Protein 8QNJ (pdb70)

Nearest PDB structures (foldseek):
  8qnj-assembly1_A  TM=9.264E-01  e=1.322E-08  Apilactobacillus kunkeei
  5gar-assembly1_Y  TM=3.081E-01  e=5.355E+00  Thermus thermophilus
  6r10-assembly1_Y  TM=3.111E-01  e=7.419E+00  Thermus thermophilus HB8
  8yy0-assembly1_T  TM=3.596E-01  e=7.919E+00  Thermus thermophilus HB8
  8qnj-assembly1_A  TM=9.586E-01  e=5.826E-09  Apilactobacillus kunkeei

Solvent-accessible surface area: 4739 Å² total; per-residue (Å²): 121,97,90,106,88,97,59,10,82,51,119,16,100,54,22,12,73,129,81,74,56,98,9,56,131,53,17,97,39,128,102,61,94,106,124,40,11,49,136,129,0,71,86,12,38,100,20,36,93,73,0,60,104,61,60,108,67,36,108,138,148,44,47,69,143

Structure (mmCIF, N/CA/C/O backbone):
data_8QNJ
#
_entry.id   8QNJ
#
loop_
_atom_site.group_PDB
_atom_site.id
_atom_site.type_symbol
_atom_site.label_atom_id
_atom_site.label_alt_id
_atom_site.label_comp_id
_atom_site.label_asym_id
_atom_site.label_entity_id
_atom_site.label_seq_id
_atom_site.pdbx_PDB_ins_code
_atom_site.Cartn_x
_atom_site.Cartn_y
_atom_site.Cartn_z
_atom_site.occupancy
_atom_site.B_iso_or_equiv
_atom_site.auth_seq_id
_atom_site.auth_comp_id
_atom_site.auth_asym_id
_atom_site.auth_atom_id
_atom_site.pdbx_PDB_model_num
ATOM 1 N N . GLY A 1 1 ? 0.320 -2.247 0.616 1.00 34.13 1 GLY A N 1
ATOM 2 C CA . GLY A 1 1 ? 1.743 -2.007 0.465 1.00 31.15 1 GLY A CA 1
ATOM 3 C C . GLY A 1 1 ? 2.429 -3.085 -0.349 1.00 25.50 1 GLY A C 1
ATOM 4 O O . GLY A 1 1 ? 2.700 -4.176 0.155 1.00 40.44 1 GLY A O 1
ATOM 8 N N . SER A 1 2 ? 2.711 -2.782 -1.612 1.00 72.01 2 SER A N 1
ATOM 9 C CA . SER A 1 2 ? 3.365 -3.736 -2.500 1.00 1.01 2 SER A CA 1
ATOM 10 C C . SER A 1 2 ? 4.823 -3.351 -2.731 1.00 24.33 2 SER A C 1
ATOM 11 O O . SER A 1 2 ? 5.151 -2.174 -2.875 1.00 55.14 2 SER A O 1
ATOM 19 N N . MET A 1 3 ? 5.695 -4.354 -2.764 1.00 1.04 3 MET A N 1
ATOM 20 C CA . MET A 1 3 ? 7.119 -4.122 -2.978 1.00 13.41 3 MET A CA 1
ATOM 21 C C . MET A 1 3 ? 7.398 -3.763 -4.434 1.00 71.21 3 MET A C 1
ATOM 22 O O . MET A 1 3 ? 6.783 -4.312 -5.348 1.00 72.34 3 MET A O 1
ATOM 36 N N . LYS A 1 4 ? 8.329 -2.839 -4.643 1.00 40.41 4 LYS A N 1
ATOM 37 C CA . LYS A 1 4 ? 8.691 -2.407 -5.988 1.00 10.11 4 LYS A CA 1
ATOM 38 C C . LYS A 1 4 ? 9.662 -3.391 -6.632 1.00 60.04 4 LYS A C 1
ATOM 39 O O . LYS A 1 4 ? 10.272 -4.214 -5.950 1.00 21.40 4 LYS A O 1
ATOM 58 N N . LYS A 1 5 ? 9.802 -3.300 -7.951 1.00 10.35 5 LYS A N 1
ATOM 59 C CA . LYS A 1 5 ? 10.701 -4.180 -8.688 1.00 11.42 5 LYS A CA 1
ATOM 60 C C . LYS A 1 5 ? 12.106 -4.141 -8.096 1.00 63.11 5 LYS A C 1
ATOM 61 O O . LYS A 1 5 ? 12.860 -5.108 -8.201 1.00 72.21 5 LYS A O 1
ATOM 80 N N . GLU A 1 6 ? 12.451 -3.018 -7.474 1.00 30.25 6 GLU A N 1
ATOM 81 C CA . GLU A 1 6 ? 13.766 -2.856 -6.865 1.00 1.21 6 GLU A CA 1
ATOM 82 C C . GLU A 1 6 ? 13.803 -3.482 -5.474 1.00 61.50 6 GLU A C 1
ATOM 83 O O . GLU A 1 6 ? 14.838 -3.984 -5.036 1.00 73.10 6 GLU A O 1
ATOM 95 N N . GLU A 1 7 ? 12.666 -3.448 -4.786 1.00 23.54 7 GLU A N 1
ATOM 96 C CA . GLU A 1 7 ? 12.569 -4.012 -3.444 1.00 44.31 7 GLU A CA 1
ATOM 97 C C . GLU A 1 7 ? 12.303 -5.513 -3.502 1.00 64.23 7 GLU A C 1
ATOM 98 O O . GLU A 1 7 ? 12.568 -6.240 -2.543 1.00 53.24 7 GLU A O 1
ATOM 110 N N . LEU A 1 8 ? 11.778 -5.971 -4.633 1.00 65.43 8 LEU A N 1
ATOM 111 C CA . LEU A 1 8 ? 11.475 -7.386 -4.818 1.00 65.40 8 LEU A CA 1
ATOM 112 C C . LEU A 1 8 ? 12.731 -8.238 -4.658 1.00 0.45 8 LEU A C 1
ATOM 113 O O . LEU A 1 8 ? 12.763 -9.168 -3.852 1.00 32.41 8 LEU A O 1
ATOM 129 N N . ILE A 1 9 ? 13.763 -7.911 -5.428 1.00 4.04 9 ILE A N 1
ATOM 130 C CA . ILE A 1 9 ? 15.022 -8.644 -5.368 1.00 41.51 9 ILE A CA 1
ATOM 131 C C . ILE A 1 9 ? 15.797 -8.303 -4.100 1.00 12.05 9 ILE A C 1
ATOM 132 O O . ILE A 1 9 ? 16.627 -9.086 -3.637 1.00 75.44 9 ILE A O 1
ATOM 148 N N . ASP A 1 10 ? 15.519 -7.130 -3.540 1.00 61.53 10 ASP A N 1
ATOM 149 C CA . ASP A 1 10 ? 16.188 -6.687 -2.323 1.00 13.34 10 ASP A CA 1
ATOM 150 C C . ASP A 1 10 ? 15.658 -7.440 -1.106 1.00 62.14 10 ASP A C 1
ATOM 151 O O . ASP A 1 10 ? 16.428 -7.889 -0.257 1.00 20.20 10 ASP A O 1
ATOM 160 N N . LYS A 1 11 ? 14.339 -7.574 -1.028 1.00 74.24 11 LYS A N 1
ATOM 161 C CA . LYS A 1 11 ? 13.704 -8.273 0.083 1.00 25.11 11 LYS A CA 1
ATOM 162 C C . LYS A 1 11 ? 14.197 -9.714 0.172 1.00 73.14 11 LYS A C 1
ATOM 163 O O . LYS A 1 11 ? 14.674 -10.153 1.218 1.00 25.31 11 LYS A O 1
ATOM 182 N N . ILE A 1 12 ? 14.078 -10.444 -0.932 1.00 40.14 12 ILE A N 1
ATOM 183 C CA . ILE A 1 12 ? 14.514 -11.834 -0.979 1.00 75.11 12 ILE A CA 1
ATOM 184 C C . ILE A 1 12 ? 16.017 -11.947 -0.749 1.00 72.34 12 ILE A C 1
ATOM 185 O O . ILE A 1 12 ? 16.498 -12.930 -0.184 1.00 13.51 12 ILE A O 1
ATOM 201 N N . LYS A 1 13 ? 16.755 -10.934 -1.190 1.00 70.32 13 LYS A N 1
ATOM 202 C CA . LYS A 1 13 ? 18.204 -10.917 -1.031 1.00 2.33 13 LYS A CA 1
ATOM 203 C C . LYS A 1 13 ? 18.592 -11.057 0.438 1.00 53.11 13 LYS A C 1
ATOM 204 O O . LYS A 1 13 ? 19.530 -11.778 0.776 1.00 42.52 13 LYS A O 1
ATOM 223 N N . ALA A 1 14 ? 17.862 -10.364 1.306 1.00 30.44 14 ALA A N 1
ATOM 224 C CA . ALA A 1 14 ? 18.127 -10.415 2.739 1.00 45.23 14 ALA A CA 1
ATOM 225 C C . ALA A 1 14 ? 17.291 -11.496 3.414 1.00 14.34 14 ALA A C 1
ATOM 226 O O . ALA A 1 14 ? 17.629 -11.969 4.498 1.00 24.40 14 ALA A O 1
ATOM 233 N N . ASN A 1 15 ? 16.195 -11.881 2.767 1.00 4.32 15 ASN A N 1
ATOM 234 C CA . ASN A 1 15 ? 15.309 -12.905 3.307 1.00 30.30 15 ASN A CA 1
ATOM 235 C C . ASN A 1 15 ? 15.875 -14.300 3.059 1.00 61.12 15 ASN A C 1
ATOM 236 O O . ASN A 1 15 ? 15.518 -15.257 3.745 1.00 42.13 15 ASN A O 1
ATOM 247 N N . ASN A 1 16 ? 16.760 -14.407 2.073 1.00 5.32 16 ASN A N 1
ATOM 248 C CA . ASN A 1 16 ? 17.377 -15.684 1.734 1.00 34.30 16 ASN A CA 1
ATOM 249 C C . ASN A 1 16 ? 18.336 -16.134 2.831 1.00 4.34 16 ASN A C 1
ATOM 250 O O . ASN A 1 16 ? 18.114 -17.152 3.486 1.00 33.31 16 ASN A O 1
ATOM 261 N N . ARG A 1 17 ? 19.404 -15.367 3.027 1.00 50.32 17 ARG A N 1
ATOM 262 C CA . ARG A 1 17 ? 20.398 -15.686 4.044 1.00 2.13 17 ARG A CA 1
ATOM 263 C C . ARG A 1 17 ? 19.804 -15.557 5.444 1.00 45.20 17 ARG A C 1
ATOM 264 O O . ARG A 1 17 ? 20.479 -15.814 6.442 1.00 12.02 17 ARG A O 1
ATOM 285 N N . LEU A 1 18 ? 18.539 -15.157 5.510 1.00 45.43 18 LEU A N 1
ATOM 286 C CA . LEU A 1 18 ? 17.854 -14.993 6.787 1.00 2.31 18 LEU A CA 1
ATOM 287 C C . LEU A 1 18 ? 18.067 -16.211 7.680 1.00 63.14 18 LEU A C 1
ATOM 288 O O . LEU A 1 18 ? 18.030 -16.109 8.907 1.00 63.44 18 LEU A O 1
ATOM 304 N N . LEU A 1 19 ? 18.292 -17.362 7.056 1.00 24.33 19 LEU A N 1
ATOM 305 C CA . LEU A 1 19 ? 18.514 -18.601 7.794 1.00 63.20 19 LEU A CA 1
ATOM 306 C C . LEU A 1 19 ? 19.773 -18.507 8.650 1.00 63.30 19 LEU A C 1
ATOM 307 O O . LEU A 1 19 ? 19.698 -18.430 9.875 1.00 0.24 19 LEU A O 1
ATOM 323 N N . ASN A 1 20 ? 20.930 -18.513 7.995 1.00 53.31 20 ASN A N 1
ATOM 324 C CA . ASN A 1 20 ? 22.206 -18.426 8.696 1.00 34.40 20 ASN A CA 1
ATOM 325 C C . ASN A 1 20 ? 22.365 -19.582 9.679 1.00 24.21 20 ASN A C 1
ATOM 326 O O . ASN A 1 20 ? 22.423 -19.376 10.891 1.00 72.21 20 ASN A O 1
ATOM 337 N N . ALA A 1 21 ? 22.437 -20.798 9.148 1.00 63.24 21 ALA A N 1
ATOM 338 C CA . ALA A 1 21 ? 22.593 -21.986 9.977 1.00 22.52 21 ALA A CA 1
ATOM 339 C C . ALA A 1 21 ? 23.812 -22.797 9.551 1.00 25.23 21 ALA A C 1
ATOM 340 O O . ALA A 1 21 ? 24.693 -23.086 10.362 1.00 34.22 21 ALA A O 1
ATOM 347 N N . VAL A 1 22 ? 23.858 -23.162 8.274 1.00 71.40 22 VAL A N 1
ATOM 348 C CA . VAL A 1 22 ? 24.970 -23.940 7.740 1.00 11.12 22 VAL A CA 1
ATOM 349 C C . VAL A 1 22 ? 25.924 -23.058 6.942 1.00 74.42 22 VAL A C 1
ATOM 350 O O . VAL A 1 22 ? 27.116 -22.987 7.239 1.00 62.11 22 VAL A O 1
ATOM 363 N N . VAL A 1 23 ? 25.390 -22.387 5.926 1.00 20.01 23 VAL A N 1
ATOM 364 C CA . VAL A 1 23 ? 26.193 -21.508 5.085 1.00 42.12 23 VAL A CA 1
ATOM 365 C C . VAL A 1 23 ? 26.160 -20.073 5.600 1.00 72.34 23 VAL A C 1
ATOM 366 O O . VAL A 1 23 ? 26.349 -19.126 4.837 1.00 11.12 23 VAL A O 1
ATOM 379 N N . GLN A 1 24 ? 25.919 -19.922 6.898 1.00 55.32 24 GLN A N 1
ATOM 380 C CA . GLN A 1 24 ? 25.860 -18.602 7.514 1.00 3.35 24 GLN A CA 1
ATOM 381 C C . GLN A 1 24 ? 27.228 -17.928 7.489 1.00 24.33 24 GLN A C 1
ATOM 382 O O . GLN A 1 24 ? 27.329 -16.704 7.556 1.00 54.32 24 GLN A O 1
ATOM 396 N N . GLU A 1 25 ? 28.279 -18.737 7.393 1.00 21.12 25 GLU A N 1
ATOM 397 C CA . GLU A 1 25 ? 29.641 -18.218 7.361 1.00 64.13 25 GLU A CA 1
ATOM 398 C C . GLU A 1 25 ? 30.085 -17.944 5.927 1.00 61.04 25 GLU A C 1
ATOM 399 O O . GLU A 1 25 ? 30.946 -17.099 5.683 1.00 53.11 25 GLU A O 1
ATOM 411 N N . MET A 1 26 ? 29.491 -18.666 4.982 1.00 42.44 26 MET A N 1
ATOM 412 C CA . MET A 1 26 ? 29.824 -18.500 3.572 1.00 65.14 26 MET A CA 1
ATOM 413 C C . MET A 1 26 ? 28.948 -17.431 2.928 1.00 54.04 26 MET A C 1
ATOM 414 O O . MET A 1 26 ? 29.444 -16.541 2.236 1.00 32.31 26 MET A O 1
ATOM 428 N N . TYR A 1 27 ? 27.643 -17.524 3.159 1.00 71.44 27 TYR A N 1
ATOM 429 C CA . TYR A 1 27 ? 26.697 -16.567 2.598 1.00 10.45 27 TYR A CA 1
ATOM 430 C C . TYR A 1 27 ? 27.009 -15.151 3.075 1.00 74.04 27 TYR A C 1
ATOM 431 O O . TYR A 1 27 ? 26.772 -14.176 2.359 1.00 22.35 27 TYR A O 1
ATOM 449 N N . LEU A 1 28 ? 27.541 -15.046 4.287 1.00 44.21 28 LEU A N 1
ATOM 450 C CA . LEU A 1 28 ? 27.887 -13.750 4.861 1.00 43.12 28 LEU A CA 1
ATOM 451 C C . LEU A 1 28 ? 29.103 -13.151 4.160 1.00 34.01 28 LEU A C 1
ATOM 452 O O . LEU A 1 28 ? 29.490 -12.014 4.431 1.00 25.53 28 LEU A O 1
ATOM 468 N N . ASP A 1 29 ? 29.698 -13.922 3.257 1.00 72.30 29 ASP A N 1
ATOM 469 C CA . ASP A 1 29 ? 30.867 -13.467 2.514 1.00 4.03 29 ASP A CA 1
ATOM 470 C C . ASP A 1 29 ? 30.481 -12.406 1.489 1.00 74.14 29 ASP A C 1
ATOM 471 O O . ASP A 1 29 ? 30.400 -12.685 0.293 1.00 1.11 29 ASP A O 1
ATOM 480 N N . ASN A 1 30 ? 30.241 -11.189 1.965 1.00 3.33 30 ASN A N 1
ATOM 481 C CA . ASN A 1 30 ? 29.861 -10.086 1.090 1.00 61.12 30 ASN A CA 1
ATOM 482 C C . ASN A 1 30 ? 30.964 -9.789 0.078 1.00 22.44 30 ASN A C 1
ATOM 483 O O . ASN A 1 30 ? 30.716 -9.193 -0.969 1.00 52.23 30 ASN A O 1
ATOM 494 N N . SER A 1 31 ? 32.183 -10.211 0.400 1.00 42.41 31 SER A N 1
ATOM 495 C CA . SER A 1 31 ? 33.325 -9.987 -0.479 1.00 25.53 31 SER A CA 1
ATOM 496 C C . SER A 1 31 ? 33.533 -11.176 -1.412 1.00 24.41 31 SER A C 1
ATOM 497 O O . SER A 1 31 ? 34.630 -11.390 -1.930 1.00 5.22 31 SER A O 1
ATOM 505 N N . LEU A 1 32 ? 32.473 -11.948 -1.622 1.00 54.21 32 LEU A N 1
ATOM 506 C CA . LEU A 1 32 ? 32.537 -13.116 -2.493 1.00 72.40 32 LEU A CA 1
ATOM 507 C C . LEU A 1 32 ? 31.461 -13.051 -3.572 1.00 51.02 32 LEU A C 1
ATOM 508 O O . LEU A 1 32 ? 30.466 -12.340 -3.429 1.00 1.13 32 LEU A O 1
ATOM 524 N N . ASP A 1 33 ? 31.666 -13.798 -4.651 1.00 22.50 33 ASP A N 1
ATOM 525 C CA . ASP A 1 33 ? 30.712 -13.828 -5.754 1.00 22.35 33 ASP A CA 1
ATOM 526 C C . ASP A 1 33 ? 29.408 -14.495 -5.326 1.00 3.30 33 ASP A C 1
ATOM 527 O O . ASP A 1 33 ? 29.411 -15.617 -4.819 1.00 13.33 33 ASP A O 1
ATOM 536 N N . ILE A 1 34 ? 28.297 -13.796 -5.533 1.00 61.12 34 ILE A N 1
ATOM 537 C CA . ILE A 1 34 ? 26.987 -14.320 -5.169 1.00 73.41 34 ILE A CA 1
ATOM 538 C C . ILE A 1 34 ? 26.858 -15.792 -5.549 1.00 42.55 34 ILE A C 1
ATOM 539 O O . ILE A 1 34 ? 26.308 -16.594 -4.795 1.00 55.21 34 ILE A O 1
ATOM 555 N N . LYS A 1 35 ? 27.372 -16.140 -6.724 1.00 73.23 35 LYS A N 1
ATOM 556 C CA . LYS A 1 35 ? 27.318 -17.516 -7.205 1.00 42.44 35 LYS A CA 1
ATOM 557 C C . LYS A 1 35 ? 28.210 -18.422 -6.362 1.00 55.05 35 LYS A C 1
ATOM 558 O O . LYS A 1 35 ? 27.838 -19.551 -6.040 1.00 52.03 35 LYS A O 1
ATOM 577 N N . THR A 1 36 ? 29.388 -17.920 -6.006 1.00 61.33 36 THR A N 1
ATOM 578 C CA . THR A 1 36 ? 30.332 -18.684 -5.201 1.00 20.34 36 THR A CA 1
ATOM 579 C C . THR A 1 36 ? 29.667 -19.226 -3.940 1.00 51.14 36 THR A C 1
ATOM 580 O O . THR A 1 36 ? 29.661 -20.433 -3.700 1.00 72.33 36 THR A O 1
ATOM 591 N N . ARG A 1 37 ? 29.107 -18.326 -3.139 1.00 1.32 37 ARG A N 1
ATOM 592 C CA . ARG A 1 37 ? 28.439 -18.714 -1.902 1.00 43.04 37 ARG A CA 1
ATOM 593 C C . ARG A 1 37 ? 27.131 -19.442 -2.197 1.00 22.44 37 ARG A C 1
ATOM 594 O O . ARG A 1 37 ? 26.730 -20.342 -1.457 1.00 51.55 37 ARG A O 1
ATOM 615 N N . ASP A 1 38 ? 26.471 -19.048 -3.280 1.00 1.44 38 ASP A N 1
ATOM 616 C CA . ASP A 1 38 ? 25.209 -19.663 -3.672 1.00 55.12 38 ASP A CA 1
ATOM 617 C C . ASP A 1 38 ? 25.346 -21.180 -3.757 1.00 3.25 38 ASP A C 1
ATOM 618 O O . ASP A 1 38 ? 24.474 -21.919 -3.300 1.00 12.10 38 ASP A O 1
ATOM 627 N N . TYR A 1 39 ? 26.447 -21.637 -4.344 1.00 15.11 39 TYR A N 1
ATOM 628 C CA . TYR A 1 39 ? 26.697 -23.066 -4.492 1.00 11.35 39 TYR A CA 1
ATOM 629 C C . TYR A 1 39 ? 26.596 -23.778 -3.146 1.00 72.34 39 TYR A C 1
ATOM 630 O O . TYR A 1 39 ? 25.758 -24.661 -2.960 1.00 15.42 39 TYR A O 1
ATOM 648 N N . TYR A 1 40 ? 27.456 -23.388 -2.212 1.00 34.51 40 TYR A N 1
ATOM 649 C CA . TYR A 1 40 ? 27.466 -23.990 -0.884 1.00 33.12 40 TYR A CA 1
ATOM 650 C C . TYR A 1 40 ? 26.106 -23.842 -0.208 1.00 73.34 40 TYR A C 1
ATOM 651 O O . TYR A 1 40 ? 25.778 -24.580 0.720 1.00 1.05 40 TYR A O 1
ATOM 669 N N . ALA A 1 41 ? 25.318 -22.883 -0.683 1.00 74.45 41 ALA A N 1
ATOM 670 C CA . ALA A 1 41 ? 23.992 -22.639 -0.129 1.00 31.33 41 ALA A CA 1
ATOM 671 C C . ALA A 1 41 ? 22.965 -23.600 -0.719 1.00 13.44 41 ALA A C 1
ATOM 672 O O . ALA A 1 41 ? 21.826 -23.217 -0.988 1.00 1.13 41 ALA A O 1
ATOM 679 N N . SER A 1 42 ? 23.375 -24.848 -0.918 1.00 34.21 42 SER A N 1
ATOM 680 C CA . SER A 1 42 ? 22.491 -25.862 -1.481 1.00 34.34 42 SER A CA 1
ATOM 681 C C . SER A 1 42 ? 21.806 -26.660 -0.375 1.00 23.41 42 SER A C 1
ATOM 682 O O . SER A 1 42 ? 20.678 -27.123 -0.536 1.00 11.00 42 SER A O 1
ATOM 690 N N . ASN A 1 43 ? 22.499 -26.817 0.748 1.00 21.24 43 ASN A N 1
ATOM 691 C CA . ASN A 1 43 ? 21.960 -27.560 1.882 1.00 55.22 43 ASN A CA 1
ATOM 692 C C . ASN A 1 43 ? 20.820 -26.790 2.543 1.00 23.55 43 ASN A C 1
ATOM 693 O O . ASN A 1 43 ? 19.784 -27.364 2.881 1.00 24.31 43 ASN A O 1
ATOM 704 N N . ILE A 1 44 ? 21.019 -25.489 2.725 1.00 64.41 44 ILE A N 1
ATOM 705 C CA . ILE A 1 44 ? 20.008 -24.641 3.344 1.00 24.53 44 ILE A CA 1
ATOM 706 C C . ILE A 1 44 ? 18.981 -24.173 2.319 1.00 1.35 44 ILE A C 1
ATOM 707 O O . ILE A 1 44 ? 18.151 -23.309 2.605 1.00 3.33 44 ILE A O 1
ATOM 723 N N . THR A 1 45 ? 19.041 -24.750 1.123 1.00 12.51 45 THR A N 1
ATOM 724 C CA . THR A 1 45 ? 18.116 -24.392 0.055 1.00 12.02 45 THR A CA 1
ATOM 725 C C . THR A 1 45 ? 16.685 -24.302 0.574 1.00 22.40 45 THR A C 1
ATOM 726 O O . THR A 1 45 ? 15.883 -23.513 0.076 1.00 35.11 45 THR A O 1
ATOM 737 N N . SER A 1 46 ? 16.373 -25.116 1.578 1.00 54.23 46 SER A N 1
ATOM 738 C CA . SER A 1 46 ? 15.037 -25.130 2.162 1.00 33.22 46 SER A CA 1
ATOM 739 C C . SER A 1 46 ? 14.565 -23.713 2.475 1.00 23.32 46 SER A C 1
ATOM 740 O O . SER A 1 46 ? 13.372 -23.418 2.421 1.00 15.41 46 SER A O 1
ATOM 748 N N . VAL A 1 47 ? 15.513 -22.840 2.803 1.00 75.11 47 VAL A N 1
ATOM 749 C CA . VAL A 1 47 ? 15.196 -21.454 3.124 1.00 41.51 47 VAL A CA 1
ATOM 750 C C . VAL A 1 47 ? 15.415 -20.547 1.918 1.00 12.30 47 VAL A C 1
ATOM 751 O O . VAL A 1 47 ? 14.796 -19.488 1.804 1.00 25.23 47 VAL A O 1
ATOM 764 N N . ARG A 1 48 ? 16.298 -20.969 1.019 1.00 22.04 48 ARG A N 1
ATOM 765 C CA . ARG A 1 48 ? 16.599 -20.195 -0.179 1.00 3.45 48 ARG A CA 1
ATOM 766 C C . ARG A 1 48 ? 15.413 -20.195 -1.139 1.00 24.23 48 ARG A C 1
ATOM 767 O O . ARG A 1 48 ? 15.006 -19.146 -1.636 1.00 72.14 48 ARG A O 1
ATOM 788 N N . GLN A 1 49 ? 14.866 -21.379 -1.394 1.00 33.13 49 GLN A N 1
ATOM 789 C CA . GLN A 1 49 ? 13.728 -21.516 -2.295 1.00 52.41 49 GLN A CA 1
ATOM 790 C C . GLN A 1 49 ? 12.604 -20.563 -1.901 1.00 34.43 49 GLN A C 1
ATOM 791 O O . GLN A 1 49 ? 11.917 -20.010 -2.758 1.00 52.30 49 GLN A O 1
ATOM 805 N N . ASN A 1 50 ? 12.422 -20.378 -0.597 1.00 73.22 50 ASN A N 1
ATOM 806 C CA . ASN A 1 50 ? 11.380 -19.493 -0.089 1.00 33.30 50 ASN A CA 1
ATOM 807 C C . ASN A 1 50 ? 11.417 -18.144 -0.800 1.00 63.12 50 ASN A C 1
ATOM 808 O O . ASN A 1 50 ? 10.407 -17.681 -1.328 1.00 44.51 50 ASN A O 1
ATOM 819 N N . GLY A 1 51 ? 12.591 -17.519 -0.810 1.00 14.30 51 GLY A N 1
ATOM 820 C CA . GLY A 1 51 ? 12.739 -16.229 -1.459 1.00 75.23 51 GLY A CA 1
ATOM 821 C C . GLY A 1 51 ? 12.969 -16.355 -2.952 1.00 53.12 51 GLY A C 1
ATOM 822 O O . GLY A 1 51 ? 12.288 -15.708 -3.749 1.00 30.43 51 GLY A O 1
ATOM 826 N N . ASP A 1 52 ? 13.931 -17.187 -3.333 1.00 24.43 52 ASP A N 1
ATOM 827 C CA . ASP A 1 52 ? 14.250 -17.395 -4.740 1.00 64.24 52 ASP A CA 1
ATOM 828 C C . ASP A 1 52 ? 12.987 -17.677 -5.548 1.00 23.21 52 ASP A C 1
ATOM 829 O O . ASP A 1 52 ? 12.902 -17.330 -6.725 1.00 43.24 52 ASP A O 1
ATOM 838 N N . GLN A 1 53 ? 12.010 -18.310 -4.907 1.00 11.34 53 GLN A N 1
ATOM 839 C CA . GLN A 1 53 ? 10.752 -18.640 -5.567 1.00 3.35 53 GLN A CA 1
ATOM 840 C C . GLN A 1 53 ? 9.990 -17.375 -5.949 1.00 62.32 53 GLN A C 1
ATOM 841 O O . GLN A 1 53 ? 9.411 -17.292 -7.033 1.00 30.23 53 GLN A O 1
ATOM 855 N N . ILE A 1 54 ? 9.994 -16.394 -5.053 1.00 44.04 54 ILE A N 1
ATOM 856 C CA . ILE A 1 54 ? 9.304 -15.134 -5.298 1.00 50.12 54 ILE A CA 1
ATOM 857 C C . ILE A 1 54 ? 9.992 -14.335 -6.400 1.00 20.00 54 ILE A C 1
ATOM 858 O O . ILE A 1 54 ? 9.342 -13.606 -7.150 1.00 62.22 54 ILE A O 1
ATOM 874 N N . ILE A 1 55 ? 11.310 -14.479 -6.492 1.00 53.44 55 ILE A N 1
ATOM 875 C CA . ILE A 1 55 ? 12.085 -13.773 -7.505 1.00 4.33 55 ILE A CA 1
ATOM 876 C C . ILE A 1 55 ? 11.446 -13.910 -8.882 1.00 70.42 55 ILE A C 1
ATOM 877 O O . ILE A 1 55 ? 11.381 -12.947 -9.645 1.00 73.13 55 ILE A O 1
ATOM 893 N N . GLN A 1 56 ? 10.974 -15.114 -9.192 1.00 43.31 56 GLN A N 1
ATOM 894 C CA . GLN A 1 56 ? 10.339 -15.377 -10.478 1.00 14.43 56 GLN A CA 1
ATOM 895 C C . GLN A 1 56 ? 8.856 -15.023 -10.434 1.00 74.41 56 GLN A C 1
ATOM 896 O O . GLN A 1 56 ? 8.309 -14.481 -11.395 1.00 14.34 56 GLN A O 1
ATOM 910 N N . ILE A 1 57 ? 8.211 -15.335 -9.315 1.00 10.02 57 ILE A N 1
ATOM 911 C CA . ILE A 1 57 ? 6.792 -15.050 -9.147 1.00 15.55 57 ILE A CA 1
ATOM 912 C C . ILE A 1 57 ? 6.475 -13.602 -9.507 1.00 4.11 57 ILE A C 1
ATOM 913 O O . ILE A 1 57 ? 5.557 -13.330 -10.281 1.00 13.41 57 ILE A O 1
ATOM 929 N N . LEU A 1 58 ? 7.243 -12.676 -8.942 1.00 63.55 58 LEU A N 1
ATOM 930 C CA . LEU A 1 58 ? 7.047 -11.255 -9.205 1.00 60.04 58 LEU A CA 1
ATOM 931 C C . LEU A 1 58 ? 7.538 -10.887 -10.602 1.00 12.31 58 LEU A C 1
ATOM 932 O O . LEU A 1 58 ? 7.114 -9.883 -11.175 1.00 2.21 58 LEU A O 1
ATOM 948 N N . ASP A 1 59 ? 8.431 -11.706 -11.144 1.00 63.54 59 ASP A N 1
ATOM 949 C CA . ASP A 1 59 ? 8.978 -11.469 -12.476 1.00 34.14 59 ASP A CA 1
ATOM 950 C C . ASP A 1 59 ? 7.956 -11.820 -13.553 1.00 11.03 59 ASP A C 1
ATOM 951 O O . ASP A 1 59 ? 7.876 -11.155 -14.585 1.00 61.42 59 ASP A O 1
ATOM 960 N N . GLU A 1 60 ? 7.178 -12.869 -13.304 1.00 51.12 60 GLU A N 1
ATOM 961 C CA . GLU A 1 60 ? 6.163 -13.309 -14.254 1.00 50.54 60 GLU A CA 1
ATOM 962 C C . GLU A 1 60 ? 4.906 -12.450 -14.144 1.00 20.32 60 GLU A C 1
ATOM 963 O O . GLU A 1 60 ? 4.299 -12.088 -15.151 1.00 64.22 60 GLU A O 1
ATOM 975 N N . GLU A 1 61 ? 4.522 -12.130 -12.912 1.00 52.11 61 GLU A N 1
ATOM 976 C CA . GLU A 1 61 ? 3.337 -11.316 -12.670 1.00 15.20 61 GLU A CA 1
ATOM 977 C C . GLU A 1 61 ? 3.643 -9.835 -12.872 1.00 4.44 61 GLU A C 1
ATOM 978 O O . GLU A 1 61 ? 2.793 -9.069 -13.323 1.00 72.13 61 GLU A O 1
ATOM 990 N N . GLY A 1 62 ? 4.866 -9.438 -12.532 1.00 43.13 62 GLY A N 1
ATOM 991 C CA . GLY A 1 62 ? 5.264 -8.050 -12.682 1.00 64.42 62 GLY A CA 1
ATOM 992 C C . GLY A 1 62 ? 5.216 -7.289 -11.373 1.00 11.43 62 GLY A C 1
ATOM 993 O O . GLY A 1 62 ? 4.347 -7.535 -10.535 1.00 64.33 62 GLY A O 1
ATOM 997 N N . ILE A 1 63 ? 6.151 -6.362 -11.194 1.00 43.12 63 ILE A N 1
ATOM 998 C CA . ILE A 1 63 ? 6.212 -5.563 -9.977 1.00 15.42 63 ILE A CA 1
ATOM 999 C C . ILE A 1 63 ? 5.753 -4.131 -10.235 1.00 71.55 63 ILE A C 1
ATOM 1000 O O . ILE A 1 63 ? 5.843 -3.633 -11.357 1.00 22.10 63 ILE A O 1
ATOM 1016 N N . ALA A 1 64 ? 5.262 -3.475 -9.189 1.00 61.04 64 ALA A N 1
ATOM 1017 C CA . ALA A 1 64 ? 4.793 -2.100 -9.302 1.00 51.41 64 ALA A CA 1
ATOM 1018 C C . ALA A 1 64 ? 5.925 -1.111 -9.047 1.00 43.33 64 ALA A C 1
ATOM 1019 O O . ALA A 1 64 ? 6.329 -0.897 -7.905 1.00 14.34 64 ALA A O 1
ATOM 1026 N N . GLU A 1 65 ? 6.434 -0.511 -10.119 1.00 61.44 65 GLU A N 1
ATOM 1027 C CA . GLU A 1 65 ? 7.522 0.454 -10.010 1.00 74.21 65 GLU A CA 1
ATOM 1028 C C . GLU A 1 65 ? 7.235 1.694 -10.851 1.00 53.25 65 GLU A C 1
ATOM 1029 O O . GLU A 1 65 ? 6.427 1.654 -11.779 1.00 65.52 65 GLU A O 1
ATOM 1041 N N . GLY A 1 1 ? 1.330 0.000 0.000 1.00 13.00 1 GLY A N 2
ATOM 1042 C CA . GLY A 1 1 ? 2.071 0.001 -1.247 1.00 45.03 1 GLY A CA 2
ATOM 1043 C C . GLY A 1 1 ? 2.865 -1.274 -1.451 1.00 23.22 1 GLY A C 2
ATOM 1044 O O . GLY A 1 1 ? 3.874 -1.499 -0.783 1.00 5.55 1 GLY A O 2
ATOM 1048 N N . SER A 1 2 ? 2.408 -2.113 -2.375 1.00 42.11 2 SER A N 2
ATOM 1049 C CA . SER A 1 2 ? 3.080 -3.375 -2.661 1.00 33.42 2 SER A CA 2
ATOM 1050 C C . SER A 1 2 ? 4.558 -3.148 -2.962 1.00 21.53 2 SER A C 2
ATOM 1051 O O . SER A 1 2 ? 4.981 -2.026 -3.237 1.00 63.34 2 SER A O 2
ATOM 1059 N N . MET A 1 3 ? 5.338 -4.223 -2.906 1.00 44.12 3 MET A N 2
ATOM 1060 C CA . MET A 1 3 ? 6.770 -4.142 -3.174 1.00 14.02 3 MET A CA 2
ATOM 1061 C C . MET A 1 3 ? 7.035 -3.981 -4.667 1.00 63.52 3 MET A C 2
ATOM 1062 O O . MET A 1 3 ? 6.411 -4.646 -5.494 1.00 60.25 3 MET A O 2
ATOM 1076 N N . LYS A 1 4 ? 7.965 -3.095 -5.006 1.00 41.03 4 LYS A N 2
ATOM 1077 C CA . LYS A 1 4 ? 8.315 -2.847 -6.400 1.00 33.20 4 LYS A CA 2
ATOM 1078 C C . LYS A 1 4 ? 9.210 -3.957 -6.942 1.00 51.10 4 LYS A C 2
ATOM 1079 O O . LYS A 1 4 ? 9.831 -4.696 -6.178 1.00 61.55 4 LYS A O 2
ATOM 1098 N N . LYS A 1 5 ? 9.273 -4.067 -8.265 1.00 33.14 5 LYS A N 2
ATOM 1099 C CA . LYS A 1 5 ? 10.094 -5.085 -8.910 1.00 1.51 5 LYS A CA 2
ATOM 1100 C C . LYS A 1 5 ? 11.543 -4.990 -8.444 1.00 45.53 5 LYS A C 2
ATOM 1101 O O . LYS A 1 5 ? 12.267 -5.984 -8.434 1.00 64.40 5 LYS A O 2
ATOM 1120 N N . GLU A 1 6 ? 11.959 -3.787 -8.059 1.00 11.03 6 GLU A N 2
ATOM 1121 C CA . GLU A 1 6 ? 13.322 -3.564 -7.591 1.00 61.15 6 GLU A CA 2
ATOM 1122 C C . GLU A 1 6 ? 13.485 -4.030 -6.147 1.00 42.53 6 GLU A C 2
ATOM 1123 O O . GLU A 1 6 ? 14.588 -4.359 -5.712 1.00 71.31 6 GLU A O 2
ATOM 1135 N N . GLU A 1 7 ? 12.379 -4.052 -5.411 1.00 31.35 7 GLU A N 2
ATOM 1136 C CA . GLU A 1 7 ? 12.400 -4.476 -4.015 1.00 53.24 7 GLU A CA 2
ATOM 1137 C C . GLU A 1 7 ? 12.267 -5.992 -3.905 1.00 2.01 7 GLU A C 2
ATOM 1138 O O . GLU A 1 7 ? 12.850 -6.614 -3.016 1.00 32.51 7 GLU A O 2
ATOM 1150 N N . LEU A 1 8 ? 11.497 -6.580 -4.813 1.00 73.13 8 LEU A N 2
ATOM 1151 C CA . LEU A 1 8 ? 11.286 -8.024 -4.819 1.00 2.31 8 LEU A CA 2
ATOM 1152 C C . LEU A 1 8 ? 12.615 -8.768 -4.745 1.00 64.15 8 LEU A C 2
ATOM 1153 O O . LEU A 1 8 ? 12.716 -9.816 -4.107 1.00 64.42 8 LEU A O 2
ATOM 1169 N N . ILE A 1 9 ? 13.632 -8.219 -5.401 1.00 3.43 9 ILE A N 2
ATOM 1170 C CA . ILE A 1 9 ? 14.956 -8.829 -5.407 1.00 31.14 9 ILE A CA 2
ATOM 1171 C C . ILE A 1 9 ? 15.743 -8.448 -4.157 1.00 52.44 9 ILE A C 2
ATOM 1172 O O . ILE A 1 9 ? 16.606 -9.198 -3.701 1.00 74.25 9 ILE A O 2
ATOM 1188 N N . ASP A 1 10 ? 15.438 -7.277 -3.608 1.00 22.34 10 ASP A N 2
ATOM 1189 C CA . ASP A 1 10 ? 16.115 -6.797 -2.409 1.00 12.45 10 ASP A CA 2
ATOM 1190 C C . ASP A 1 10 ? 15.624 -7.543 -1.172 1.00 1.33 10 ASP A C 2
ATOM 1191 O O . ASP A 1 10 ? 16.417 -8.107 -0.418 1.00 64.32 10 ASP A O 2
ATOM 1200 N N . LYS A 1 11 ? 14.311 -7.540 -0.968 1.00 22.13 11 LYS A N 2
ATOM 1201 C CA . LYS A 1 11 ? 13.713 -8.216 0.177 1.00 30.23 11 LYS A CA 2
ATOM 1202 C C . LYS A 1 11 ? 14.183 -9.665 0.260 1.00 31.02 11 LYS A C 2
ATOM 1203 O O . LYS A 1 11 ? 14.666 -10.112 1.301 1.00 40.20 11 LYS A O 2
ATOM 1222 N N . ILE A 1 12 ? 14.040 -10.393 -0.842 1.00 55.33 12 ILE A N 2
ATOM 1223 C CA . ILE A 1 12 ? 14.452 -11.790 -0.894 1.00 1.22 12 ILE A CA 2
ATOM 1224 C C . ILE A 1 12 ? 15.954 -11.928 -0.672 1.00 45.14 12 ILE A C 2
ATOM 1225 O O . ILE A 1 12 ? 16.415 -12.872 -0.029 1.00 54.44 12 ILE A O 2
ATOM 1241 N N . LYS A 1 13 ? 16.715 -10.979 -1.208 1.00 25.42 13 LYS A N 2
ATOM 1242 C CA . LYS A 1 13 ? 18.167 -10.992 -1.067 1.00 53.30 13 LYS A CA 2
ATOM 1243 C C . LYS A 1 13 ? 18.570 -11.072 0.402 1.00 61.02 13 LYS A C 2
ATOM 1244 O O . LYS A 1 13 ? 19.534 -11.751 0.754 1.00 2.10 13 LYS A O 2
ATOM 1263 N N . ALA A 1 14 ? 17.825 -10.376 1.254 1.00 3.13 14 ALA A N 2
ATOM 1264 C CA . ALA A 1 14 ? 18.104 -10.372 2.685 1.00 13.30 14 ALA A CA 2
ATOM 1265 C C . ALA A 1 14 ? 17.260 -11.414 3.411 1.00 1.25 14 ALA A C 2
ATOM 1266 O O . ALA A 1 14 ? 17.589 -11.827 4.522 1.00 32.25 14 ALA A O 2
ATOM 1273 N N . ASN A 1 15 ? 16.171 -11.834 2.776 1.00 14.24 15 ASN A N 2
ATOM 1274 C CA . ASN A 1 15 ? 15.279 -12.827 3.364 1.00 72.24 15 ASN A CA 2
ATOM 1275 C C . ASN A 1 15 ? 15.817 -14.238 3.145 1.00 74.04 15 ASN A C 2
ATOM 1276 O O . ASN A 1 15 ? 15.460 -15.168 3.867 1.00 62.03 15 ASN A O 2
ATOM 1287 N N . ASN A 1 16 ? 16.677 -14.388 2.143 1.00 23.50 16 ASN A N 2
ATOM 1288 C CA . ASN A 1 16 ? 17.265 -15.686 1.829 1.00 52.35 16 ASN A CA 2
ATOM 1289 C C . ASN A 1 16 ? 18.308 -16.077 2.870 1.00 25.22 16 ASN A C 2
ATOM 1290 O O . ASN A 1 16 ? 18.163 -17.086 3.561 1.00 50.02 16 ASN A O 2
ATOM 1301 N N . ARG A 1 17 ? 19.360 -15.272 2.978 1.00 42.12 17 ARG A N 2
ATOM 1302 C CA . ARG A 1 17 ? 20.429 -15.534 3.935 1.00 74.14 17 ARG A CA 2
ATOM 1303 C C . ARG A 1 17 ? 19.922 -15.394 5.367 1.00 31.31 17 ARG A C 2
ATOM 1304 O O . ARG A 1 17 ? 20.660 -15.632 6.324 1.00 2.41 17 ARG A O 2
ATOM 1325 N N . LEU A 1 18 ? 18.659 -15.007 5.507 1.00 31.21 18 LEU A N 2
ATOM 1326 C CA . LEU A 1 18 ? 18.053 -14.835 6.823 1.00 52.01 18 LEU A CA 2
ATOM 1327 C C . LEU A 1 18 ? 18.300 -16.058 7.700 1.00 13.04 18 LEU A C 2
ATOM 1328 O O . LEU A 1 18 ? 18.342 -15.957 8.927 1.00 4.33 18 LEU A O 2
ATOM 1344 N N . LEU A 1 19 ? 18.464 -17.213 7.064 1.00 14.43 19 LEU A N 2
ATOM 1345 C CA . LEU A 1 19 ? 18.709 -18.456 7.787 1.00 40.03 19 LEU A CA 2
ATOM 1346 C C . LEU A 1 19 ? 20.015 -18.381 8.571 1.00 61.41 19 LEU A C 2
ATOM 1347 O O . LEU A 1 19 ? 20.011 -18.338 9.800 1.00 34.34 19 LEU A O 2
ATOM 1363 N N . ASN A 1 20 ? 21.132 -18.365 7.850 1.00 11.45 20 ASN A N 2
ATOM 1364 C CA . ASN A 1 20 ? 22.446 -18.293 8.479 1.00 30.40 20 ASN A CA 2
ATOM 1365 C C . ASN A 1 20 ? 22.664 -19.475 9.420 1.00 51.44 20 ASN A C 2
ATOM 1366 O O . ASN A 1 20 ? 22.836 -19.298 10.625 1.00 1.42 20 ASN A O 2
ATOM 1377 N N . ALA A 1 21 ? 22.655 -20.680 8.859 1.00 4.42 21 ALA A N 2
ATOM 1378 C CA . ALA A 1 21 ? 22.855 -21.890 9.647 1.00 54.12 21 ALA A CA 2
ATOM 1379 C C . ALA A 1 21 ? 24.121 -22.622 9.217 1.00 61.43 21 ALA A C 2
ATOM 1380 O O . ALA A 1 21 ? 25.064 -22.764 9.996 1.00 14.30 21 ALA A O 2
ATOM 1387 N N . VAL A 1 22 ? 24.136 -23.088 7.972 1.00 43.54 22 VAL A N 2
ATOM 1388 C CA . VAL A 1 22 ? 25.287 -23.806 7.438 1.00 45.43 22 VAL A CA 2
ATOM 1389 C C . VAL A 1 22 ? 26.185 -22.879 6.626 1.00 4.52 22 VAL A C 2
ATOM 1390 O O . VAL A 1 22 ? 27.406 -22.881 6.787 1.00 11.02 22 VAL A O 2
ATOM 1403 N N . VAL A 1 23 ? 25.573 -22.085 5.753 1.00 32.21 23 VAL A N 2
ATOM 1404 C CA . VAL A 1 23 ? 26.316 -21.151 4.917 1.00 43.34 23 VAL A CA 2
ATOM 1405 C C . VAL A 1 23 ? 26.410 -19.779 5.575 1.00 44.11 23 VAL A C 2
ATOM 1406 O O . VAL A 1 23 ? 26.678 -18.778 4.910 1.00 34.31 23 VAL A O 2
ATOM 1419 N N . GLN A 1 24 ? 26.189 -19.741 6.885 1.00 43.21 24 GLN A N 2
ATOM 1420 C CA . GLN A 1 24 ? 26.249 -18.491 7.633 1.00 1.22 24 GLN A CA 2
ATOM 1421 C C . GLN A 1 24 ? 27.627 -17.849 7.512 1.00 64.12 24 GLN A C 2
ATOM 1422 O O . GLN A 1 24 ? 27.795 -16.662 7.787 1.00 42.53 24 GLN A O 2
ATOM 1436 N N . GLU A 1 25 ? 28.610 -18.643 7.099 1.00 63.30 25 GLU A N 2
ATOM 1437 C CA . GLU A 1 25 ? 29.974 -18.152 6.943 1.00 42.41 25 GLU A CA 2
ATOM 1438 C C . GLU A 1 25 ? 30.251 -17.767 5.492 1.00 2.04 25 GLU A C 2
ATOM 1439 O O . GLU A 1 25 ? 30.966 -16.803 5.221 1.00 52.43 25 GLU A O 2
ATOM 1451 N N . MET A 1 26 ? 29.680 -18.529 4.565 1.00 45.10 26 MET A N 2
ATOM 1452 C CA . MET A 1 26 ? 29.865 -18.268 3.142 1.00 1.22 26 MET A CA 2
ATOM 1453 C C . MET A 1 26 ? 28.806 -17.299 2.625 1.00 21.32 26 MET A C 2
ATOM 1454 O O . MET A 1 26 ? 29.130 -16.253 2.062 1.00 32.13 26 MET A O 2
ATOM 1468 N N . TYR A 1 27 ? 27.541 -17.654 2.819 1.00 30.45 27 TYR A N 2
ATOM 1469 C CA . TYR A 1 27 ? 26.435 -16.818 2.370 1.00 14.32 27 TYR A CA 2
ATOM 1470 C C . TYR A 1 27 ? 26.567 -15.400 2.917 1.00 42.51 27 TYR A C 2
ATOM 1471 O O . TYR A 1 27 ? 26.261 -14.425 2.229 1.00 43.23 27 TYR A O 2
ATOM 1489 N N . LEU A 1 28 ? 27.026 -15.292 4.159 1.00 71.01 28 LEU A N 2
ATOM 1490 C CA . LEU A 1 28 ? 27.201 -13.993 4.800 1.00 32.42 28 LEU A CA 2
ATOM 1491 C C . LEU A 1 28 ? 28.489 -13.324 4.332 1.00 55.44 28 LEU A C 2
ATOM 1492 O O . LEU A 1 28 ? 28.704 -12.135 4.570 1.00 62.21 28 LEU A O 2
ATOM 1508 N N . ASP A 1 29 ? 29.340 -14.093 3.662 1.00 33.24 29 ASP A N 2
ATOM 1509 C CA . ASP A 1 29 ? 30.605 -13.574 3.157 1.00 41.22 29 ASP A CA 2
ATOM 1510 C C . ASP A 1 29 ? 30.371 -12.595 2.010 1.00 5.24 29 ASP A C 2
ATOM 1511 O O . ASP A 1 29 ? 30.447 -12.965 0.840 1.00 71.32 29 ASP A O 2
ATOM 1520 N N . ASN A 1 30 ? 30.086 -11.344 2.356 1.00 4.44 30 ASN A N 2
ATOM 1521 C CA . ASN A 1 30 ? 29.840 -10.311 1.356 1.00 32.31 30 ASN A CA 2
ATOM 1522 C C . ASN A 1 30 ? 31.068 -10.102 0.476 1.00 64.10 30 ASN A C 2
ATOM 1523 O O . ASN A 1 30 ? 30.964 -9.608 -0.647 1.00 34.04 30 ASN A O 2
ATOM 1534 N N . SER A 1 31 ? 32.232 -10.482 0.994 1.00 61.44 31 SER A N 2
ATOM 1535 C CA . SER A 1 31 ? 33.482 -10.334 0.257 1.00 55.24 31 SER A CA 2
ATOM 1536 C C . SER A 1 31 ? 33.819 -11.612 -0.504 1.00 74.54 31 SER A C 2
ATOM 1537 O O . SER A 1 31 ? 34.986 -11.897 -0.778 1.00 35.14 31 SER A O 2
ATOM 1545 N N . LEU A 1 32 ? 32.789 -12.380 -0.844 1.00 30.01 32 LEU A N 2
ATOM 1546 C CA . LEU A 1 32 ? 32.974 -13.630 -1.574 1.00 0.52 32 LEU A CA 2
ATOM 1547 C C . LEU A 1 32 ? 32.129 -13.649 -2.844 1.00 2.53 32 LEU A C 2
ATOM 1548 O O . LEU A 1 32 ? 31.148 -12.914 -2.960 1.00 3.43 32 LEU A O 2
ATOM 1564 N N . ASP A 1 33 ? 32.515 -14.495 -3.792 1.00 42.21 33 ASP A N 2
ATOM 1565 C CA . ASP A 1 33 ? 31.791 -14.612 -5.053 1.00 24.54 33 ASP A CA 2
ATOM 1566 C C . ASP A 1 33 ? 30.422 -15.248 -4.836 1.00 14.15 33 ASP A C 2
ATOM 1567 O O . ASP A 1 33 ? 30.316 -16.345 -4.287 1.00 33.21 33 ASP A O 2
ATOM 1576 N N . ILE A 1 34 ? 29.377 -14.551 -5.268 1.00 55.23 34 ILE A N 2
ATOM 1577 C CA . ILE A 1 34 ? 28.014 -15.047 -5.121 1.00 30.20 34 ILE A CA 2
ATOM 1578 C C . ILE A 1 34 ? 27.929 -16.530 -5.465 1.00 21.53 34 ILE A C 2
ATOM 1579 O O . ILE A 1 34 ? 27.268 -17.303 -4.771 1.00 31.31 34 ILE A O 2
ATOM 1595 N N . LYS A 1 35 ? 28.604 -16.923 -6.540 1.00 4.43 35 LYS A N 2
ATOM 1596 C CA . LYS A 1 35 ? 28.609 -18.314 -6.975 1.00 41.05 35 LYS A CA 2
ATOM 1597 C C . LYS A 1 35 ? 29.362 -19.193 -5.982 1.00 45.30 35 LYS A C 2
ATOM 1598 O O . LYS A 1 35 ? 28.936 -20.306 -5.674 1.00 21.14 35 LYS A O 2
ATOM 1617 N N . THR A 1 36 ? 30.485 -18.685 -5.482 1.00 51.01 36 THR A N 2
ATOM 1618 C CA . THR A 1 36 ? 31.297 -19.423 -4.523 1.00 62.24 36 THR A CA 2
ATOM 1619 C C . THR A 1 36 ? 30.453 -19.920 -3.355 1.00 43.30 36 THR A C 2
ATOM 1620 O O . THR A 1 36 ? 30.408 -21.118 -3.074 1.00 43.45 36 THR A O 2
ATOM 1631 N N . ARG A 1 37 ? 29.785 -18.992 -2.677 1.00 63.02 37 ARG A N 2
ATOM 1632 C CA . ARG A 1 37 ? 28.943 -19.336 -1.538 1.00 71.33 37 ARG A CA 2
ATOM 1633 C C . ARG A 1 37 ? 27.672 -20.045 -1.997 1.00 14.21 37 ARG A C 2
ATOM 1634 O O . ARG A 1 37 ? 27.132 -20.894 -1.287 1.00 52.32 37 ARG A O 2
ATOM 1655 N N . ASP A 1 38 ? 27.199 -19.690 -3.187 1.00 1.35 38 ASP A N 2
ATOM 1656 C CA . ASP A 1 38 ? 25.992 -20.292 -3.740 1.00 52.44 38 ASP A CA 2
ATOM 1657 C C . ASP A 1 38 ? 26.127 -21.809 -3.818 1.00 24.12 38 ASP A C 2
ATOM 1658 O O . ASP A 1 38 ? 25.190 -22.543 -3.503 1.00 24.13 38 ASP A O 2
ATOM 1667 N N . TYR A 1 39 ? 27.299 -22.272 -4.240 1.00 34.32 39 TYR A N 2
ATOM 1668 C CA . TYR A 1 39 ? 27.556 -23.702 -4.362 1.00 72.32 39 TYR A CA 2
ATOM 1669 C C . TYR A 1 39 ? 27.234 -24.427 -3.059 1.00 21.22 39 TYR A C 2
ATOM 1670 O O . TYR A 1 39 ? 26.441 -25.369 -3.038 1.00 51.41 39 TYR A O 2
ATOM 1688 N N . TYR A 1 40 ? 27.855 -23.981 -1.973 1.00 24.01 40 TYR A N 2
ATOM 1689 C CA . TYR A 1 40 ? 27.638 -24.587 -0.665 1.00 31.04 40 TYR A CA 2
ATOM 1690 C C . TYR A 1 40 ? 26.244 -24.261 -0.138 1.00 53.21 40 TYR A C 2
ATOM 1691 O O . TYR A 1 40 ? 25.811 -24.799 0.880 1.00 30.23 40 TYR A O 2
ATOM 1709 N N . ALA A 1 41 ? 25.545 -23.375 -0.841 1.00 62.31 41 ALA A N 2
ATOM 1710 C CA . ALA A 1 41 ? 24.199 -22.978 -0.448 1.00 30.35 41 ALA A CA 2
ATOM 1711 C C . ALA A 1 41 ? 23.158 -23.946 -1.000 1.00 12.20 41 ALA A C 2
ATOM 1712 O O . ALA A 1 41 ? 22.005 -23.573 -1.220 1.00 64.31 41 ALA A O 2
ATOM 1719 N N . SER A 1 42 ? 23.571 -25.189 -1.223 1.00 24.34 42 SER A N 2
ATOM 1720 C CA . SER A 1 42 ? 22.675 -26.209 -1.754 1.00 20.41 42 SER A CA 2
ATOM 1721 C C . SER A 1 42 ? 22.019 -26.998 -0.624 1.00 51.34 42 SER A C 2
ATOM 1722 O O . SER A 1 42 ? 21.051 -27.725 -0.841 1.00 54.35 42 SER A O 2
ATOM 1730 N N . ASN A 1 43 ? 22.555 -26.847 0.583 1.00 74.34 43 ASN A N 2
ATOM 1731 C CA . ASN A 1 43 ? 22.022 -27.545 1.747 1.00 25.14 43 ASN A CA 2
ATOM 1732 C C . ASN A 1 43 ? 20.943 -26.713 2.434 1.00 62.43 43 ASN A C 2
ATOM 1733 O O . ASN A 1 43 ? 19.909 -27.239 2.846 1.00 54.04 43 ASN A O 2
ATOM 1744 N N . ILE A 1 44 ? 21.192 -25.414 2.552 1.00 13.52 44 ILE A N 2
ATOM 1745 C CA . ILE A 1 44 ? 20.241 -24.509 3.187 1.00 72.24 44 ILE A CA 2
ATOM 1746 C C . ILE A 1 44 ? 19.179 -24.044 2.196 1.00 62.24 44 ILE A C 2
ATOM 1747 O O . ILE A 1 44 ? 18.383 -23.153 2.493 1.00 32.34 44 ILE A O 2
ATOM 1763 N N . THR A 1 45 ? 19.172 -24.655 1.015 1.00 51.34 45 THR A N 2
ATOM 1764 C CA . THR A 1 45 ? 18.208 -24.304 -0.021 1.00 20.41 45 THR A CA 2
ATOM 1765 C C . THR A 1 45 ? 16.794 -24.236 0.545 1.00 41.44 45 THR A C 2
ATOM 1766 O O . THR A 1 45 ? 15.943 -23.512 0.027 1.00 31.33 45 THR A O 2
ATOM 1777 N N . SER A 1 46 ? 16.550 -24.992 1.610 1.00 64.21 46 SER A N 2
ATOM 1778 C CA . SER A 1 46 ? 15.238 -25.019 2.244 1.00 34.12 46 SER A CA 2
ATOM 1779 C C . SER A 1 46 ? 14.764 -23.607 2.573 1.00 1.52 46 SER A C 2
ATOM 1780 O O . SER A 1 46 ? 13.564 -23.348 2.669 1.00 43.12 46 SER A O 2
ATOM 1788 N N . VAL A 1 47 ? 15.716 -22.695 2.746 1.00 63.13 47 VAL A N 2
ATOM 1789 C CA . VAL A 1 47 ? 15.398 -21.308 3.063 1.00 65.00 47 VAL A CA 2
ATOM 1790 C C . VAL A 1 47 ? 15.558 -20.414 1.839 1.00 41.33 47 VAL A C 2
ATOM 1791 O O . VAL A 1 47 ? 14.936 -19.356 1.745 1.00 53.32 47 VAL A O 2
ATOM 1804 N N . ARG A 1 48 ? 16.396 -20.846 0.902 1.00 31.20 48 ARG A N 2
ATOM 1805 C CA . ARG A 1 48 ? 16.638 -20.084 -0.317 1.00 62.31 48 ARG A CA 2
ATOM 1806 C C . ARG A 1 48 ? 15.407 -20.096 -1.219 1.00 45.20 48 ARG A C 2
ATOM 1807 O O . ARG A 1 48 ? 14.972 -19.051 -1.703 1.00 34.44 48 ARG A O 2
ATOM 1828 N N . GLN A 1 49 ? 14.854 -21.283 -1.440 1.00 74.55 49 GLN A N 2
ATOM 1829 C CA . GLN A 1 49 ? 13.674 -21.430 -2.285 1.00 62.22 49 GLN A CA 2
ATOM 1830 C C . GLN A 1 49 ? 12.556 -20.500 -1.826 1.00 4.11 49 GLN A C 2
ATOM 1831 O O . GLN A 1 49 ? 11.822 -19.946 -2.643 1.00 35.54 49 GLN A O 2
ATOM 1845 N N . ASN A 1 50 ? 12.434 -20.333 -0.513 1.00 2.10 50 ASN A N 2
ATOM 1846 C CA . ASN A 1 50 ? 11.405 -19.470 0.055 1.00 11.02 50 ASN A CA 2
ATOM 1847 C C . ASN A 1 50 ? 11.374 -18.120 -0.655 1.00 2.24 50 ASN A C 2
ATOM 1848 O O . ASN A 1 50 ? 10.329 -17.681 -1.132 1.00 14.05 50 ASN A O 2
ATOM 1859 N N . GLY A 1 51 ? 12.530 -17.466 -0.721 1.00 10.42 51 GLY A N 2
ATOM 1860 C CA . GLY A 1 51 ? 12.614 -16.173 -1.374 1.00 40.43 51 GLY A CA 2
ATOM 1861 C C . GLY A 1 51 ? 12.832 -16.292 -2.870 1.00 12.34 51 GLY A C 2
ATOM 1862 O O . GLY A 1 51 ? 12.162 -15.623 -3.657 1.00 35.04 51 GLY A O 2
ATOM 1866 N N . ASP A 1 52 ? 13.772 -17.144 -3.263 1.00 1.42 52 ASP A N 2
ATOM 1867 C CA . ASP A 1 52 ? 14.077 -17.348 -4.674 1.00 43.22 52 ASP A CA 2
ATOM 1868 C C . ASP A 1 52 ? 12.806 -17.627 -5.470 1.00 41.21 52 ASP A C 2
ATOM 1869 O O . ASP A 1 52 ? 12.682 -17.215 -6.623 1.00 64.12 52 ASP A O 2
ATOM 1878 N N . GLN A 1 53 ? 11.866 -18.329 -4.846 1.00 73.15 53 GLN A N 2
ATOM 1879 C CA . GLN A 1 53 ? 10.605 -18.664 -5.498 1.00 61.41 53 GLN A CA 2
ATOM 1880 C C . GLN A 1 53 ? 9.791 -17.408 -5.788 1.00 43.44 53 GLN A C 2
ATOM 1881 O O . GLN A 1 53 ? 9.092 -17.329 -6.799 1.00 31.22 53 GLN A O 2
ATOM 1895 N N . ILE A 1 54 ? 9.887 -16.428 -4.896 1.00 41.54 54 ILE A N 2
ATOM 1896 C CA . ILE A 1 54 ? 9.160 -15.174 -5.058 1.00 22.51 54 ILE A CA 2
ATOM 1897 C C . ILE A 1 54 ? 9.830 -14.280 -6.096 1.00 73.51 54 ILE A C 2
ATOM 1898 O O . ILE A 1 54 ? 9.168 -13.487 -6.766 1.00 72.43 54 ILE A O 2
ATOM 1914 N N . ILE A 1 55 ? 11.145 -14.415 -6.225 1.00 23.41 55 ILE A N 2
ATOM 1915 C CA . ILE A 1 55 ? 11.904 -13.622 -7.184 1.00 12.02 55 ILE A CA 2
ATOM 1916 C C . ILE A 1 55 ? 11.211 -13.592 -8.542 1.00 44.22 55 ILE A C 2
ATOM 1917 O O . ILE A 1 55 ? 11.196 -12.564 -9.218 1.00 54.33 55 ILE A O 2
ATOM 1933 N N . GLN A 1 56 ? 10.639 -14.726 -8.934 1.00 11.43 56 GLN A N 2
ATOM 1934 C CA . GLN A 1 56 ? 9.944 -14.828 -10.211 1.00 75.22 56 GLN A CA 2
ATOM 1935 C C . GLN A 1 56 ? 8.491 -14.382 -10.078 1.00 21.42 56 GLN A C 2
ATOM 1936 O O . GLN A 1 56 ? 7.940 -13.753 -10.981 1.00 13.30 56 GLN A O 2
ATOM 1950 N N . ILE A 1 57 ? 7.877 -14.713 -8.947 1.00 24.23 57 ILE A N 2
ATOM 1951 C CA . ILE A 1 57 ? 6.489 -14.346 -8.696 1.00 24.04 57 ILE A CA 2
ATOM 1952 C C . ILE A 1 57 ? 6.295 -12.836 -8.786 1.00 22.21 57 ILE A C 2
ATOM 1953 O O . ILE A 1 57 ? 5.506 -12.348 -9.596 1.00 34.04 57 ILE A O 2
ATOM 1969 N N . LEU A 1 58 ? 7.021 -12.101 -7.951 1.00 64.02 58 LEU A N 2
ATOM 1970 C CA . LEU A 1 58 ? 6.931 -10.645 -7.937 1.00 61.15 58 LEU A CA 2
ATOM 1971 C C . LEU A 1 58 ? 7.443 -10.055 -9.248 1.00 21.33 58 LEU A C 2
ATOM 1972 O O . LEU A 1 58 ? 7.043 -8.961 -9.646 1.00 32.31 58 LEU A O 2
ATOM 1988 N N . ASP A 1 59 ? 8.328 -10.788 -9.914 1.00 63.12 59 ASP A N 2
ATOM 1989 C CA . ASP A 1 59 ? 8.893 -10.339 -11.182 1.00 32.43 59 ASP A CA 2
ATOM 1990 C C . ASP A 1 59 ? 7.877 -10.485 -12.311 1.00 2.03 59 ASP A C 2
ATOM 1991 O O . ASP A 1 59 ? 7.891 -9.718 -13.273 1.00 21.11 59 ASP A O 2
ATOM 2000 N N . GLU A 1 60 ? 6.999 -11.475 -12.186 1.00 15.24 60 GLU A N 2
ATOM 2001 C CA . GLU A 1 60 ? 5.978 -11.721 -13.197 1.00 75.31 60 GLU A CA 2
ATOM 2002 C C . GLU A 1 60 ? 4.832 -10.722 -13.068 1.00 53.34 60 GLU A C 2
ATOM 2003 O O . GLU A 1 60 ? 4.402 -10.126 -14.055 1.00 54.51 60 GLU A O 2
ATOM 2015 N N . GLU A 1 61 ? 4.343 -10.545 -11.845 1.00 34.21 61 GLU A N 2
ATOM 2016 C CA . GLU A 1 61 ? 3.246 -9.619 -11.588 1.00 30.24 61 GLU A CA 2
ATOM 2017 C C . GLU A 1 61 ? 3.321 -9.068 -10.167 1.00 23.14 61 GLU A C 2
ATOM 2018 O O . GLU A 1 61 ? 2.368 -9.176 -9.396 1.00 43.21 61 GLU A O 2
ATOM 2030 N N . GLY A 1 62 ? 4.463 -8.477 -9.827 1.00 20.42 62 GLY A N 2
ATOM 2031 C CA . GLY A 1 62 ? 4.643 -7.919 -8.499 1.00 51.25 62 GLY A CA 2
ATOM 2032 C C . GLY A 1 62 ? 5.293 -6.550 -8.530 1.00 13.32 62 GLY A C 2
ATOM 2033 O O . GLY A 1 62 ? 5.960 -6.151 -7.575 1.00 22.11 62 GLY A O 2
ATOM 2037 N N . ILE A 1 63 ? 5.099 -5.829 -9.629 1.00 40.10 63 ILE A N 2
ATOM 2038 C CA . ILE A 1 63 ? 5.672 -4.497 -9.779 1.00 61.14 63 ILE A CA 2
ATOM 2039 C C . ILE A 1 63 ? 4.655 -3.418 -9.426 1.00 55.30 63 ILE A C 2
ATOM 2040 O O . ILE A 1 63 ? 3.450 -3.609 -9.589 1.00 51.35 63 ILE A O 2
ATOM 2056 N N . ALA A 1 64 ? 5.148 -2.283 -8.942 1.00 41.43 64 ALA A N 2
ATOM 2057 C CA . ALA A 1 64 ? 4.282 -1.171 -8.569 1.00 45.35 64 ALA A CA 2
ATOM 2058 C C . ALA A 1 64 ? 4.153 -0.169 -9.712 1.00 3.44 64 ALA A C 2
ATOM 2059 O O . ALA A 1 64 ? 5.016 0.689 -9.897 1.00 22.21 64 ALA A O 2
ATOM 2066 N N . GLU A 1 65 ? 3.071 -0.284 -10.474 1.00 53.25 65 GLU A N 2
ATOM 2067 C CA . GLU A 1 65 ? 2.831 0.612 -11.600 1.00 11.24 65 GLU A CA 2
ATOM 2068 C C . GLU A 1 65 ? 1.696 1.584 -11.289 1.00 72.42 65 GLU A C 2
ATOM 2069 O O . GLU A 1 65 ? 1.061 2.121 -12.196 1.00 10.52 65 GLU A O 2
ATOM 2081 N N . GLY A 1 1 ? 2.217 0.982 -1.335 1.00 64.32 1 GLY A N 3
ATOM 2082 C CA . GLY A 1 1 ? 1.334 -0.164 -1.450 1.00 11.22 1 GLY A CA 3
ATOM 2083 C C . GLY A 1 1 ? 2.084 -1.480 -1.414 1.00 61.51 1 GLY A C 3
ATOM 2084 O O . GLY A 1 1 ? 1.989 -2.231 -0.443 1.00 12.10 1 GLY A O 3
ATOM 2088 N N . SER A 1 2 ? 2.831 -1.763 -2.476 1.00 64.04 2 SER A N 3
ATOM 2089 C CA . SER A 1 2 ? 3.597 -3.001 -2.565 1.00 73.12 2 SER A CA 3
ATOM 2090 C C . SER A 1 2 ? 5.073 -2.710 -2.818 1.00 71.32 2 SER A C 3
ATOM 2091 O O . SER A 1 2 ? 5.461 -1.564 -3.042 1.00 23.21 2 SER A O 3
ATOM 2099 N N . MET A 1 3 ? 5.891 -3.757 -2.781 1.00 34.32 3 MET A N 3
ATOM 2100 C CA . MET A 1 3 ? 7.324 -3.615 -3.007 1.00 62.31 3 MET A CA 3
ATOM 2101 C C . MET A 1 3 ? 7.621 -3.388 -4.486 1.00 23.40 3 MET A C 3
ATOM 2102 O O . MET A 1 3 ? 6.923 -3.908 -5.357 1.00 1.20 3 MET A O 3
ATOM 2116 N N . LYS A 1 4 ? 8.661 -2.609 -4.763 1.00 63.32 4 LYS A N 3
ATOM 2117 C CA . LYS A 1 4 ? 9.052 -2.314 -6.137 1.00 1.15 4 LYS A CA 3
ATOM 2118 C C . LYS A 1 4 ? 9.870 -3.458 -6.728 1.00 14.04 4 LYS A C 3
ATOM 2119 O O . LYS A 1 4 ? 10.412 -4.289 -5.999 1.00 2.44 4 LYS A O 3
ATOM 2138 N N . LYS A 1 5 ? 9.955 -3.495 -8.053 1.00 42.31 5 LYS A N 3
ATOM 2139 C CA . LYS A 1 5 ? 10.709 -4.535 -8.743 1.00 50.20 5 LYS A CA 3
ATOM 2140 C C . LYS A 1 5 ? 12.148 -4.589 -8.239 1.00 34.51 5 LYS A C 3
ATOM 2141 O O . LYS A 1 5 ? 12.791 -5.637 -8.285 1.00 60.33 5 LYS A O 3
ATOM 2160 N N . GLU A 1 6 ? 12.645 -3.455 -7.757 1.00 15.33 6 GLU A N 3
ATOM 2161 C CA . GLU A 1 6 ? 14.007 -3.375 -7.244 1.00 21.34 6 GLU A CA 3
ATOM 2162 C C . GLU A 1 6 ? 14.053 -3.744 -5.764 1.00 24.34 6 GLU A C 3
ATOM 2163 O O . GLU A 1 6 ? 15.088 -4.172 -5.253 1.00 32.04 6 GLU A O 3
ATOM 2175 N N . GLU A 1 7 ? 12.925 -3.574 -5.082 1.00 31.53 7 GLU A N 3
ATOM 2176 C CA . GLU A 1 7 ? 12.837 -3.888 -3.660 1.00 64.24 7 GLU A CA 3
ATOM 2177 C C . GLU A 1 7 ? 12.568 -5.375 -3.447 1.00 1.00 7 GLU A C 3
ATOM 2178 O O . GLU A 1 7 ? 13.043 -5.971 -2.479 1.00 51.01 7 GLU A O 3
ATOM 2190 N N . LEU A 1 8 ? 11.803 -5.968 -4.357 1.00 20.03 8 LEU A N 3
ATOM 2191 C CA . LEU A 1 8 ? 11.469 -7.385 -4.269 1.00 61.41 8 LEU A CA 3
ATOM 2192 C C . LEU A 1 8 ? 12.674 -8.252 -4.623 1.00 53.51 8 LEU A C 3
ATOM 2193 O O . LEU A 1 8 ? 13.071 -9.125 -3.851 1.00 53.03 8 LEU A O 3
ATOM 2209 N N . ILE A 1 9 ? 13.252 -8.002 -5.793 1.00 52.02 9 ILE A N 3
ATOM 2210 C CA . ILE A 1 9 ? 14.413 -8.757 -6.247 1.00 42.23 9 ILE A CA 3
ATOM 2211 C C . ILE A 1 9 ? 15.550 -8.679 -5.234 1.00 10.01 9 ILE A C 3
ATOM 2212 O O . ILE A 1 9 ? 16.439 -9.530 -5.216 1.00 61.44 9 ILE A O 3
ATOM 2228 N N . ASP A 1 10 ? 15.514 -7.654 -4.390 1.00 54.41 10 ASP A N 3
ATOM 2229 C CA . ASP A 1 10 ? 16.539 -7.466 -3.371 1.00 3.43 10 ASP A CA 3
ATOM 2230 C C . ASP A 1 10 ? 16.094 -8.056 -2.036 1.00 61.25 10 ASP A C 3
ATOM 2231 O O . ASP A 1 10 ? 16.893 -8.648 -1.310 1.00 15.14 10 ASP A O 3
ATOM 2240 N N . LYS A 1 11 ? 14.814 -7.891 -1.720 1.00 4.13 11 LYS A N 3
ATOM 2241 C CA . LYS A 1 11 ? 14.261 -8.407 -0.473 1.00 63.23 11 LYS A CA 3
ATOM 2242 C C . LYS A 1 11 ? 14.628 -9.875 -0.282 1.00 71.54 11 LYS A C 3
ATOM 2243 O O . LYS A 1 11 ? 14.949 -10.305 0.826 1.00 64.41 11 LYS A O 3
ATOM 2262 N N . ILE A 1 12 ? 14.579 -10.639 -1.369 1.00 13.13 12 ILE A N 3
ATOM 2263 C CA . ILE A 1 12 ? 14.908 -12.058 -1.320 1.00 43.11 12 ILE A CA 3
ATOM 2264 C C . ILE A 1 12 ? 16.316 -12.277 -0.777 1.00 44.01 12 ILE A C 3
ATOM 2265 O O . ILE A 1 12 ? 16.576 -13.248 -0.066 1.00 73.10 12 ILE A O 3
ATOM 2281 N N . LYS A 1 13 ? 17.223 -11.367 -1.115 1.00 42.34 13 LYS A N 3
ATOM 2282 C CA . LYS A 1 13 ? 18.605 -11.457 -0.660 1.00 44.11 13 LYS A CA 3
ATOM 2283 C C . LYS A 1 13 ? 18.690 -11.308 0.856 1.00 73.03 13 LYS A C 3
ATOM 2284 O O . LYS A 1 13 ? 19.494 -11.971 1.510 1.00 43.51 13 LYS A O 3
ATOM 2303 N N . ALA A 1 14 ? 17.853 -10.435 1.407 1.00 21.24 14 ALA A N 3
ATOM 2304 C CA . ALA A 1 14 ? 17.831 -10.203 2.846 1.00 1.42 14 ALA A CA 3
ATOM 2305 C C . ALA A 1 14 ? 16.744 -11.033 3.520 1.00 24.41 14 ALA A C 3
ATOM 2306 O O . ALA A 1 14 ? 16.492 -10.890 4.715 1.00 13.54 14 ALA A O 3
ATOM 2313 N N . ASN A 1 15 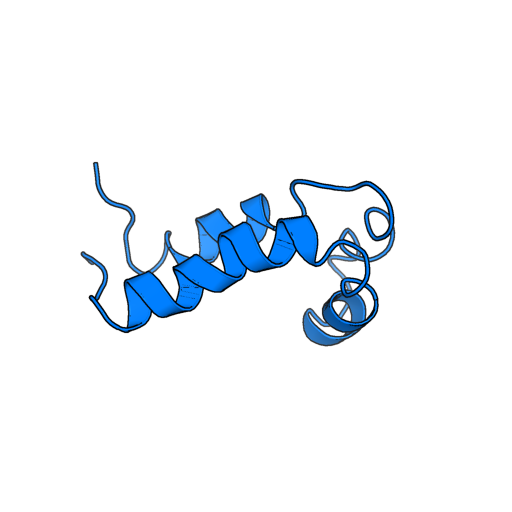? 16.104 -11.902 2.745 1.00 60.43 15 ASN A N 3
ATOM 2314 C CA . ASN A 1 15 ? 15.043 -12.756 3.267 1.00 11.42 15 ASN A CA 3
ATOM 2315 C C . ASN A 1 15 ? 15.443 -14.226 3.196 1.00 33.31 15 ASN A C 3
ATOM 2316 O O . ASN A 1 15 ? 14.990 -15.042 3.998 1.00 61.33 15 ASN A O 3
ATOM 2327 N N . ASN A 1 16 ? 16.295 -14.556 2.231 1.00 74.23 16 ASN A N 3
ATOM 2328 C CA . ASN A 1 16 ? 16.756 -15.929 2.055 1.00 51.54 16 ASN A CA 3
ATOM 2329 C C . ASN A 1 16 ? 17.870 -16.259 3.044 1.00 75.24 16 ASN A C 3
ATOM 2330 O O . ASN A 1 16 ? 17.793 -17.248 3.773 1.00 75.01 16 ASN A O 3
ATOM 2341 N N . ARG A 1 17 ? 18.904 -15.425 3.063 1.00 54.53 17 ARG A N 3
ATOM 2342 C CA . ARG A 1 17 ? 20.033 -15.628 3.961 1.00 23.24 17 ARG A CA 3
ATOM 2343 C C . ARG A 1 17 ? 19.590 -15.546 5.419 1.00 1.12 17 ARG A C 3
ATOM 2344 O O . ARG A 1 17 ? 20.388 -15.752 6.335 1.00 42.24 17 ARG A O 3
ATOM 2365 N N . LEU A 1 18 ? 18.314 -15.243 5.628 1.00 74.03 18 LEU A N 3
ATOM 2366 C CA . LEU A 1 18 ? 17.764 -15.133 6.974 1.00 15.33 18 LEU A CA 3
ATOM 2367 C C . LEU A 1 18 ? 18.104 -16.367 7.804 1.00 15.52 18 LEU A C 3
ATOM 2368 O O . LEU A 1 18 ? 18.186 -16.299 9.031 1.00 22.13 18 LEU A O 3
ATOM 2384 N N . LEU A 1 19 ? 18.302 -17.492 7.127 1.00 32.11 19 LEU A N 3
ATOM 2385 C CA . LEU A 1 19 ? 18.636 -18.742 7.801 1.00 13.15 19 LEU A CA 3
ATOM 2386 C C . LEU A 1 19 ? 19.970 -18.627 8.532 1.00 14.34 19 LEU A C 3
ATOM 2387 O O . LEU A 1 19 ? 20.015 -18.606 9.762 1.00 61.44 19 LEU A O 3
ATOM 2403 N N . ASN A 1 20 ? 21.053 -18.550 7.767 1.00 43.42 20 ASN A N 3
ATOM 2404 C CA . ASN A 1 20 ? 22.389 -18.434 8.342 1.00 74.52 20 ASN A CA 3
ATOM 2405 C C . ASN A 1 20 ? 22.680 -19.603 9.278 1.00 1.15 20 ASN A C 3
ATOM 2406 O O . ASN A 1 20 ? 22.900 -19.413 10.474 1.00 34.14 20 ASN A O 3
ATOM 2417 N N . ALA A 1 21 ? 22.681 -20.811 8.726 1.00 61.45 21 ALA A N 3
ATOM 2418 C CA . ALA A 1 21 ? 22.948 -22.010 9.510 1.00 22.33 21 ALA A CA 3
ATOM 2419 C C . ALA A 1 21 ? 24.247 -22.677 9.069 1.00 34.31 21 ALA A C 3
ATOM 2420 O O . ALA A 1 21 ? 25.199 -22.777 9.842 1.00 3.54 21 ALA A O 3
ATOM 2427 N N . VAL A 1 22 ? 24.278 -23.134 7.821 1.00 34.11 22 VAL A N 3
ATOM 2428 C CA . VAL A 1 22 ? 25.460 -23.792 7.277 1.00 53.41 22 VAL A CA 3
ATOM 2429 C C . VAL A 1 22 ? 26.319 -22.811 6.487 1.00 61.12 22 VAL A C 3
ATOM 2430 O O . VAL A 1 22 ? 27.539 -22.771 6.645 1.00 64.22 22 VAL A O 3
ATOM 2443 N N . VAL A 1 23 ? 25.674 -22.020 5.635 1.00 30.22 23 VAL A N 3
ATOM 2444 C CA . VAL A 1 23 ? 26.379 -21.038 4.821 1.00 53.54 23 VAL A CA 3
ATOM 2445 C C . VAL A 1 23 ? 26.427 -19.681 5.515 1.00 23.21 23 VAL A C 3
ATOM 2446 O O . VAL A 1 23 ? 26.659 -18.655 4.877 1.00 53.21 23 VAL A O 3
ATOM 2459 N N . GLN A 1 24 ? 26.208 -19.686 6.826 1.00 41.30 24 GLN A N 3
ATOM 2460 C CA . GLN A 1 24 ? 26.227 -18.455 7.607 1.00 12.33 24 GLN A CA 3
ATOM 2461 C C . GLN A 1 24 ? 27.582 -17.763 7.502 1.00 62.44 24 GLN A C 3
ATOM 2462 O O . GLN A 1 24 ? 27.715 -16.584 7.828 1.00 74.42 24 GLN A O 3
ATOM 2476 N N . GLU A 1 25 ? 28.586 -18.506 7.044 1.00 14.22 25 GLU A N 3
ATOM 2477 C CA . GLU A 1 25 ? 29.931 -17.963 6.897 1.00 21.32 25 GLU A CA 3
ATOM 2478 C C . GLU A 1 25 ? 30.170 -17.480 5.470 1.00 61.34 25 GLU A C 3
ATOM 2479 O O . GLU A 1 25 ? 30.808 -16.451 5.250 1.00 24.40 25 GLU A O 3
ATOM 2491 N N . MET A 1 26 ? 29.653 -18.232 4.503 1.00 42.43 26 MET A N 3
ATOM 2492 C CA . MET A 1 26 ? 29.810 -17.880 3.096 1.00 34.11 26 MET A CA 3
ATOM 2493 C C . MET A 1 26 ? 28.686 -16.955 2.639 1.00 61.44 26 MET A C 3
ATOM 2494 O O . MET A 1 26 ? 28.937 -15.862 2.131 1.00 10.13 26 MET A O 3
ATOM 2508 N N . TYR A 1 27 ? 27.448 -17.401 2.821 1.00 61.02 27 TYR A N 3
ATOM 2509 C CA . TYR A 1 27 ? 26.286 -16.614 2.424 1.00 24.30 27 TYR A CA 3
ATOM 2510 C C . TYR A 1 27 ? 26.336 -15.220 3.041 1.00 3.10 27 TYR A C 3
ATOM 2511 O O . TYR A 1 27 ? 25.838 -14.254 2.462 1.00 14.44 27 TYR A O 3
ATOM 2529 N N . LEU A 1 28 ? 26.942 -15.123 4.219 1.00 1.03 28 LEU A N 3
ATOM 2530 C CA . LEU A 1 28 ? 27.059 -13.847 4.917 1.00 62.12 28 LEU A CA 3
ATOM 2531 C C . LEU A 1 28 ? 28.351 -13.132 4.532 1.00 75.53 28 LEU A C 3
ATOM 2532 O O . LEU A 1 28 ? 28.509 -11.937 4.782 1.00 73.42 28 LEU A O 3
ATOM 2548 N N . ASP A 1 29 ? 29.270 -13.871 3.920 1.00 33.44 29 ASP A N 3
ATOM 2549 C CA . ASP A 1 29 ? 30.546 -13.308 3.497 1.00 4.23 29 ASP A CA 3
ATOM 2550 C C . ASP A 1 29 ? 30.353 -12.333 2.340 1.00 62.12 29 ASP A C 3
ATOM 2551 O O . ASP A 1 29 ? 30.505 -12.699 1.175 1.00 20.53 29 ASP A O 3
ATOM 2560 N N . ASN A 1 30 ? 30.016 -11.090 2.669 1.00 23.43 30 ASN A N 3
ATOM 2561 C CA . ASN A 1 30 ? 29.801 -10.063 1.657 1.00 75.12 30 ASN A CA 3
ATOM 2562 C C . ASN A 1 30 ? 31.071 -9.821 0.848 1.00 4.32 30 ASN A C 3
ATOM 2563 O O . ASN A 1 30 ? 31.027 -9.244 -0.239 1.00 25.35 30 ASN A O 3
ATOM 2574 N N . SER A 1 31 ? 32.202 -10.265 1.386 1.00 25.44 31 SER A N 3
ATOM 2575 C CA . SER A 1 31 ? 33.487 -10.094 0.717 1.00 74.31 31 SER A CA 3
ATOM 2576 C C . SER A 1 31 ? 33.827 -11.320 -0.126 1.00 4.32 31 SER A C 3
ATOM 2577 O O . SER A 1 31 ? 34.993 -11.568 -0.439 1.00 55.43 31 SER A O 3
ATOM 2585 N N . LEU A 1 32 ? 32.803 -12.083 -0.489 1.00 71.23 32 LEU A N 3
ATOM 2586 C CA . LEU A 1 32 ? 32.992 -13.284 -1.296 1.00 51.21 32 LEU A CA 3
ATOM 2587 C C . LEU A 1 32 ? 32.118 -13.243 -2.546 1.00 20.44 32 LEU A C 3
ATOM 2588 O O . LEU A 1 32 ? 31.122 -12.522 -2.595 1.00 74.12 32 LEU A O 3
ATOM 2604 N N . ASP A 1 33 ? 32.497 -14.024 -3.552 1.00 11.15 33 ASP A N 3
ATOM 2605 C CA . ASP A 1 33 ? 31.746 -14.080 -4.800 1.00 70.24 33 ASP A CA 3
ATOM 2606 C C . ASP A 1 33 ? 30.393 -14.754 -4.591 1.00 64.13 33 ASP A C 3
ATOM 2607 O O . ASP A 1 33 ? 30.320 -15.880 -4.099 1.00 32.24 33 ASP A O 3
ATOM 2616 N N . ILE A 1 34 ? 29.327 -14.057 -4.968 1.00 34.31 34 ILE A N 3
ATOM 2617 C CA . ILE A 1 34 ? 27.977 -14.589 -4.822 1.00 2.35 34 ILE A CA 3
ATOM 2618 C C . ILE A 1 34 ? 27.915 -16.054 -5.238 1.00 23.43 34 ILE A C 3
ATOM 2619 O O . ILE A 1 34 ? 27.251 -16.867 -4.594 1.00 3.13 34 ILE A O 3
ATOM 2635 N N . LYS A 1 35 ? 28.613 -16.387 -6.318 1.00 45.22 35 LYS A N 3
ATOM 2636 C CA . LYS A 1 35 ? 28.642 -17.755 -6.820 1.00 72.43 35 LYS A CA 3
ATOM 2637 C C . LYS A 1 35 ? 29.386 -18.673 -5.856 1.00 64.42 35 LYS A C 3
ATOM 2638 O O . LYS A 1 35 ? 28.961 -19.800 -5.601 1.00 75.51 35 LYS A O 3
ATOM 2657 N N . THR A 1 36 ? 30.501 -18.184 -5.321 1.00 53.22 36 THR A N 3
ATOM 2658 C CA . THR A 1 36 ? 31.304 -18.960 -4.385 1.00 41.31 36 THR A CA 3
ATOM 2659 C C . THR A 1 36 ? 30.447 -19.514 -3.253 1.00 31.01 36 THR A C 3
ATOM 2660 O O . THR A 1 36 ? 30.400 -20.724 -3.033 1.00 32.33 36 THR A O 3
ATOM 2671 N N . ARG A 1 37 ? 29.770 -18.621 -2.538 1.00 72.40 37 ARG A N 3
ATOM 2672 C CA . ARG A 1 37 ? 28.914 -19.022 -1.428 1.00 22.13 37 ARG A CA 3
ATOM 2673 C C . ARG A 1 37 ? 27.657 -19.722 -1.935 1.00 70.24 37 ARG A C 3
ATOM 2674 O O . ARG A 1 37 ? 27.105 -20.594 -1.263 1.00 45.13 37 ARG A O 3
ATOM 2695 N N . ASP A 1 38 ? 27.210 -19.334 -3.124 1.00 75.35 38 ASP A N 3
ATOM 2696 C CA . ASP A 1 38 ? 26.018 -19.925 -3.723 1.00 12.32 38 ASP A CA 3
ATOM 2697 C C . ASP A 1 38 ? 26.175 -21.435 -3.870 1.00 11.01 38 ASP A C 3
ATOM 2698 O O . ASP A 1 38 ? 25.246 -22.195 -3.597 1.00 32.41 38 ASP A O 3
ATOM 2707 N N . TYR A 1 39 ? 27.355 -21.862 -4.304 1.00 24.24 39 TYR A N 3
ATOM 2708 C CA . TYR A 1 39 ? 27.633 -23.281 -4.491 1.00 21.45 39 TYR A CA 3
ATOM 2709 C C . TYR A 1 39 ? 27.317 -24.070 -3.223 1.00 43.22 39 TYR A C 3
ATOM 2710 O O . TYR A 1 39 ? 26.536 -25.021 -3.249 1.00 22.24 39 TYR A O 3
ATOM 2728 N N . TYR A 1 40 ? 27.930 -23.667 -2.116 1.00 11.53 40 TYR A N 3
ATOM 2729 C CA . TYR A 1 40 ? 27.717 -24.335 -0.838 1.00 32.24 40 TYR A CA 3
ATOM 2730 C C . TYR A 1 40 ? 26.322 -24.041 -0.295 1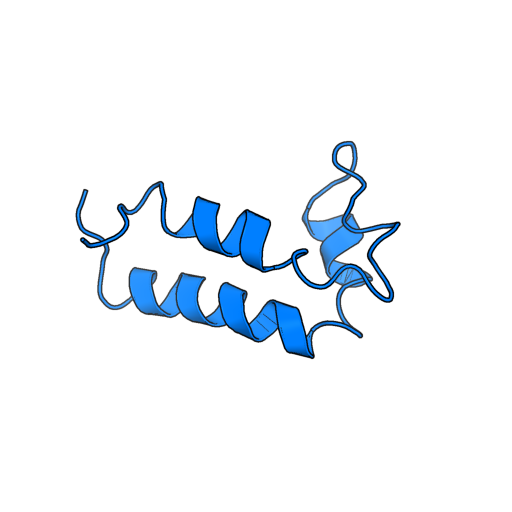.00 13.33 40 TYR A C 3
ATOM 2731 O O . TYR A 1 40 ? 25.899 -24.618 0.706 1.00 14.24 40 TYR A O 3
ATOM 2749 N N . ALA A 1 41 ? 25.612 -23.138 -0.964 1.00 72.41 41 ALA A N 3
ATOM 2750 C CA . ALA A 1 41 ? 24.264 -22.768 -0.552 1.00 34.21 41 ALA A CA 3
ATOM 2751 C C . ALA A 1 41 ? 23.230 -23.733 -1.123 1.00 24.40 41 ALA A C 3
ATOM 2752 O O . ALA A 1 41 ? 22.089 -23.353 -1.384 1.00 21.24 41 ALA A O 3
ATOM 2759 N N . SER A 1 42 ? 23.638 -24.984 -1.316 1.00 4.32 42 SER A N 3
ATOM 2760 C CA . SER A 1 42 ? 22.749 -26.003 -1.861 1.00 12.44 42 SER A CA 3
ATOM 2761 C C . SER A 1 42 ? 22.067 -26.784 -0.741 1.00 42.51 42 SER A C 3
ATOM 2762 O O . SER A 1 42 ? 20.969 -27.310 -0.916 1.00 43.04 42 SER A O 3
ATOM 2770 N N . ASN A 1 43 ? 22.728 -26.853 0.410 1.00 33.51 43 ASN A N 3
ATOM 2771 C CA . ASN A 1 43 ? 22.187 -27.570 1.559 1.00 32.32 43 ASN A CA 3
ATOM 2772 C C . ASN A 1 43 ? 21.090 -26.758 2.240 1.00 11.43 43 ASN A C 3
ATOM 2773 O O . ASN A 1 43 ? 20.043 -27.293 2.607 1.00 63.25 43 ASN A O 3
ATOM 2784 N N . ILE A 1 44 ? 21.337 -25.463 2.406 1.00 40.40 44 ILE A N 3
ATOM 2785 C CA . ILE A 1 44 ? 20.370 -24.576 3.041 1.00 30.01 44 ILE A CA 3
ATOM 2786 C C . ILE A 1 44 ? 19.327 -24.093 2.040 1.00 53.35 44 ILE A C 3
ATOM 2787 O O . ILE A 1 44 ? 18.522 -23.210 2.340 1.00 22.14 44 ILE A O 3
ATOM 2803 N N . THR A 1 45 ? 19.344 -24.678 0.846 1.00 20.30 45 THR A N 3
ATOM 2804 C CA . THR A 1 45 ? 18.400 -24.309 -0.200 1.00 55.55 45 THR A CA 3
ATOM 2805 C C . THR A 1 45 ? 16.979 -24.225 0.345 1.00 33.25 45 THR A C 3
ATOM 2806 O O . THR A 1 45 ? 16.151 -23.470 -0.164 1.00 40.01 45 THR A O 3
ATOM 2817 N N . SER A 1 46 ? 16.703 -25.005 1.386 1.00 73.54 46 SER A N 3
ATOM 2818 C CA . SER A 1 46 ? 15.380 -25.022 1.999 1.00 11.11 46 SER A CA 3
ATOM 2819 C C . SER A 1 46 ? 14.913 -23.606 2.322 1.00 3.31 46 SER A C 3
ATOM 2820 O O . SER A 1 46 ? 13.714 -23.330 2.370 1.00 64.24 46 SER A O 3
ATOM 2828 N N . VAL A 1 47 ? 15.870 -22.710 2.544 1.00 64.21 47 VAL A N 3
ATOM 2829 C CA . VAL A 1 47 ? 15.559 -21.322 2.862 1.00 44.44 47 VAL A CA 3
ATOM 2830 C C . VAL A 1 47 ? 15.766 -20.421 1.649 1.00 5.22 47 VAL A C 3
ATOM 2831 O O . VAL A 1 47 ? 15.239 -19.310 1.591 1.00 10.12 47 VAL A O 3
ATOM 2844 N N . ARG A 1 48 ? 16.537 -20.907 0.682 1.00 25.32 48 ARG A N 3
ATOM 2845 C CA . ARG A 1 48 ? 16.815 -20.146 -0.530 1.00 1.24 48 ARG A CA 3
ATOM 2846 C C . ARG A 1 48 ? 15.585 -20.090 -1.430 1.00 52.14 48 ARG A C 3
ATOM 2847 O O . ARG A 1 48 ? 15.159 -19.014 -1.848 1.00 14.41 48 ARG A O 3
ATOM 2868 N N . GLN A 1 49 ? 15.020 -21.256 -1.726 1.00 23.45 49 GLN A N 3
ATOM 2869 C CA . GLN A 1 49 ? 13.840 -21.340 -2.578 1.00 1.43 49 GLN A CA 3
ATOM 2870 C C . GLN A 1 49 ? 12.732 -20.426 -2.064 1.00 44.42 49 GLN A C 3
ATOM 2871 O O . GLN A 1 49 ? 11.894 -19.957 -2.834 1.00 24.54 49 GLN A O 3
ATOM 2885 N N . ASN A 1 50 ? 12.735 -20.176 -0.759 1.00 23.33 50 ASN A N 3
ATOM 2886 C CA . ASN A 1 50 ? 11.730 -19.319 -0.142 1.00 54.21 50 ASN A CA 3
ATOM 2887 C C . ASN A 1 50 ? 11.617 -17.991 -0.886 1.00 31.34 50 ASN A C 3
ATOM 2888 O O . ASN A 1 50 ? 10.520 -17.546 -1.219 1.00 52.14 50 ASN A O 3
ATOM 2899 N N . GLY A 1 51 ? 12.761 -17.364 -1.142 1.00 52.22 51 GLY A N 3
ATOM 2900 C CA . GLY A 1 51 ? 12.769 -16.094 -1.845 1.00 11.02 51 GLY A CA 3
ATOM 2901 C C . GLY A 1 51 ? 12.548 -16.255 -3.336 1.00 1.12 51 GLY A C 3
ATOM 2902 O O . GLY A 1 51 ? 11.614 -15.682 -3.897 1.00 61.22 51 GLY A O 3
ATOM 2906 N N . ASP A 1 52 ? 13.410 -17.035 -3.979 1.00 2.50 52 ASP A N 3
ATOM 2907 C CA . ASP A 1 52 ? 13.306 -17.269 -5.415 1.00 15.35 52 ASP A CA 3
ATOM 2908 C C . ASP A 1 52 ? 11.879 -17.649 -5.801 1.00 5.14 52 ASP A C 3
ATOM 2909 O O . ASP A 1 52 ? 11.425 -17.349 -6.904 1.00 61.44 52 ASP A O 3
ATOM 2918 N N . GLN A 1 53 ? 11.180 -18.311 -4.884 1.00 42.33 53 GLN A N 3
ATOM 2919 C CA . GLN A 1 53 ? 9.807 -18.733 -5.130 1.00 75.24 53 GLN A CA 3
ATOM 2920 C C . GLN A 1 53 ? 8.901 -17.529 -5.368 1.00 30.21 53 GLN A C 3
ATOM 2921 O O . GLN A 1 53 ? 8.057 -17.543 -6.264 1.00 52.33 53 GLN A O 3
ATOM 2935 N N . ILE A 1 54 ? 9.082 -16.490 -4.559 1.00 60.44 54 ILE A N 3
ATOM 2936 C CA . ILE A 1 54 ? 8.282 -15.279 -4.683 1.00 14.53 54 ILE A CA 3
ATOM 2937 C C . ILE A 1 54 ? 8.659 -14.496 -5.936 1.00 11.43 54 ILE A C 3
ATOM 2938 O O . ILE A 1 54 ? 7.791 -13.993 -6.650 1.00 62.05 54 ILE A O 3
ATOM 2954 N N . ILE A 1 55 ? 9.958 -14.398 -6.197 1.00 0.44 55 ILE A N 3
ATOM 2955 C CA . ILE A 1 55 ? 10.450 -13.679 -7.365 1.00 51.52 55 ILE A CA 3
ATOM 2956 C C . ILE A 1 55 ? 9.745 -14.144 -8.634 1.00 73.44 55 ILE A C 3
ATOM 2957 O O . ILE A 1 55 ? 9.359 -13.332 -9.475 1.00 31.42 55 ILE A O 3
ATOM 2973 N N . GLN A 1 56 ? 9.579 -15.457 -8.765 1.00 14.41 56 GLN A N 3
ATOM 2974 C CA . GLN A 1 56 ? 8.918 -16.030 -9.932 1.00 23.25 56 GLN A CA 3
ATOM 2975 C C . GLN A 1 56 ? 7.461 -15.587 -10.005 1.00 33.54 56 GLN A C 3
ATOM 2976 O O . GLN A 1 56 ? 6.923 -15.367 -11.090 1.00 74.41 56 GLN A O 3
ATOM 2990 N N . ILE A 1 57 ? 6.828 -15.459 -8.843 1.00 75.54 57 ILE A N 3
ATOM 2991 C CA . ILE A 1 57 ? 5.432 -15.042 -8.777 1.00 25.45 57 ILE A CA 3
ATOM 2992 C C . ILE A 1 57 ? 5.276 -13.581 -9.182 1.00 12.33 57 ILE A C 3
ATOM 2993 O O . ILE A 1 57 ? 4.450 -13.246 -10.032 1.00 51.31 57 ILE A O 3
ATOM 3009 N N . LEU A 1 58 ? 6.075 -12.714 -8.569 1.00 54.12 58 LEU A N 3
ATOM 3010 C CA . LEU A 1 58 ? 6.027 -11.287 -8.867 1.00 53.41 58 LEU A CA 3
ATOM 3011 C C . LEU A 1 58 ? 6.546 -11.006 -10.274 1.00 21.25 58 LEU A C 3
ATOM 3012 O O . LEU A 1 58 ? 6.178 -10.009 -10.895 1.00 33.22 58 LEU A O 3
ATOM 3028 N N . ASP A 1 59 ? 7.402 -11.893 -10.770 1.00 53.32 59 ASP A N 3
ATOM 3029 C CA . ASP A 1 59 ? 7.969 -11.743 -12.105 1.00 44.30 59 ASP A CA 3
ATOM 3030 C C . ASP A 1 59 ? 6.917 -12.010 -13.176 1.00 71.04 59 ASP A C 3
ATOM 3031 O O . ASP A 1 59 ? 6.972 -11.445 -14.268 1.00 51.20 59 ASP A O 3
ATOM 3040 N N . GLU A 1 60 ? 5.960 -12.876 -12.856 1.00 44.02 60 GLU A N 3
ATOM 3041 C CA . GLU A 1 60 ? 4.897 -13.219 -13.793 1.00 32.22 60 GLU A CA 3
ATOM 3042 C C . GLU A 1 60 ? 3.838 -12.122 -13.839 1.00 53.53 60 GLU A C 3
ATOM 3043 O O . GLU A 1 60 ? 3.555 -11.563 -14.898 1.00 43.45 60 GLU A O 3
ATOM 3055 N N . GLU A 1 61 ? 3.255 -11.820 -12.683 1.00 4.30 61 GLU A N 3
ATOM 3056 C CA . GLU A 1 61 ? 2.227 -10.790 -12.592 1.00 74.33 61 GLU A CA 3
ATOM 3057 C C . GLU A 1 61 ? 2.823 -9.404 -12.818 1.00 52.21 61 GLU A C 3
ATOM 3058 O O . GLU A 1 61 ? 2.187 -8.532 -13.409 1.00 45.30 61 GLU A O 3
ATOM 3070 N N . GLY A 1 62 ? 4.049 -9.208 -12.342 1.00 31.40 62 GLY A N 3
ATOM 3071 C CA . GLY A 1 62 ? 4.711 -7.927 -12.501 1.00 13.43 62 GLY A CA 3
ATOM 3072 C C . GLY A 1 62 ? 4.764 -7.138 -11.207 1.00 41.35 62 GLY A C 3
ATOM 3073 O O . GLY A 1 62 ? 3.857 -7.228 -10.380 1.00 21.45 62 GLY A O 3
ATOM 3077 N N . ILE A 1 63 ? 5.829 -6.363 -11.032 1.00 64.24 63 ILE A N 3
ATOM 3078 C CA . ILE A 1 63 ? 5.997 -5.556 -9.830 1.00 62.13 63 ILE A CA 3
ATOM 3079 C C . ILE A 1 63 ? 5.656 -4.094 -10.098 1.00 5.02 63 ILE A C 3
ATOM 3080 O O . ILE A 1 63 ? 5.754 -3.621 -11.230 1.00 15.55 63 ILE A O 3
ATOM 3096 N N . ALA A 1 64 ? 5.258 -3.383 -9.048 1.00 25.22 64 ALA A N 3
ATOM 3097 C CA . ALA A 1 64 ? 4.907 -1.974 -9.168 1.00 41.32 64 ALA A CA 3
ATOM 3098 C C . ALA A 1 64 ? 6.131 -1.084 -8.974 1.00 75.41 64 ALA A C 3
ATOM 3099 O O . ALA A 1 64 ? 6.563 -0.846 -7.847 1.00 33.20 64 ALA A O 3
ATOM 3106 N N . GLU A 1 65 ? 6.684 -0.597 -10.080 1.00 60.43 65 GLU A N 3
ATOM 3107 C CA . GLU A 1 65 ? 7.859 0.264 -10.030 1.00 42.51 65 GLU A CA 3
ATOM 3108 C C . GLU A 1 65 ? 7.690 1.469 -10.952 1.00 23.04 65 GLU A C 3
ATOM 3109 O O . GLU A 1 65 ? 6.875 1.448 -11.873 1.00 14.33 65 GLU A O 3
ATOM 3121 N N . GLY A 1 1 ? 4.269 0.920 0.349 1.00 13.04 1 GLY A N 4
ATOM 3122 C CA . GLY A 1 1 ? 3.101 0.066 0.468 1.00 1.32 1 GLY A CA 4
ATOM 3123 C C . GLY A 1 1 ? 3.132 -1.096 -0.504 1.00 74.21 1 GLY A C 4
ATOM 3124 O O . GLY A 1 1 ? 2.733 -2.210 -0.163 1.00 45.01 1 GLY A O 4
ATOM 3128 N N . SER A 1 2 ? 3.604 -0.837 -1.719 1.00 73.13 2 SER A N 4
ATOM 3129 C CA . SER A 1 2 ? 3.679 -1.870 -2.746 1.00 43.32 2 SER A CA 4
ATOM 3130 C C . SER A 1 2 ? 5.127 -2.280 -2.998 1.00 71.23 2 SER A C 4
ATOM 3131 O O . SER A 1 2 ? 6.002 -1.433 -3.177 1.00 35.15 2 SER A O 4
ATOM 3139 N N . MET A 1 3 ? 5.371 -3.587 -3.011 1.00 41.54 3 MET A N 4
ATOM 3140 C CA . MET A 1 3 ? 6.712 -4.111 -3.243 1.00 2.42 3 MET A CA 4
ATOM 3141 C C . MET A 1 3 ? 7.097 -3.988 -4.714 1.00 23.43 3 MET A C 4
ATOM 3142 O O . MET A 1 3 ? 6.507 -4.638 -5.577 1.00 30.21 3 MET A O 4
ATOM 3156 N N . LYS A 1 4 ? 8.091 -3.151 -4.993 1.00 32.40 4 LYS A N 4
ATOM 3157 C CA . LYS A 1 4 ? 8.556 -2.944 -6.359 1.00 60.12 4 LYS A CA 4
ATOM 3158 C C . LYS A 1 4 ? 9.480 -4.076 -6.797 1.00 31.21 4 LYS A C 4
ATOM 3159 O O . LYS A 1 4 ? 10.205 -4.649 -5.984 1.00 22.43 4 LYS A O 4
ATOM 3178 N N . LYS A 1 5 ? 9.450 -4.393 -8.087 1.00 11.10 5 LYS A N 4
ATOM 3179 C CA . LYS A 1 5 ? 10.286 -5.454 -8.634 1.00 63.44 5 LYS A CA 4
ATOM 3180 C C . LYS A 1 5 ? 11.750 -5.239 -8.265 1.00 4.32 5 LYS A C 4
ATOM 3181 O O . LYS A 1 5 ? 12.499 -6.197 -8.075 1.00 40.41 5 LYS A O 4
ATOM 3200 N N . GLU A 1 6 ? 12.151 -3.975 -8.163 1.00 75.01 6 GLU A N 4
ATOM 3201 C CA . GLU A 1 6 ? 13.525 -3.635 -7.815 1.00 63.43 6 GLU A CA 4
ATOM 3202 C C . GLU A 1 6 ? 13.813 -3.960 -6.352 1.00 75.53 6 GLU A C 4
ATOM 3203 O O . GLU A 1 6 ? 14.937 -4.306 -5.992 1.00 44.34 6 GLU A O 4
ATOM 3215 N N . GLU A 1 7 ? 12.787 -3.847 -5.514 1.00 53.44 7 GLU A N 4
ATOM 3216 C CA . GLU A 1 7 ? 12.930 -4.127 -4.091 1.00 14.14 7 GLU A CA 4
ATOM 3217 C C . GLU A 1 7 ? 12.768 -5.618 -3.811 1.00 24.41 7 GLU A C 4
ATOM 3218 O O . GLU A 1 7 ? 13.322 -6.144 -2.844 1.00 41.21 7 GLU A O 4
ATOM 3230 N N . LEU A 1 8 ? 12.006 -6.295 -4.663 1.00 2.11 8 LEU A N 4
ATOM 3231 C CA . LEU A 1 8 ? 11.771 -7.726 -4.508 1.00 73.35 8 LEU A CA 4
ATOM 3232 C C . LEU A 1 8 ? 13.046 -8.520 -4.776 1.00 15.10 8 LEU A C 4
ATOM 3233 O O . LEU A 1 8 ? 13.494 -9.295 -3.931 1.00 63.31 8 LEU A O 4
ATOM 3249 N N . ILE A 1 9 ? 13.625 -8.319 -5.955 1.00 32.32 9 ILE A N 4
ATOM 3250 C CA . ILE A 1 9 ? 14.850 -9.014 -6.332 1.00 12.35 9 ILE A CA 4
ATOM 3251 C C . ILE A 1 9 ? 15.915 -8.876 -5.249 1.00 40.31 9 ILE A C 4
ATOM 3252 O O . ILE A 1 9 ? 16.813 -9.710 -5.138 1.00 24.11 9 ILE A O 4
ATOM 3268 N N . ASP A 1 10 ? 15.807 -7.818 -4.452 1.00 63.24 10 ASP A N 4
ATOM 3269 C CA . ASP A 1 10 ? 16.760 -7.572 -3.376 1.00 13.21 10 ASP A CA 4
ATOM 3270 C C . ASP A 1 10 ? 16.260 -8.164 -2.062 1.00 32.20 10 ASP A C 4
ATOM 3271 O O . ASP A 1 10 ? 17.026 -8.765 -1.308 1.00 75.21 10 ASP A O 4
ATOM 3280 N N . LYS A 1 11 ? 14.970 -7.990 -1.793 1.00 4.21 11 LYS A N 4
ATOM 3281 C CA . LYS A 1 11 ? 14.367 -8.507 -0.570 1.00 53.45 11 LYS A CA 4
ATOM 3282 C C . LYS A 1 11 ? 14.711 -9.979 -0.374 1.00 23.40 11 LYS A C 4
ATOM 3283 O O . LYS A 1 11 ? 15.007 -10.414 0.740 1.00 42.14 11 LYS A O 4
ATOM 3302 N N . ILE A 1 12 ? 14.672 -10.742 -1.462 1.00 2.34 12 ILE A N 4
ATOM 3303 C CA . ILE A 1 12 ? 14.983 -12.165 -1.408 1.00 40.31 12 ILE A CA 4
ATOM 3304 C C . ILE A 1 12 ? 16.384 -12.401 -0.855 1.00 45.14 12 ILE A C 4
ATOM 3305 O O . ILE A 1 12 ? 16.627 -13.375 -0.142 1.00 11.41 12 ILE A O 4
ATOM 3321 N N . LYS A 1 13 ? 17.305 -11.502 -1.188 1.00 71.33 13 LYS A N 4
ATOM 3322 C CA . LYS A 1 13 ? 18.683 -11.609 -0.724 1.00 32.45 13 LYS A CA 4
ATOM 3323 C C . LYS A 1 13 ? 18.765 -11.411 0.787 1.00 54.44 13 LYS A C 4
ATOM 3324 O O . LYS A 1 13 ? 19.605 -12.010 1.456 1.00 4.22 13 LYS A O 4
ATOM 3343 N N . ALA A 1 14 ? 17.885 -10.567 1.316 1.00 1.23 14 ALA A N 4
ATOM 3344 C CA . ALA A 1 14 ? 17.856 -10.292 2.748 1.00 61.45 14 ALA A CA 4
ATOM 3345 C C . ALA A 1 14 ? 16.785 -11.125 3.445 1.00 44.24 14 ALA A C 4
ATOM 3346 O O . ALA A 1 14 ? 16.568 -10.991 4.648 1.00 72.10 14 ALA A O 4
ATOM 3353 N N . ASN A 1 15 ? 16.119 -11.984 2.680 1.00 41.32 15 ASN A N 4
ATOM 3354 C CA . ASN A 1 15 ? 15.069 -12.837 3.225 1.00 64.24 15 ASN A CA 4
ATOM 3355 C C . ASN A 1 15 ? 15.478 -14.306 3.166 1.00 32.04 15 ASN A C 4
ATOM 3356 O O . ASN A 1 15 ? 15.039 -15.115 3.982 1.00 30.42 15 ASN A O 4
ATOM 3367 N N . ASN A 1 16 ? 16.321 -14.642 2.196 1.00 64.02 16 ASN A N 4
ATOM 3368 C CA . ASN A 1 16 ? 16.790 -16.013 2.031 1.00 74.42 16 ASN A CA 4
ATOM 3369 C C . ASN A 1 16 ? 17.923 -16.322 3.004 1.00 31.23 16 ASN A C 4
ATOM 3370 O O . ASN A 1 16 ? 17.875 -17.312 3.735 1.00 12.31 16 ASN A O 4
ATOM 3381 N N . ARG A 1 17 ? 18.941 -15.468 3.009 1.00 62.14 17 ARG A N 4
ATOM 3382 C CA . ARG A 1 17 ? 20.087 -15.650 3.892 1.00 50.34 17 ARG A CA 4
ATOM 3383 C C . ARG A 1 17 ? 19.664 -15.564 5.355 1.00 23.23 17 ARG A C 4
ATOM 3384 O O . ARG A 1 17 ? 20.470 -15.789 6.259 1.00 1.15 17 ARG A O 4
ATOM 3405 N N . LEU A 1 18 ? 18.397 -15.238 5.581 1.00 13.34 18 LEU A N 4
ATOM 3406 C CA . LEU A 1 18 ? 17.866 -15.122 6.935 1.00 3.24 18 LEU A CA 4
ATOM 3407 C C . LEU A 1 18 ? 18.148 -16.386 7.741 1.00 63.12 18 LEU A C 4
ATOM 3408 O O . LEU A 1 18 ? 18.186 -16.356 8.972 1.00 51.34 18 LEU A O 4
ATOM 3424 N N . LEU A 1 19 ? 18.348 -17.496 7.039 1.00 71.12 19 LEU A N 4
ATOM 3425 C CA . LEU A 1 19 ? 18.629 -18.772 7.688 1.00 3.21 19 LEU A CA 4
ATOM 3426 C C . LEU A 1 19 ? 19.920 -18.698 8.497 1.00 1.24 19 LEU A C 4
ATOM 3427 O O . LEU A 1 19 ? 19.894 -18.707 9.727 1.00 4.43 19 LEU A O 4
ATOM 3443 N N . ASN A 1 20 ? 21.048 -18.623 7.798 1.00 53.22 20 ASN A N 4
ATOM 3444 C CA . ASN A 1 20 ? 22.349 -18.545 8.451 1.00 20.45 20 ASN A CA 4
ATOM 3445 C C . ASN A 1 20 ? 22.590 -19.769 9.330 1.00 63.33 20 ASN A C 4
ATOM 3446 O O . ASN A 1 20 ? 22.744 -19.653 10.545 1.00 33.32 20 ASN A O 4
ATOM 3457 N N . ALA A 1 21 ? 22.623 -20.942 8.705 1.00 41.10 21 ALA A N 4
ATOM 3458 C CA . ALA A 1 21 ? 22.848 -22.187 9.429 1.00 44.04 21 ALA A CA 4
ATOM 3459 C C . ALA A 1 21 ? 24.162 -22.837 9.007 1.00 11.02 21 ALA A C 4
ATOM 3460 O O . ALA A 1 21 ? 25.093 -22.951 9.804 1.00 64.31 21 ALA A O 4
ATOM 3467 N N . VAL A 1 22 ? 24.230 -23.262 7.750 1.00 73.34 22 VAL A N 4
ATOM 3468 C CA . VAL A 1 22 ? 25.430 -23.901 7.222 1.00 14.21 22 VAL A CA 4
ATOM 3469 C C . VAL A 1 22 ? 26.298 -22.900 6.468 1.00 62.31 22 VAL A C 4
ATOM 3470 O O . VAL A 1 22 ? 27.514 -22.853 6.654 1.00 62.32 22 VAL A O 4
ATOM 3483 N N . VAL A 1 23 ? 25.666 -22.100 5.615 1.00 34.34 23 VAL A N 4
ATOM 3484 C CA . VAL A 1 23 ? 26.380 -21.098 4.833 1.00 20.43 23 VAL A CA 4
ATOM 3485 C C . VAL A 1 23 ? 26.396 -19.752 5.548 1.00 0.01 23 VAL A C 4
ATOM 3486 O O . VAL A 1 23 ? 26.632 -18.714 4.931 1.00 51.12 23 VAL A O 4
ATOM 3499 N N . GLN A 1 24 ? 26.144 -19.778 6.853 1.00 50.11 24 GLN A N 4
ATOM 3500 C CA . GLN A 1 24 ? 26.129 -18.558 7.652 1.00 63.31 24 GLN A CA 4
ATOM 3501 C C . GLN A 1 24 ? 27.475 -17.844 7.580 1.00 20.20 24 GLN A C 4
ATOM 3502 O O . GLN A 1 24 ? 27.577 -16.660 7.899 1.00 22.31 24 GLN A O 4
ATOM 3516 N N . GLU A 1 25 ? 28.504 -18.573 7.159 1.00 3.32 25 GLU A N 4
ATOM 3517 C CA . GLU A 1 25 ? 29.844 -18.008 7.047 1.00 10.21 25 GLU A CA 4
ATOM 3518 C C . GLU A 1 25 ? 30.122 -17.546 5.619 1.00 11.15 25 GLU A C 4
ATOM 3519 O O . GLU A 1 25 ? 30.768 -16.521 5.402 1.00 22.43 25 GLU A O 4
ATOM 3531 N N . MET A 1 26 ? 29.629 -18.310 4.650 1.00 2.01 26 MET A N 4
ATOM 3532 C CA . MET A 1 26 ? 29.824 -17.979 3.243 1.00 32.12 26 MET A CA 4
ATOM 3533 C C . MET A 1 26 ? 28.724 -17.045 2.747 1.00 22.42 26 MET A C 4
ATOM 3534 O O . MET A 1 26 ? 29.002 -15.958 2.240 1.00 73.52 26 MET A O 4
ATOM 3548 N N . TYR A 1 27 ? 27.477 -17.476 2.897 1.00 74.21 27 TYR A N 4
ATOM 3549 C CA . TYR A 1 27 ? 26.336 -16.680 2.461 1.00 14.44 27 TYR A CA 4
ATOM 3550 C C . TYR A 1 27 ? 26.378 -15.285 3.078 1.00 11.21 27 TYR A C 4
ATOM 3551 O O . TYR A 1 27 ? 25.894 -14.317 2.489 1.00 71.42 27 TYR A O 4
ATOM 3569 N N . LEU A 1 28 ? 26.961 -15.189 4.268 1.00 54.20 28 LEU A N 4
ATOM 3570 C CA . LEU A 1 28 ? 27.068 -13.913 4.966 1.00 1.45 28 LEU A CA 4
ATOM 3571 C C . LEU A 1 28 ? 28.386 -13.220 4.635 1.00 52.42 28 LEU A C 4
ATOM 3572 O O . LEU A 1 28 ? 28.558 -12.031 4.904 1.00 42.43 28 LEU A O 4
ATOM 3588 N N . ASP A 1 29 ? 29.311 -13.970 4.048 1.00 64.03 29 ASP A N 4
ATOM 3589 C CA . ASP A 1 29 ? 30.613 -13.427 3.676 1.00 72.33 29 ASP A CA 4
ATOM 3590 C C . ASP A 1 29 ? 30.478 -12.426 2.533 1.00 74.24 29 ASP A C 4
ATOM 3591 O O . ASP A 1 29 ? 30.661 -12.772 1.367 1.00 62.34 29 ASP A O 4
ATOM 3600 N N . ASN A 1 30 ? 30.154 -11.184 2.876 1.00 1.42 30 ASN A N 4
ATOM 3601 C CA . ASN A 1 30 ? 29.992 -10.132 1.878 1.00 24.34 30 ASN A CA 4
ATOM 3602 C C . ASN A 1 30 ? 31.295 -9.897 1.120 1.00 3.11 30 ASN A C 4
ATOM 3603 O O . ASN A 1 30 ? 31.302 -9.287 0.051 1.00 73.21 30 ASN A O 4
ATOM 3614 N N . SER A 1 31 ? 32.397 -10.385 1.681 1.00 33.34 31 SER A N 4
ATOM 3615 C CA . SER A 1 31 ? 33.706 -10.226 1.060 1.00 4.33 31 SER A CA 4
ATOM 3616 C C . SER A 1 31 ? 34.054 -11.441 0.206 1.00 42.10 31 SER A C 4
ATOM 3617 O O . SER A 1 31 ? 35.225 -11.707 -0.069 1.00 41.52 31 SER A O 4
ATOM 3625 N N . LEU A 1 32 ? 33.029 -12.176 -0.211 1.00 2.11 32 LEU A N 4
ATOM 3626 C CA . LEU A 1 32 ? 33.224 -13.364 -1.035 1.00 5.05 32 LEU A CA 4
ATOM 3627 C C . LEU A 1 32 ? 32.397 -13.282 -2.313 1.00 74.40 32 LEU A C 4
ATOM 3628 O O . LEU A 1 32 ? 31.425 -12.530 -2.388 1.00 43.45 32 LEU A O 4
ATOM 3644 N N . ASP A 1 33 ? 32.786 -14.063 -3.315 1.00 22.13 33 ASP A N 4
ATOM 3645 C CA . ASP A 1 33 ? 32.078 -14.082 -4.589 1.00 42.14 33 ASP A CA 4
ATOM 3646 C C . ASP A 1 33 ? 30.689 -14.693 -4.431 1.00 3.43 33 ASP A C 4
ATOM 3647 O O . ASP A 1 33 ? 30.546 -15.817 -3.949 1.00 65.03 33 ASP A O 4
ATOM 3656 N N . ILE A 1 34 ? 29.670 -13.944 -4.837 1.00 75.22 34 ILE A N 4
ATOM 3657 C CA . ILE A 1 34 ? 28.293 -14.412 -4.740 1.00 34.21 34 ILE A CA 4
ATOM 3658 C C . ILE A 1 34 ? 28.176 -15.870 -5.172 1.00 55.24 34 ILE A C 4
ATOM 3659 O O . ILE A 1 34 ? 27.473 -16.662 -4.543 1.00 44.41 34 ILE A O 4
ATOM 3675 N N . LYS A 1 35 ? 28.870 -16.219 -6.250 1.00 54.13 35 LYS A N 4
ATOM 3676 C CA . LYS A 1 35 ? 28.847 -17.582 -6.767 1.00 23.21 35 LYS A CA 4
ATOM 3677 C C . LYS A 1 35 ? 29.577 -18.533 -5.824 1.00 31.43 35 LYS A C 4
ATOM 3678 O O . LYS A 1 35 ? 29.137 -19.662 -5.600 1.00 12.44 35 LYS A O 4
ATOM 3697 N N . THR A 1 36 ? 30.694 -18.071 -5.272 1.00 4.14 36 THR A N 4
ATOM 3698 C CA . THR A 1 36 ? 31.484 -18.880 -4.352 1.00 65.14 36 THR A CA 4
ATOM 3699 C C . THR A 1 36 ? 30.613 -19.468 -3.249 1.00 13.45 36 THR A C 4
ATOM 3700 O O . THR A 1 36 ? 30.546 -20.685 -3.079 1.00 72.23 36 THR A O 4
ATOM 3711 N N . ARG A 1 37 ? 29.946 -18.595 -2.500 1.00 74.12 37 ARG A N 4
ATOM 3712 C CA . ARG A 1 37 ? 29.078 -19.028 -1.412 1.00 32.43 37 ARG A CA 4
ATOM 3713 C C . ARG A 1 37 ? 27.839 -19.736 -1.953 1.00 13.51 37 ARG A C 4
ATOM 3714 O O . ARG A 1 37 ? 27.302 -20.642 -1.316 1.00 75.25 37 ARG A O 4
ATOM 3735 N N . ASP A 1 38 ? 27.390 -19.314 -3.130 1.00 64.12 38 ASP A N 4
ATOM 3736 C CA . ASP A 1 38 ? 26.215 -19.907 -3.758 1.00 30.04 38 ASP A CA 4
ATOM 3737 C C . ASP A 1 38 ? 26.384 -21.415 -3.912 1.00 31.31 38 ASP A C 4
ATOM 3738 O O . ASP A 1 38 ? 25.459 -22.184 -3.649 1.00 12.15 38 ASP A O 4
ATOM 3747 N N . TYR A 1 39 ? 27.570 -21.832 -4.341 1.00 41.41 39 TYR A N 4
ATOM 3748 C CA . TYR A 1 39 ? 27.859 -23.248 -4.534 1.00 42.40 39 TYR A CA 4
ATOM 3749 C C . TYR A 1 39 ? 27.549 -24.044 -3.270 1.00 61.13 39 TYR A C 4
ATOM 3750 O O . TYR A 1 39 ? 26.792 -25.014 -3.304 1.00 71.34 39 TYR A O 4
ATOM 3768 N N . TYR A 1 40 ? 28.140 -23.626 -2.156 1.00 74.42 40 TYR A N 4
ATOM 3769 C CA . TYR A 1 40 ? 27.929 -24.301 -0.881 1.00 0.54 40 TYR A CA 4
ATOM 3770 C C . TYR A 1 40 ? 26.516 -24.054 -0.361 1.00 2.45 40 TYR A C 4
ATOM 3771 O O . TYR A 1 40 ? 26.093 -24.652 0.628 1.00 61.21 40 TYR A O 4
ATOM 3789 N N . ALA A 1 41 ? 25.791 -23.167 -1.035 1.00 20.30 41 ALA A N 4
ATOM 3790 C CA . ALA A 1 41 ? 24.425 -22.842 -0.644 1.00 50.01 41 ALA A CA 4
ATOM 3791 C C . ALA A 1 41 ? 23.432 -23.831 -1.245 1.00 32.13 41 ALA A C 4
ATOM 3792 O O . ALA A 1 41 ? 22.270 -23.496 -1.474 1.00 34.51 41 ALA A O 4
ATOM 3799 N N . SER A 1 42 ? 23.897 -25.050 -1.498 1.00 24.00 42 SER A N 4
ATOM 3800 C CA . SER A 1 42 ? 23.051 -26.087 -2.077 1.00 14.35 42 SER A CA 4
ATOM 3801 C C . SER A 1 42 ? 22.399 -26.928 -0.984 1.00 34.24 42 SER A C 4
ATOM 3802 O O . SER A 1 42 ? 21.458 -27.678 -1.241 1.00 14.33 42 SER A O 4
ATOM 3810 N N . ASN A 1 43 ? 22.907 -26.798 0.237 1.00 1.34 43 ASN A N 4
ATOM 3811 C CA . ASN A 1 43 ? 22.375 -27.546 1.371 1.00 65.13 43 ASN A CA 4
ATOM 3812 C C . ASN A 1 43 ? 21.253 -26.772 2.055 1.00 74.41 43 ASN A C 4
ATOM 3813 O O . ASN A 1 43 ? 20.224 -27.343 2.418 1.00 73.21 43 ASN A O 4
ATOM 3824 N N . ILE A 1 44 ? 21.458 -25.471 2.227 1.00 53.01 44 ILE A N 4
ATOM 3825 C CA . ILE A 1 44 ? 20.462 -24.619 2.866 1.00 63.14 44 ILE A CA 4
ATOM 3826 C C . ILE A 1 44 ? 19.410 -24.157 1.863 1.00 0.35 44 ILE A C 4
ATOM 3827 O O . ILE A 1 44 ? 18.588 -23.290 2.164 1.00 62.12 44 ILE A O 4
ATOM 3843 N N . THR A 1 45 ? 19.439 -24.742 0.670 1.00 23.22 45 THR A N 4
ATOM 3844 C CA . THR A 1 45 ? 18.488 -24.391 -0.377 1.00 21.52 45 THR A CA 4
ATOM 3845 C C . THR A 1 45 ? 17.070 -24.305 0.175 1.00 32.42 45 THR A C 4
ATOM 3846 O O . THR A 1 45 ? 16.245 -23.540 -0.323 1.00 51.42 45 THR A O 4
ATOM 3857 N N . SER A 1 46 ? 16.793 -25.095 1.208 1.00 73.33 46 SER A N 4
ATOM 3858 C CA . SER A 1 46 ? 15.472 -25.110 1.826 1.00 60.32 46 SER A CA 4
ATOM 3859 C C . SER A 1 46 ? 14.994 -23.692 2.120 1.00 52.31 46 SER A C 4
ATOM 3860 O O . SER A 1 46 ? 13.800 -23.399 2.049 1.00 31.45 46 SER A O 4
ATOM 3868 N N . VAL A 1 47 ? 15.935 -22.813 2.450 1.00 21.13 47 VAL A N 4
ATOM 3869 C CA . VAL A 1 47 ? 15.612 -21.424 2.754 1.00 33.35 47 VAL A CA 4
ATOM 3870 C C . VAL A 1 47 ? 15.826 -20.531 1.538 1.00 73.13 47 VAL A C 4
ATOM 3871 O O . VAL A 1 47 ? 15.292 -19.424 1.466 1.00 2.13 47 VAL A O 4
ATOM 3884 N N . ARG A 1 48 ? 16.609 -21.020 0.582 1.00 3.12 48 ARG A N 4
ATOM 3885 C CA . ARG A 1 48 ? 16.895 -20.265 -0.632 1.00 73.53 48 ARG A CA 4
ATOM 3886 C C . ARG A 1 48 ? 15.679 -20.238 -1.554 1.00 33.23 48 ARG A C 4
ATOM 3887 O O . ARG A 1 48 ? 15.243 -19.173 -1.990 1.00 22.11 48 ARG A O 4
ATOM 3908 N N . GLN A 1 49 ? 15.137 -21.416 -1.845 1.00 70.42 49 GLN A N 4
ATOM 3909 C CA . GLN A 1 49 ? 13.972 -21.527 -2.716 1.00 4.24 49 GLN A CA 4
ATOM 3910 C C . GLN A 1 49 ? 12.841 -20.629 -2.227 1.00 53.32 49 GLN A C 4
ATOM 3911 O O . GLN A 1 49 ? 12.018 -20.166 -3.016 1.00 72.42 49 GLN A O 4
ATOM 3925 N N . ASN A 1 50 ? 12.806 -20.386 -0.921 1.00 32.42 50 ASN A N 4
ATOM 3926 C CA . ASN A 1 50 ? 11.774 -19.544 -0.327 1.00 30.11 50 ASN A CA 4
ATOM 3927 C C . ASN A 1 50 ? 11.671 -18.211 -1.061 1.00 41.31 50 ASN A C 4
ATOM 3928 O O . ASN A 1 50 ? 10.582 -17.778 -1.434 1.00 54.04 50 ASN A O 4
ATOM 3939 N N . GLY A 1 51 ? 12.815 -17.564 -1.265 1.00 53.33 51 GLY A N 4
ATOM 3940 C CA . GLY A 1 51 ? 12.832 -16.287 -1.954 1.00 53.43 51 GLY A CA 4
ATOM 3941 C C . GLY A 1 51 ? 12.619 -16.431 -3.448 1.00 51.12 51 GLY A C 4
ATOM 3942 O O . GLY A 1 51 ? 11.681 -15.861 -4.006 1.00 43.24 51 GLY A O 4
ATOM 3946 N N . ASP A 1 52 ? 13.492 -17.193 -4.097 1.00 74.54 52 ASP A N 4
ATOM 3947 C CA . ASP A 1 52 ? 13.395 -17.410 -5.536 1.00 63.53 52 ASP A CA 4
ATOM 3948 C C . ASP A 1 52 ? 11.974 -17.798 -5.934 1.00 2.34 52 ASP A C 4
ATOM 3949 O O . ASP A 1 52 ? 11.512 -17.462 -7.023 1.00 53.24 52 ASP A O 4
ATOM 3958 N N . GLN A 1 53 ? 11.288 -18.506 -5.043 1.00 25.54 53 GLN A N 4
ATOM 3959 C CA . GLN A 1 53 ? 9.921 -18.941 -5.302 1.00 12.42 53 GLN A CA 4
ATOM 3960 C C . GLN A 1 53 ? 8.989 -17.743 -5.453 1.00 12.12 53 GLN A C 4
ATOM 3961 O O . GLN A 1 53 ? 8.119 -17.727 -6.324 1.00 72.30 53 GLN A O 4
ATOM 3975 N N . ILE A 1 54 ? 9.177 -16.742 -4.599 1.00 74.21 54 ILE A N 4
ATOM 3976 C CA . ILE A 1 54 ? 8.353 -15.540 -4.639 1.00 31.34 54 ILE A CA 4
ATOM 3977 C C . ILE A 1 54 ? 8.793 -14.609 -5.763 1.00 5.44 54 ILE A C 4
ATOM 3978 O O . ILE A 1 54 ? 7.989 -13.850 -6.304 1.00 42.24 54 ILE A O 4
ATOM 3994 N N . ILE A 1 55 ? 10.075 -14.673 -6.109 1.00 34.01 55 ILE A N 4
ATOM 3995 C CA . ILE A 1 55 ? 10.621 -13.837 -7.171 1.00 23.33 55 ILE A CA 4
ATOM 3996 C C . ILE A 1 55 ? 9.840 -14.016 -8.468 1.00 64.12 55 ILE A C 4
ATOM 3997 O O . ILE A 1 55 ? 9.418 -13.041 -9.088 1.00 55.22 55 ILE A O 4
ATOM 4013 N N . GLN A 1 56 ? 9.652 -15.268 -8.871 1.00 71.52 56 GLN A N 4
ATOM 4014 C CA . GLN A 1 56 ? 8.920 -15.575 -10.095 1.00 4.22 56 GLN A CA 4
ATOM 4015 C C . GLN A 1 56 ? 7.508 -15.001 -10.043 1.00 3.21 56 GLN A C 4
ATOM 4016 O O . GLN A 1 56 ? 7.015 -14.450 -11.028 1.00 23.41 56 GLN A O 4
ATOM 4030 N N . ILE A 1 57 ? 6.863 -15.133 -8.889 1.00 21.50 57 ILE A N 4
ATOM 4031 C CA . ILE A 1 57 ? 5.508 -14.627 -8.709 1.00 61.24 57 ILE A CA 4
ATOM 4032 C C . ILE A 1 57 ? 5.471 -13.107 -8.817 1.00 54.44 57 ILE A C 4
ATOM 4033 O O . ILE A 1 57 ? 4.777 -12.551 -9.670 1.00 42.33 57 ILE A O 4
ATOM 4049 N N . LEU A 1 58 ? 6.222 -12.439 -7.949 1.00 12.21 58 LEU A N 4
ATOM 4050 C CA . LEU A 1 58 ? 6.277 -10.981 -7.947 1.00 53.02 58 LEU A CA 4
ATOM 4051 C C . LEU A 1 58 ? 6.824 -10.455 -9.270 1.00 61.12 58 LEU A C 4
ATOM 4052 O O . LEU A 1 58 ? 6.628 -9.290 -9.615 1.00 40.42 58 LEU A O 4
ATOM 4068 N N . ASP A 1 59 ? 7.509 -11.322 -10.008 1.00 32.34 59 ASP A N 4
ATOM 4069 C CA . ASP A 1 59 ? 8.082 -10.947 -11.295 1.00 11.52 59 ASP A CA 4
ATOM 4070 C C . ASP A 1 59 ? 7.002 -10.871 -12.369 1.00 73.34 59 ASP A C 4
ATOM 4071 O O . ASP A 1 59 ? 7.079 -10.051 -13.283 1.00 54.31 59 ASP A O 4
ATOM 4080 N N . GLU A 1 60 ? 5.997 -11.734 -12.253 1.00 11.02 60 GLU A N 4
ATOM 4081 C CA . GLU A 1 60 ? 4.903 -11.766 -13.216 1.00 14.30 60 GLU A CA 4
ATOM 4082 C C . GLU A 1 60 ? 3.889 -10.662 -12.925 1.00 23.44 60 GLU A C 4
ATOM 4083 O O . GLU A 1 60 ? 3.373 -10.023 -13.840 1.00 42.23 60 GLU A O 4
ATOM 4095 N N . GLU A 1 61 ? 3.610 -10.447 -11.643 1.00 10.11 61 GLU A N 4
ATOM 4096 C CA . GLU A 1 61 ? 2.658 -9.422 -11.231 1.00 74.42 61 GLU A CA 4
ATOM 4097 C C . GLU A 1 61 ? 2.950 -8.947 -9.811 1.00 43.41 61 GLU A C 4
ATOM 4098 O O . GLU A 1 61 ? 2.108 -9.057 -8.922 1.00 33.44 61 GLU A O 4
ATOM 4110 N N . GLY A 1 62 ? 4.153 -8.417 -9.607 1.00 15.53 62 GLY A N 4
ATOM 4111 C CA . GLY A 1 62 ? 4.536 -7.932 -8.294 1.00 23.45 62 GLY A CA 4
ATOM 4112 C C . GLY A 1 62 ? 5.379 -6.674 -8.363 1.00 35.12 62 GLY A C 4
ATOM 4113 O O . GLY A 1 62 ? 6.154 -6.387 -7.450 1.00 72.31 62 GLY A O 4
ATOM 4117 N N . ILE A 1 63 ? 5.228 -5.922 -9.448 1.00 61.41 63 ILE A N 4
ATOM 4118 C CA . ILE A 1 63 ? 5.982 -4.689 -9.633 1.00 12.54 63 ILE A CA 4
ATOM 4119 C C . ILE A 1 63 ? 5.148 -3.472 -9.245 1.00 2.10 63 ILE A C 4
ATOM 4120 O O . ILE A 1 63 ? 3.923 -3.485 -9.359 1.00 11.45 63 ILE A O 4
ATOM 4136 N N . ALA A 1 64 ? 5.822 -2.421 -8.788 1.00 73.14 64 ALA A N 4
ATOM 4137 C CA . ALA A 1 64 ? 5.144 -1.195 -8.388 1.00 13.53 64 ALA A CA 4
ATOM 4138 C C . ALA A 1 64 ? 5.060 -0.209 -9.549 1.00 31.25 64 ALA A C 4
ATOM 4139 O O . ALA A 1 64 ? 6.010 0.523 -9.822 1.00 64.34 64 ALA A O 4
ATOM 4146 N N . GLU A 1 65 ? 3.917 -0.197 -10.227 1.00 60.24 65 GLU A N 4
ATOM 4147 C CA . GLU A 1 65 ? 3.711 0.698 -11.360 1.00 24.11 65 GLU A CA 4
ATOM 4148 C C . GLU A 1 65 ? 2.336 1.355 -11.291 1.00 40.50 65 GLU A C 4
ATOM 4149 O O . GLU A 1 65 ? 1.845 1.894 -12.282 1.00 75.23 65 GLU A O 4
ATOM 4161 N N . GLY A 1 1 ? 6.336 -0.732 2.713 1.00 61.40 1 GLY A N 5
ATOM 4162 C CA . GLY A 1 1 ? 5.523 -0.419 1.552 1.00 23.22 1 GLY A CA 5
ATOM 4163 C C . GLY A 1 1 ? 5.522 -1.536 0.527 1.00 12.11 1 GLY A C 5
ATOM 4164 O O . GLY A 1 1 ? 6.114 -2.592 0.749 1.00 40.02 1 GLY A O 5
ATOM 4168 N N . SER A 1 2 ? 4.853 -1.303 -0.598 1.00 21.52 2 SER A N 5
ATOM 4169 C CA . SER A 1 2 ? 4.772 -2.301 -1.659 1.00 1.42 2 SER A CA 5
ATOM 4170 C C . SER A 1 2 ? 6.165 -2.708 -2.129 1.00 22.23 2 SER A C 5
ATOM 4171 O O . SER A 1 2 ? 7.083 -1.889 -2.168 1.00 71.34 2 SER A O 5
ATOM 4179 N N . MET A 1 3 ? 6.314 -3.980 -2.484 1.00 23.23 3 MET A N 5
ATOM 4180 C CA . MET A 1 3 ? 7.595 -4.497 -2.952 1.00 72.42 3 MET A CA 5
ATOM 4181 C C . MET A 1 3 ? 7.884 -4.026 -4.374 1.00 4.24 3 MET A C 5
ATOM 4182 O O . MET A 1 3 ? 7.141 -4.335 -5.305 1.00 70.01 3 MET A O 5
ATOM 4196 N N . LYS A 1 4 ? 8.969 -3.275 -4.534 1.00 20.22 4 LYS A N 5
ATOM 4197 C CA . LYS A 1 4 ? 9.358 -2.761 -5.842 1.00 21.14 4 LYS A CA 5
ATOM 4198 C C . LYS A 1 4 ? 10.107 -3.821 -6.642 1.00 64.50 4 LYS A C 5
ATOM 4199 O O . LYS A 1 4 ? 10.629 -4.785 -6.080 1.00 73.24 4 LYS A O 5
ATOM 4218 N N . LYS A 1 5 ? 10.159 -3.637 -7.957 1.00 1.01 5 LYS A N 5
ATOM 4219 C CA . LYS A 1 5 ? 10.847 -4.576 -8.835 1.00 41.32 5 LYS A CA 5
ATOM 4220 C C . LYS A 1 5 ? 12.291 -4.782 -8.388 1.00 14.25 5 LYS A C 5
ATOM 4221 O O . LYS A 1 5 ? 12.849 -5.867 -8.546 1.00 4.45 5 LYS A O 5
ATOM 4240 N N . GLU A 1 6 ? 12.887 -3.734 -7.827 1.00 61.14 6 GLU A N 5
ATOM 4241 C CA . GLU A 1 6 ? 14.266 -3.802 -7.357 1.00 35.25 6 GLU A CA 5
ATOM 4242 C C . GLU A 1 6 ? 14.333 -4.406 -5.956 1.00 50.55 6 GLU A C 5
ATOM 4243 O O . GLU A 1 6 ? 15.370 -4.922 -5.542 1.00 1.32 6 GLU A O 5
ATOM 4255 N N . GLU A 1 7 ? 13.219 -4.335 -5.234 1.00 24.22 7 GLU A N 5
ATOM 4256 C CA . GLU A 1 7 ? 13.153 -4.873 -3.880 1.00 72.01 7 GLU A CA 5
ATOM 4257 C C . GLU A 1 7 ? 12.835 -6.365 -3.903 1.00 20.44 7 GLU A C 5
ATOM 4258 O O . GLU A 1 7 ? 13.085 -7.080 -2.931 1.00 2.22 7 GLU A O 5
ATOM 4270 N N . LEU A 1 8 ? 12.282 -6.830 -5.018 1.00 12.54 8 LEU A N 5
ATOM 4271 C CA . LEU A 1 8 ? 11.929 -8.237 -5.168 1.00 14.00 8 LEU A CA 5
ATOM 4272 C C . LEU A 1 8 ? 13.168 -9.122 -5.080 1.00 11.22 8 LEU A C 5
ATOM 4273 O O . LEU A 1 8 ? 13.118 -10.223 -4.531 1.00 4.01 8 LEU A O 5
ATOM 4289 N N . ILE A 1 9 ? 14.278 -8.632 -5.622 1.00 31.23 9 ILE A N 5
ATOM 4290 C CA . ILE A 1 9 ? 15.530 -9.377 -5.601 1.00 25.31 9 ILE A CA 5
ATOM 4291 C C . ILE A 1 9 ? 16.314 -9.099 -4.323 1.00 23.53 9 ILE A C 5
ATOM 4292 O O . ILE A 1 9 ? 17.181 -9.882 -3.931 1.00 53.43 9 ILE A O 5
ATOM 4308 N N . ASP A 1 10 ? 16.003 -7.982 -3.676 1.00 12.14 10 ASP A N 5
ATOM 4309 C CA . ASP A 1 10 ? 16.676 -7.602 -2.439 1.00 12.40 10 ASP A CA 5
ATOM 4310 C C . ASP A 1 10 ? 16.062 -8.322 -1.242 1.00 53.45 10 ASP A C 5
ATOM 4311 O O . ASP A 1 10 ? 16.771 -8.912 -0.428 1.00 5.01 10 ASP A O 5
ATOM 4320 N N . LYS A 1 11 ? 14.738 -8.268 -1.142 1.00 11.12 11 LYS A N 5
ATOM 4321 C CA . LYS A 1 11 ? 14.027 -8.914 -0.046 1.00 34.55 11 LYS A CA 5
ATOM 4322 C C . LYS A 1 11 ? 14.437 -10.378 0.081 1.00 72.20 11 LYS A C 5
ATOM 4323 O O . LYS A 1 11 ? 14.725 -10.859 1.177 1.00 4.23 11 LYS A O 5
ATOM 4342 N N . ILE A 1 12 ? 14.462 -11.080 -1.047 1.00 34.53 12 ILE A N 5
ATOM 4343 C CA . ILE A 1 12 ? 14.839 -12.488 -1.061 1.00 63.21 12 ILE A CA 5
ATOM 4344 C C . ILE A 1 12 ? 16.244 -12.686 -0.501 1.00 34.52 12 ILE A C 5
ATOM 4345 O O . ILE A 1 12 ? 16.516 -13.669 0.190 1.00 51.23 12 ILE A O 5
ATOM 4361 N N . LYS A 1 13 ? 17.133 -11.746 -0.801 1.00 54.12 13 LYS A N 5
ATOM 4362 C CA . LYS A 1 13 ? 18.509 -11.814 -0.326 1.00 3.23 13 LYS A CA 5
ATOM 4363 C C . LYS A 1 13 ? 18.556 -11.887 1.197 1.00 0.41 13 LYS A C 5
ATOM 4364 O O . LYS A 1 13 ? 19.148 -12.803 1.766 1.00 21.11 13 LYS A O 5
ATOM 4383 N N . ALA A 1 14 ? 17.927 -10.916 1.851 1.00 12.40 14 ALA A N 5
ATOM 4384 C CA . ALA A 1 14 ? 17.894 -10.872 3.308 1.00 71.24 14 ALA A CA 5
ATOM 4385 C C . ALA A 1 14 ? 16.981 -11.957 3.869 1.00 61.33 14 ALA A C 5
ATOM 4386 O O . ALA A 1 14 ? 17.189 -12.442 4.980 1.00 74.51 14 ALA A O 5
ATOM 4393 N N . ASN A 1 15 ? 15.970 -12.333 3.093 1.00 54.34 15 ASN A N 5
ATOM 4394 C CA . ASN A 1 15 ? 15.024 -13.360 3.513 1.00 32.14 15 ASN A CA 5
ATOM 4395 C C . ASN A 1 15 ? 15.620 -14.753 3.338 1.00 62.33 15 ASN A C 5
ATOM 4396 O O . ASN A 1 15 ? 15.201 -15.706 3.993 1.00 33.11 15 ASN A O 5
ATOM 4407 N N . ASN A 1 16 ? 16.602 -14.863 2.448 1.00 11.04 16 ASN A N 5
ATOM 4408 C CA . ASN A 1 16 ? 17.257 -16.140 2.186 1.00 15.52 16 ASN A CA 5
ATOM 4409 C C . ASN A 1 16 ? 18.257 -16.475 3.289 1.00 54.44 16 ASN A C 5
ATOM 4410 O O . ASN A 1 16 ? 18.151 -17.513 3.942 1.00 43.23 16 ASN A O 5
ATOM 4421 N N . ARG A 1 17 ? 19.226 -15.588 3.490 1.00 11.01 17 ARG A N 5
ATOM 4422 C CA . ARG A 1 17 ? 20.245 -15.790 4.513 1.00 43.43 17 ARG A CA 5
ATOM 4423 C C . ARG A 1 17 ? 19.629 -15.756 5.908 1.00 23.53 17 ARG A C 5
ATOM 4424 O O . ARG A 1 17 ? 20.320 -15.958 6.908 1.00 34.33 17 ARG A O 5
ATOM 4445 N N . LEU A 1 18 ? 18.327 -15.500 5.969 1.00 62.34 18 LEU A N 5
ATOM 4446 C CA . LEU A 1 18 ? 17.617 -15.440 7.242 1.00 64.14 18 LEU A CA 5
ATOM 4447 C C . LEU A 1 18 ? 17.908 -16.676 8.086 1.00 24.43 18 LEU A C 5
ATOM 4448 O O . LEU A 1 18 ? 17.864 -16.626 9.316 1.00 3.33 18 LEU A O 5
ATOM 4464 N N . LEU A 1 19 ? 18.208 -17.785 7.419 1.00 72.30 19 LEU A N 5
ATOM 4465 C CA . LEU A 1 19 ? 18.509 -19.035 8.108 1.00 31.31 19 LEU A CA 5
ATOM 4466 C C . LEU A 1 19 ? 19.745 -18.887 8.990 1.00 71.14 19 LEU A C 5
ATOM 4467 O O . LEU A 1 19 ? 19.651 -18.914 10.216 1.00 44.40 19 LEU A O 5
ATOM 4483 N N . ASN A 1 20 ? 20.902 -18.729 8.355 1.00 2.15 20 ASN A N 5
ATOM 4484 C CA . ASN A 1 20 ? 22.157 -18.574 9.082 1.00 21.43 20 ASN A CA 5
ATOM 4485 C C . ASN A 1 20 ? 22.433 -19.794 9.956 1.00 24.20 20 ASN A C 5
ATOM 4486 O O . ASN A 1 20 ? 22.480 -19.695 11.182 1.00 42.53 20 ASN A O 5
ATOM 4497 N N . ALA A 1 21 ? 22.616 -20.944 9.316 1.00 22.51 21 ALA A N 5
ATOM 4498 C CA . ALA A 1 21 ? 22.891 -22.183 10.034 1.00 15.11 21 ALA A CA 5
ATOM 4499 C C . ALA A 1 21 ? 24.181 -22.829 9.542 1.00 41.34 21 ALA A C 5
ATOM 4500 O O . ALA A 1 21 ? 25.143 -22.973 10.297 1.00 53.33 21 ALA A O 5
ATOM 4507 N N . VAL A 1 22 ? 24.196 -23.217 8.270 1.00 35.14 22 VAL A N 5
ATOM 4508 C CA . VAL A 1 22 ? 25.369 -23.848 7.677 1.00 54.42 22 VAL A CA 5
ATOM 4509 C C . VAL A 1 22 ? 26.135 -22.865 6.799 1.00 62.24 22 VAL A C 5
ATOM 4510 O O . VAL A 1 22 ? 27.355 -22.739 6.908 1.00 11.22 22 VAL A O 5
ATOM 4523 N N . VAL A 1 23 ? 25.412 -22.170 5.927 1.00 73.25 23 VAL A N 5
ATOM 4524 C CA . VAL A 1 23 ? 26.023 -21.197 5.030 1.00 42.15 23 VAL A CA 5
ATOM 4525 C C . VAL A 1 23 ? 26.031 -19.805 5.652 1.00 74.14 23 VAL A C 5
ATOM 4526 O O . VAL A 1 23 ? 26.213 -18.806 4.957 1.00 52.30 23 VAL A O 5
ATOM 4539 N N . GLN A 1 24 ? 25.832 -19.749 6.965 1.00 52.45 24 GLN A N 5
ATOM 4540 C CA . GLN A 1 24 ? 25.815 -18.478 7.680 1.00 25.42 24 GLN A CA 5
ATOM 4541 C C . GLN A 1 24 ? 27.167 -17.779 7.579 1.00 50.02 24 GLN A C 5
ATOM 4542 O O . GLN A 1 24 ? 27.262 -16.565 7.756 1.00 64.13 24 GLN A O 5
ATOM 4556 N N . GLU A 1 25 ? 28.209 -18.554 7.293 1.00 11.23 25 GLU A N 5
ATOM 4557 C CA . GLU A 1 25 ? 29.555 -18.007 7.170 1.00 62.42 25 GLU A CA 5
ATOM 4558 C C . GLU A 1 25 ? 29.872 -17.666 5.717 1.00 44.51 25 GLU A C 5
ATOM 4559 O O . GLU A 1 25 ? 30.646 -16.750 5.439 1.00 52.35 25 GLU A O 5
ATOM 4571 N N . MET A 1 26 ? 29.270 -18.409 4.795 1.00 74.10 26 MET A N 5
ATOM 4572 C CA . MET A 1 26 ? 29.487 -18.185 3.371 1.00 41.45 26 MET A CA 5
ATOM 4573 C C . MET A 1 26 ? 28.560 -17.094 2.844 1.00 11.33 26 MET A C 5
ATOM 4574 O O . MET A 1 26 ? 29.016 -16.087 2.302 1.00 53.32 26 MET A O 5
ATOM 4588 N N . TYR A 1 27 ? 27.258 -17.301 3.008 1.00 40.44 27 TYR A N 5
ATOM 4589 C CA . TYR A 1 27 ? 26.267 -16.336 2.546 1.00 10.33 27 TYR A CA 5
ATOM 4590 C C . TYR A 1 27 ? 26.507 -14.966 3.174 1.00 32.00 27 TYR A C 5
ATOM 4591 O O . TYR A 1 27 ? 26.097 -13.940 2.630 1.00 41.23 27 TYR A O 5
ATOM 4609 N N . LEU A 1 28 ? 27.174 -14.958 4.323 1.00 41.23 28 LEU A N 5
ATOM 4610 C CA . LEU A 1 28 ? 27.471 -13.715 5.026 1.00 13.24 28 LEU A CA 5
ATOM 4611 C C . LEU A 1 28 ? 28.514 -12.897 4.272 1.00 61.44 28 LEU A C 5
ATOM 4612 O O . LEU A 1 28 ? 28.667 -11.699 4.507 1.00 40.33 28 LEU A O 5
ATOM 4628 N N . ASP A 1 29 ? 29.228 -13.553 3.363 1.00 32.22 29 ASP A N 5
ATOM 4629 C CA . ASP A 1 29 ? 30.255 -12.887 2.571 1.00 51.21 29 ASP A CA 5
ATOM 4630 C C . ASP A 1 29 ? 29.629 -11.906 1.584 1.00 71.42 29 ASP A C 5
ATOM 4631 O O . ASP A 1 29 ? 29.483 -12.210 0.401 1.00 74.23 29 ASP A O 5
ATOM 4640 N N . ASN A 1 30 ? 29.260 -10.730 2.080 1.00 42.34 30 ASN A N 5
ATOM 4641 C CA . ASN A 1 30 ? 28.648 -9.705 1.241 1.00 21.15 30 ASN A CA 5
ATOM 4642 C C . ASN A 1 30 ? 29.621 -9.228 0.168 1.00 42.32 30 ASN A C 5
ATOM 4643 O O . ASN A 1 30 ? 29.211 -8.707 -0.869 1.00 72.14 30 ASN A O 5
ATOM 4654 N N . SER A 1 31 ? 30.913 -9.410 0.424 1.00 13.43 31 SER A N 5
ATOM 4655 C CA . SER A 1 31 ? 31.945 -8.995 -0.518 1.00 41.14 31 SER A CA 5
ATOM 4656 C C . SER A 1 31 ? 32.332 -10.146 -1.442 1.00 33.21 31 SER A C 5
ATOM 4657 O O . SER A 1 31 ? 33.446 -10.191 -1.965 1.00 21.04 31 SER A O 5
ATOM 4665 N N . LEU A 1 32 ? 31.403 -11.076 -1.638 1.00 44.11 32 LEU A N 5
ATOM 4666 C CA . LEU A 1 32 ? 31.645 -12.229 -2.499 1.00 1.14 32 LEU A CA 5
ATOM 4667 C C . LEU A 1 32 ? 30.563 -12.348 -3.567 1.00 14.24 32 LEU A C 5
ATOM 4668 O O . LEU A 1 32 ? 29.477 -11.783 -3.430 1.00 21.20 32 LEU A O 5
ATOM 4684 N N . ASP A 1 33 ? 30.865 -13.087 -4.628 1.00 31.20 33 ASP A N 5
ATOM 4685 C CA . ASP A 1 33 ? 29.917 -13.283 -5.718 1.00 75.43 33 ASP A CA 5
ATOM 4686 C C . ASP A 1 33 ? 28.723 -14.114 -5.257 1.00 52.13 33 ASP A C 5
ATOM 4687 O O . ASP A 1 33 ? 28.887 -15.214 -4.728 1.00 52.24 33 ASP A O 5
ATOM 4696 N N . ILE A 1 34 ? 27.523 -13.580 -5.460 1.00 43.15 34 ILE A N 5
ATOM 4697 C CA . ILE A 1 34 ? 26.303 -14.272 -5.066 1.00 13.14 34 ILE A CA 5
ATOM 4698 C C . ILE A 1 34 ? 26.370 -15.753 -5.423 1.00 4.14 34 ILE A C 5
ATOM 4699 O O . ILE A 1 34 ? 25.940 -16.610 -4.650 1.00 53.34 34 ILE A O 5
ATOM 4715 N N . LYS A 1 35 ? 26.916 -16.048 -6.598 1.00 32.23 35 LYS A N 5
ATOM 4716 C CA . LYS A 1 35 ? 27.044 -17.426 -7.058 1.00 10.13 35 LYS A CA 5
ATOM 4717 C C . LYS A 1 35 ? 28.028 -18.201 -6.187 1.00 42.33 35 LYS A C 5
ATOM 4718 O O . LYS A 1 35 ? 27.800 -19.365 -5.858 1.00 75.35 35 LYS A O 5
ATOM 4737 N N . THR A 1 36 ? 29.124 -17.547 -5.815 1.00 44.14 36 THR A N 5
ATOM 4738 C CA . THR A 1 36 ? 30.143 -18.174 -4.983 1.00 21.11 36 THR A CA 5
ATOM 4739 C C . THR A 1 36 ? 29.529 -18.782 -3.727 1.00 60.53 36 THR A C 5
ATOM 4740 O O . THR A 1 36 ? 29.681 -19.976 -3.466 1.00 41.12 36 THR A O 5
ATOM 4751 N N . ARG A 1 37 ? 28.834 -17.955 -2.953 1.00 64.03 37 ARG A N 5
ATOM 4752 C CA . ARG A 1 37 ? 28.198 -18.412 -1.724 1.00 75.32 37 ARG A CA 5
ATOM 4753 C C . ARG A 1 37 ? 26.963 -19.254 -2.032 1.00 72.33 37 ARG A C 5
ATOM 4754 O O . ARG A 1 37 ? 26.603 -20.150 -1.268 1.00 1.43 37 ARG A O 5
ATOM 4775 N N . ASP A 1 38 ? 26.318 -18.960 -3.156 1.00 62.30 38 ASP A N 5
ATOM 4776 C CA . ASP A 1 38 ? 25.124 -19.690 -3.566 1.00 21.21 38 ASP A CA 5
ATOM 4777 C C . ASP A 1 38 ? 25.421 -21.179 -3.713 1.00 62.22 38 ASP A C 5
ATOM 4778 O O . ASP A 1 38 ? 24.598 -22.025 -3.362 1.00 54.43 38 ASP A O 5
ATOM 4787 N N . TYR A 1 39 ? 26.602 -21.493 -4.235 1.00 12.30 39 TYR A N 5
ATOM 4788 C CA . TYR A 1 39 ? 27.006 -22.880 -4.432 1.00 42.42 39 TYR A CA 5
ATOM 4789 C C . TYR A 1 39 ? 26.817 -23.689 -3.153 1.00 64.41 39 TYR A C 5
ATOM 4790 O O . TYR A 1 39 ? 26.079 -24.674 -3.132 1.00 21.54 39 TYR A O 5
ATOM 4808 N N . TYR A 1 40 ? 27.490 -23.266 -2.088 1.00 73.15 40 TYR A N 5
ATOM 4809 C CA . TYR A 1 40 ? 27.399 -23.952 -0.805 1.00 14.32 40 TYR A CA 5
ATOM 4810 C C . TYR A 1 40 ? 26.026 -23.744 -0.173 1.00 33.14 40 TYR A C 5
ATOM 4811 O O . TYR A 1 40 ? 25.695 -24.364 0.837 1.00 31.44 40 TYR A O 5
ATOM 4829 N N . ALA A 1 41 ? 25.230 -22.867 -0.776 1.00 2.00 41 ALA A N 5
ATOM 4830 C CA . ALA A 1 41 ? 23.892 -22.578 -0.275 1.00 61.51 41 ALA A CA 5
ATOM 4831 C C . ALA A 1 41 ? 22.881 -23.597 -0.791 1.00 24.33 41 ALA A C 5
ATOM 4832 O O . ALA A 1 41 ? 21.720 -23.267 -1.031 1.00 21.14 41 ALA A O 5
ATOM 4839 N N . SER A 1 42 ? 23.331 -24.837 -0.960 1.00 1.42 42 SER A N 5
ATOM 4840 C CA . SER A 1 42 ? 22.467 -25.903 -1.452 1.00 14.03 42 SER A CA 5
ATOM 4841 C C . SER A 1 42 ? 21.841 -26.673 -0.293 1.00 32.12 42 SER A C 5
ATOM 4842 O O . SER A 1 42 ? 20.716 -27.160 -0.393 1.00 35.02 42 SER A O 5
ATOM 4850 N N . ASN A 1 43 ? 22.580 -26.779 0.807 1.00 52.32 43 ASN A N 5
ATOM 4851 C CA . ASN A 1 43 ? 22.099 -27.490 1.986 1.00 53.14 43 ASN A CA 5
ATOM 4852 C C . ASN A 1 43 ? 20.956 -26.729 2.651 1.00 21.13 43 ASN A C 5
ATOM 4853 O O . ASN A 1 43 ? 19.940 -27.317 3.024 1.00 1.52 43 ASN A O 5
ATOM 4864 N N . ILE A 1 44 ? 21.130 -25.420 2.796 1.00 12.24 44 ILE A N 5
ATOM 4865 C CA . ILE A 1 44 ? 20.113 -24.579 3.415 1.00 11.33 44 ILE A CA 5
ATOM 4866 C C . ILE A 1 44 ? 19.051 -24.165 2.402 1.00 34.13 44 ILE A C 5
ATOM 4867 O O . ILE A 1 44 ? 18.201 -23.320 2.686 1.00 33.33 44 ILE A O 5
ATOM 4883 N N . THR A 1 45 ? 19.103 -24.768 1.218 1.00 3.53 45 THR A N 5
ATOM 4884 C CA . THR A 1 45 ? 18.146 -24.463 0.163 1.00 52.04 45 THR A CA 5
ATOM 4885 C C . THR A 1 45 ? 16.720 -24.442 0.703 1.00 44.45 45 THR A C 5
ATOM 4886 O O . THR A 1 45 ? 15.860 -23.731 0.183 1.00 3.41 45 THR A O 5
ATOM 4897 N N . SER A 1 46 ? 16.477 -25.225 1.749 1.00 51.25 46 SER A N 5
ATOM 4898 C CA . SER A 1 46 ? 15.154 -25.298 2.357 1.00 12.12 46 SER A CA 5
ATOM 4899 C C . SER A 1 46 ? 14.551 -23.905 2.515 1.00 73.43 46 SER A C 5
ATOM 4900 O O . SER A 1 46 ? 13.342 -23.720 2.375 1.00 35.45 46 SER A O 5
ATOM 4908 N N . VAL A 1 47 ? 15.403 -22.928 2.806 1.00 11.34 47 VAL A N 5
ATOM 4909 C CA . VAL A 1 47 ? 14.956 -21.551 2.982 1.00 31.12 47 VAL A CA 5
ATOM 4910 C C . VAL A 1 47 ? 15.182 -20.734 1.715 1.00 10.13 47 VAL A C 5
ATOM 4911 O O . VAL A 1 47 ? 14.429 -19.805 1.421 1.00 62.32 47 VAL A O 5
ATOM 4924 N N . ARG A 1 48 ? 16.223 -21.086 0.969 1.00 44.04 48 ARG A N 5
ATOM 4925 C CA . ARG A 1 48 ? 16.549 -20.385 -0.267 1.00 44.43 48 ARG A CA 5
ATOM 4926 C C . ARG A 1 48 ? 15.372 -20.415 -1.237 1.00 34.51 48 ARG A C 5
ATOM 4927 O O . ARG A 1 48 ? 15.057 -19.413 -1.878 1.00 2.04 48 ARG A O 5
ATOM 4948 N N . GLN A 1 49 ? 14.726 -21.573 -1.339 1.00 13.45 49 GLN A N 5
ATOM 4949 C CA . GLN A 1 49 ? 13.584 -21.734 -2.231 1.00 12.31 49 GLN A CA 5
ATOM 4950 C C . GLN A 1 49 ? 12.482 -20.735 -1.891 1.00 22.21 49 GLN A C 5
ATOM 4951 O O . GLN A 1 49 ? 11.893 -20.120 -2.779 1.00 22.23 49 GLN A O 5
ATOM 4965 N N . ASN A 1 50 ? 12.209 -20.580 -0.599 1.00 42.25 50 ASN A N 5
ATOM 4966 C CA . ASN A 1 50 ? 11.177 -19.656 -0.142 1.00 61.32 50 ASN A CA 5
ATOM 4967 C C . ASN A 1 50 ? 11.329 -18.295 -0.814 1.00 73.13 50 ASN A C 5
ATOM 4968 O O . ASN A 1 50 ? 10.399 -17.797 -1.448 1.00 63.12 50 ASN A O 5
ATOM 4979 N N . GLY A 1 51 ? 12.508 -17.698 -0.671 1.00 63.32 51 GLY A N 5
ATOM 4980 C CA . GLY A 1 51 ? 12.761 -16.401 -1.270 1.00 53.30 51 GLY A CA 5
ATOM 4981 C C . GLY A 1 51 ? 12.917 -16.478 -2.776 1.00 3.33 51 GLY A C 5
ATOM 4982 O O . GLY A 1 51 ? 12.183 -15.825 -3.517 1.00 52.32 51 GLY A O 5
ATOM 4986 N N . ASP A 1 52 ? 13.878 -17.276 -3.229 1.00 14.11 52 ASP A N 5
ATOM 4987 C CA . ASP A 1 52 ? 14.129 -17.435 -4.657 1.00 20.45 52 ASP A CA 5
ATOM 4988 C C . ASP A 1 52 ? 12.826 -17.670 -5.415 1.00 23.42 52 ASP A C 5
ATOM 4989 O O . ASP A 1 52 ? 12.706 -17.311 -6.586 1.00 31.14 52 ASP A O 5
ATOM 4998 N N . GLN A 1 53 ? 11.855 -18.276 -4.739 1.00 64.42 53 GLN A N 5
ATOM 4999 C CA . GLN A 1 53 ? 10.563 -18.561 -5.351 1.00 15.25 53 GLN A CA 5
ATOM 5000 C C . GLN A 1 53 ? 9.855 -17.271 -5.753 1.00 1.01 53 GLN A C 5
ATOM 5001 O O . GLN A 1 53 ? 9.322 -17.163 -6.858 1.00 10.03 53 GLN A O 5
ATOM 5015 N N . ILE A 1 54 ? 9.854 -16.296 -4.850 1.00 61.21 54 ILE A N 5
ATOM 5016 C CA . ILE A 1 54 ? 9.213 -15.014 -5.112 1.00 13.30 54 ILE A CA 5
ATOM 5017 C C . ILE A 1 54 ? 9.856 -14.310 -6.302 1.00 24.01 54 ILE A C 5
ATOM 5018 O O . ILE A 1 54 ? 9.177 -13.645 -7.084 1.00 72.25 54 ILE A O 5
ATOM 5034 N N . ILE A 1 55 ? 11.170 -14.462 -6.433 1.00 32.44 55 ILE A N 5
ATOM 5035 C CA . ILE A 1 55 ? 11.905 -13.844 -7.529 1.00 13.10 55 ILE A CA 5
ATOM 5036 C C . ILE A 1 55 ? 11.227 -14.116 -8.868 1.00 13.44 55 ILE A C 5
ATOM 5037 O O . ILE A 1 55 ? 11.238 -13.271 -9.762 1.00 50.32 55 ILE A O 5
ATOM 5053 N N . GLN A 1 56 ? 10.636 -15.299 -8.996 1.00 33.10 56 GLN A N 5
ATOM 5054 C CA . GLN A 1 56 ? 9.951 -15.681 -10.225 1.00 63.34 56 GLN A CA 5
ATOM 5055 C C . GLN A 1 56 ? 8.509 -15.184 -10.223 1.00 25.11 56 GLN A C 5
ATOM 5056 O O . GLN A 1 56 ? 7.986 -14.764 -11.255 1.00 40.22 56 GLN A O 5
ATOM 5070 N N . ILE A 1 57 ? 7.873 -15.235 -9.058 1.00 22.55 57 ILE A N 5
ATOM 5071 C CA . ILE A 1 57 ? 6.492 -14.790 -8.921 1.00 42.44 57 ILE A CA 5
ATOM 5072 C C . ILE A 1 57 ? 6.335 -13.341 -9.373 1.00 21.53 57 ILE A C 5
ATOM 5073 O O . ILE A 1 57 ? 5.564 -13.044 -10.286 1.00 33.32 57 ILE A O 5
ATOM 5089 N N . LEU A 1 58 ? 7.072 -12.444 -8.728 1.00 44.34 58 LEU A N 5
ATOM 5090 C CA . LEU A 1 58 ? 7.017 -11.025 -9.064 1.00 61.13 58 LEU A CA 5
ATOM 5091 C C . LEU A 1 58 ? 7.506 -10.783 -10.489 1.00 22.43 58 LEU A C 5
ATOM 5092 O O . LEU A 1 58 ? 7.171 -9.773 -11.108 1.00 22.33 58 LEU A O 5
ATOM 5108 N N . ASP A 1 59 ? 8.298 -11.718 -11.003 1.00 43.52 59 ASP A N 5
ATOM 5109 C CA . ASP A 1 59 ? 8.831 -11.608 -12.356 1.00 40.02 59 ASP A CA 5
ATOM 5110 C C . ASP A 1 59 ? 7.745 -11.883 -13.392 1.00 22.43 59 ASP A C 5
ATOM 5111 O O . ASP A 1 59 ? 7.622 -11.163 -14.382 1.00 23.31 59 ASP A O 5
ATOM 5120 N N . GLU A 1 60 ? 6.961 -12.931 -13.156 1.00 2.34 60 GLU A N 5
ATOM 5121 C CA . GLU A 1 60 ? 5.887 -13.302 -14.070 1.00 2.45 60 GLU A CA 5
ATOM 5122 C C . GLU A 1 60 ? 4.655 -12.430 -13.844 1.00 3.23 60 GLU A C 5
ATOM 5123 O O . GLU A 1 60 ? 4.036 -11.955 -14.795 1.00 61.01 60 GLU A O 5
ATOM 5135 N N . GLU A 1 61 ? 4.306 -12.225 -12.577 1.00 65.03 61 GLU A N 5
ATOM 5136 C CA . GLU A 1 61 ? 3.148 -11.412 -12.227 1.00 10.13 61 GLU A CA 5
ATOM 5137 C C . GLU A 1 61 ? 3.445 -9.928 -12.423 1.00 24.03 61 GLU A C 5
ATOM 5138 O O . GLU A 1 61 ? 2.569 -9.153 -12.802 1.00 14.22 61 GLU A O 5
ATOM 5150 N N . GLY A 1 62 ? 4.690 -9.540 -12.161 1.00 31.15 62 GLY A N 5
ATOM 5151 C CA . GLY A 1 62 ? 5.082 -8.151 -12.313 1.00 35.03 62 GLY A CA 5
ATOM 5152 C C . GLY A 1 62 ? 5.239 -7.444 -10.981 1.00 43.13 62 GLY A C 5
ATOM 5153 O O . GLY A 1 62 ? 4.621 -7.830 -9.989 1.00 20.21 62 GLY A O 5
ATOM 5157 N N . ILE A 1 63 ? 6.070 -6.407 -10.959 1.00 12.03 63 ILE A N 5
ATOM 5158 C CA . ILE A 1 63 ? 6.307 -5.645 -9.739 1.00 30.32 63 ILE A CA 5
ATOM 5159 C C . ILE A 1 63 ? 6.007 -4.165 -9.948 1.00 1.11 63 ILE A C 5
ATOM 5160 O O . ILE A 1 63 ? 6.100 -3.654 -11.064 1.00 12.04 63 ILE A O 5
ATOM 5176 N N . ALA A 1 64 ? 5.649 -3.481 -8.866 1.00 51.23 64 ALA A N 5
ATOM 5177 C CA . ALA A 1 64 ? 5.339 -2.058 -8.930 1.00 43.11 64 ALA A CA 5
ATOM 5178 C C . ALA A 1 64 ? 6.591 -1.214 -8.716 1.00 50.44 64 ALA A C 5
ATOM 5179 O O . ALA A 1 64 ? 7.076 -1.081 -7.593 1.00 63.05 64 ALA A O 5
ATOM 5186 N N . GLU A 1 65 ? 7.109 -0.646 -9.801 1.00 55.42 65 GLU A N 5
ATOM 5187 C CA . GLU A 1 65 ? 8.305 0.185 -9.731 1.00 22.32 65 GLU A CA 5
ATOM 5188 C C . GLU A 1 65 ? 8.112 1.484 -10.507 1.00 1.42 65 GLU A C 5
ATOM 5189 O O . GLU A 1 65 ? 7.103 1.668 -11.187 1.00 45.22 65 GLU A O 5
ATOM 5201 N N . GLY A 1 1 ? 5.059 1.024 1.634 1.00 11.13 1 GLY A N 6
ATOM 5202 C CA . GLY A 1 1 ? 3.883 0.876 0.797 1.00 41.24 1 GLY A CA 6
ATOM 5203 C C . GLY A 1 1 ? 3.727 -0.533 0.260 1.00 42.22 1 GLY A C 6
ATOM 5204 O O . GLY A 1 1 ? 3.220 -1.416 0.952 1.00 44.50 1 GLY A O 6
ATOM 5208 N N . SER A 1 2 ? 4.162 -0.744 -0.978 1.00 65.32 2 SER A N 6
ATOM 5209 C CA . SER A 1 2 ? 4.064 -2.055 -1.610 1.00 13.13 2 SER A CA 6
ATOM 5210 C C . SER A 1 2 ? 5.436 -2.545 -2.062 1.00 51.22 2 SER A C 6
ATOM 5211 O O . SER A 1 2 ? 6.424 -1.815 -1.986 1.00 54.32 2 SER A O 6
ATOM 5219 N N . MET A 1 3 ? 5.488 -3.787 -2.533 1.00 42.50 3 MET A N 6
ATOM 5220 C CA . MET A 1 3 ? 6.739 -4.375 -2.999 1.00 53.41 3 MET A CA 6
ATOM 5221 C C . MET A 1 3 ? 7.132 -3.808 -4.360 1.00 31.13 3 MET A C 6
ATOM 5222 O O . MET A 1 3 ? 6.443 -4.025 -5.357 1.00 12.12 3 MET A O 6
ATOM 5236 N N . LYS A 1 4 ? 8.243 -3.081 -4.394 1.00 65.11 4 LYS A N 6
ATOM 5237 C CA . LYS A 1 4 ? 8.730 -2.484 -5.632 1.00 53.22 4 LYS A CA 6
ATOM 5238 C C . LYS A 1 4 ? 9.513 -3.501 -6.456 1.00 1.21 4 LYS A C 6
ATOM 5239 O O . LYS A 1 4 ? 10.025 -4.485 -5.922 1.00 64.25 4 LYS A O 6
ATOM 5258 N N . LYS A 1 5 ? 9.604 -3.256 -7.759 1.00 31.22 5 LYS A N 6
ATOM 5259 C CA . LYS A 1 5 ? 10.327 -4.149 -8.657 1.00 3.53 5 LYS A CA 6
ATOM 5260 C C . LYS A 1 5 ? 11.804 -4.218 -8.282 1.00 2.33 5 LYS A C 6
ATOM 5261 O O . LYS A 1 5 ? 12.465 -5.230 -8.511 1.00 33.21 5 LYS A O 6
ATOM 5280 N N . GLU A 1 6 ? 12.315 -3.135 -7.703 1.00 34.10 6 GLU A N 6
ATOM 5281 C CA . GLU A 1 6 ? 13.714 -3.075 -7.296 1.00 35.00 6 GLU A CA 6
ATOM 5282 C C . GLU A 1 6 ? 13.893 -3.622 -5.883 1.00 21.41 6 GLU A C 6
ATOM 5283 O O . GLU A 1 6 ? 14.966 -4.109 -5.527 1.00 11.52 6 GLU A O 6
ATOM 5295 N N . GLU A 1 7 ? 12.834 -3.538 -5.083 1.00 65.51 7 GLU A N 6
ATOM 5296 C CA . GLU A 1 7 ? 12.876 -4.024 -3.709 1.00 11.03 7 GLU A CA 6
ATOM 5297 C C . GLU A 1 7 ? 12.562 -5.516 -3.649 1.00 73.12 7 GLU A C 6
ATOM 5298 O O . GLU A 1 7 ? 12.902 -6.196 -2.680 1.00 10.32 7 GLU A O 6
ATOM 5310 N N . LEU A 1 8 ? 11.910 -6.019 -4.692 1.00 31.35 8 LEU A N 6
ATOM 5311 C CA . LEU A 1 8 ? 11.548 -7.431 -4.759 1.00 63.00 8 LEU A CA 6
ATOM 5312 C C . LEU A 1 8 ? 12.794 -8.309 -4.828 1.00 35.34 8 LEU A C 6
ATOM 5313 O O . LEU A 1 8 ? 13.015 -9.158 -3.963 1.00 10.41 8 LEU A O 6
ATOM 5329 N N . ILE A 1 9 ? 13.604 -8.099 -5.859 1.00 53.44 9 ILE A N 6
ATOM 5330 C CA . ILE A 1 9 ? 14.828 -8.869 -6.038 1.00 42.13 9 ILE A CA 6
ATOM 5331 C C . ILE A 1 9 ? 15.765 -8.697 -4.847 1.00 52.24 9 ILE A C 6
ATOM 5332 O O . ILE A 1 9 ? 16.637 -9.531 -4.605 1.00 31.32 9 ILE A O 6
ATOM 5348 N N . ASP A 1 10 ? 15.577 -7.610 -4.107 1.00 23.24 10 ASP A N 6
ATOM 5349 C CA . ASP A 1 10 ? 16.404 -7.329 -2.938 1.00 75.42 10 ASP A CA 6
ATOM 5350 C C . ASP A 1 10 ? 15.855 -8.036 -1.702 1.00 64.34 10 ASP A C 6
ATOM 5351 O O . ASP A 1 10 ? 16.608 -8.619 -0.922 1.00 4.34 10 ASP A O 6
ATOM 5360 N N . LYS A 1 11 ? 14.539 -7.980 -1.530 1.00 61.43 11 LYS A N 6
ATOM 5361 C CA . LYS A 1 11 ? 13.888 -8.615 -0.390 1.00 44.21 11 LYS A CA 6
ATOM 5362 C C . LYS A 1 11 ? 14.284 -10.084 -0.287 1.00 35.44 11 LYS A C 6
ATOM 5363 O O . LYS A 1 11 ? 14.619 -10.572 0.793 1.00 3.33 11 LYS A O 6
ATOM 5382 N N . ILE A 1 12 ? 14.242 -10.784 -1.415 1.00 64.32 12 ILE A N 6
ATOM 5383 C CA . ILE A 1 12 ? 14.599 -12.197 -1.451 1.00 32.22 12 ILE A CA 6
ATOM 5384 C C . ILE A 1 12 ? 16.036 -12.414 -0.989 1.00 12.55 12 ILE A C 6
ATOM 5385 O O . ILE A 1 12 ? 16.342 -13.399 -0.317 1.00 43.10 12 ILE A O 6
ATOM 5401 N N . LYS A 1 13 ? 16.914 -11.485 -1.351 1.00 2.20 13 LYS A N 6
ATOM 5402 C CA . LYS A 1 13 ? 18.319 -11.570 -0.972 1.00 24.54 13 LYS A CA 6
ATOM 5403 C C . LYS A 1 13 ? 18.472 -11.615 0.545 1.00 34.45 13 LYS A C 6
ATOM 5404 O O . LYS A 1 13 ? 19.150 -12.489 1.085 1.00 45.41 13 LYS A O 6
ATOM 5423 N N . ALA A 1 14 ? 17.834 -10.670 1.228 1.00 44.42 14 ALA A N 6
ATOM 5424 C CA . ALA A 1 14 ? 17.896 -10.604 2.683 1.00 44.04 14 ALA A CA 6
ATOM 5425 C C . ALA A 1 14 ? 17.017 -11.675 3.319 1.00 62.45 14 ALA A C 6
ATOM 5426 O O . ALA A 1 14 ? 17.305 -12.159 4.412 1.00 10.15 14 ALA A O 6
ATOM 5433 N N . ASN A 1 15 ? 15.944 -12.041 2.626 1.00 74.34 15 ASN A N 6
ATOM 5434 C CA . ASN A 1 15 ? 15.021 -13.055 3.124 1.00 63.20 15 ASN A CA 6
ATOM 5435 C C . ASN A 1 15 ? 15.612 -14.453 2.965 1.00 54.03 15 ASN A C 6
ATOM 5436 O O . ASN A 1 15 ? 15.273 -15.369 3.713 1.00 64.35 15 ASN A O 6
ATOM 5447 N N . ASN A 1 16 ? 16.496 -14.608 1.985 1.00 4.40 16 ASN A N 6
ATOM 5448 C CA . ASN A 1 16 ? 17.134 -15.894 1.727 1.00 3.53 16 ASN A CA 6
ATOM 5449 C C . ASN A 1 16 ? 18.180 -16.205 2.793 1.00 23.23 16 ASN A C 6
ATOM 5450 O O . ASN A 1 16 ? 18.081 -17.208 3.501 1.00 53.22 16 ASN A O 6
ATOM 5461 N N . ARG A 1 17 ? 19.182 -15.339 2.902 1.00 24.04 17 ARG A N 6
ATOM 5462 C CA . ARG A 1 17 ? 20.247 -15.522 3.881 1.00 1.24 17 ARG A CA 6
ATOM 5463 C C . ARG A 1 17 ? 19.708 -15.385 5.302 1.00 24.35 17 ARG A C 6
ATOM 5464 O O . ARG A 1 17 ? 20.440 -15.573 6.276 1.00 54.22 17 ARG A O 6
ATOM 5485 N N . LEU A 1 18 ? 18.426 -15.057 5.414 1.00 30.43 18 LEU A N 6
ATOM 5486 C CA . LEU A 1 18 ? 17.789 -14.895 6.716 1.00 34.05 18 LEU A CA 6
ATOM 5487 C C . LEU A 1 18 ? 18.055 -16.104 7.608 1.00 50.13 18 LEU A C 6
ATOM 5488 O O . LEU A 1 18 ? 18.078 -15.992 8.834 1.00 10.41 18 LEU A O 6
ATOM 5504 N N . LEU A 1 19 ? 18.258 -17.259 6.984 1.00 51.03 19 LEU A N 6
ATOM 5505 C CA . LEU A 1 19 ? 18.526 -18.490 7.720 1.00 54.40 19 LEU A CA 6
ATOM 5506 C C . LEU A 1 19 ? 19.819 -18.375 8.520 1.00 65.34 19 LEU A C 6
ATOM 5507 O O . LEU A 1 19 ? 19.798 -18.316 9.748 1.00 1.21 19 LEU A O 6
ATOM 5523 N N . ASN A 1 20 ? 20.945 -18.343 7.813 1.00 12.11 20 ASN A N 6
ATOM 5524 C CA . ASN A 1 20 ? 22.249 -18.234 8.457 1.00 13.21 20 ASN A CA 6
ATOM 5525 C C . ASN A 1 20 ? 22.486 -19.404 9.407 1.00 12.33 20 ASN A C 6
ATOM 5526 O O . ASN A 1 20 ? 22.646 -19.215 10.613 1.00 55.12 20 ASN A O 6
ATOM 5537 N N . ALA A 1 21 ? 22.508 -20.612 8.855 1.00 31.30 21 ALA A N 6
ATOM 5538 C CA . ALA A 1 21 ? 22.728 -21.813 9.652 1.00 0.52 21 ALA A CA 6
ATOM 5539 C C . ALA A 1 21 ? 24.019 -22.514 9.243 1.00 11.14 21 ALA A C 6
ATOM 5540 O O . ALA A 1 21 ? 24.951 -22.633 10.038 1.00 3.14 21 ALA A O 6
ATOM 5547 N N . VAL A 1 22 ? 24.066 -22.978 7.999 1.00 43.24 22 VAL A N 6
ATOM 5548 C CA . VAL A 1 22 ? 25.243 -23.667 7.484 1.00 24.50 22 VAL A CA 6
ATOM 5549 C C . VAL A 1 22 ? 26.151 -22.710 6.720 1.00 71.23 22 VAL A C 6
ATOM 5550 O O . VAL A 1 22 ? 27.364 -22.687 6.929 1.00 72.01 22 VAL A O 6
ATOM 5563 N N . VAL A 1 23 ? 25.555 -21.920 5.832 1.00 11.13 23 VAL A N 6
ATOM 5564 C CA . VAL A 1 23 ? 26.309 -20.958 5.037 1.00 70.40 23 VAL A CA 6
ATOM 5565 C C . VAL A 1 23 ? 26.338 -19.591 5.710 1.00 11.13 23 VAL A C 6
ATOM 5566 O O . VAL A 1 23 ? 26.586 -18.575 5.062 1.00 51.31 23 VAL A O 6
ATOM 5579 N N . GLN A 1 24 ? 26.083 -19.574 7.015 1.00 61.14 24 GLN A N 6
ATOM 5580 C CA . GLN A 1 24 ? 26.080 -18.330 7.776 1.00 71.51 24 GLN A CA 6
ATOM 5581 C C . GLN A 1 24 ? 27.438 -17.640 7.697 1.00 74.40 24 GLN A C 6
ATOM 5582 O O . GLN A 1 24 ? 27.557 -16.451 7.987 1.00 52.51 24 GLN A O 6
ATOM 5596 N N . GLU A 1 25 ? 28.458 -18.396 7.303 1.00 21.03 25 GLU A N 6
ATOM 5597 C CA . GLU A 1 25 ? 29.808 -17.856 7.188 1.00 73.01 25 GLU A CA 6
ATOM 5598 C C . GLU A 1 25 ? 30.110 -17.450 5.748 1.00 11.24 25 GLU A C 6
ATOM 5599 O O . GLU A 1 25 ? 30.803 -16.463 5.504 1.00 51.35 25 GLU A O 6
ATOM 5611 N N . MET A 1 26 ? 29.585 -18.219 4.800 1.00 2.01 26 MET A N 6
ATOM 5612 C CA . MET A 1 26 ? 29.798 -17.939 3.385 1.00 61.22 26 MET A CA 6
ATOM 5613 C C . MET A 1 26 ? 28.719 -17.004 2.847 1.00 23.32 26 MET A C 6
ATOM 5614 O O . MET A 1 26 ? 29.020 -15.942 2.302 1.00 3.04 26 MET A O 6
ATOM 5628 N N . TYR A 1 27 ? 27.463 -17.406 3.003 1.00 20.35 27 TYR A N 6
ATOM 5629 C CA . TYR A 1 27 ? 26.340 -16.605 2.531 1.00 31.51 27 TYR A CA 6
ATOM 5630 C C . TYR A 1 27 ? 26.404 -15.190 3.097 1.00 33.22 27 TYR A C 6
ATOM 5631 O O . TYR A 1 27 ? 26.047 -14.222 2.424 1.00 63.55 27 TYR A O 6
ATOM 5649 N N . LEU A 1 28 ? 26.861 -15.077 4.339 1.00 31.23 28 LEU A N 6
ATOM 5650 C CA . LEU A 1 28 ? 26.973 -13.780 4.998 1.00 22.52 28 LEU A CA 6
ATOM 5651 C C . LEU A 1 28 ? 28.253 -13.065 4.578 1.00 62.21 28 LEU A C 6
ATOM 5652 O O . LEU A 1 28 ? 28.426 -11.875 4.842 1.00 25.20 28 LEU A O 6
ATOM 5668 N N . ASP A 1 29 ? 29.146 -13.798 3.921 1.00 55.31 29 ASP A N 6
ATOM 5669 C CA . ASP A 1 29 ? 30.409 -13.233 3.461 1.00 53.34 29 ASP A CA 6
ATOM 5670 C C . ASP A 1 29 ? 30.179 -12.242 2.324 1.00 54.12 29 ASP A C 6
ATOM 5671 O O . ASP A 1 29 ? 30.306 -12.588 1.150 1.00 21.23 29 ASP A O 6
ATOM 5680 N N . ASN A 1 30 ? 29.838 -11.008 2.681 1.00 13.11 30 ASN A N 6
ATOM 5681 C CA . ASN A 1 30 ? 29.588 -9.967 1.691 1.00 51.14 30 ASN A CA 6
ATOM 5682 C C . ASN A 1 30 ? 30.842 -9.685 0.869 1.00 24.42 30 ASN A C 6
ATOM 5683 O O . ASN A 1 30 ? 30.764 -9.166 -0.244 1.00 62.33 30 ASN A O 6
ATOM 5694 N N . SER A 1 31 ? 31.998 -10.032 1.426 1.00 22.14 31 SER A N 6
ATOM 5695 C CA . SER A 1 31 ? 33.270 -9.814 0.747 1.00 21.13 31 SER A CA 6
ATOM 5696 C C . SER A 1 31 ? 33.684 -11.052 -0.042 1.00 32.50 31 SER A C 6
ATOM 5697 O O . SER A 1 31 ? 34.867 -11.268 -0.306 1.00 25.21 31 SER A O 6
ATOM 5705 N N . LEU A 1 32 ? 32.700 -11.863 -0.416 1.00 64.50 32 LEU A N 6
ATOM 5706 C CA . LEU A 1 32 ? 32.960 -13.081 -1.176 1.00 24.54 32 LEU A CA 6
ATOM 5707 C C . LEU A 1 32 ? 32.130 -13.113 -2.455 1.00 22.01 32 LEU A C 6
ATOM 5708 O O . LEU A 1 32 ? 31.114 -12.426 -2.564 1.00 62.55 32 LEU A O 6
ATOM 5724 N N . ASP A 1 33 ? 32.568 -13.915 -3.419 1.00 24.54 33 ASP A N 6
ATOM 5725 C CA . ASP A 1 33 ? 31.864 -14.040 -4.689 1.00 41.45 33 ASP A CA 6
ATOM 5726 C C . ASP A 1 33 ? 30.528 -14.752 -4.503 1.00 40.21 33 ASP A C 6
ATOM 5727 O O . ASP A 1 33 ? 30.476 -15.868 -3.986 1.00 14.03 33 ASP A O 6
ATOM 5736 N N . ILE A 1 34 ? 29.451 -14.099 -4.927 1.00 2.12 34 ILE A N 6
ATOM 5737 C CA . ILE A 1 34 ? 28.116 -14.670 -4.806 1.00 54.03 34 ILE A CA 6
ATOM 5738 C C . ILE A 1 34 ? 28.110 -16.143 -5.199 1.00 62.43 34 ILE A C 6
ATOM 5739 O O . ILE A 1 34 ? 27.393 -16.952 -4.610 1.00 71.21 34 ILE A O 6
ATOM 5755 N N . LYS A 1 35 ? 28.917 -16.487 -6.198 1.00 54.50 35 LYS A N 6
ATOM 5756 C CA . LYS A 1 35 ? 29.009 -17.863 -6.669 1.00 74.33 35 LYS A CA 6
ATOM 5757 C C . LYS A 1 35 ? 29.731 -18.740 -5.651 1.00 50.31 35 LYS A C 6
ATOM 5758 O O . LYS A 1 35 ? 29.306 -19.860 -5.368 1.00 30.40 35 LYS A O 6
ATOM 5777 N N . THR A 1 36 ? 30.825 -18.222 -5.102 1.00 3.13 36 THR A N 6
ATOM 5778 C CA . THR A 1 36 ? 31.606 -18.957 -4.115 1.00 2.11 36 THR A CA 6
ATOM 5779 C C . THR A 1 36 ? 30.716 -19.499 -3.002 1.00 42.31 36 THR A C 6
ATOM 5780 O O . THR A 1 36 ? 30.684 -20.703 -2.751 1.00 63.50 36 THR A O 6
ATOM 5791 N N . ARG A 1 37 ? 29.994 -18.602 -2.339 1.00 2.44 37 ARG A N 6
ATOM 5792 C CA . ARG A 1 37 ? 29.104 -18.990 -1.252 1.00 34.52 37 ARG A CA 6
ATOM 5793 C C . ARG A 1 37 ? 27.899 -19.761 -1.785 1.00 43.10 37 ARG A C 6
ATOM 5794 O O . ARG A 1 37 ? 27.375 -20.653 -1.118 1.00 3.14 37 ARG A O 6
ATOM 5815 N N . ASP A 1 38 ? 27.466 -19.410 -2.991 1.00 12.13 38 ASP A N 6
ATOM 5816 C CA . ASP A 1 38 ? 26.324 -20.068 -3.614 1.00 74.41 38 ASP A CA 6
ATOM 5817 C C . ASP A 1 38 ? 26.536 -21.577 -3.681 1.00 65.44 38 ASP A C 6
ATOM 5818 O O . ASP A 1 38 ? 25.618 -22.356 -3.425 1.00 30.23 38 ASP A O 6
ATOM 5827 N N . TYR A 1 39 ? 27.753 -21.983 -4.029 1.00 74.10 39 TYR A N 6
ATOM 5828 C CA . TYR A 1 39 ? 28.085 -23.399 -4.134 1.00 2.13 39 TYR A CA 6
ATOM 5829 C C . TYR A 1 39 ? 27.707 -24.143 -2.857 1.00 30.22 39 TYR A C 6
ATOM 5830 O O . TYR A 1 39 ? 26.920 -25.090 -2.886 1.00 41.33 39 TYR A O 6
ATOM 5848 N N . TYR A 1 40 ? 28.273 -23.708 -1.737 1.00 12.13 40 TYR A N 6
ATOM 5849 C CA . TYR A 1 40 ? 27.998 -24.333 -0.448 1.00 55.24 40 TYR A CA 6
ATOM 5850 C C . TYR A 1 40 ? 26.569 -24.045 0.003 1.00 51.43 40 TYR A C 6
ATOM 5851 O O . TYR A 1 40 ? 26.091 -24.609 0.986 1.00 31.02 40 TYR A O 6
ATOM 5869 N N . ALA A 1 41 ? 25.892 -23.162 -0.725 1.00 4.22 41 ALA A N 6
ATOM 5870 C CA . ALA A 1 41 ? 24.518 -22.800 -0.403 1.00 12.55 41 ALA A CA 6
ATOM 5871 C C . ALA A 1 41 ? 23.531 -23.774 -1.035 1.00 75.50 41 ALA A C 6
ATOM 5872 O O . ALA A 1 41 ? 22.384 -23.420 -1.311 1.00 65.34 41 ALA A O 6
ATOM 5879 N N . SER A 1 42 ? 23.983 -25.004 -1.262 1.00 52.52 42 SER A N 6
ATOM 5880 C CA . SER A 1 42 ? 23.140 -26.029 -1.867 1.00 1.43 42 SER A CA 6
ATOM 5881 C C . SER A 1 42 ? 22.423 -26.844 -0.795 1.00 14.52 42 SER A C 6
ATOM 5882 O O . SER A 1 42 ? 21.486 -27.586 -1.087 1.00 65.23 42 SER A O 6
ATOM 5890 N N . ASN A 1 43 ? 22.870 -26.698 0.448 1.00 33.13 43 ASN A N 6
ATOM 5891 C CA . ASN A 1 43 ? 22.272 -27.421 1.565 1.00 14.31 43 ASN A CA 6
ATOM 5892 C C . ASN A 1 43 ? 21.133 -26.617 2.185 1.00 33.14 43 ASN A C 6
ATOM 5893 O O . ASN A 1 43 ? 20.074 -27.162 2.499 1.00 71.24 43 ASN A O 6
ATOM 5904 N N . ILE A 1 44 ? 21.358 -25.319 2.359 1.00 31.21 44 ILE A N 6
ATOM 5905 C CA . ILE A 1 44 ? 20.350 -24.441 2.940 1.00 4.51 44 ILE A CA 6
ATOM 5906 C C . ILE A 1 44 ? 19.359 -23.966 1.883 1.00 44.13 44 ILE A C 6
ATOM 5907 O O . ILE A 1 44 ? 18.522 -23.102 2.144 1.00 54.24 44 ILE A O 6
ATOM 5923 N N . THR A 1 45 ? 19.459 -24.538 0.687 1.00 70.02 45 THR A N 6
ATOM 5924 C CA . THR A 1 45 ? 18.571 -24.175 -0.411 1.00 5.44 45 THR A CA 6
ATOM 5925 C C . THR A 1 45 ? 17.114 -24.176 0.037 1.00 23.31 45 THR A C 6
ATOM 5926 O O . THR A 1 45 ? 16.279 -23.473 -0.532 1.00 64.31 45 THR A O 6
ATOM 5937 N N . SER A 1 46 ? 16.815 -24.970 1.061 1.00 44.05 46 SER A N 6
ATOM 5938 C CA . SER A 1 46 ? 15.457 -25.065 1.583 1.00 63.12 46 SER A CA 6
ATOM 5939 C C . SER A 1 46 ? 14.934 -23.691 1.989 1.00 53.24 46 SER A C 6
ATOM 5940 O O . SER A 1 46 ? 13.739 -23.412 1.882 1.00 64.15 46 SER A O 6
ATOM 5948 N N . VAL A 1 47 ? 15.837 -22.835 2.455 1.00 0.54 47 VAL A N 6
ATOM 5949 C CA . VAL A 1 47 ? 15.468 -21.488 2.877 1.00 63.32 47 VAL A CA 6
ATOM 5950 C C . VAL A 1 47 ? 15.657 -20.487 1.743 1.00 12.41 47 VAL A C 6
ATOM 5951 O O . VAL A 1 47 ? 14.997 -19.448 1.703 1.00 60.02 47 VAL A O 6
ATOM 5964 N N . ARG A 1 48 ? 16.561 -20.806 0.823 1.00 3.22 48 ARG A N 6
ATOM 5965 C CA . ARG A 1 48 ? 16.837 -19.933 -0.312 1.00 24.33 48 ARG A CA 6
ATOM 5966 C C . ARG A 1 48 ? 15.679 -19.950 -1.305 1.00 10.23 48 ARG A C 6
ATOM 5967 O O . ARG A 1 48 ? 15.206 -18.899 -1.738 1.00 65.43 48 ARG A O 6
ATOM 5988 N N . GLN A 1 49 ? 15.228 -21.148 -1.660 1.00 32.41 49 GLN A N 6
ATOM 5989 C CA . GLN A 1 49 ? 14.126 -21.301 -2.603 1.00 12.25 49 GLN A CA 6
ATOM 5990 C C . GLN A 1 49 ? 12.906 -20.508 -2.146 1.00 55.02 49 GLN A C 6
ATOM 5991 O O . GLN A 1 49 ? 12.161 -19.971 -2.965 1.00 13.02 49 GLN A O 6
ATOM 6005 N N . ASN A 1 50 ? 12.707 -20.440 -0.834 1.00 4.53 50 ASN A N 6
ATOM 6006 C CA . ASN A 1 50 ? 11.576 -19.713 -0.268 1.00 43.24 50 ASN A CA 6
ATOM 6007 C C . ASN A 1 50 ? 11.445 -18.332 -0.904 1.00 13.15 50 ASN A C 6
ATOM 6008 O O . ASN A 1 50 ? 10.375 -17.956 -1.380 1.00 13.51 50 ASN A O 6
ATOM 6019 N N . GLY A 1 51 ? 12.542 -17.581 -0.907 1.00 0.21 51 GLY A N 6
ATOM 6020 C CA . GLY A 1 51 ? 12.528 -16.250 -1.486 1.00 65.33 51 GLY A CA 6
ATOM 6021 C C . GLY A 1 51 ? 12.541 -16.278 -3.002 1.00 4.32 51 GLY A C 6
ATOM 6022 O O . GLY A 1 51 ? 11.682 -15.678 -3.648 1.00 0.44 51 GLY A O 6
ATOM 6026 N N . ASP A 1 52 ? 13.519 -16.974 -3.571 1.00 20.22 52 ASP A N 6
ATOM 6027 C CA . ASP A 1 52 ? 13.641 -17.077 -5.020 1.00 50.14 52 ASP A CA 6
ATOM 6028 C C . ASP A 1 52 ? 12.312 -17.484 -5.650 1.00 65.10 52 ASP A C 6
ATOM 6029 O O . ASP A 1 52 ? 12.017 -17.119 -6.788 1.00 31.25 52 ASP A O 6
ATOM 6038 N N . GLN A 1 53 ? 11.517 -18.243 -4.903 1.00 1.44 53 GLN A N 6
ATOM 6039 C CA . GLN A 1 53 ? 10.221 -18.701 -5.389 1.00 41.41 53 GLN A CA 6
ATOM 6040 C C . GLN A 1 53 ? 9.296 -17.520 -5.666 1.00 73.54 53 GLN A C 6
ATOM 6041 O O . GLN A 1 53 ? 8.524 -17.537 -6.626 1.00 2.40 53 GLN 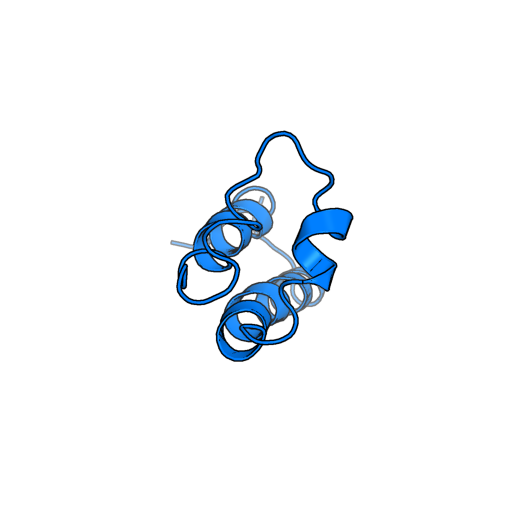A O 6
ATOM 6055 N N . ILE A 1 54 ? 9.378 -16.499 -4.821 1.00 30.14 54 ILE A N 6
ATOM 6056 C CA . ILE A 1 54 ? 8.548 -15.311 -4.976 1.00 2.23 54 ILE A CA 6
ATOM 6057 C C . ILE A 1 54 ? 8.992 -14.484 -6.178 1.00 13.44 54 ILE A C 6
ATOM 6058 O O . ILE A 1 54 ? 8.175 -13.839 -6.836 1.00 15.15 54 ILE A O 6
ATOM 6074 N N . ILE A 1 55 ? 10.290 -14.508 -6.459 1.00 70.21 55 ILE A N 6
ATOM 6075 C CA . ILE A 1 55 ? 10.842 -13.763 -7.584 1.00 15.02 55 ILE A CA 6
ATOM 6076 C C . ILE A 1 55 ? 10.062 -14.043 -8.864 1.00 61.32 55 ILE A C 6
ATOM 6077 O O . ILE A 1 55 ? 9.893 -13.161 -9.705 1.00 3.42 55 ILE A O 6
ATOM 6093 N N . GLN A 1 56 ? 9.588 -15.277 -9.004 1.00 23.22 56 GLN A N 6
ATOM 6094 C CA . GLN A 1 56 ? 8.825 -15.673 -10.182 1.00 24.24 56 GLN A CA 6
ATOM 6095 C C . GLN A 1 56 ? 7.374 -15.219 -10.068 1.00 32.42 56 GLN A C 6
ATOM 6096 O O . GLN A 1 56 ? 6.758 -14.822 -11.058 1.00 4.24 56 GLN A O 6
ATOM 6110 N N . ILE A 1 57 ? 6.833 -15.282 -8.856 1.00 11.12 57 ILE A N 6
ATOM 6111 C CA . ILE A 1 57 ? 5.454 -14.877 -8.613 1.00 51.55 57 ILE A CA 6
ATOM 6112 C C . ILE A 1 57 ? 5.224 -13.429 -9.034 1.00 43.05 57 ILE A C 6
ATOM 6113 O O . ILE A 1 57 ? 4.374 -13.144 -9.879 1.00 0.22 57 ILE A O 6
ATOM 6129 N N . LEU A 1 58 ? 5.989 -12.518 -8.442 1.00 72.22 58 LEU A N 6
ATOM 6130 C CA . LEU A 1 58 ? 5.871 -11.099 -8.757 1.00 13.41 58 LEU A CA 6
ATOM 6131 C C . LEU A 1 58 ? 6.340 -10.816 -10.180 1.00 42.53 58 LEU A C 6
ATOM 6132 O O . LEU A 1 58 ? 5.963 -9.809 -10.780 1.00 40.23 58 LEU A O 6
ATOM 6148 N N . ASP A 1 59 ? 7.163 -11.711 -10.715 1.00 40.33 59 ASP A N 6
ATOM 6149 C CA . ASP A 1 59 ? 7.682 -11.559 -12.070 1.00 35.22 59 ASP A CA 6
ATOM 6150 C C . ASP A 1 59 ? 6.584 -11.799 -13.102 1.00 30.12 59 ASP A C 6
ATOM 6151 O O . ASP A 1 59 ? 6.590 -11.202 -14.178 1.00 11.14 59 ASP A O 6
ATOM 6160 N N . GLU A 1 60 ? 5.645 -12.678 -12.766 1.00 14.21 60 GLU A N 6
ATOM 6161 C CA . GLU A 1 60 ? 4.542 -12.998 -13.665 1.00 41.51 60 GLU A CA 6
ATOM 6162 C C . GLU A 1 60 ? 3.497 -11.885 -13.662 1.00 65.11 60 GLU A C 6
ATOM 6163 O O . GLU A 1 60 ? 3.279 -11.222 -14.676 1.00 24.44 60 GLU A O 6
ATOM 6175 N N . GLU A 1 61 ? 2.855 -11.688 -12.515 1.00 51.21 61 GLU A N 6
ATOM 6176 C CA . GLU A 1 61 ? 1.832 -10.657 -12.381 1.00 23.03 61 GLU A CA 6
ATOM 6177 C C . GLU A 1 61 ? 2.439 -9.265 -12.534 1.00 62.33 61 GLU A C 6
ATOM 6178 O O . GLU A 1 61 ? 1.804 -8.354 -13.063 1.00 31.10 61 GLU A O 6
ATOM 6190 N N . GLY A 1 62 ? 3.674 -9.110 -12.067 1.00 3.41 62 GLY A N 6
ATOM 6191 C CA . GLY A 1 62 ? 4.347 -7.827 -12.161 1.00 33.03 62 GLY A CA 6
ATOM 6192 C C . GLY A 1 62 ? 4.568 -7.188 -10.804 1.00 63.11 62 GLY A C 6
ATOM 6193 O O . GLY A 1 62 ? 4.149 -7.729 -9.780 1.00 52.53 62 GLY A O 6
ATOM 6197 N N . ILE A 1 63 ? 5.230 -6.036 -10.796 1.00 23.15 63 ILE A N 6
ATOM 6198 C CA . ILE A 1 63 ? 5.507 -5.324 -9.554 1.00 42.02 63 ILE A CA 6
ATOM 6199 C C . ILE A 1 63 ? 4.896 -3.927 -9.574 1.00 4.10 63 ILE A C 6
ATOM 6200 O O . ILE A 1 63 ? 4.651 -3.361 -10.639 1.00 13.24 63 ILE A O 6
ATOM 6216 N N . ALA A 1 64 ? 4.655 -3.376 -8.389 1.00 1.21 64 ALA A N 6
ATOM 6217 C CA . ALA A 1 64 ? 4.077 -2.043 -8.270 1.00 33.13 64 ALA A CA 6
ATOM 6218 C C . ALA A 1 64 ? 5.163 -0.972 -8.258 1.00 35.50 64 ALA A C 6
ATOM 6219 O O . ALA A 1 64 ? 5.773 -0.707 -7.223 1.00 51.32 64 ALA A O 6
ATOM 6226 N N . GLU A 1 65 ? 5.398 -0.362 -9.415 1.00 60.23 65 GLU A N 6
ATOM 6227 C CA . GLU A 1 65 ? 6.412 0.679 -9.537 1.00 21.42 65 GLU A CA 6
ATOM 6228 C C . GLU A 1 65 ? 5.888 1.856 -10.354 1.00 1.00 65 GLU A C 6
ATOM 6229 O O . GLU A 1 65 ? 5.633 2.933 -9.816 1.00 32.32 65 GLU A O 6
ATOM 6241 N N . GLY A 1 1 ? 3.909 -1.382 1.540 1.00 1.00 1 GLY A N 7
ATOM 6242 C CA . GLY A 1 1 ? 2.808 -1.280 0.600 1.00 1.12 1 GLY A CA 7
ATOM 6243 C C . GLY A 1 1 ? 3.023 -2.126 -0.639 1.00 20.42 1 GLY A C 7
ATOM 6244 O O . GLY A 1 1 ? 2.522 -3.247 -0.728 1.00 22.34 1 GLY A O 7
ATOM 6248 N N . SER A 1 2 ? 3.769 -1.589 -1.599 1.00 13.31 2 SER A N 7
ATOM 6249 C CA . SER A 1 2 ? 4.044 -2.300 -2.842 1.00 22.24 2 SER A CA 7
ATOM 6250 C C . SER A 1 2 ? 5.537 -2.578 -2.989 1.00 41.21 2 SER A C 7
ATOM 6251 O O . SER A 1 2 ? 6.352 -1.656 -3.006 1.00 1.10 2 SER A O 7
ATOM 6259 N N . MET A 1 3 ? 5.887 -3.855 -3.096 1.00 22.44 3 MET A N 7
ATOM 6260 C CA . MET A 1 3 ? 7.282 -4.255 -3.243 1.00 32.51 3 MET A CA 7
ATOM 6261 C C . MET A 1 3 ? 7.786 -3.960 -4.652 1.00 2.12 3 MET A C 7
ATOM 6262 O O . MET A 1 3 ? 7.225 -4.440 -5.637 1.00 13.31 3 MET A O 7
ATOM 6276 N N . LYS A 1 4 ? 8.849 -3.167 -4.741 1.00 33.02 4 LYS A N 7
ATOM 6277 C CA . LYS A 1 4 ? 9.430 -2.808 -6.029 1.00 1.32 4 LYS A CA 7
ATOM 6278 C C . LYS A 1 4 ? 10.330 -3.923 -6.550 1.00 24.44 4 LYS A C 7
ATOM 6279 O O . LYS A 1 4 ? 10.718 -4.823 -5.803 1.00 13.50 4 LYS A O 7
ATOM 6298 N N . LYS A 1 5 ? 10.662 -3.859 -7.835 1.00 15.12 5 LYS A N 7
ATOM 6299 C CA . LYS A 1 5 ? 11.519 -4.862 -8.456 1.00 12.33 5 LYS A CA 7
ATOM 6300 C C . LYS A 1 5 ? 12.906 -4.859 -7.822 1.00 22.31 5 LYS A C 7
ATOM 6301 O O . LYS A 1 5 ? 13.548 -5.903 -7.710 1.00 5.21 5 LYS A O 7
ATOM 6320 N N . GLU A 1 6 ? 13.361 -3.681 -7.408 1.00 12.41 6 GLU A N 7
ATOM 6321 C CA . GLU A 1 6 ? 14.672 -3.544 -6.785 1.00 20.54 6 GLU A CA 7
ATOM 6322 C C . GLU A 1 6 ? 14.618 -3.941 -5.312 1.00 64.52 6 GLU A C 7
ATOM 6323 O O . GLU A 1 6 ? 15.626 -4.340 -4.730 1.00 4.45 6 GLU A O 7
ATOM 6335 N N . GLU A 1 7 ? 13.435 -3.829 -4.718 1.00 14.13 7 GLU A N 7
ATOM 6336 C CA . GLU A 1 7 ? 13.250 -4.175 -3.313 1.00 40.41 7 GLU A CA 7
ATOM 6337 C C . GLU A 1 7 ? 12.996 -5.671 -3.150 1.00 2.51 7 GLU A C 7
ATOM 6338 O O . GLU A 1 7 ? 13.409 -6.278 -2.161 1.00 1.42 7 GLU A O 7
ATOM 6350 N N . LEU A 1 8 ? 12.314 -6.259 -4.126 1.00 51.42 8 LEU A N 7
ATOM 6351 C CA . LEU A 1 8 ? 12.004 -7.684 -4.092 1.00 13.30 8 LEU A CA 7
ATOM 6352 C C . LEU A 1 8 ? 13.269 -8.520 -4.252 1.00 31.52 8 LEU A C 7
ATOM 6353 O O . LEU A 1 8 ? 13.585 -9.354 -3.402 1.00 73.34 8 LEU A O 7
ATOM 6369 N N . ILE A 1 9 ? 13.990 -8.291 -5.344 1.00 10.41 9 ILE A N 7
ATOM 6370 C CA . ILE A 1 9 ? 15.222 -9.021 -5.613 1.00 4.03 9 ILE A CA 7
ATOM 6371 C C . ILE A 1 9 ? 16.198 -8.900 -4.447 1.00 63.22 9 ILE A C 7
ATOM 6372 O O . ILE A 1 9 ? 17.059 -9.759 -4.253 1.00 51.12 9 ILE A O 7
ATOM 6388 N N . ASP A 1 10 ? 16.057 -7.830 -3.673 1.00 42.33 10 ASP A N 7
ATOM 6389 C CA . ASP A 1 10 ? 16.924 -7.597 -2.524 1.00 64.41 10 ASP A CA 7
ATOM 6390 C C . ASP A 1 10 ? 16.363 -8.270 -1.275 1.00 43.11 10 ASP A C 7
ATOM 6391 O O . ASP A 1 10 ? 17.096 -8.904 -0.516 1.00 21.31 10 ASP A O 7
ATOM 6400 N N . LYS A 1 11 ? 15.059 -8.126 -1.067 1.00 51.02 11 LYS A N 7
ATOM 6401 C CA . LYS A 1 11 ? 14.398 -8.719 0.089 1.00 11.02 11 LYS A CA 7
ATOM 6402 C C . LYS A 1 11 ? 14.786 -10.186 0.245 1.00 3.21 11 LYS A C 7
ATOM 6403 O O . LYS A 1 11 ? 15.060 -10.651 1.352 1.00 14.30 11 LYS A O 7
ATOM 6422 N N . ILE A 1 12 ? 14.810 -10.908 -0.870 1.00 31.53 12 ILE A N 7
ATOM 6423 C CA . ILE A 1 12 ? 15.168 -12.321 -0.856 1.00 34.40 12 ILE A CA 7
ATOM 6424 C C . ILE A 1 12 ? 16.605 -12.520 -0.386 1.00 34.20 12 ILE A C 7
ATOM 6425 O O . ILE A 1 12 ? 16.887 -13.398 0.430 1.00 2.31 12 ILE A O 7
ATOM 6441 N N . LYS A 1 13 ? 17.510 -11.698 -0.905 1.00 61.02 13 LYS A N 7
ATOM 6442 C CA . LYS A 1 13 ? 18.919 -11.780 -0.537 1.00 53.24 13 LYS A CA 7
ATOM 6443 C C . LYS A 1 13 ? 19.088 -11.749 0.978 1.00 30.12 13 LYS A C 7
ATOM 6444 O O . LYS A 1 13 ? 20.008 -12.359 1.522 1.00 71.42 13 LYS A O 7
ATOM 6463 N N . ALA A 1 14 ? 18.194 -11.036 1.655 1.00 54.24 14 ALA A N 7
ATOM 6464 C CA . ALA A 1 14 ? 18.242 -10.929 3.107 1.00 5.04 14 ALA A CA 7
ATOM 6465 C C . ALA A 1 14 ? 17.309 -11.941 3.764 1.00 43.40 14 ALA A C 7
ATOM 6466 O O . ALA A 1 14 ? 17.582 -12.432 4.858 1.00 1.55 14 ALA A O 7
ATOM 6473 N N . ASN A 1 15 ? 16.207 -12.247 3.088 1.00 33.21 15 ASN A N 7
ATOM 6474 C CA . ASN A 1 15 ? 15.232 -13.200 3.607 1.00 1.01 15 ASN A CA 7
ATOM 6475 C C . ASN A 1 15 ? 15.734 -14.632 3.449 1.00 72.13 15 ASN A C 7
ATOM 6476 O O . ASN A 1 15 ? 15.254 -15.546 4.118 1.00 1.02 15 ASN A O 7
ATOM 6487 N N . ASN A 1 16 ? 16.703 -14.819 2.558 1.00 13.24 16 ASN A N 7
ATOM 6488 C CA . ASN A 1 16 ? 17.270 -16.140 2.312 1.00 50.42 16 ASN A CA 7
ATOM 6489 C C . ASN A 1 16 ? 18.290 -16.503 3.387 1.00 41.25 16 ASN A C 7
ATOM 6490 O O . ASN A 1 16 ? 18.188 -17.551 4.025 1.00 50.51 16 ASN A O 7
ATOM 6501 N N . ARG A 1 17 ? 19.273 -15.630 3.581 1.00 12.51 17 ARG A N 7
ATOM 6502 C CA . ARG A 1 17 ? 20.312 -15.858 4.578 1.00 71.21 17 ARG A CA 7
ATOM 6503 C C . ARG A 1 17 ? 19.724 -15.858 5.986 1.00 71.50 17 ARG A C 7
ATOM 6504 O O . ARG A 1 17 ? 20.427 -16.117 6.964 1.00 51.41 17 ARG A O 7
ATOM 6525 N N . LEU A 1 18 ? 18.431 -15.567 6.082 1.00 64.14 18 LEU A N 7
ATOM 6526 C CA . LEU A 1 18 ? 17.748 -15.533 7.370 1.00 21.11 18 LEU A CA 7
ATOM 6527 C C . LEU A 1 18 ? 18.014 -16.810 8.161 1.00 1.34 18 LEU A C 7
ATOM 6528 O O . LEU A 1 18 ? 17.968 -16.811 9.392 1.00 0.13 18 LEU A O 7
ATOM 6544 N N . LEU A 1 19 ? 18.294 -17.894 7.448 1.00 65.35 19 LEU A N 7
ATOM 6545 C CA . LEU A 1 19 ? 18.571 -19.178 8.083 1.00 72.11 19 LEU A CA 7
ATOM 6546 C C . LEU A 1 19 ? 19.820 -19.097 8.955 1.00 54.42 19 LEU A C 7
ATOM 6547 O O . LEU A 1 19 ? 19.736 -19.142 10.181 1.00 2.13 19 LEU A O 7
ATOM 6563 N N . ASN A 1 20 ? 20.977 -18.974 8.312 1.00 33.04 20 ASN A N 7
ATOM 6564 C CA . ASN A 1 20 ? 22.243 -18.884 9.030 1.00 64.34 20 ASN A CA 7
ATOM 6565 C C . ASN A 1 20 ? 22.471 -20.124 9.889 1.00 13.14 20 ASN A C 7
ATOM 6566 O O . ASN A 1 20 ? 22.520 -20.040 11.116 1.00 30.41 20 ASN A O 7
ATOM 6577 N N . ALA A 1 21 ? 22.609 -21.273 9.236 1.00 22.02 21 ALA A N 7
ATOM 6578 C CA . ALA A 1 21 ? 22.834 -22.529 9.940 1.00 20.50 21 ALA A CA 7
ATOM 6579 C C . ALA A 1 21 ? 24.083 -23.234 9.421 1.00 52.24 21 ALA A C 7
ATOM 6580 O O . ALA A 1 21 ? 24.988 -23.560 10.188 1.00 23.21 21 ALA A O 7
ATOM 6587 N N . VAL A 1 22 ? 24.125 -23.466 8.112 1.00 33.24 22 VAL A N 7
ATOM 6588 C CA . VAL A 1 22 ? 25.263 -24.132 7.490 1.00 10.23 22 VAL A CA 7
ATOM 6589 C C . VAL A 1 22 ? 26.137 -23.136 6.736 1.00 72.12 22 VAL A C 7
ATOM 6590 O O . VAL A 1 22 ? 27.343 -23.053 6.966 1.00 23.31 22 VAL A O 7
ATOM 6603 N N . VAL A 1 23 ? 25.519 -22.381 5.833 1.00 4.41 23 VAL A N 7
ATOM 6604 C CA . VAL A 1 23 ? 26.240 -21.388 5.045 1.00 63.21 23 VAL A CA 7
ATOM 6605 C C . VAL A 1 23 ? 26.211 -20.022 5.721 1.00 34.11 23 VAL A C 7
ATOM 6606 O O . VAL A 1 23 ? 26.449 -18.998 5.082 1.00 14.31 23 VAL A O 7
ATOM 6619 N N . GLN A 1 24 ? 25.917 -20.016 7.017 1.00 1.14 24 GLN A N 7
ATOM 6620 C CA . GLN A 1 24 ? 25.856 -18.775 7.780 1.00 2.23 24 GLN A CA 7
ATOM 6621 C C . GLN A 1 24 ? 27.200 -18.054 7.755 1.00 20.04 24 GLN A C 7
ATOM 6622 O O . GLN A 1 24 ? 27.276 -16.854 8.019 1.00 71.51 24 GLN A O 7
ATOM 6636 N N . GLU A 1 25 ? 28.257 -18.794 7.437 1.00 24.34 25 GLU A N 7
ATOM 6637 C CA . GLU A 1 25 ? 29.598 -18.225 7.380 1.00 45.44 25 GLU A CA 7
ATOM 6638 C C . GLU A 1 25 ? 29.947 -17.795 5.957 1.00 35.42 25 GLU A C 7
ATOM 6639 O O . GLU A 1 25 ? 30.703 -16.847 5.752 1.00 53.44 25 GLU A O 7
ATOM 6651 N N . MET A 1 26 ? 29.389 -18.502 4.979 1.00 23.02 26 MET A N 7
ATOM 6652 C CA . MET A 1 26 ? 29.640 -18.194 3.576 1.00 60.10 26 MET A CA 7
ATOM 6653 C C . MET A 1 26 ? 28.683 -17.117 3.076 1.00 11.44 26 MET A C 7
ATOM 6654 O O . MET A 1 26 ? 29.110 -16.092 2.544 1.00 0.21 26 MET A O 7
ATOM 6668 N N . TYR A 1 27 ? 27.388 -17.355 3.251 1.00 51.00 27 TYR A N 7
ATOM 6669 C CA . TYR A 1 27 ? 26.370 -16.406 2.815 1.00 5.22 27 TYR A CA 7
ATOM 6670 C C . TYR A 1 27 ? 26.614 -15.028 3.425 1.00 74.53 27 TYR A C 7
ATOM 6671 O O . TYR A 1 27 ? 26.228 -14.007 2.854 1.00 2.03 27 TYR A O 7
ATOM 6689 N N . LEU A 1 28 ? 27.256 -15.008 4.587 1.00 22.51 28 LEU A N 7
ATOM 6690 C CA . LEU A 1 28 ? 27.553 -13.757 5.276 1.00 71.21 28 LEU A CA 7
ATOM 6691 C C . LEU A 1 28 ? 28.559 -12.926 4.486 1.00 24.45 28 LEU A C 7
ATOM 6692 O O . LEU A 1 28 ? 28.742 -11.738 4.752 1.00 65.23 28 LEU A O 7
ATOM 6708 N N . ASP A 1 29 ? 29.208 -13.559 3.515 1.00 53.24 29 ASP A N 7
ATOM 6709 C CA . ASP A 1 29 ? 30.194 -12.877 2.684 1.00 75.43 29 ASP A CA 7
ATOM 6710 C C . ASP A 1 29 ? 29.521 -11.865 1.762 1.00 13.00 29 ASP A C 7
ATOM 6711 O O . ASP A 1 29 ? 29.317 -12.129 0.578 1.00 52.41 29 ASP A O 7
ATOM 6720 N N . ASN A 1 30 ? 29.177 -10.706 2.315 1.00 63.02 30 ASN A N 7
ATOM 6721 C CA . ASN A 1 30 ? 28.526 -9.654 1.543 1.00 73.34 30 ASN A CA 7
ATOM 6722 C C . ASN A 1 30 ? 29.460 -9.113 0.465 1.00 54.15 30 ASN A C 7
ATOM 6723 O O . ASN A 1 30 ? 29.011 -8.563 -0.541 1.00 53.20 30 ASN A O 7
ATOM 6734 N N . SER A 1 31 ? 30.761 -9.273 0.682 1.00 61.34 31 SER A N 7
ATOM 6735 C CA . SER A 1 31 ? 31.759 -8.798 -0.270 1.00 20.05 31 SER A CA 7
ATOM 6736 C C . SER A 1 31 ? 32.141 -9.900 -1.253 1.00 33.43 31 SER A C 7
ATOM 6737 O O . SER A 1 31 ? 33.242 -9.903 -1.804 1.00 3.11 31 SER A O 7
ATOM 6745 N N . LEU A 1 32 ? 31.223 -10.836 -1.468 1.00 32.11 32 LEU A N 7
ATOM 6746 C CA . LEU A 1 32 ? 31.461 -11.945 -2.385 1.00 24.52 32 LEU A CA 7
ATOM 6747 C C . LEU A 1 32 ? 30.363 -12.025 -3.441 1.00 4.13 32 LEU A C 7
ATOM 6748 O O . LEU A 1 32 ? 29.275 -11.480 -3.261 1.00 15.54 32 LEU A O 7
ATOM 6764 N N . ASP A 1 33 ? 30.657 -12.709 -4.541 1.00 34.21 33 ASP A N 7
ATOM 6765 C CA . ASP A 1 33 ? 29.693 -12.863 -5.625 1.00 22.31 33 ASP A CA 7
ATOM 6766 C C . ASP A 1 33 ? 28.514 -13.725 -5.185 1.00 71.42 33 ASP A C 7
ATOM 6767 O O . ASP A 1 33 ? 28.695 -14.849 -4.715 1.00 62.14 33 ASP A O 7
ATOM 6776 N N . ILE A 1 34 ? 27.307 -13.191 -5.340 1.00 61.41 34 ILE A N 7
ATOM 6777 C CA . ILE A 1 34 ? 26.099 -13.912 -4.959 1.00 72.11 34 ILE A CA 7
ATOM 6778 C C . ILE A 1 34 ? 26.173 -15.374 -5.386 1.00 22.22 34 ILE A C 7
ATOM 6779 O O . ILE A 1 34 ? 25.770 -16.271 -4.644 1.00 51.52 34 ILE A O 7
ATOM 6795 N N . LYS A 1 35 ? 26.693 -15.609 -6.586 1.00 3.23 35 LYS A N 7
ATOM 6796 C CA . LYS A 1 35 ? 26.825 -16.962 -7.112 1.00 34.30 35 LYS A CA 7
ATOM 6797 C C . LYS A 1 35 ? 27.840 -17.764 -6.304 1.00 43.12 35 LYS A C 7
ATOM 6798 O O . LYS A 1 35 ? 27.631 -18.944 -6.019 1.00 43.25 35 LYS A O 7
ATOM 6817 N N . THR A 1 36 ? 28.941 -17.116 -5.936 1.00 1.23 36 THR A N 7
ATOM 6818 C CA . THR A 1 36 ? 29.989 -17.768 -5.160 1.00 73.05 36 THR A CA 7
ATOM 6819 C C . THR A 1 36 ? 29.415 -18.443 -3.920 1.00 22.02 36 THR A C 7
ATOM 6820 O O . THR A 1 36 ? 29.584 -19.646 -3.723 1.00 33.55 36 THR A O 7
ATOM 6831 N N . ARG A 1 37 ? 28.737 -17.661 -3.087 1.00 12.14 37 ARG A N 7
ATOM 6832 C CA . ARG A 1 37 ? 28.139 -18.184 -1.864 1.00 54.12 37 ARG A CA 7
ATOM 6833 C C . ARG A 1 37 ? 26.898 -19.015 -2.178 1.00 62.24 37 ARG A C 7
ATOM 6834 O O . ARG A 1 37 ? 26.565 -19.950 -1.450 1.00 74.34 37 ARG A O 7
ATOM 6855 N N . ASP A 1 38 ? 26.219 -18.667 -3.266 1.00 23.31 38 ASP A N 7
ATOM 6856 C CA . ASP A 1 38 ? 25.016 -19.381 -3.677 1.00 60.21 38 ASP A CA 7
ATOM 6857 C C . ASP A 1 38 ? 25.297 -20.872 -3.839 1.00 42.22 38 ASP A C 7
ATOM 6858 O O . ASP A 1 38 ? 24.483 -21.713 -3.457 1.00 52.45 38 ASP A O 7
ATOM 6867 N N . TYR A 1 39 ? 26.454 -21.192 -4.408 1.00 50.34 39 TYR A N 7
ATOM 6868 C CA . TYR A 1 39 ? 26.841 -22.581 -4.624 1.00 41.25 39 TYR A CA 7
ATOM 6869 C C . TYR A 1 39 ? 26.727 -23.385 -3.333 1.00 74.44 39 TYR A C 7
ATOM 6870 O O . TYR A 1 39 ? 25.958 -24.344 -3.252 1.00 12.43 39 TYR A O 7
ATOM 6888 N N . TYR A 1 40 ? 27.497 -22.988 -2.326 1.00 74.25 40 TYR A N 7
ATOM 6889 C CA . TYR A 1 40 ? 27.484 -23.672 -1.039 1.00 22.21 40 TYR A CA 7
ATOM 6890 C C . TYR A 1 40 ? 26.121 -23.543 -0.367 1.00 34.53 40 TYR A C 7
ATOM 6891 O O . TYR A 1 40 ? 25.807 -24.275 0.572 1.00 63.01 40 TYR A O 7
ATOM 6909 N N . ALA A 1 41 ? 25.313 -22.608 -0.856 1.00 3.35 41 ALA A N 7
ATOM 6910 C CA . ALA A 1 41 ? 23.982 -22.384 -0.305 1.00 43.33 41 ALA A CA 7
ATOM 6911 C C . ALA A 1 41 ? 22.968 -23.346 -0.914 1.00 14.23 41 ALA A C 7
ATOM 6912 O O . ALA A 1 41 ? 21.804 -22.994 -1.110 1.00 4.04 41 ALA A O 7
ATOM 6919 N N . SER A 1 42 ? 23.416 -24.561 -1.211 1.00 60.22 42 SER A N 7
ATOM 6920 C CA . SER A 1 42 ? 22.548 -25.573 -1.802 1.00 13.11 42 SER A CA 7
ATOM 6921 C C . SER A 1 42 ? 21.935 -26.460 -0.723 1.00 32.14 42 SER A C 7
ATOM 6922 O O . SER A 1 42 ? 20.819 -26.956 -0.871 1.00 51.23 42 SER A O 7
ATOM 6930 N N . ASN A 1 43 ? 22.674 -26.655 0.364 1.00 23.24 43 ASN A N 7
ATOM 6931 C CA . ASN A 1 43 ? 22.205 -27.483 1.470 1.00 70.04 43 ASN A CA 7
ATOM 6932 C C . ASN A 1 43 ? 21.072 -26.793 2.223 1.00 10.01 43 ASN A C 7
ATOM 6933 O O . ASN A 1 43 ? 20.070 -27.420 2.569 1.00 64.54 43 ASN A O 7
ATOM 6944 N N . ILE A 1 44 ? 21.238 -25.499 2.474 1.00 53.33 44 ILE A N 7
ATOM 6945 C CA . ILE A 1 44 ? 20.228 -24.723 3.184 1.00 25.44 44 ILE A CA 7
ATOM 6946 C C . ILE A 1 44 ? 19.159 -24.206 2.229 1.00 51.05 44 ILE A C 7
ATOM 6947 O O . ILE A 1 44 ? 18.336 -23.367 2.595 1.00 14.41 44 ILE A O 7
ATOM 6963 N N . THR A 1 45 ? 19.175 -24.714 1.000 1.00 41.31 45 THR A N 7
ATOM 6964 C CA . THR A 1 45 ? 18.207 -24.304 -0.009 1.00 73.12 45 THR A CA 7
ATOM 6965 C C . THR A 1 45 ? 16.791 -24.298 0.557 1.00 25.03 45 THR A C 7
ATOM 6966 O O . THR A 1 45 ? 15.935 -23.539 0.105 1.00 52.40 45 THR A O 7
ATOM 6977 N N . SER A 1 46 ? 16.553 -25.149 1.550 1.00 12.12 46 SER A N 7
ATOM 6978 C CA . SER A 1 46 ? 15.239 -25.243 2.177 1.00 65.42 46 SER A CA 7
ATOM 6979 C C . SER A 1 46 ? 14.739 -23.866 2.599 1.00 13.43 46 SER A C 7
ATOM 6980 O O . SER A 1 46 ? 13.534 -23.639 2.716 1.00 23.05 46 SER A O 7
ATOM 6988 N N . VAL A 1 47 ? 15.673 -22.948 2.827 1.00 53.41 47 VAL A N 7
ATOM 6989 C CA . VAL A 1 47 ? 15.328 -21.591 3.235 1.00 31.15 47 VAL A CA 7
ATOM 6990 C C . VAL A 1 47 ? 15.455 -20.617 2.070 1.00 42.03 47 VAL A C 7
ATOM 6991 O O . VAL A 1 47 ? 14.815 -19.566 2.053 1.00 14.22 47 VAL A O 7
ATOM 7004 N N . ARG A 1 48 ? 16.286 -20.974 1.096 1.00 52.24 48 ARG A N 7
ATOM 7005 C CA . ARG A 1 48 ? 16.498 -20.131 -0.075 1.00 11.32 48 ARG A CA 7
ATOM 7006 C C . ARG A 1 48 ? 15.255 -20.105 -0.959 1.00 74.30 48 ARG A C 7
ATOM 7007 O O . ARG A 1 48 ? 14.817 -19.043 -1.400 1.00 2.11 48 ARG A O 7
ATOM 7028 N N . GLN A 1 49 ? 14.692 -21.282 -1.214 1.00 33.13 49 GLN A N 7
ATOM 7029 C CA . GLN A 1 49 ? 13.500 -21.394 -2.046 1.00 71.12 49 GLN A CA 7
ATOM 7030 C C . GLN A 1 49 ? 12.392 -20.479 -1.536 1.00 53.44 49 GLN A C 7
ATOM 7031 O O . GLN A 1 49 ? 11.634 -19.909 -2.321 1.00 3.03 49 GLN A O 7
ATOM 7045 N N . ASN A 1 50 ? 12.303 -20.343 -0.217 1.00 43.42 50 ASN A N 7
ATOM 7046 C CA . ASN A 1 50 ? 11.287 -19.497 0.397 1.00 14.34 50 ASN A CA 7
ATOM 7047 C C . ASN A 1 50 ? 11.262 -18.117 -0.253 1.00 15.34 50 ASN A C 7
ATOM 7048 O O . ASN A 1 50 ? 10.209 -17.632 -0.665 1.00 74.30 50 ASN A O 7
ATOM 7059 N N . GLY A 1 51 ? 12.430 -17.489 -0.341 1.00 2.52 51 GLY A N 7
ATOM 7060 C CA . GLY A 1 51 ? 12.521 -16.171 -0.942 1.00 15.21 51 GLY A CA 7
ATOM 7061 C C . GLY A 1 51 ? 12.607 -16.228 -2.454 1.00 72.02 51 GLY A C 7
ATOM 7062 O O . GLY A 1 51 ? 11.829 -15.577 -3.152 1.00 72.42 51 GLY A O 7
ATOM 7066 N N . ASP A 1 52 ? 13.556 -17.007 -2.962 1.00 13.22 52 ASP A N 7
ATOM 7067 C CA . ASP A 1 52 ? 13.742 -17.146 -4.402 1.00 34.15 52 ASP A CA 7
ATOM 7068 C C . ASP A 1 52 ? 12.413 -17.431 -5.096 1.00 4.12 52 ASP A C 7
ATOM 7069 O O . ASP A 1 52 ? 12.212 -17.052 -6.249 1.00 41.12 52 ASP A O 7
ATOM 7078 N N . GLN A 1 53 ? 11.512 -18.101 -4.386 1.00 20.44 53 GLN A N 7
ATOM 7079 C CA . GLN A 1 53 ? 10.204 -18.438 -4.935 1.00 21.30 53 GLN A CA 7
ATOM 7080 C C . GLN A 1 53 ? 9.423 -17.178 -5.294 1.00 24.22 53 GLN A C 7
ATOM 7081 O O . GLN A 1 53 ? 8.912 -17.049 -6.406 1.00 72.34 53 GLN A O 7
ATOM 7095 N N . ILE A 1 54 ? 9.336 -16.252 -4.345 1.00 33.31 54 ILE A N 7
ATOM 7096 C CA . ILE A 1 54 ? 8.618 -15.002 -4.562 1.00 32.40 54 ILE A CA 7
ATOM 7097 C C . ILE A 1 54 ? 9.134 -14.280 -5.802 1.00 73.41 54 ILE A C 7
ATOM 7098 O O . ILE A 1 54 ? 8.355 -13.731 -6.582 1.00 13.14 54 ILE A O 7
ATOM 7114 N N . ILE A 1 55 ? 10.450 -14.287 -5.979 1.00 65.31 55 ILE A N 7
ATOM 7115 C CA . ILE A 1 55 ? 11.070 -13.636 -7.126 1.00 50.44 55 ILE A CA 7
ATOM 7116 C C . ILE A 1 55 ? 10.490 -14.160 -8.436 1.00 24.13 55 ILE A C 7
ATOM 7117 O O . ILE A 1 55 ? 10.149 -13.385 -9.329 1.00 25.12 55 ILE A O 7
ATOM 7133 N N . GLN A 1 56 ? 10.381 -15.480 -8.541 1.00 34.50 56 GLN A N 7
ATOM 7134 C CA . GLN A 1 56 ? 9.841 -16.108 -9.741 1.00 72.32 56 GLN A CA 7
ATOM 7135 C C . GLN A 1 56 ? 8.384 -15.712 -9.955 1.00 13.24 56 GLN A C 7
ATOM 7136 O O . GLN A 1 56 ? 7.942 -15.522 -11.088 1.00 51.32 56 GLN A O 7
ATOM 7150 N N . ILE A 1 57 ? 7.642 -15.589 -8.859 1.00 25.43 57 ILE A N 7
ATOM 7151 C CA . ILE A 1 57 ? 6.235 -15.215 -8.927 1.00 4.14 57 ILE A CA 7
ATOM 7152 C C . ILE A 1 57 ? 6.070 -13.790 -9.444 1.00 62.13 57 ILE A C 7
ATOM 7153 O O . ILE A 1 57 ? 5.411 -13.559 -10.459 1.00 13.13 57 ILE A O 7
ATOM 7169 N N . LEU A 1 58 ? 6.674 -12.838 -8.742 1.00 44.24 58 LEU A N 7
ATOM 7170 C CA . LEU A 1 58 ? 6.596 -11.434 -9.132 1.00 24.12 58 LEU A CA 7
ATOM 7171 C C . LEU A 1 58 ? 7.265 -11.206 -10.484 1.00 3.15 58 LEU A C 7
ATOM 7172 O O . LEU A 1 58 ? 6.999 -10.212 -11.159 1.00 43.40 58 LEU A O 7
ATOM 7188 N N . ASP A 1 59 ? 8.133 -12.134 -10.873 1.00 14.14 59 ASP A N 7
ATOM 7189 C CA . ASP A 1 59 ? 8.837 -12.036 -12.146 1.00 23.15 59 ASP A CA 7
ATOM 7190 C C . ASP A 1 59 ? 7.889 -12.290 -13.313 1.00 14.01 59 ASP A C 7
ATOM 7191 O O . ASP A 1 59 ? 8.076 -11.754 -14.404 1.00 51.14 59 ASP A O 7
ATOM 7200 N N . GLU A 1 60 ? 6.871 -13.112 -13.074 1.00 42.31 60 GLU A N 7
ATOM 7201 C CA . GLU A 1 60 ? 5.895 -13.438 -14.107 1.00 11.30 60 GLU A CA 7
ATOM 7202 C C . GLU A 1 60 ? 4.887 -12.305 -14.280 1.00 31.13 60 GLU A C 7
ATOM 7203 O O . GLU A 1 60 ? 4.758 -11.736 -15.363 1.00 75.21 60 GLU A O 7
ATOM 7215 N N . GLU A 1 61 ? 4.175 -11.985 -13.203 1.00 43.35 61 GLU A N 7
ATOM 7216 C CA . GLU A 1 61 ? 3.178 -10.921 -13.237 1.00 30.53 61 GLU A CA 7
ATOM 7217 C C . GLU A 1 61 ? 3.843 -9.557 -13.393 1.00 13.35 61 GLU A C 7
ATOM 7218 O O . GLU A 1 61 ? 3.309 -8.666 -14.052 1.00 40.21 61 GLU A O 7
ATOM 7230 N N . GLY A 1 62 ? 5.012 -9.401 -12.779 1.00 41.11 62 GLY A N 7
ATOM 7231 C CA . GLY A 1 62 ? 5.731 -8.143 -12.861 1.00 13.33 62 GLY A CA 7
ATOM 7232 C C . GLY A 1 62 ? 5.736 -7.392 -11.544 1.00 43.30 62 GLY A C 7
ATOM 7233 O O . GLY A 1 62 ? 4.824 -7.545 -10.731 1.00 4.21 62 GLY A O 7
ATOM 7237 N N . ILE A 1 63 ? 6.766 -6.580 -11.332 1.00 44.43 63 ILE A N 7
ATOM 7238 C CA . ILE A 1 63 ? 6.887 -5.803 -10.105 1.00 35.03 63 ILE A CA 7
ATOM 7239 C C . ILE A 1 63 ? 6.563 -4.333 -10.350 1.00 75.30 63 ILE A C 7
ATOM 7240 O O . ILE A 1 63 ? 6.702 -3.834 -11.466 1.00 75.53 63 ILE A O 7
ATOM 7256 N N . ALA A 1 64 ? 6.131 -3.645 -9.298 1.00 43.43 64 ALA A N 7
ATOM 7257 C CA . ALA A 1 64 ? 5.791 -2.231 -9.398 1.00 43.33 64 ALA A CA 7
ATOM 7258 C C . ALA A 1 64 ? 7.010 -1.353 -9.133 1.00 52.13 64 ALA A C 7
ATOM 7259 O O . ALA A 1 64 ? 7.412 -1.165 -7.986 1.00 2.02 64 ALA A O 7
ATOM 7266 N N . GLU A 1 65 ? 7.593 -0.819 -10.202 1.00 74.02 65 GLU A N 7
ATOM 7267 C CA . GLU A 1 65 ? 8.767 0.038 -10.083 1.00 74.33 65 GLU A CA 7
ATOM 7268 C C . GLU A 1 65 ? 8.626 1.278 -10.961 1.00 61.12 65 GLU A C 7
ATOM 7269 O O . GLU A 1 65 ? 8.873 2.398 -10.515 1.00 22.55 65 GLU A O 7
ATOM 7281 N N . GLY A 1 1 ? 0.548 -1.289 -0.147 1.00 21.13 1 GLY A N 8
ATOM 7282 C CA . GLY A 1 1 ? 1.764 -1.028 -0.894 1.00 63.43 1 GLY A CA 8
ATOM 7283 C C . GLY A 1 1 ? 2.394 -2.296 -1.437 1.00 4.14 1 GLY A C 8
ATOM 7284 O O . GLY A 1 1 ? 2.057 -3.398 -1.006 1.00 20.53 1 GLY A O 8
ATOM 7288 N N . SER A 1 2 ? 3.311 -2.140 -2.386 1.00 44.31 2 SER A N 8
ATOM 7289 C CA . SER A 1 2 ? 3.986 -3.281 -2.992 1.00 63.42 2 SER A CA 8
ATOM 7290 C C . SER A 1 2 ? 5.481 -3.013 -3.141 1.00 11.04 2 SER A C 8
ATOM 7291 O O . SER A 1 2 ? 5.906 -1.867 -3.281 1.00 14.54 2 SER A O 8
ATOM 7299 N N . MET A 1 3 ? 6.273 -4.079 -3.109 1.00 22.54 3 MET A N 8
ATOM 7300 C CA . MET A 1 3 ? 7.721 -3.960 -3.241 1.00 14.04 3 MET A CA 8
ATOM 7301 C C . MET A 1 3 ? 8.113 -3.678 -4.687 1.00 61.35 3 MET A C 8
ATOM 7302 O O . MET A 1 3 ? 7.458 -4.142 -5.621 1.00 13.20 3 MET A O 8
ATOM 7316 N N . LYS A 1 4 ? 9.186 -2.916 -4.867 1.00 2.41 4 LYS A N 8
ATOM 7317 C CA . LYS A 1 4 ? 9.667 -2.572 -6.200 1.00 23.42 4 LYS A CA 8
ATOM 7318 C C . LYS A 1 4 ? 10.476 -3.719 -6.798 1.00 52.04 4 LYS A C 8
ATOM 7319 O O . LYS A 1 4 ? 10.976 -4.582 -6.077 1.00 64.33 4 LYS A O 8
ATOM 7338 N N . LYS A 1 5 ? 10.601 -3.721 -8.121 1.00 71.22 5 LYS A N 8
ATOM 7339 C CA . LYS A 1 5 ? 11.351 -4.760 -8.818 1.00 11.35 5 LYS A CA 8
ATOM 7340 C C . LYS A 1 5 ? 12.789 -4.823 -8.313 1.00 42.14 5 LYS A C 8
ATOM 7341 O O . LYS A 1 5 ? 13.440 -5.864 -8.397 1.00 12.05 5 LYS A O 8
ATOM 7360 N N . GLU A 1 6 ? 13.278 -3.703 -7.790 1.00 13.13 6 GLU A N 8
ATOM 7361 C CA . GLU A 1 6 ? 14.639 -3.633 -7.272 1.00 20.13 6 GLU A CA 8
ATOM 7362 C C . GLU A 1 6 ? 14.680 -4.018 -5.796 1.00 11.14 6 GLU A C 8
ATOM 7363 O O . GLU A 1 6 ? 15.710 -4.461 -5.288 1.00 14.42 6 GLU A O 8
ATOM 7375 N N . GLU A 1 7 ? 13.552 -3.845 -5.113 1.00 41.24 7 GLU A N 8
ATOM 7376 C CA . GLU A 1 7 ? 13.460 -4.173 -3.696 1.00 13.44 7 GLU A CA 8
ATOM 7377 C C . GLU A 1 7 ? 13.156 -5.655 -3.499 1.00 13.05 7 GLU A C 8
ATOM 7378 O O . GLU A 1 7 ? 13.589 -6.265 -2.520 1.00 1.31 7 GLU A O 8
ATOM 7390 N N . LEU A 1 8 ? 12.408 -6.229 -4.434 1.00 55.33 8 LEU A N 8
ATOM 7391 C CA . LEU A 1 8 ? 12.044 -7.640 -4.365 1.00 1.23 8 LEU A CA 8
ATOM 7392 C C . LEU A 1 8 ? 13.261 -8.528 -4.600 1.00 65.05 8 LEU A C 8
ATOM 7393 O O . LEU A 1 8 ? 13.590 -9.380 -3.774 1.00 51.20 8 LEU A O 8
ATOM 7409 N N . ILE A 1 9 ? 13.928 -8.322 -5.731 1.00 53.24 9 ILE A N 8
ATOM 7410 C CA . ILE A 1 9 ? 15.111 -9.102 -6.074 1.00 14.53 9 ILE A CA 8
ATOM 7411 C C . ILE A 1 9 ? 16.173 -8.996 -4.984 1.00 75.34 9 ILE A C 8
ATOM 7412 O O . ILE A 1 9 ? 17.055 -9.849 -4.879 1.00 15.35 9 ILE A O 8
ATOM 7428 N N . ASP A 1 10 ? 16.080 -7.946 -4.176 1.00 24.43 10 ASP A N 8
ATOM 7429 C CA . ASP A 1 10 ? 17.032 -7.731 -3.092 1.00 15.45 10 ASP A CA 8
ATOM 7430 C C . ASP A 1 10 ? 16.519 -8.339 -1.790 1.00 12.42 10 ASP A C 8
ATOM 7431 O O . ASP A 1 10 ? 17.273 -8.966 -1.045 1.00 53.42 10 ASP A O 8
ATOM 7440 N N . LYS A 1 11 ? 15.232 -8.148 -1.521 1.00 34.15 11 LYS A N 8
ATOM 7441 C CA . LYS A 1 11 ? 14.616 -8.677 -0.309 1.00 65.21 11 LYS A CA 8
ATOM 7442 C C . LYS A 1 11 ? 14.923 -10.163 -0.147 1.00 42.41 11 LYS A C 8
ATOM 7443 O O . LYS A 1 11 ? 15.205 -10.631 0.956 1.00 11.24 11 LYS A O 8
ATOM 7462 N N . ILE A 1 12 ? 14.868 -10.897 -1.253 1.00 21.42 12 ILE A N 8
ATOM 7463 C CA . ILE A 1 12 ? 15.143 -12.329 -1.233 1.00 12.34 12 ILE A CA 8
ATOM 7464 C C . ILE A 1 12 ? 16.544 -12.612 -0.703 1.00 65.11 12 ILE A C 8
ATOM 7465 O O . ILE A 1 12 ? 16.765 -13.593 0.008 1.00 44.31 12 ILE A O 8
ATOM 7481 N N . LYS A 1 13 ? 17.489 -11.746 -1.053 1.00 4.11 13 LYS A N 8
ATOM 7482 C CA . LYS A 1 13 ? 18.870 -11.900 -0.611 1.00 44.42 13 LYS A CA 8
ATOM 7483 C C . LYS A 1 13 ? 18.955 -11.920 0.912 1.00 64.23 13 LYS A C 8
ATOM 7484 O O . LYS A 1 13 ? 19.494 -12.857 1.500 1.00 65.12 13 LYS A O 8
ATOM 7503 N N . ALA A 1 14 ? 18.419 -10.882 1.544 1.00 55.21 14 ALA A N 8
ATOM 7504 C CA . ALA A 1 14 ? 18.431 -10.783 2.998 1.00 31.21 14 ALA A CA 8
ATOM 7505 C C . ALA A 1 14 ? 17.462 -11.780 3.624 1.00 21.53 14 ALA A C 8
ATOM 7506 O O . ALA A 1 14 ? 17.684 -12.262 4.734 1.00 21.41 14 ALA A O 8
ATOM 7513 N N . ASN A 1 15 ? 16.387 -12.085 2.905 1.00 14.12 15 ASN A N 8
ATOM 7514 C CA . ASN A 1 15 ? 15.383 -13.024 3.392 1.00 73.43 15 ASN A CA 8
ATOM 7515 C C . ASN A 1 15 ? 15.883 -14.461 3.279 1.00 31.44 15 ASN A C 8
ATOM 7516 O O . ASN A 1 15 ? 15.439 -15.343 4.014 1.00 3.31 15 ASN A O 8
ATOM 7527 N N . ASN A 1 16 ? 16.810 -14.689 2.355 1.00 51.04 16 ASN A N 8
ATOM 7528 C CA . ASN A 1 16 ? 17.371 -16.019 2.146 1.00 51.12 16 ASN A CA 8
ATOM 7529 C C . ASN A 1 16 ? 18.383 -16.360 3.235 1.00 10.54 16 ASN A C 8
ATOM 7530 O O . ASN A 1 16 ? 18.239 -17.358 3.940 1.00 33.44 16 ASN A O 8
ATOM 7541 N N . ARG A 1 17 ? 19.406 -15.522 3.367 1.00 25.14 17 ARG A N 8
ATOM 7542 C CA . ARG A 1 17 ? 20.443 -15.735 4.370 1.00 10.54 17 ARG A CA 8
ATOM 7543 C C . ARG A 1 17 ? 19.871 -15.603 5.779 1.00 24.11 17 ARG A C 8
ATOM 7544 O O . ARG A 1 17 ? 20.570 -15.829 6.768 1.00 44.40 17 ARG A O 8
ATOM 7565 N N . LEU A 1 18 ? 18.597 -15.237 5.863 1.00 3.41 18 LEU A N 8
ATOM 7566 C CA . LEU A 1 18 ? 17.931 -15.074 7.151 1.00 61.53 18 LEU A CA 8
ATOM 7567 C C . LEU A 1 18 ? 18.111 -16.317 8.017 1.00 11.12 18 LEU A C 8
ATOM 7568 O O . LEU A 1 18 ? 18.051 -16.244 9.245 1.00 21.44 18 LEU A O 8
ATOM 7584 N N . LEU A 1 19 ? 18.333 -17.456 7.370 1.00 4.43 19 LEU A N 8
ATOM 7585 C CA . LEU A 1 19 ? 18.525 -18.715 8.082 1.00 52.24 19 LEU A CA 8
ATOM 7586 C C . LEU A 1 19 ? 19.753 -18.650 8.983 1.00 3.54 19 LEU A C 8
ATOM 7587 O O . LEU A 1 19 ? 19.636 -18.639 10.208 1.00 45.50 19 LEU A O 8
ATOM 7603 N N . ASN A 1 20 ? 20.931 -18.604 8.368 1.00 33.34 20 ASN A N 8
ATOM 7604 C CA . ASN A 1 20 ? 22.181 -18.538 9.116 1.00 63.22 20 ASN A CA 8
ATOM 7605 C C . ASN A 1 20 ? 22.372 -19.788 9.969 1.00 33.43 20 ASN A C 8
ATOM 7606 O O . ASN A 1 20 ? 22.418 -19.713 11.197 1.00 75.33 20 ASN A O 8
ATOM 7617 N N . ALA A 1 21 ? 22.483 -20.937 9.310 1.00 33.00 21 ALA A N 8
ATOM 7618 C CA . ALA A 1 21 ? 22.671 -22.203 10.007 1.00 31.05 21 ALA A CA 8
ATOM 7619 C C . ALA A 1 21 ? 23.952 -22.895 9.554 1.00 51.43 21 ALA A C 8
ATOM 7620 O O . ALA A 1 21 ? 24.891 -23.057 10.333 1.00 62.03 21 ALA A O 8
ATOM 7627 N N . VAL A 1 22 ? 23.983 -23.301 8.288 1.00 22.25 22 VAL A N 8
ATOM 7628 C CA . VAL A 1 22 ? 25.150 -23.975 7.731 1.00 75.42 22 VAL A CA 8
ATOM 7629 C C . VAL A 1 22 ? 26.003 -23.012 6.914 1.00 51.21 22 VAL A C 8
ATOM 7630 O O . VAL A 1 22 ? 27.218 -22.934 7.096 1.00 11.12 22 VAL A O 8
ATOM 7643 N N . VAL A 1 23 ? 25.359 -22.278 6.012 1.00 15.11 23 VAL A N 8
ATOM 7644 C CA . VAL A 1 23 ? 26.058 -21.317 5.167 1.00 31.14 23 VAL A CA 8
ATOM 7645 C C . VAL A 1 23 ? 26.057 -19.929 5.797 1.00 1.23 23 VAL A C 8
ATOM 7646 O O . VAL A 1 23 ? 26.253 -18.926 5.111 1.00 15.24 23 VAL A O 8
ATOM 7659 N N . GLN A 1 24 ? 25.836 -19.879 7.107 1.00 64.30 24 GLN A N 8
ATOM 7660 C CA . GLN A 1 24 ? 25.810 -18.613 7.829 1.00 21.15 24 GLN A CA 8
ATOM 7661 C C . GLN A 1 24 ? 27.166 -17.918 7.758 1.00 14.44 24 GLN A C 8
ATOM 7662 O O . GLN A 1 24 ? 27.257 -16.700 7.913 1.00 63.32 24 GLN A O 8
ATOM 7676 N N . GLU A 1 25 ? 28.215 -18.699 7.524 1.00 31.53 25 GLU A N 8
ATOM 7677 C CA . GLU A 1 25 ? 29.566 -18.157 7.434 1.00 34.43 25 GLU A CA 8
ATOM 7678 C C . GLU A 1 25 ? 29.943 -17.875 5.983 1.00 51.01 25 GLU A C 8
ATOM 7679 O O . GLU A 1 25 ? 30.748 -16.988 5.701 1.00 11.34 25 GLU A O 8
ATOM 7691 N N . MET A 1 26 ? 29.356 -18.637 5.066 1.00 15.10 26 MET A N 8
ATOM 7692 C CA . MET A 1 26 ? 29.629 -18.468 3.644 1.00 63.54 26 MET A CA 8
ATOM 7693 C C . MET A 1 26 ? 28.770 -17.355 3.053 1.00 45.13 26 MET A C 8
ATOM 7694 O O . MET A 1 26 ? 29.289 -16.382 2.505 1.00 45.01 26 MET A O 8
ATOM 7708 N N . TYR A 1 27 ? 27.456 -17.504 3.167 1.00 34.12 27 TYR A N 8
ATOM 7709 C CA . TYR A 1 27 ? 26.525 -16.512 2.642 1.00 61.12 27 TYR A CA 8
ATOM 7710 C C . TYR A 1 27 ? 26.785 -15.141 3.258 1.00 44.10 27 TYR A C 8
ATOM 7711 O O . TYR A 1 27 ? 26.465 -14.110 2.665 1.00 5.41 27 TYR A O 8
ATOM 7729 N N . LEU A 1 28 ? 27.369 -15.137 4.451 1.00 34.25 28 LEU A N 8
ATOM 7730 C CA . LEU A 1 28 ? 27.674 -13.893 5.150 1.00 32.40 28 LEU A CA 8
ATOM 7731 C C . LEU A 1 28 ? 28.779 -13.124 4.434 1.00 54.53 28 LEU A C 8
ATOM 7732 O O . LEU A 1 28 ? 28.974 -11.932 4.673 1.00 1.20 28 LEU A O 8
ATOM 7748 N N . ASP A 1 29 ? 29.497 -13.812 3.553 1.00 14.30 29 ASP A N 8
ATOM 7749 C CA . ASP A 1 29 ? 30.580 -13.192 2.799 1.00 70.03 29 ASP A CA 8
ATOM 7750 C C . ASP A 1 29 ? 30.033 -12.191 1.786 1.00 44.22 29 ASP A C 8
ATOM 7751 O O . ASP A 1 29 ? 29.938 -12.487 0.596 1.00 53.34 29 ASP A O 8
ATOM 7760 N N . ASN A 1 30 ? 29.675 -11.005 2.268 1.00 44.15 30 ASN A N 8
ATOM 7761 C CA . ASN A 1 30 ? 29.137 -9.960 1.404 1.00 34.23 30 ASN A CA 8
ATOM 7762 C C . ASN A 1 30 ? 30.175 -9.510 0.381 1.00 24.35 30 ASN A C 8
ATOM 7763 O O . ASN A 1 30 ? 29.832 -8.975 -0.672 1.00 44.25 30 ASN A O 8
ATOM 7774 N N . SER A 1 31 ? 31.447 -9.732 0.700 1.00 35.23 31 SER A N 8
ATOM 7775 C CA . SER A 1 31 ? 32.536 -9.347 -0.189 1.00 1.00 31 SER A CA 8
ATOM 7776 C C . SER A 1 31 ? 32.926 -10.504 -1.104 1.00 31.25 31 SER A C 8
ATOM 7777 O O . SER A 1 31 ? 34.059 -10.579 -1.582 1.00 13.14 31 SER A O 8
ATOM 7785 N N . LEU A 1 32 ? 31.980 -11.405 -1.343 1.00 34.32 32 LEU A N 8
ATOM 7786 C CA . LEU A 1 32 ? 32.222 -12.560 -2.200 1.00 62.42 32 LEU A CA 8
ATOM 7787 C C . LEU A 1 32 ? 31.188 -12.635 -3.319 1.00 41.30 32 LEU A C 8
ATOM 7788 O O . LEU A 1 32 ? 30.116 -12.037 -3.227 1.00 75.32 32 LEU A O 8
ATOM 7804 N N . ASP A 1 33 ? 31.517 -13.373 -4.373 1.00 71.12 33 ASP A N 8
ATOM 7805 C CA . ASP A 1 33 ? 30.615 -13.529 -5.509 1.00 4.21 33 ASP A CA 8
ATOM 7806 C C . ASP A 1 33 ? 29.377 -14.327 -5.114 1.00 71.11 33 ASP A C 8
ATOM 7807 O O . ASP A 1 33 ? 29.483 -15.440 -4.598 1.00 75.32 33 ASP A O 8
ATOM 7816 N N . ILE A 1 34 ? 28.205 -13.751 -5.359 1.00 10.22 34 ILE A N 8
ATOM 7817 C CA . ILE A 1 34 ? 26.947 -14.409 -5.029 1.00 11.22 34 ILE A CA 8
ATOM 7818 C C . ILE A 1 34 ? 26.983 -15.886 -5.406 1.00 45.23 34 ILE A C 8
ATOM 7819 O O . ILE A 1 34 ? 26.499 -16.740 -4.664 1.00 72.20 34 ILE A O 8
ATOM 7835 N N . LYS A 1 35 ? 27.563 -16.180 -6.565 1.00 22.40 35 LYS A N 8
ATOM 7836 C CA . LYS A 1 35 ? 27.667 -17.555 -7.042 1.00 2.55 35 LYS A CA 8
ATOM 7837 C C . LYS A 1 35 ? 28.595 -18.371 -6.148 1.00 63.43 35 LYS A C 8
ATOM 7838 O O . LYS A 1 35 ? 28.313 -19.528 -5.834 1.00 61.45 35 LYS A O 8
ATOM 7857 N N . THR A 1 36 ? 29.704 -17.762 -5.740 1.00 21.01 36 THR A N 8
ATOM 7858 C CA . THR A 1 36 ? 30.673 -18.433 -4.883 1.00 3.54 36 THR A CA 8
ATOM 7859 C C . THR A 1 36 ? 29.999 -19.030 -3.653 1.00 20.10 36 THR A C 8
ATOM 7860 O O . THR A 1 36 ? 30.102 -20.230 -3.399 1.00 30.24 36 THR A O 8
ATOM 7871 N N . ARG A 1 37 ? 29.309 -18.186 -2.894 1.00 14.25 37 ARG A N 8
ATOM 7872 C CA . ARG A 1 37 ? 28.617 -18.631 -1.690 1.00 25.44 37 ARG A CA 8
ATOM 7873 C C . ARG A 1 37 ? 27.365 -19.427 -2.045 1.00 14.32 37 ARG A C 8
ATOM 7874 O O . ARG A 1 37 ? 26.956 -20.323 -1.306 1.00 13.41 37 ARG A O 8
ATOM 7895 N N . ASP A 1 38 ? 26.760 -19.093 -3.179 1.00 41.45 38 ASP A N 8
ATOM 7896 C CA . ASP A 1 38 ? 25.554 -19.776 -3.633 1.00 42.42 38 ASP A CA 8
ATOM 7897 C C . ASP A 1 38 ? 25.780 -21.282 -3.713 1.00 22.22 38 ASP A C 8
ATOM 7898 O O . ASP A 1 38 ? 24.911 -22.071 -3.342 1.00 74.12 38 ASP A O 8
ATOM 7907 N N . TYR A 1 39 ? 26.952 -21.674 -4.199 1.00 65.32 39 TYR A N 8
ATOM 7908 C CA . TYR A 1 39 ? 27.292 -23.086 -4.331 1.00 34.21 39 TYR A CA 8
ATOM 7909 C C . TYR A 1 39 ? 27.071 -23.825 -3.014 1.00 51.42 39 TYR A C 8
ATOM 7910 O O . TYR A 1 39 ? 26.269 -24.755 -2.938 1.00 74.51 39 TYR A O 8
ATOM 7928 N N . TYR A 1 40 ? 27.788 -23.402 -1.979 1.00 43.03 40 TYR A N 8
ATOM 7929 C CA . TYR A 1 40 ? 27.674 -24.023 -0.665 1.00 54.01 40 TYR A CA 8
ATOM 7930 C C . TYR A 1 40 ? 26.281 -23.807 -0.080 1.00 42.21 40 TYR A C 8
ATOM 7931 O O . TYR A 1 40 ? 25.896 -24.457 0.891 1.00 1.12 40 TYR A O 8
ATOM 7949 N N . ALA A 1 41 ? 25.531 -22.888 -0.680 1.00 33.42 41 ALA A N 8
ATOM 7950 C CA . ALA A 1 41 ? 24.180 -22.587 -0.221 1.00 63.24 41 ALA A CA 8
ATOM 7951 C C . ALA A 1 41 ? 23.166 -23.549 -0.832 1.00 1.35 41 ALA A C 8
ATOM 7952 O O . ALA A 1 41 ? 22.020 -23.178 -1.085 1.00 71.41 41 ALA A O 8
ATOM 7959 N N . SER A 1 42 ? 23.596 -24.785 -1.066 1.00 12.45 42 SER A N 8
ATOM 7960 C CA . SER A 1 42 ? 22.726 -25.798 -1.651 1.00 30.35 42 SER A CA 8
ATOM 7961 C C . SER A 1 42 ? 22.037 -26.616 -0.563 1.00 33.24 42 SER A C 8
ATOM 7962 O O . SER A 1 42 ? 20.914 -27.086 -0.742 1.00 22.52 42 SER A O 8
ATOM 7970 N N . ASN A 1 43 ? 22.718 -26.781 0.566 1.00 25.14 43 ASN A N 8
ATOM 7971 C CA . ASN A 1 43 ? 22.173 -27.543 1.684 1.00 1.53 43 ASN A CA 8
ATOM 7972 C C . ASN A 1 43 ? 21.031 -26.784 2.353 1.00 11.04 43 ASN A C 8
ATOM 7973 O O . ASN A 1 43 ? 19.987 -27.360 2.662 1.00 2.33 43 ASN A O 8
ATOM 7984 N N . ILE A 1 44 ? 21.236 -25.490 2.573 1.00 3.24 44 ILE A N 8
ATOM 7985 C CA . ILE A 1 44 ? 20.223 -24.652 3.204 1.00 65.42 44 ILE A CA 8
ATOM 7986 C C . ILE A 1 44 ? 19.218 -24.139 2.178 1.00 23.24 44 ILE A C 8
ATOM 7987 O O . ILE A 1 44 ? 18.375 -23.296 2.486 1.00 31.33 44 ILE A O 8
ATOM 8003 N N . THR A 1 45 ? 19.312 -24.655 0.956 1.00 1.44 45 THR A N 8
ATOM 8004 C CA . THR A 1 45 ? 18.411 -24.250 -0.115 1.00 41.41 45 THR A CA 8
ATOM 8005 C C . THR A 1 45 ? 16.963 -24.238 0.360 1.00 54.54 45 THR A C 8
ATOM 8006 O O . THR A 1 45 ? 16.140 -23.475 -0.147 1.00 12.43 45 THR A O 8
ATOM 8017 N N . SER A 1 46 ? 16.657 -25.087 1.335 1.00 23.11 46 SER A N 8
ATOM 8018 C CA . SER A 1 46 ? 15.306 -25.176 1.876 1.00 22.13 46 SER A CA 8
ATOM 8019 C C . SER A 1 46 ? 14.792 -23.798 2.282 1.00 32.34 46 SER A C 8
ATOM 8020 O O . SER A 1 46 ? 13.602 -23.507 2.164 1.00 75.44 46 SER A O 8
ATOM 8028 N N . VAL A 1 47 ? 15.698 -22.953 2.763 1.00 64.13 47 VAL A N 8
ATOM 8029 C CA . VAL A 1 47 ? 15.338 -21.605 3.186 1.00 63.11 47 VAL A CA 8
ATOM 8030 C C . VAL A 1 47 ? 15.502 -20.608 2.044 1.00 72.51 47 VAL A C 8
ATOM 8031 O O . VAL A 1 47 ? 14.819 -19.585 1.997 1.00 2.03 47 VAL A O 8
ATOM 8044 N N . ARG A 1 48 ? 16.411 -20.915 1.124 1.00 13.11 48 ARG A N 8
ATOM 8045 C CA . ARG A 1 48 ? 16.665 -20.046 -0.018 1.00 53.54 48 ARG A CA 8
ATOM 8046 C C . ARG A 1 48 ? 15.481 -20.053 -0.981 1.00 52.01 48 ARG A C 8
ATOM 8047 O O . ARG A 1 48 ? 15.043 -19.002 -1.449 1.00 22.31 48 ARG A O 8
ATOM 8068 N N . GLN A 1 49 ? 14.969 -21.245 -1.272 1.00 12.51 49 GLN A N 8
ATOM 8069 C CA . GLN A 1 49 ? 13.837 -21.388 -2.180 1.00 32.03 49 GLN A CA 8
ATOM 8070 C C . GLN A 1 49 ? 12.673 -20.504 -1.743 1.00 21.44 49 GLN A C 8
ATOM 8071 O O . GLN A 1 49 ? 11.950 -19.957 -2.574 1.00 65.12 49 GLN A O 8
ATOM 8085 N N . ASN A 1 50 ? 12.498 -20.370 -0.432 1.00 20.40 50 ASN A N 8
ATOM 8086 C CA . ASN A 1 50 ? 11.421 -19.554 0.116 1.00 50.33 50 ASN A CA 8
ATOM 8087 C C . ASN A 1 50 ? 11.423 -18.162 -0.509 1.00 14.45 50 ASN A C 8
ATOM 8088 O O . ASN A 1 50 ? 10.392 -17.677 -0.974 1.00 32.15 50 ASN A O 8
ATOM 8099 N N . GLY A 1 51 ? 12.589 -17.523 -0.515 1.00 60.24 51 GLY A N 8
ATOM 8100 C CA . GLY A 1 51 ? 12.704 -16.193 -1.085 1.00 75.42 51 GLY A CA 8
ATOM 8101 C C . GLY A 1 51 ? 12.749 -16.214 -2.600 1.00 51.32 51 GLY A C 8
ATOM 8102 O O . GLY A 1 51 ? 11.931 -15.573 -3.261 1.00 45.21 51 GLY A O 8
ATOM 8106 N N . ASP A 1 52 ? 13.707 -16.950 -3.152 1.00 2.12 52 ASP A N 8
ATOM 8107 C CA . ASP A 1 52 ? 13.857 -17.051 -4.599 1.00 14.40 52 ASP A CA 8
ATOM 8108 C C . ASP A 1 52 ? 12.520 -17.368 -5.263 1.00 1.25 52 ASP A C 8
ATOM 8109 O O . ASP A 1 52 ? 12.272 -16.970 -6.400 1.00 42.13 52 ASP A O 8
ATOM 8118 N N . GLN A 1 53 ? 11.664 -18.087 -4.544 1.00 23.13 53 GLN A N 8
ATOM 8119 C CA . GLN A 1 53 ? 10.354 -18.459 -5.064 1.00 40.13 53 GLN A CA 8
ATOM 8120 C C . GLN A 1 53 ? 9.512 -17.221 -5.354 1.00 11.32 53 GLN A C 8
ATOM 8121 O O . GLN A 1 53 ? 8.996 -17.054 -6.460 1.00 5.34 53 GLN A O 8
ATOM 8135 N N . ILE A 1 54 ? 9.376 -16.356 -4.354 1.00 24.41 54 ILE A N 8
ATOM 8136 C CA . ILE A 1 54 ? 8.597 -15.133 -4.502 1.00 64.42 54 ILE A CA 8
ATOM 8137 C C . ILE A 1 54 ? 8.993 -14.380 -5.767 1.00 51.34 54 ILE A C 8
ATOM 8138 O O . ILE A 1 54 ? 8.136 -13.887 -6.502 1.00 1.22 54 ILE A O 8
ATOM 8154 N N . ILE A 1 55 ? 10.295 -14.296 -6.017 1.00 3.34 55 ILE A N 8
ATOM 8155 C CA . ILE A 1 55 ? 10.804 -13.605 -7.195 1.00 2.21 55 ILE A CA 8
ATOM 8156 C C . ILE A 1 55 ? 10.119 -14.103 -8.463 1.00 13.42 55 ILE A C 8
ATOM 8157 O O . ILE A 1 55 ? 9.717 -13.310 -9.314 1.00 74.00 55 ILE A O 8
ATOM 8173 N N . GLN A 1 56 ? 9.988 -15.420 -8.580 1.00 60.00 56 GLN A N 8
ATOM 8174 C CA . GLN A 1 56 ? 9.350 -16.023 -9.744 1.00 33.31 56 GLN A CA 8
ATOM 8175 C C . GLN A 1 56 ? 7.912 -15.536 -9.890 1.00 41.43 56 GLN A C 8
ATOM 8176 O O . GLN A 1 56 ? 7.406 -15.392 -11.004 1.00 12.45 56 GLN A O 8
ATOM 8190 N N . ILE A 1 57 ? 7.260 -15.284 -8.760 1.00 42.43 57 ILE A N 8
ATOM 8191 C CA . ILE A 1 57 ? 5.881 -14.811 -8.764 1.00 22.54 57 ILE A CA 8
ATOM 8192 C C . ILE A 1 57 ? 5.800 -13.354 -9.205 1.00 61.24 57 ILE A C 8
ATOM 8193 O O . ILE A 1 57 ? 5.126 -13.027 -10.183 1.00 41.11 57 ILE A O 8
ATOM 8209 N N . LEU A 1 58 ? 6.492 -12.483 -8.480 1.00 44.33 58 LEU A N 8
ATOM 8210 C CA . LEU A 1 58 ? 6.501 -11.059 -8.798 1.00 51.12 58 LEU A CA 8
ATOM 8211 C C . LEU A 1 58 ? 7.060 -10.816 -10.196 1.00 65.43 58 LEU A C 8
ATOM 8212 O O . LEU A 1 58 ? 6.726 -9.826 -10.847 1.00 34.24 58 LEU A O 8
ATOM 8228 N N . ASP A 1 59 ? 7.912 -11.728 -10.653 1.00 43.31 59 ASP A N 8
ATOM 8229 C CA . ASP A 1 59 ? 8.516 -11.615 -11.976 1.00 10.02 59 ASP A CA 8
ATOM 8230 C C . ASP A 1 59 ? 7.516 -11.995 -13.064 1.00 23.34 59 ASP A C 8
ATOM 8231 O O . ASP A 1 59 ? 7.509 -11.408 -14.145 1.00 62.41 59 ASP A O 8
ATOM 8240 N N . GLU A 1 60 ? 6.675 -12.981 -12.769 1.00 21.53 60 GLU A N 8
ATOM 8241 C CA . GLU A 1 60 ? 5.673 -13.441 -13.723 1.00 52.31 60 GLU A CA 8
ATOM 8242 C C . GLU A 1 60 ? 4.498 -12.470 -13.787 1.00 55.44 60 GLU A C 8
ATOM 8243 O O . GLU A 1 60 ? 4.001 -12.151 -14.867 1.00 62.34 60 GLU A O 8
ATOM 8255 N N . GLU A 1 61 ? 4.058 -12.004 -12.622 1.00 40.45 61 GLU A N 8
ATOM 8256 C CA . GLU A 1 61 ? 2.940 -11.070 -12.547 1.00 23.14 61 GLU A CA 8
ATOM 8257 C C . GLU A 1 61 ? 3.401 -9.645 -12.836 1.00 43.44 61 GLU A C 8
ATOM 8258 O O . GLU A 1 61 ? 2.655 -8.840 -13.392 1.00 14.25 61 GLU A O 8
ATOM 8270 N N . GLY A 1 62 ? 4.638 -9.340 -12.455 1.00 42.32 62 GLY A N 8
ATOM 8271 C CA . GLY A 1 62 ? 5.178 -8.012 -12.681 1.00 50.33 62 GLY A CA 8
ATOM 8272 C C . GLY A 1 62 ? 5.284 -7.204 -11.403 1.00 51.53 62 GLY A C 8
ATOM 8273 O O . GLY A 1 62 ? 4.423 -7.298 -10.528 1.00 72.32 62 GLY A O 8
ATOM 8277 N N . ILE A 1 63 ? 6.343 -6.408 -11.294 1.00 75.12 63 ILE A N 8
ATOM 8278 C CA . ILE A 1 63 ? 6.558 -5.581 -10.113 1.00 74.04 63 ILE A CA 8
ATOM 8279 C C . ILE A 1 63 ? 6.222 -4.121 -10.396 1.00 54.24 63 ILE A C 8
ATOM 8280 O O . ILE A 1 63 ? 6.263 -3.675 -11.543 1.00 12.35 63 ILE A O 8
ATOM 8296 N N . ALA A 1 64 ? 5.891 -3.381 -9.343 1.00 52.43 64 ALA A N 8
ATOM 8297 C CA . ALA A 1 64 ? 5.552 -1.969 -9.478 1.00 34.43 64 ALA A CA 8
ATOM 8298 C C . ALA A 1 64 ? 6.787 -1.090 -9.319 1.00 23.25 64 ALA A C 8
ATOM 8299 O O . ALA A 1 64 ? 7.260 -0.865 -8.205 1.00 63.31 64 ALA A O 8
ATOM 8306 N N . GLU A 1 65 ? 7.305 -0.597 -10.439 1.00 42.31 65 GLU A N 8
ATOM 8307 C CA . GLU A 1 65 ? 8.487 0.257 -10.422 1.00 64.33 65 GLU A CA 8
ATOM 8308 C C . GLU A 1 65 ? 9.698 -0.502 -9.886 1.00 43.32 65 GLU A C 8
ATOM 8309 O O . GLU A 1 65 ? 10.721 0.097 -9.554 1.00 54.32 65 GLU A O 8
ATOM 8321 N N . GLY A 1 1 ? 3.397 2.076 -1.874 1.00 32.22 1 GLY A N 9
ATOM 8322 C CA . GLY A 1 1 ? 2.231 1.212 -1.880 1.00 72.23 1 GLY A CA 9
ATOM 8323 C C . GLY A 1 1 ? 2.598 -0.258 -1.827 1.00 51.11 1 GLY A C 9
ATOM 8324 O O . GLY A 1 1 ? 3.196 -0.720 -0.856 1.00 23.42 1 GLY A O 9
ATOM 8328 N N . SER A 1 2 ? 2.237 -0.995 -2.873 1.00 44.41 2 SER A N 9
ATOM 8329 C CA . SER A 1 2 ? 2.528 -2.422 -2.939 1.00 72.01 2 SER A CA 9
ATOM 8330 C C . SER A 1 2 ? 4.028 -2.666 -3.066 1.00 45.13 2 SER A C 9
ATOM 8331 O O . SER A 1 2 ? 4.817 -1.724 -3.143 1.00 71.11 2 SER A O 9
ATOM 8339 N N . MET A 1 3 ? 4.415 -3.937 -3.088 1.00 23.14 3 MET A N 9
ATOM 8340 C CA . MET A 1 3 ? 5.821 -4.306 -3.207 1.00 2.15 3 MET A CA 9
ATOM 8341 C C . MET A 1 3 ? 6.320 -4.093 -4.632 1.00 63.01 3 MET A C 9
ATOM 8342 O O . MET A 1 3 ? 5.842 -4.731 -5.570 1.00 52.23 3 MET A O 9
ATOM 8356 N N . LYS A 1 4 ? 7.285 -3.192 -4.788 1.00 74.43 4 LYS A N 9
ATOM 8357 C CA . LYS A 1 4 ? 7.850 -2.895 -6.099 1.00 71.52 4 LYS A CA 9
ATOM 8358 C C . LYS A 1 4 ? 8.833 -3.980 -6.526 1.00 25.40 4 LYS A C 9
ATOM 8359 O O . LYS A 1 4 ? 9.567 -4.527 -5.702 1.00 30.20 4 LYS A O 9
ATOM 8378 N N . LYS A 1 5 ? 8.845 -4.287 -7.819 1.00 11.22 5 LYS A N 9
ATOM 8379 C CA . LYS A 1 5 ? 9.740 -5.304 -8.357 1.00 22.35 5 LYS A CA 9
ATOM 8380 C C . LYS A 1 5 ? 11.186 -5.020 -7.963 1.00 42.53 5 LYS A C 9
ATOM 8381 O O . LYS A 1 5 ? 12.004 -5.934 -7.866 1.00 75.20 5 LYS A O 9
ATOM 8400 N N . GLU A 1 6 ? 11.494 -3.746 -7.737 1.00 74.02 6 GLU A N 9
ATOM 8401 C CA . GLU A 1 6 ? 12.841 -3.343 -7.354 1.00 3.42 6 GLU A CA 9
ATOM 8402 C C . GLU A 1 6 ? 13.082 -3.591 -5.867 1.00 75.24 6 GLU A C 9
ATOM 8403 O O . GLU A 1 6 ? 14.212 -3.829 -5.443 1.00 34.03 6 GLU A O 9
ATOM 8415 N N . GLU A 1 7 ? 12.010 -3.534 -5.083 1.00 12.50 7 GLU A N 9
ATOM 8416 C CA . GLU A 1 7 ? 12.104 -3.751 -3.644 1.00 45.02 7 GLU A CA 9
ATOM 8417 C C . GLU A 1 7 ? 12.065 -5.241 -3.315 1.00 52.53 7 GLU A C 9
ATOM 8418 O O . GLU A 1 7 ? 12.730 -5.701 -2.386 1.00 41.15 7 GLU A O 9
ATOM 8430 N N . LEU A 1 8 ? 11.280 -5.989 -4.083 1.00 1.14 8 LEU A N 9
ATOM 8431 C CA . LEU A 1 8 ? 11.152 -7.427 -3.874 1.00 21.03 8 LEU A CA 9
ATOM 8432 C C . LEU A 1 8 ? 12.466 -8.140 -4.175 1.00 63.20 8 LEU A C 9
ATOM 8433 O O . LEU A 1 8 ? 13.006 -8.852 -3.328 1.00 31.25 8 LEU A O 9
ATOM 8449 N N . ILE A 1 9 ? 12.977 -7.942 -5.386 1.00 34.52 9 ILE A N 9
ATOM 8450 C CA . ILE A 1 9 ? 14.229 -8.564 -5.797 1.00 62.02 9 ILE A CA 9
ATOM 8451 C C . ILE A 1 9 ? 15.331 -8.309 -4.775 1.00 4.33 9 ILE A C 9
ATOM 8452 O O . ILE A 1 9 ? 16.259 -9.106 -4.635 1.00 1.14 9 ILE A O 9
ATOM 8468 N N . ASP A 1 10 ? 15.222 -7.193 -4.061 1.00 61.44 10 ASP A N 9
ATOM 8469 C CA . ASP A 1 10 ? 16.208 -6.834 -3.049 1.00 11.32 10 ASP A CA 9
ATOM 8470 C C . ASP A 1 10 ? 15.856 -7.458 -1.702 1.00 62.21 10 ASP A C 9
ATOM 8471 O O . ASP A 1 10 ? 16.733 -7.924 -0.973 1.00 55.24 10 ASP A O 9
ATOM 8480 N N . LYS A 1 11 ? 14.568 -7.464 -1.377 1.00 11.33 11 LYS A N 9
ATOM 8481 C CA . LYS A 1 11 ? 14.099 -8.031 -0.118 1.00 14.40 11 LYS A CA 9
ATOM 8482 C C . LYS A 1 11 ? 14.474 -9.505 -0.012 1.00 21.21 11 LYS A C 9
ATOM 8483 O O . LYS A 1 11 ? 14.927 -9.966 1.036 1.00 2.13 11 LYS A O 9
ATOM 8502 N N . ILE A 1 12 ? 14.284 -10.239 -1.103 1.00 20.41 12 ILE A N 9
ATOM 8503 C CA . ILE A 1 12 ? 14.605 -11.661 -1.132 1.00 45.21 12 ILE A CA 9
ATOM 8504 C C . ILE A 1 12 ? 16.097 -11.892 -0.915 1.00 1.31 12 ILE A C 9
ATOM 8505 O O . ILE A 1 12 ? 16.502 -12.885 -0.311 1.00 34.25 12 ILE A O 9
ATOM 8521 N N . LYS A 1 13 ? 16.912 -10.966 -1.410 1.00 74.34 13 LYS A N 9
ATOM 8522 C CA . LYS A 1 13 ? 18.359 -11.066 -1.269 1.00 4.43 13 LYS A CA 9
ATOM 8523 C C . LYS A 1 13 ? 18.759 -11.131 0.202 1.00 50.30 13 LYS A C 9
ATOM 8524 O O . LYS A 1 13 ? 19.645 -11.896 0.581 1.00 73.42 13 LYS A O 9
ATOM 8543 N N . ALA A 1 14 ? 18.099 -10.324 1.026 1.00 10.41 14 ALA A N 9
ATOM 8544 C CA . ALA A 1 14 ? 18.383 -10.293 2.455 1.00 3.44 14 ALA A CA 9
ATOM 8545 C C . ALA A 1 14 ? 17.514 -11.293 3.210 1.00 52.32 14 ALA A C 9
ATOM 8546 O O . ALA A 1 14 ? 17.810 -11.652 4.348 1.00 2.15 14 ALA A O 9
ATOM 8553 N N . ASN A 1 15 ? 16.439 -11.738 2.567 1.00 30.24 15 ASN A N 9
ATOM 8554 C CA . ASN A 1 15 ? 15.525 -1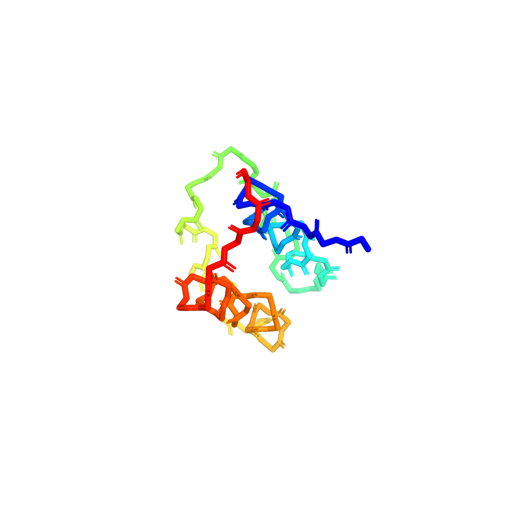2.696 3.179 1.00 24.41 15 ASN A CA 9
ATOM 8555 C C . ASN A 1 15 ? 16.028 -14.124 2.990 1.00 24.35 15 ASN A C 9
ATOM 8556 O O . ASN A 1 15 ? 15.668 -15.025 3.747 1.00 61.01 15 ASN A O 9
ATOM 8567 N N . ASN A 1 16 ? 16.864 -14.322 1.976 1.00 71.40 16 ASN A N 9
ATOM 8568 C CA . ASN A 1 16 ? 17.417 -15.641 1.688 1.00 40.34 16 ASN A CA 9
ATOM 8569 C C . ASN A 1 16 ? 18.428 -16.052 2.754 1.00 50.32 16 ASN A C 9
ATOM 8570 O O . ASN A 1 16 ? 18.243 -17.052 3.447 1.00 75.23 16 ASN A O 9
ATOM 8581 N N . ARG A 1 17 ? 19.497 -15.272 2.879 1.00 30.15 17 ARG A N 9
ATOM 8582 C CA . ARG A 1 17 ? 20.538 -15.555 3.861 1.00 53.05 17 ARG A CA 9
ATOM 8583 C C . ARG A 1 17 ? 20.006 -15.386 5.281 1.00 62.31 17 ARG A C 9
ATOM 8584 O O . ARG A 1 17 ? 20.721 -15.625 6.255 1.00 2.42 17 ARG A O 9
ATOM 8605 N N . LEU A 1 18 ? 18.748 -14.974 5.391 1.00 4.51 18 LEU A N 9
ATOM 8606 C CA . LEU A 1 18 ? 18.120 -14.772 6.692 1.00 25.13 18 LEU A CA 9
ATOM 8607 C C . LEU A 1 18 ? 18.343 -15.980 7.597 1.00 53.01 18 LEU A C 9
ATOM 8608 O O . LEU A 1 18 ? 18.377 -15.854 8.822 1.00 43.12 18 LEU A O 9
ATOM 8624 N N . LEU A 1 19 ? 18.495 -17.150 6.986 1.00 12.22 19 LEU A N 9
ATOM 8625 C CA . LEU A 1 19 ? 18.716 -18.381 7.736 1.00 24.32 19 LEU A CA 9
ATOM 8626 C C . LEU A 1 19 ? 20.019 -18.310 8.527 1.00 34.23 19 LEU A C 9
ATOM 8627 O O . LEU A 1 19 ? 20.007 -18.232 9.755 1.00 70.41 19 LEU A O 9
ATOM 8643 N N . ASN A 1 20 ? 21.140 -18.336 7.815 1.00 42.55 20 ASN A N 9
ATOM 8644 C CA . ASN A 1 20 ? 22.451 -18.272 8.450 1.00 23.21 20 ASN A CA 9
ATOM 8645 C C . ASN A 1 20 ? 22.637 -19.427 9.430 1.00 0.31 20 ASN A C 9
ATOM 8646 O O . ASN A 1 20 ? 22.814 -19.214 10.629 1.00 2.11 20 ASN A O 9
ATOM 8657 N N . ALA A 1 21 ? 22.596 -20.649 8.911 1.00 73.25 21 ALA A N 9
ATOM 8658 C CA . ALA A 1 21 ? 22.762 -21.837 9.739 1.00 60.25 21 ALA A CA 9
ATOM 8659 C C . ALA A 1 21 ? 24.018 -22.608 9.347 1.00 71.15 21 ALA A C 9
ATOM 8660 O O . ALA A 1 21 ? 24.944 -22.752 10.144 1.00 25.12 21 ALA A O 9
ATOM 8667 N N . VAL A 1 22 ? 24.042 -23.103 8.113 1.00 2.00 22 VAL A N 9
ATOM 8668 C CA . VAL A 1 22 ? 25.185 -23.859 7.615 1.00 31.30 22 VAL A CA 9
ATOM 8669 C C . VAL A 1 22 ? 26.139 -22.963 6.834 1.00 2.32 22 VAL A C 9
ATOM 8670 O O . VAL A 1 22 ? 27.352 -22.998 7.043 1.00 50.04 22 VAL A O 9
ATOM 8683 N N . VAL A 1 23 ? 25.583 -22.158 5.934 1.00 63.34 23 VAL A N 9
ATOM 8684 C CA . VAL A 1 23 ? 26.384 -21.250 5.122 1.00 65.23 23 VAL A CA 9
ATOM 8685 C C . VAL A 1 23 ? 26.483 -19.874 5.771 1.00 22.41 23 VAL A C 9
ATOM 8686 O O . VAL A 1 23 ? 26.781 -18.883 5.105 1.00 70.51 23 VAL A O 9
ATOM 8699 N N . GLN A 1 24 ? 26.232 -19.822 7.075 1.00 32.31 24 GLN A N 9
ATOM 8700 C CA . GLN A 1 24 ? 26.292 -18.567 7.815 1.00 64.04 24 GLN A CA 9
ATOM 8701 C C . GLN A 1 24 ? 27.681 -17.944 7.717 1.00 22.32 24 GLN A C 9
ATOM 8702 O O . GLN A 1 24 ? 27.859 -16.757 7.987 1.00 50.02 24 GLN A O 9
ATOM 8716 N N . GLU A 1 25 ? 28.662 -18.754 7.331 1.00 71.34 25 GLU A N 9
ATOM 8717 C CA . GLU A 1 25 ? 30.035 -18.282 7.199 1.00 1.32 25 GLU A CA 9
ATOM 8718 C C . GLU A 1 25 ? 30.347 -17.910 5.752 1.00 35.23 25 GLU A C 9
ATOM 8719 O O . GLU A 1 25 ? 31.081 -16.959 5.489 1.00 4.12 25 GLU A O 9
ATOM 8731 N N . MET A 1 26 ? 29.782 -18.669 4.818 1.00 2.23 26 MET A N 9
ATOM 8732 C CA . MET A 1 26 ? 29.999 -18.419 3.398 1.00 71.31 26 MET A CA 9
ATOM 8733 C C . MET A 1 26 ? 28.964 -17.440 2.854 1.00 53.12 26 MET A C 9
ATOM 8734 O O . MET A 1 26 ? 29.313 -16.402 2.291 1.00 72.24 26 MET A O 9
ATOM 8748 N N . TYR A 1 27 ? 27.690 -17.776 3.025 1.00 23.44 27 TYR A N 9
ATOM 8749 C CA . TYR A 1 27 ? 26.605 -16.928 2.549 1.00 54.30 27 TYR A CA 9
ATOM 8750 C C . TYR A 1 27 ? 26.744 -15.509 3.091 1.00 3.43 27 TYR A C 9
ATOM 8751 O O . TYR A 1 27 ? 26.435 -14.535 2.403 1.00 2.23 27 TYR A O 9
ATOM 8769 N N . LEU A 1 28 ? 27.213 -15.399 4.330 1.00 73.24 28 LEU A N 9
ATOM 8770 C CA . LEU A 1 28 ? 27.395 -14.100 4.967 1.00 42.54 28 LEU A CA 9
ATOM 8771 C C . LEU A 1 28 ? 28.712 -13.462 4.535 1.00 53.40 28 LEU A C 9
ATOM 8772 O O . LEU A 1 28 ? 28.954 -12.282 4.790 1.00 42.34 28 LEU A O 9
ATOM 8788 N N . ASP A 1 29 ? 29.557 -14.249 3.879 1.00 3.40 29 ASP A N 9
ATOM 8789 C CA . ASP A 1 29 ? 30.848 -13.760 3.409 1.00 63.04 29 ASP A CA 9
ATOM 8790 C C . ASP A 1 29 ? 30.669 -12.758 2.273 1.00 51.33 29 ASP A C 9
ATOM 8791 O O . ASP A 1 29 ? 30.743 -13.116 1.098 1.00 31.22 29 ASP A O 9
ATOM 8800 N N . ASN A 1 30 ? 30.431 -11.500 2.632 1.00 65.32 30 ASN A N 9
ATOM 8801 C CA . ASN A 1 30 ? 30.240 -10.446 1.642 1.00 34.14 30 ASN A CA 9
ATOM 8802 C C . ASN A 1 30 ? 31.487 -10.274 0.781 1.00 24.45 30 ASN A C 9
ATOM 8803 O O . ASN A 1 30 ? 31.418 -9.759 -0.334 1.00 62.23 30 ASN A O 9
ATOM 8814 N N . SER A 1 31 ? 32.627 -10.710 1.308 1.00 65.31 31 SER A N 9
ATOM 8815 C CA . SER A 1 31 ? 33.892 -10.602 0.589 1.00 32.23 31 SER A CA 9
ATOM 8816 C C . SER A 1 31 ? 34.182 -11.879 -0.194 1.00 5.14 31 SER A C 9
ATOM 8817 O O . SER A 1 31 ? 35.338 -12.201 -0.473 1.00 3.53 31 SER A O 9
ATOM 8825 N N . LEU A 1 32 ? 33.126 -12.603 -0.545 1.00 72.12 32 LEU A N 9
ATOM 8826 C CA . LEU A 1 32 ? 33.266 -13.846 -1.297 1.00 14.25 32 LEU A CA 9
ATOM 8827 C C . LEU A 1 32 ? 32.415 -13.816 -2.562 1.00 40.53 32 LEU A C 9
ATOM 8828 O O . LEU A 1 32 ? 31.455 -13.051 -2.659 1.00 34.34 32 LEU A O 9
ATOM 8844 N N . ASP A 1 33 ? 32.773 -14.653 -3.529 1.00 41.35 33 ASP A N 9
ATOM 8845 C CA . ASP A 1 33 ? 32.041 -14.725 -4.789 1.00 12.45 33 ASP A CA 9
ATOM 8846 C C . ASP A 1 33 ? 30.661 -15.341 -4.580 1.00 52.52 33 ASP A C 9
ATOM 8847 O O . ASP A 1 33 ? 30.538 -16.454 -4.068 1.00 3.41 33 ASP A O 9
ATOM 8856 N N . ILE A 1 34 ? 29.626 -14.609 -4.979 1.00 72.34 34 ILE A N 9
ATOM 8857 C CA . ILE A 1 34 ? 28.255 -15.084 -4.836 1.00 61.13 34 ILE A CA 9
ATOM 8858 C C . ILE A 1 34 ? 28.140 -16.555 -5.223 1.00 14.32 34 ILE A C 9
ATOM 8859 O O . ILE A 1 34 ? 27.454 -17.331 -4.557 1.00 64.41 34 ILE A O 9
ATOM 8875 N N . LYS A 1 35 ? 28.816 -16.932 -6.303 1.00 11.25 35 LYS A N 9
ATOM 8876 C CA . LYS A 1 35 ? 28.793 -18.310 -6.778 1.00 31.13 35 LYS A CA 9
ATOM 8877 C C . LYS A 1 35 ? 29.530 -19.231 -5.811 1.00 23.20 35 LYS A C 9
ATOM 8878 O O . LYS A 1 35 ? 29.064 -20.329 -5.504 1.00 53.12 35 LYS A O 9
ATOM 8897 N N . THR A 1 36 ? 30.685 -18.777 -5.332 1.00 75.40 36 THR A N 9
ATOM 8898 C CA . THR A 1 36 ? 31.486 -19.560 -4.400 1.00 30.31 36 THR A CA 9
ATOM 8899 C C . THR A 1 36 ? 30.645 -20.045 -3.225 1.00 20.53 36 THR A C 9
ATOM 8900 O O . THR A 1 36 ? 30.555 -21.246 -2.968 1.00 35.11 36 THR A O 9
ATOM 8911 N N . ARG A 1 37 ? 30.031 -19.105 -2.514 1.00 72.04 37 ARG A N 9
ATOM 8912 C CA . ARG A 1 37 ? 29.197 -19.438 -1.366 1.00 2.45 37 ARG A CA 9
ATOM 8913 C C . ARG A 1 37 ? 27.912 -20.131 -1.809 1.00 2.03 37 ARG A C 9
ATOM 8914 O O . ARG A 1 37 ? 27.394 -21.004 -1.112 1.00 64.44 37 ARG A O 9
ATOM 8935 N N . ASP A 1 38 ? 27.403 -19.735 -2.970 1.00 61.42 38 ASP A N 9
ATOM 8936 C CA . ASP A 1 38 ? 26.179 -20.319 -3.507 1.00 1.12 38 ASP A CA 9
ATOM 8937 C C . ASP A 1 38 ? 26.294 -21.837 -3.595 1.00 30.55 38 ASP A C 9
ATOM 8938 O O . ASP A 1 38 ? 25.359 -22.562 -3.253 1.00 54.31 38 ASP A O 9
ATOM 8947 N N . TYR A 1 39 ? 27.446 -22.313 -4.055 1.00 13.30 39 TYR A N 9
ATOM 8948 C CA . TYR A 1 39 ? 27.682 -23.745 -4.191 1.00 73.11 39 TYR A CA 9
ATOM 8949 C C . TYR A 1 39 ? 27.393 -24.472 -2.881 1.00 4.31 39 TYR A C 9
ATOM 8950 O O . TYR A 1 39 ? 26.550 -25.367 -2.827 1.00 24.40 39 TYR A O 9
ATOM 8968 N N . TYR A 1 40 ? 28.099 -24.079 -1.827 1.00 2.54 40 TYR A N 9
ATOM 8969 C CA . TYR A 1 40 ? 27.922 -24.692 -0.516 1.00 33.31 40 TYR A CA 9
ATOM 8970 C C . TYR A 1 40 ? 26.528 -24.406 0.035 1.00 22.53 40 TYR A C 9
ATOM 8971 O O . TYR A 1 40 ? 26.094 -25.025 1.006 1.00 33.13 40 TYR A O 9
ATOM 8989 N N . ALA A 1 41 ? 25.832 -23.465 -0.593 1.00 43.40 41 ALA A N 9
ATOM 8990 C CA . ALA A 1 41 ? 24.487 -23.098 -0.169 1.00 0.54 41 ALA A CA 9
ATOM 8991 C C . ALA A 1 41 ? 23.444 -24.017 -0.795 1.00 12.24 41 ALA A C 9
ATOM 8992 O O . ALA A 1 41 ? 22.318 -23.600 -1.066 1.00 50.32 41 ALA A O 9
ATOM 8999 N N . SER A 1 42 ? 23.826 -25.270 -1.022 1.00 13.44 42 SER A N 9
ATOM 9000 C CA . SER A 1 42 ? 22.924 -26.247 -1.620 1.00 42.02 42 SER A CA 9
ATOM 9001 C C . SER A 1 42 ? 22.153 -27.006 -0.544 1.00 45.40 42 SER A C 9
ATOM 9002 O O . SER A 1 42 ? 21.177 -27.695 -0.834 1.00 52.12 42 SER A O 9
ATOM 9010 N N . ASN A 1 43 ? 22.601 -26.873 0.700 1.00 2.33 43 ASN A N 9
ATOM 9011 C CA . ASN A 1 43 ? 21.955 -27.546 1.821 1.00 11.42 43 ASN A CA 9
ATOM 9012 C C . ASN A 1 43 ? 20.863 -26.668 2.426 1.00 24.24 43 ASN A C 9
ATOM 9013 O O . ASN A 1 43 ? 19.774 -27.146 2.743 1.00 13.05 43 ASN A O 9
ATOM 9024 N N . ILE A 1 44 ? 21.164 -25.383 2.583 1.00 72.40 44 ILE A N 9
ATOM 9025 C CA . ILE A 1 44 ? 20.208 -24.439 3.148 1.00 31.33 44 ILE A CA 9
ATOM 9026 C C . ILE A 1 44 ? 19.262 -23.908 2.077 1.00 15.43 44 ILE A C 9
ATOM 9027 O O . ILE A 1 44 ? 18.460 -23.008 2.332 1.00 73.12 44 ILE A O 9
ATOM 9043 N N . THR A 1 45 ? 19.358 -24.471 0.877 1.00 44.21 45 THR A N 9
ATOM 9044 C CA . THR A 1 45 ? 18.511 -24.055 -0.233 1.00 41.43 45 THR A CA 9
ATOM 9045 C C . THR A 1 45 ? 17.047 -23.994 0.185 1.00 35.33 45 THR A C 9
ATOM 9046 O O . THR A 1 45 ? 16.258 -23.243 -0.388 1.00 13.13 45 THR A O 9
ATOM 9057 N N . SER A 1 46 ? 16.689 -24.790 1.188 1.00 3.14 46 SER A N 9
ATOM 9058 C CA . SER A 1 46 ? 15.318 -24.829 1.682 1.00 73.02 46 SER A CA 9
ATOM 9059 C C . SER A 1 46 ? 14.839 -23.433 2.067 1.00 0.42 46 SER A C 9
ATOM 9060 O O . SER A 1 46 ? 13.643 -23.144 2.038 1.00 53.43 46 SER A O 9
ATOM 9068 N N . VAL A 1 47 ? 15.783 -22.569 2.429 1.00 72.21 47 VAL A N 9
ATOM 9069 C CA . VAL A 1 47 ? 15.459 -21.202 2.819 1.00 23.24 47 VAL A CA 9
ATOM 9070 C C . VAL A 1 47 ? 15.699 -20.231 1.669 1.00 0.32 47 VAL A C 9
ATOM 9071 O O . VAL A 1 47 ? 15.116 -19.147 1.627 1.00 64.01 47 VAL A O 9
ATOM 9084 N N . ARG A 1 48 ? 16.560 -20.627 0.737 1.00 10.54 48 ARG A N 9
ATOM 9085 C CA . ARG A 1 48 ? 16.878 -19.790 -0.414 1.00 34.31 48 ARG A CA 9
ATOM 9086 C C . ARG A 1 48 ? 15.705 -19.739 -1.389 1.00 32.13 48 ARG A C 9
ATOM 9087 O O . ARG A 1 48 ? 15.295 -18.664 -1.824 1.00 54.31 48 ARG A O 9
ATOM 9108 N N . GLN A 1 49 ? 15.171 -20.909 -1.727 1.00 3.45 49 GLN A N 9
ATOM 9109 C CA . GLN A 1 49 ? 14.047 -20.996 -2.651 1.00 31.33 49 GLN A CA 9
ATOM 9110 C C . GLN A 1 49 ? 12.883 -20.134 -2.175 1.00 14.21 49 GLN A C 9
ATOM 9111 O O . GLN A 1 49 ? 12.141 -19.576 -2.982 1.00 54.10 49 GLN A O 9
ATOM 9125 N N . ASN A 1 50 ? 12.729 -20.030 -0.859 1.00 11.42 50 ASN A N 9
ATOM 9126 C CA . ASN A 1 50 ? 11.654 -19.235 -0.275 1.00 72.44 50 ASN A CA 9
ATOM 9127 C C . ASN A 1 50 ? 11.577 -17.860 -0.930 1.00 54.34 50 ASN A C 9
ATOM 9128 O O . ASN A 1 50 ? 10.509 -17.423 -1.358 1.00 71.32 50 ASN A O 9
ATOM 9139 N N . GLY A 1 51 ? 12.718 -17.181 -1.006 1.00 34.03 51 GLY A N 9
ATOM 9140 C CA . GLY A 1 51 ? 12.758 -15.862 -1.610 1.00 72.32 51 GLY A CA 9
ATOM 9141 C C . GLY A 1 51 ? 12.902 -15.920 -3.118 1.00 2.20 51 GLY A C 9
ATOM 9142 O O . GLY A 1 51 ? 12.148 -15.274 -3.846 1.00 32.22 51 GLY A O 9
ATOM 9146 N N . ASP A 1 52 ? 13.875 -16.693 -3.588 1.00 75.23 52 ASP A N 9
ATOM 9147 C CA . ASP A 1 52 ? 14.116 -16.832 -5.020 1.00 22.23 52 ASP A CA 9
ATOM 9148 C C . ASP A 1 52 ? 12.826 -17.174 -5.758 1.00 72.20 52 ASP A C 9
ATOM 9149 O O . ASP A 1 52 ? 12.621 -16.753 -6.896 1.00 11.41 52 ASP A O 9
ATOM 9158 N N . GLN A 1 53 ? 11.961 -17.941 -5.103 1.00 34.33 53 GLN A N 9
ATOM 9159 C CA . GLN A 1 53 ? 10.691 -18.341 -5.698 1.00 62.13 53 GLN A CA 9
ATOM 9160 C C . GLN A 1 53 ? 9.783 -17.134 -5.907 1.00 2.45 53 GLN A C 9
ATOM 9161 O O . GLN A 1 53 ? 9.044 -17.063 -6.889 1.00 0.22 53 GLN A O 9
ATOM 9175 N N . ILE A 1 54 ? 9.844 -16.187 -4.976 1.00 51.44 54 ILE A N 9
ATOM 9176 C CA . ILE A 1 54 ? 9.028 -14.982 -5.059 1.00 14.10 54 ILE A CA 9
ATOM 9177 C C . ILE A 1 54 ? 9.555 -14.033 -6.129 1.00 43.43 54 ILE A C 9
ATOM 9178 O O . ILE A 1 54 ? 8.795 -13.271 -6.727 1.00 54.21 54 ILE A O 9
ATOM 9194 N N . ILE A 1 55 ? 10.861 -14.085 -6.367 1.00 25.20 55 ILE A N 9
ATOM 9195 C CA . ILE A 1 55 ? 11.490 -13.232 -7.368 1.00 23.04 55 ILE A CA 9
ATOM 9196 C C . ILE A 1 55 ? 10.702 -13.243 -8.673 1.00 63.21 55 ILE A C 9
ATOM 9197 O O . ILE A 1 55 ? 10.256 -12.200 -9.148 1.00 55.41 55 ILE A O 9
ATOM 9213 N N . GLN A 1 56 ? 10.535 -14.430 -9.247 1.00 32.54 56 GLN A N 9
ATOM 9214 C CA . GLN A 1 56 ? 9.799 -14.577 -10.497 1.00 63.31 56 GLN A CA 9
ATOM 9215 C C . GLN A 1 56 ? 8.323 -14.247 -10.302 1.00 42.14 56 GLN A C 9
ATOM 9216 O O . GLN A 1 56 ? 7.688 -13.658 -11.178 1.00 64.20 56 GLN A O 9
ATOM 9230 N N . ILE A 1 57 ? 7.783 -14.630 -9.150 1.00 43.42 57 ILE A N 9
ATOM 9231 C CA . ILE A 1 57 ? 6.382 -14.373 -8.841 1.00 42.01 57 ILE A CA 9
ATOM 9232 C C . ILE A 1 57 ? 6.059 -12.887 -8.948 1.00 51.44 57 ILE A C 9
ATOM 9233 O O . ILE A 1 57 ? 5.200 -12.482 -9.733 1.00 43.33 57 ILE A O 9
ATOM 9249 N N . LEU A 1 58 ? 6.753 -12.077 -8.156 1.00 31.31 58 LEU A N 9
ATOM 9250 C CA . LEU A 1 58 ? 6.542 -10.634 -8.162 1.00 54.14 58 LEU A CA 9
ATOM 9251 C C . LEU A 1 58 ? 7.060 -10.013 -9.456 1.00 25.54 58 LEU A C 9
ATOM 9252 O O . LEU A 1 58 ? 6.617 -8.940 -9.862 1.00 54.44 58 LEU A O 9
ATOM 9268 N N . ASP A 1 59 ? 8.001 -10.697 -10.098 1.00 72.51 59 ASP A N 9
ATOM 9269 C CA . ASP A 1 59 ? 8.578 -10.215 -11.347 1.00 70.45 59 ASP A CA 9
ATOM 9270 C C . ASP A 1 59 ? 7.595 -10.385 -12.501 1.00 55.53 59 ASP A C 9
ATOM 9271 O O . ASP A 1 59 ? 7.603 -9.607 -13.455 1.00 14.43 59 ASP A O 9
ATOM 9280 N N . GLU A 1 60 ? 6.750 -11.407 -12.407 1.00 52.34 60 GLU A N 9
ATOM 9281 C CA . GLU A 1 60 ? 5.762 -11.678 -13.445 1.00 31.31 60 GLU A CA 9
ATOM 9282 C C . GLU A 1 60 ? 4.549 -10.765 -13.294 1.00 11.33 60 GLU A C 9
ATOM 9283 O O . GLU A 1 60 ? 4.027 -10.242 -14.278 1.00 32.12 60 GLU A O 9
ATOM 9295 N N . GLU A 1 61 ? 4.107 -10.578 -12.054 1.00 34.40 61 GLU A N 9
ATOM 9296 C CA . GLU A 1 61 ? 2.954 -9.729 -11.774 1.00 65.53 61 GLU A CA 9
ATOM 9297 C C . GLU A 1 61 ? 2.969 -9.253 -10.325 1.00 32.24 61 GLU A C 9
ATOM 9298 O O . GLU A 1 61 ? 2.034 -9.509 -9.566 1.00 65.33 61 GLU A O 9
ATOM 9310 N N . GLY A 1 62 ? 4.038 -8.558 -9.946 1.00 74.44 62 GLY A N 9
ATOM 9311 C CA . GLY A 1 62 ? 4.155 -8.058 -8.589 1.00 50.23 62 GLY A CA 9
ATOM 9312 C C . GLY A 1 62 ? 4.889 -6.734 -8.521 1.00 45.43 62 GLY A C 9
ATOM 9313 O O . GLY A 1 62 ? 5.557 -6.437 -7.530 1.00 63.12 62 GLY A O 9
ATOM 9317 N N . ILE A 1 63 ? 4.768 -5.936 -9.577 1.00 71.54 63 ILE A N 9
ATOM 9318 C CA . ILE A 1 63 ? 5.426 -4.637 -9.633 1.00 63.31 63 ILE A CA 9
ATOM 9319 C C . ILE A 1 63 ? 4.459 -3.515 -9.275 1.00 15.32 63 ILE A C 9
ATOM 9320 O O . ILE A 1 63 ? 3.255 -3.619 -9.511 1.00 65.44 63 ILE A O 9
ATOM 9336 N N . ALA A 1 64 ? 4.993 -2.440 -8.704 1.00 52.12 64 ALA A N 9
ATOM 9337 C CA . ALA A 1 64 ? 4.177 -1.296 -8.317 1.00 3.42 64 ALA A CA 9
ATOM 9338 C C . ALA A 1 64 ? 4.170 -0.231 -9.409 1.00 63.50 64 ALA A C 9
ATOM 9339 O O . ALA A 1 64 ? 5.099 0.568 -9.514 1.00 43.51 64 ALA A O 9
ATOM 9346 N N . GLU A 1 65 ? 3.117 -0.229 -10.220 1.00 31.21 65 GLU A N 9
ATOM 9347 C CA . GLU A 1 65 ? 2.991 0.737 -11.305 1.00 63.53 65 GLU A CA 9
ATOM 9348 C C . GLU A 1 65 ? 1.577 1.306 -11.366 1.00 72.31 65 GLU A C 9
ATOM 9349 O O . GLU A 1 65 ? 0.695 0.884 -10.619 1.00 1.15 65 GLU A O 9
ATOM 9361 N N . GLY A 1 1 ? 5.378 -0.982 2.541 1.00 43.34 1 GLY A N 10
ATOM 9362 C CA . GLY A 1 1 ? 4.138 -0.945 1.788 1.00 12.24 1 GLY A CA 10
ATOM 9363 C C . GLY A 1 1 ? 4.163 -1.864 0.583 1.00 32.15 1 GLY A C 10
ATOM 9364 O O . GLY A 1 1 ? 4.683 -2.977 0.654 1.00 31.43 1 GLY A O 10
ATOM 9368 N N . SER A 1 2 ? 3.598 -1.399 -0.526 1.00 13.41 2 SER A N 10
ATOM 9369 C CA . SER A 1 2 ? 3.552 -2.189 -1.750 1.00 62.14 2 SER A CA 10
ATOM 9370 C C . SER A 1 2 ? 4.951 -2.644 -2.155 1.00 60.24 2 SER A C 10
ATOM 9371 O O . SER A 1 2 ? 5.911 -1.879 -2.078 1.00 3.45 2 SER A O 10
ATOM 9379 N N . MET A 1 3 ? 5.057 -3.896 -2.588 1.00 31.41 3 MET A N 10
ATOM 9380 C CA . MET A 1 3 ? 6.338 -4.454 -3.006 1.00 74.25 3 MET A CA 10
ATOM 9381 C C . MET A 1 3 ? 6.748 -3.910 -4.371 1.00 54.03 3 MET A C 10
ATOM 9382 O O . MET A 1 3 ? 6.065 -4.135 -5.371 1.00 44.43 3 MET A O 10
ATOM 9396 N N . LYS A 1 4 ? 7.866 -3.193 -4.406 1.00 13.12 4 LYS A N 10
ATOM 9397 C CA . LYS A 1 4 ? 8.368 -2.617 -5.648 1.00 12.14 4 LYS A CA 10
ATOM 9398 C C . LYS A 1 4 ? 9.152 -3.651 -6.449 1.00 71.10 4 LYS A C 10
ATOM 9399 O O . LYS A 1 4 ? 9.800 -4.531 -5.881 1.00 42.45 4 LYS A O 10
ATOM 9418 N N . LYS A 1 5 ? 9.090 -3.539 -7.772 1.00 32.25 5 LYS A N 10
ATOM 9419 C CA . LYS A 1 5 ? 9.796 -4.462 -8.652 1.00 20.30 5 LYS A CA 10
ATOM 9420 C C . LYS A 1 5 ? 11.281 -4.516 -8.306 1.00 35.33 5 LYS A C 10
ATOM 9421 O O . LYS A 1 5 ? 11.932 -5.544 -8.488 1.00 61.03 5 LYS A O 10
ATOM 9440 N N . GLU A 1 6 ? 11.808 -3.404 -7.804 1.00 15.21 6 GLU A N 10
ATOM 9441 C CA . GLU A 1 6 ? 13.215 -3.327 -7.432 1.00 3.52 6 GLU A CA 10
ATOM 9442 C C . GLU A 1 6 ? 13.421 -3.768 -5.986 1.00 33.05 6 GLU A C 10
ATOM 9443 O O . GLU A 1 6 ? 14.532 -4.109 -5.582 1.00 61.35 6 GLU A O 10
ATOM 9455 N N . GLU A 1 7 ? 12.341 -3.758 -5.211 1.00 14.44 7 GLU A N 10
ATOM 9456 C CA . GLU A 1 7 ? 12.403 -4.155 -3.809 1.00 71.51 7 GLU A CA 10
ATOM 9457 C C . GLU A 1 7 ? 12.255 -5.667 -3.666 1.00 31.52 7 GLU A C 10
ATOM 9458 O O . GLU A 1 7 ? 12.763 -6.265 -2.716 1.00 70.31 7 GLU A O 10
ATOM 9470 N N . LEU A 1 8 ? 11.555 -6.280 -4.615 1.00 4.05 8 LEU A N 10
ATOM 9471 C CA . LEU A 1 8 ? 11.339 -7.723 -4.595 1.00 41.50 8 LEU A CA 10
ATOM 9472 C C . LEU A 1 8 ? 12.648 -8.473 -4.821 1.00 10.54 8 LEU A C 10
ATOM 9473 O O . LEU A 1 8 ? 12.878 -9.530 -4.233 1.00 11.22 8 LEU A O 10
ATOM 9489 N N . ILE A 1 9 ? 13.503 -7.917 -5.673 1.00 75.42 9 ILE A N 10
ATOM 9490 C CA . ILE A 1 9 ? 14.790 -8.532 -5.973 1.00 74.32 9 ILE A CA 10
ATOM 9491 C C . ILE A 1 9 ? 15.798 -8.269 -4.860 1.00 13.41 9 ILE A C 10
ATOM 9492 O O . ILE A 1 9 ? 16.800 -8.973 -4.736 1.00 34.10 9 ILE A O 10
ATOM 9508 N N . ASP A 1 10 ? 15.525 -7.251 -4.051 1.00 54.32 10 ASP A N 10
ATOM 9509 C CA . ASP A 1 10 ? 16.406 -6.895 -2.945 1.00 61.12 10 ASP A CA 10
ATOM 9510 C C . ASP A 1 10 ? 15.991 -7.615 -1.666 1.00 72.21 10 ASP A C 10
ATOM 9511 O O . ASP A 1 10 ? 16.829 -8.161 -0.948 1.00 12.33 10 ASP A O 10
ATOM 9520 N N . LYS A 1 11 ? 14.692 -7.612 -1.387 1.00 31.33 11 LYS A N 10
ATOM 9521 C CA . LYS A 1 11 ? 14.164 -8.265 -0.195 1.00 33.04 11 LYS A CA 10
ATOM 9522 C C . LYS A 1 11 ? 14.597 -9.726 -0.137 1.00 72.54 11 LYS A C 10
ATOM 9523 O O . LYS A 1 11 ? 14.952 -10.237 0.925 1.00 3.23 11 LYS A O 10
ATOM 9542 N N . ILE A 1 12 ? 14.566 -10.393 -1.286 1.00 74.42 12 ILE A N 10
ATOM 9543 C CA . ILE A 1 12 ? 14.958 -11.795 -1.366 1.00 75.01 12 ILE A CA 10
ATOM 9544 C C . ILE A 1 12 ? 16.376 -12.000 -0.845 1.00 41.34 12 ILE A C 10
ATOM 9545 O O . ILE A 1 12 ? 16.675 -13.008 -0.205 1.00 62.14 12 ILE A O 10
ATOM 9561 N N . LYS A 1 13 ? 17.247 -11.035 -1.122 1.00 60.35 13 LYS A N 10
ATOM 9562 C CA . LYS A 1 13 ? 18.635 -11.106 -0.680 1.00 75.40 13 LYS A CA 10
ATOM 9563 C C . LYS A 1 13 ? 18.725 -11.041 0.841 1.00 15.03 13 LYS A C 10
ATOM 9564 O O . LYS A 1 13 ? 19.479 -11.791 1.460 1.00 12.45 13 LYS A O 10
ATOM 9583 N N . ALA A 1 14 ? 17.949 -10.141 1.437 1.00 4.22 14 ALA A N 10
ATOM 9584 C CA . ALA A 1 14 ? 17.939 -9.981 2.886 1.00 45.41 14 ALA A CA 10
ATOM 9585 C C . ALA A 1 14 ? 16.995 -10.982 3.543 1.00 40.25 14 ALA A C 1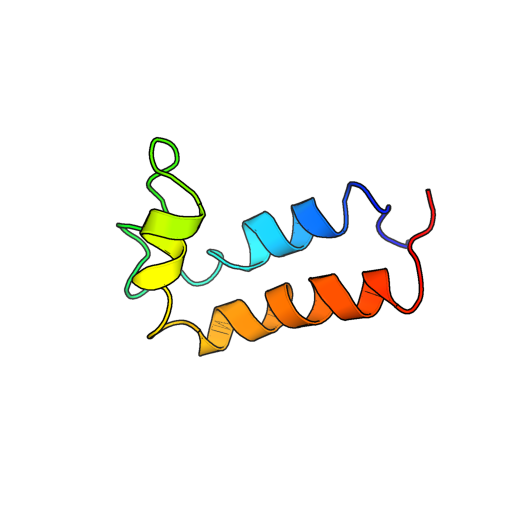0
ATOM 9586 O O . ALA A 1 14 ? 16.904 -11.052 4.767 1.00 31.03 14 ALA A O 10
ATOM 9593 N N . ASN A 1 15 ? 16.293 -11.754 2.719 1.00 25.23 15 ASN A N 10
ATOM 9594 C CA . ASN A 1 15 ? 15.354 -12.751 3.221 1.00 44.12 15 ASN A CA 10
ATOM 9595 C C . ASN A 1 15 ? 15.910 -14.161 3.041 1.00 54.54 15 ASN A C 10
ATOM 9596 O O . ASN A 1 15 ? 15.562 -15.075 3.786 1.00 22.32 15 ASN A O 10
ATOM 9607 N N . ASN A 1 16 ? 16.775 -14.327 2.046 1.00 71.14 16 ASN A N 10
ATOM 9608 C CA . ASN A 1 16 ? 17.379 -15.625 1.767 1.00 73.10 16 ASN A CA 10
ATOM 9609 C C . ASN A 1 16 ? 18.399 -15.992 2.840 1.00 1.03 16 ASN A C 10
ATOM 9610 O O . ASN A 1 16 ? 18.256 -17.003 3.528 1.00 72.35 16 ASN A O 10
ATOM 9621 N N . ARG A 1 17 ? 19.428 -15.163 2.978 1.00 4.24 17 ARG A N 10
ATOM 9622 C CA . ARG A 1 17 ? 20.473 -15.400 3.967 1.00 1.13 17 ARG A CA 10
ATOM 9623 C C . ARG A 1 17 ? 19.918 -15.283 5.384 1.00 53.43 17 ARG A C 10
ATOM 9624 O O . ARG A 1 17 ? 20.626 -15.526 6.362 1.00 73.11 17 ARG A O 10
ATOM 9645 N N . LEU A 1 18 ? 18.647 -14.908 5.486 1.00 4.21 18 LEU A N 10
ATOM 9646 C CA . LEU A 1 18 ? 17.996 -14.757 6.783 1.00 63.51 18 LEU A CA 10
ATOM 9647 C C . LEU A 1 18 ? 18.192 -16.005 7.638 1.00 34.22 18 LEU A C 10
ATOM 9648 O O . LEU A 1 18 ? 18.179 -15.936 8.868 1.00 34.40 18 LEU A O 10
ATOM 9664 N N . LEU A 1 19 ? 18.374 -17.145 6.980 1.00 4.50 19 LEU A N 10
ATOM 9665 C CA . LEU A 1 19 ? 18.575 -18.409 7.680 1.00 42.31 19 LEU A CA 10
ATOM 9666 C C . LEU A 1 19 ? 19.847 -18.370 8.520 1.00 4.34 19 LEU A C 10
ATOM 9667 O O . LEU A 1 19 ? 19.791 -18.349 9.749 1.00 12.21 19 LEU A O 10
ATOM 9683 N N . ASN A 1 20 ? 20.994 -18.358 7.849 1.00 42.03 20 ASN A N 10
ATOM 9684 C CA . ASN A 1 20 ? 22.281 -18.320 8.534 1.00 41.50 20 ASN A CA 10
ATOM 9685 C C . ASN A 1 20 ? 22.448 -19.531 9.446 1.00 10.02 20 ASN A C 10
ATOM 9686 O O . ASN A 1 20 ? 22.571 -19.392 10.663 1.00 65.33 20 ASN A O 10
ATOM 9697 N N . ALA A 1 21 ? 22.451 -20.718 8.849 1.00 21.43 21 ALA A N 10
ATOM 9698 C CA . ALA A 1 21 ? 22.606 -21.954 9.607 1.00 15.11 21 ALA A CA 10
ATOM 9699 C C . ALA A 1 21 ? 23.856 -22.711 9.174 1.00 43.02 21 ALA A C 10
ATOM 9700 O O . ALA A 1 21 ? 24.782 -22.904 9.962 1.00 34.44 21 ALA A O 10
ATOM 9707 N N . VAL A 1 22 ? 23.878 -23.138 7.915 1.00 34.32 22 VAL A N 10
ATOM 9708 C CA . VAL A 1 22 ? 25.015 -23.874 7.377 1.00 63.22 22 VAL A CA 10
ATOM 9709 C C . VAL A 1 22 ? 25.963 -22.947 6.625 1.00 63.14 22 VAL A C 10
ATOM 9710 O O . VAL A 1 22 ? 27.176 -22.979 6.833 1.00 22.42 22 VAL A O 10
ATOM 9723 N N . VAL A 1 23 ? 25.402 -22.120 5.748 1.00 20.21 23 VAL A N 10
ATOM 9724 C CA . VAL A 1 23 ? 26.197 -21.182 4.965 1.00 11.20 23 VAL A CA 10
ATOM 9725 C C . VAL A 1 23 ? 26.289 -19.827 5.659 1.00 62.24 23 VAL A C 10
ATOM 9726 O O . VAL A 1 23 ? 26.585 -18.814 5.025 1.00 22.35 23 VAL A O 10
ATOM 9739 N N . GLN A 1 24 ? 26.034 -19.818 6.963 1.00 42.11 24 GLN A N 10
ATOM 9740 C CA . GLN A 1 24 ? 26.088 -18.587 7.743 1.00 44.14 24 GLN A CA 10
ATOM 9741 C C . GLN A 1 24 ? 27.479 -17.964 7.681 1.00 23.51 24 GLN A C 10
ATOM 9742 O O . GLN A 1 24 ? 27.656 -16.787 7.990 1.00 40.53 24 GLN A O 10
ATOM 9756 N N . GLU A 1 25 ? 28.463 -18.764 7.281 1.00 61.11 25 GLU A N 10
ATOM 9757 C CA . GLU A 1 25 ? 29.839 -18.291 7.181 1.00 54.54 25 GLU A CA 10
ATOM 9758 C C . GLU A 1 25 ? 30.170 -17.882 5.748 1.00 1.22 25 GLU A C 10
ATOM 9759 O O . GLU A 1 25 ? 30.918 -16.932 5.520 1.00 3.33 25 GLU A O 10
ATOM 9771 N N . MET A 1 26 ? 29.608 -18.607 4.787 1.00 71.20 26 MET A N 10
ATOM 9772 C CA . MET A 1 26 ? 29.843 -18.320 3.377 1.00 41.03 26 MET A CA 10
ATOM 9773 C C . MET A 1 26 ? 28.823 -17.316 2.849 1.00 42.01 26 MET A C 10
ATOM 9774 O O . MET A 1 26 ? 29.188 -16.264 2.323 1.00 61.31 26 MET A O 10
ATOM 9788 N N . TYR A 1 27 ? 27.545 -17.647 2.992 1.00 31.34 27 TYR A N 10
ATOM 9789 C CA . TYR A 1 27 ? 26.473 -16.776 2.527 1.00 14.44 27 TYR A CA 10
ATOM 9790 C C . TYR A 1 27 ? 26.615 -15.375 3.116 1.00 32.41 27 TYR A C 10
ATOM 9791 O O . TYR A 1 27 ? 26.342 -14.377 2.448 1.00 61.11 27 TYR A O 10
ATOM 9809 N N . LEU A 1 28 ? 27.044 -15.310 4.371 1.00 2.45 28 LEU A N 10
ATOM 9810 C CA . LEU A 1 28 ? 27.224 -14.032 5.053 1.00 64.14 28 LEU A CA 10
ATOM 9811 C C . LEU A 1 28 ? 28.540 -13.378 4.643 1.00 10.43 28 LEU A C 10
ATOM 9812 O O . LEU A 1 28 ? 28.771 -12.200 4.919 1.00 23.32 28 LEU A O 10
ATOM 9828 N N . ASP A 1 29 ? 29.397 -14.148 3.982 1.00 2.43 29 ASP A N 10
ATOM 9829 C CA . ASP A 1 29 ? 30.689 -13.642 3.532 1.00 74.05 29 ASP A CA 10
ATOM 9830 C C . ASP A 1 29 ? 30.513 -12.633 2.401 1.00 14.54 29 ASP A C 10
ATOM 9831 O O . ASP A 1 29 ? 30.632 -12.975 1.226 1.00 61.10 29 ASP A O 10
ATOM 9840 N N . ASN A 1 30 ? 30.227 -11.387 2.767 1.00 53.04 30 ASN A N 10
ATOM 9841 C CA . ASN A 1 30 ? 30.032 -10.328 1.783 1.00 3.32 30 ASN A CA 10
ATOM 9842 C C . ASN A 1 30 ? 31.300 -10.107 0.964 1.00 3.41 30 ASN A C 10
ATOM 9843 O O . ASN A 1 30 ? 31.250 -9.578 -0.147 1.00 32.34 30 ASN A O 10
ATOM 9854 N N . SER A 1 31 ? 32.436 -10.515 1.520 1.00 23.12 31 SER A N 10
ATOM 9855 C CA . SER A 1 31 ? 33.718 -10.359 0.843 1.00 23.00 31 SER A CA 10
ATOM 9856 C C . SER A 1 31 ? 34.072 -11.616 0.053 1.00 2.35 31 SER A C 10
ATOM 9857 O O . SER A 1 31 ? 35.245 -11.896 -0.197 1.00 22.34 31 SER A O 10
ATOM 9865 N N . LEU A 1 32 ? 33.050 -12.369 -0.336 1.00 51.04 32 LEU A N 10
ATOM 9866 C CA . LEU A 1 32 ? 33.251 -13.597 -1.098 1.00 50.22 32 LEU A CA 10
ATOM 9867 C C . LEU A 1 32 ? 32.441 -13.575 -2.390 1.00 52.24 32 LEU A C 10
ATOM 9868 O O . LEU A 1 32 ? 31.467 -12.832 -2.511 1.00 53.25 32 LEU A O 10
ATOM 9884 N N . ASP A 1 33 ? 32.849 -14.395 -3.352 1.00 73.31 33 ASP A N 10
ATOM 9885 C CA . ASP A 1 33 ? 32.159 -14.473 -4.635 1.00 11.24 33 ASP A CA 10
ATOM 9886 C C . ASP A 1 33 ? 30.783 -15.111 -4.474 1.00 14.13 33 ASP A C 10
ATOM 9887 O O . ASP A 1 33 ? 30.659 -16.219 -3.952 1.00 31.32 33 ASP A O 10
ATOM 9896 N N . ILE A 1 34 ? 29.752 -14.404 -4.924 1.00 50.42 34 ILE A N 10
ATOM 9897 C CA . ILE A 1 34 ? 28.385 -14.901 -4.830 1.00 22.20 34 ILE A CA 10
ATOM 9898 C C . ILE A 1 34 ? 28.311 -16.378 -5.203 1.00 52.10 34 ILE A C 10
ATOM 9899 O O . ILE A 1 34 ? 27.606 -17.157 -4.561 1.00 63.42 34 ILE A O 10
ATOM 9915 N N . LYS A 1 35 ? 29.044 -16.757 -6.244 1.00 51.04 35 LYS A N 10
ATOM 9916 C CA . LYS A 1 35 ? 29.065 -18.141 -6.703 1.00 12.03 35 LYS A CA 10
ATOM 9917 C C . LYS A 1 35 ? 29.745 -19.043 -5.678 1.00 61.21 35 LYS A C 10
ATOM 9918 O O . LYS A 1 35 ? 29.279 -20.149 -5.402 1.00 31.20 35 LYS A O 10
ATOM 9937 N N . THR A 1 36 ? 30.850 -18.564 -5.115 1.00 42.12 36 THR A N 10
ATOM 9938 C CA . THR A 1 36 ? 31.594 -19.327 -4.121 1.00 42.20 36 THR A CA 10
ATOM 9939 C C . THR A 1 36 ? 30.678 -19.817 -3.006 1.00 20.23 36 THR A C 10
ATOM 9940 O O . THR A 1 36 ? 30.594 -21.017 -2.741 1.00 54.42 36 THR A O 10
ATOM 9951 N N . ARG A 1 37 ? 29.993 -18.882 -2.355 1.00 70.51 37 ARG A N 10
ATOM 9952 C CA . ARG A 1 37 ? 29.083 -19.220 -1.267 1.00 72.44 37 ARG A CA 10
ATOM 9953 C C . ARG A 1 37 ? 27.830 -19.909 -1.801 1.00 11.21 37 ARG A C 10
ATOM 9954 O O . ARG A 1 37 ? 27.234 -20.747 -1.124 1.00 65.53 37 ARG A O 10
ATOM 9975 N N . ASP A 1 38 ? 27.436 -19.548 -3.017 1.00 74.01 38 ASP A N 10
ATOM 9976 C CA . ASP A 1 38 ? 26.254 -20.131 -3.642 1.00 11.00 38 ASP A CA 10
ATOM 9977 C C . ASP A 1 38 ? 26.385 -21.647 -3.744 1.00 64.33 38 ASP A C 10
ATOM 9978 O O . ASP A 1 38 ? 25.428 -22.382 -3.499 1.00 1.42 38 ASP A O 10
ATOM 9987 N N . TYR A 1 39 ? 27.576 -22.109 -4.109 1.00 62.32 39 TYR A N 10
ATOM 9988 C CA . TYR A 1 39 ? 27.832 -23.538 -4.248 1.00 20.04 39 TYR A CA 10
ATOM 9989 C C . TYR A 1 39 ? 27.427 -24.289 -2.983 1.00 23.12 39 TYR A C 10
ATOM 9990 O O . TYR A 1 39 ? 26.608 -25.207 -3.027 1.00 60.05 39 TYR A O 10
ATOM 10008 N N . TYR A 1 40 ? 28.007 -23.892 -1.856 1.00 3.41 40 TYR A N 10
ATOM 10009 C CA . TYR A 1 40 ? 27.710 -24.527 -0.578 1.00 33.13 40 TYR A CA 10
ATOM 10010 C C . TYR A 1 40 ? 26.296 -24.186 -0.116 1.00 4.34 40 TYR A C 10
ATOM 10011 O O . TYR A 1 40 ? 25.798 -24.746 0.860 1.00 72.42 40 TYR A O 10
ATOM 10029 N N . ALA A 1 41 ? 25.656 -23.262 -0.825 1.00 1.13 41 ALA A N 10
ATOM 10030 C CA . ALA A 1 41 ? 24.299 -22.847 -0.490 1.00 45.44 41 ALA A CA 10
ATOM 10031 C C . ALA A 1 41 ? 23.269 -23.770 -1.131 1.00 20.42 41 ALA A C 10
ATOM 10032 O O . ALA A 1 41 ? 22.139 -23.364 -1.399 1.00 54.32 41 ALA A O 10
ATOM 10039 N N . SER A 1 42 ? 23.667 -25.015 -1.374 1.00 30.12 42 SER A N 10
ATOM 10040 C CA . SER A 1 42 ? 22.779 -25.996 -1.987 1.00 52.42 42 SER A CA 10
ATOM 10041 C C . SER A 1 42 ? 22.032 -26.793 -0.922 1.00 55.34 42 SER A C 10
ATOM 10042 O O . SER A 1 42 ? 21.061 -27.488 -1.219 1.00 50.23 42 SER A O 10
ATOM 10050 N N . ASN A 1 43 ? 22.492 -26.686 0.320 1.00 42.13 43 ASN A N 10
ATOM 10051 C CA . ASN A 1 43 ? 21.869 -27.397 1.430 1.00 54.10 43 ASN A CA 10
ATOM 10052 C C . ASN A 1 43 ? 20.767 -26.554 2.066 1.00 45.21 43 ASN A C 10
ATOM 10053 O O . ASN A 1 43 ? 19.691 -27.059 2.384 1.00 75.10 43 ASN A O 10
ATOM 10064 N N . ILE A 1 44 ? 21.045 -25.267 2.247 1.00 23.24 44 ILE A N 10
ATOM 10065 C CA . ILE A 1 44 ? 20.078 -24.354 2.843 1.00 21.04 44 ILE A CA 10
ATOM 10066 C C . ILE A 1 44 ? 19.108 -23.820 1.795 1.00 31.02 44 ILE A C 10
ATOM 10067 O O . ILE A 1 44 ? 18.320 -22.913 2.066 1.00 34.54 44 ILE A O 10
ATOM 10083 N N . THR A 1 45 ? 19.169 -24.389 0.595 1.00 21.43 45 THR A N 10
ATOM 10084 C CA . THR A 1 45 ? 18.296 -23.972 -0.494 1.00 40.23 45 THR A CA 10
ATOM 10085 C C . THR A 1 45 ? 16.847 -23.871 -0.030 1.00 64.34 45 THR A C 10
ATOM 10086 O O . THR A 1 45 ? 16.063 -23.097 -0.578 1.00 34.10 45 THR A O 10
ATOM 10097 N N . SER A 1 46 ? 16.499 -24.658 0.983 1.00 63.45 46 SER A N 10
ATOM 10098 C CA . SER A 1 46 ? 15.143 -24.660 1.518 1.00 21.03 46 SER A CA 10
ATOM 10099 C C . SER A 1 46 ? 14.716 -23.251 1.919 1.00 33.31 46 SER A C 10
ATOM 10100 O O . SER A 1 46 ? 13.542 -22.893 1.817 1.00 22.40 46 SER A O 10
ATOM 10108 N N . VAL A 1 47 ? 15.677 -22.455 2.376 1.00 63.41 47 VAL A N 10
ATOM 10109 C CA . VAL A 1 47 ? 15.403 -21.085 2.792 1.00 75.24 47 VAL A CA 10
ATOM 10110 C C . VAL A 1 47 ? 15.628 -20.107 1.644 1.00 22.12 47 VAL A C 10
ATOM 10111 O O . VAL A 1 47 ? 15.024 -19.035 1.601 1.00 60.33 47 VAL A O 10
ATOM 10124 N N . ARG A 1 48 ? 16.502 -20.484 0.716 1.00 13.30 48 ARG A N 10
ATOM 10125 C CA . ARG A 1 48 ? 16.808 -19.639 -0.432 1.00 61.33 48 ARG A CA 10
ATOM 10126 C C . ARG A 1 48 ? 15.632 -19.595 -1.404 1.00 1.13 48 ARG A C 10
ATOM 10127 O O . ARG A 1 48 ? 15.219 -18.522 -1.844 1.00 23.41 48 ARG A O 10
ATOM 10148 N N . GLN A 1 49 ? 15.099 -20.767 -1.733 1.00 52.10 49 GLN A N 10
ATOM 10149 C CA . GLN A 1 49 ? 13.972 -20.861 -2.653 1.00 75.11 49 GLN A CA 10
ATOM 10150 C C . GLN A 1 49 ? 12.815 -19.982 -2.189 1.00 42.52 49 GLN A C 10
ATOM 10151 O O . GLN A 1 49 ? 12.089 -19.414 -3.004 1.00 1.32 49 GLN A O 10
ATOM 10165 N N . ASN A 1 50 ? 12.650 -19.874 -0.875 1.00 23.03 50 ASN A N 10
ATOM 10166 C CA . ASN A 1 50 ? 11.581 -19.064 -0.302 1.00 62.12 50 ASN A CA 10
ATOM 10167 C C . ASN A 1 50 ? 11.557 -17.673 -0.929 1.00 22.30 50 ASN A C 10
ATOM 10168 O O . ASN A 1 50 ? 10.515 -17.204 -1.384 1.00 41.03 50 ASN A O 10
ATOM 10179 N N . GLY A 1 51 ? 12.715 -17.019 -0.949 1.00 15.10 51 GLY A N 10
ATOM 10180 C CA . GLY A 1 51 ? 12.805 -15.689 -1.522 1.00 52.23 51 GLY A CA 10
ATOM 10181 C C . GLY A 1 51 ? 12.886 -15.714 -3.036 1.00 21.13 51 GLY A C 10
ATOM 10182 O O . GLY A 1 51 ? 12.081 -15.080 -3.718 1.00 41.00 51 GLY A O 10
ATOM 10186 N N . ASP A 1 52 ? 13.861 -16.447 -3.562 1.00 1.00 52 ASP A N 10
ATOM 10187 C CA . ASP A 1 52 ? 14.045 -16.552 -5.005 1.00 2.12 52 ASP A CA 10
ATOM 10188 C C . ASP A 1 52 ? 12.726 -16.877 -5.699 1.00 1.32 52 ASP A C 10
ATOM 10189 O O . ASP A 1 52 ? 12.513 -16.503 -6.852 1.00 15.34 52 ASP A O 10
ATOM 10198 N N . GLN A 1 53 ? 11.846 -17.575 -4.989 1.00 21.42 53 GLN A N 10
ATOM 10199 C CA . GLN A 1 53 ? 10.549 -17.952 -5.538 1.00 11.30 53 GLN A CA 10
ATOM 10200 C C . GLN A 1 53 ? 9.720 -16.716 -5.872 1.00 50.13 53 GLN A C 10
ATOM 10201 O O . GLN A 1 53 ? 9.170 -16.604 -6.968 1.00 42.44 53 GLN A O 10
ATOM 10215 N N . ILE A 1 54 ? 9.634 -15.792 -4.921 1.00 44.03 54 ILE A N 10
ATOM 10216 C CA . ILE A 1 54 ? 8.873 -14.564 -5.116 1.00 21.41 54 ILE A CA 10
ATOM 10217 C C . ILE A 1 54 ? 9.278 -13.865 -6.409 1.00 62.53 54 ILE A C 10
ATOM 10218 O O . ILE A 1 54 ? 8.429 -13.376 -7.154 1.00 52.22 54 ILE A O 10
ATOM 10234 N N . ILE A 1 55 ? 10.580 -13.825 -6.670 1.00 43.44 55 ILE A N 10
ATOM 10235 C CA . ILE A 1 55 ? 11.098 -13.188 -7.875 1.00 73.45 55 ILE A CA 10
ATOM 10236 C C . ILE A 1 55 ? 10.371 -13.692 -9.118 1.00 51.40 55 ILE A C 10
ATOM 10237 O O . ILE A 1 55 ? 10.196 -12.954 -10.088 1.00 23.05 55 ILE A O 10
ATOM 10253 N N . GLN A 1 56 ? 9.948 -14.951 -9.080 1.00 63.13 56 GLN A N 10
ATOM 10254 C CA . GLN A 1 56 ? 9.239 -15.552 -10.203 1.00 70.44 56 GLN A CA 10
ATOM 10255 C C . GLN A 1 56 ? 7.759 -15.187 -10.171 1.00 14.12 56 GLN A C 10
ATOM 10256 O O . GLN A 1 56 ? 7.127 -15.021 -11.215 1.00 24.00 56 GLN A O 10
ATOM 10270 N N . ILE A 1 57 ? 7.211 -15.064 -8.966 1.00 42.44 57 ILE A N 10
ATOM 10271 C CA . ILE A 1 57 ? 5.805 -14.717 -8.799 1.00 23.23 57 ILE A CA 10
ATOM 10272 C C . ILE A 1 57 ? 5.549 -13.263 -9.178 1.00 14.43 57 ILE A C 10
ATOM 10273 O O . ILE A 1 57 ? 4.747 -12.973 -10.067 1.00 63.34 57 ILE A O 10
ATOM 10289 N N . LEU A 1 58 ? 6.235 -12.350 -8.498 1.00 73.23 58 LEU A N 10
ATOM 10290 C CA . LEU A 1 58 ? 6.083 -10.924 -8.765 1.00 1.14 58 LEU A CA 10
ATOM 10291 C C . LEU A 1 58 ? 6.354 -10.612 -10.233 1.00 22.21 58 LEU A C 10
ATOM 10292 O O . LEU A 1 58 ? 5.762 -9.696 -10.803 1.00 75.00 58 LEU A O 10
ATOM 10308 N N . ASP A 1 59 ? 7.251 -11.381 -10.840 1.00 25.34 59 ASP A N 10
ATOM 10309 C CA . ASP A 1 59 ? 7.599 -11.190 -12.243 1.00 11.31 59 ASP A CA 10
ATOM 10310 C C . ASP A 1 59 ? 6.452 -11.622 -13.151 1.00 14.04 59 ASP A C 10
ATOM 10311 O O . ASP A 1 59 ? 6.252 -11.057 -14.225 1.00 60.14 59 ASP A O 10
ATOM 10320 N N . GLU A 1 60 ? 5.702 -12.628 -12.710 1.00 51.33 60 GLU A N 10
ATOM 10321 C CA . GLU A 1 60 ? 4.576 -13.136 -13.485 1.00 30.31 60 GLU A CA 10
ATOM 10322 C C . GLU A 1 60 ? 3.372 -12.205 -13.371 1.00 22.54 60 GLU A C 10
ATOM 10323 O O . GLU A 1 60 ? 2.981 -11.558 -14.341 1.00 62.45 60 GLU A O 10
ATOM 10335 N N . GLU A 1 61 ? 2.790 -12.145 -12.177 1.00 55.12 61 GLU A N 10
ATOM 10336 C CA . GLU A 1 61 ? 1.630 -11.295 -11.937 1.00 15.35 61 GLU A CA 10
ATOM 10337 C C . GLU A 1 61 ? 1.979 -9.825 -12.150 1.00 53.32 61 GLU A C 10
ATOM 10338 O O . GLU A 1 61 ? 1.154 -9.041 -12.619 1.00 20.23 61 GLU A O 10
ATOM 10350 N N . GLY A 1 62 ? 3.208 -9.458 -11.802 1.00 45.31 62 GLY A N 10
ATOM 10351 C CA . GLY A 1 62 ? 3.646 -8.083 -11.962 1.00 72.21 62 GLY A CA 10
ATOM 10352 C C . GLY A 1 62 ? 3.937 -7.409 -10.636 1.00 33.20 62 GLY A C 10
ATOM 10353 O O . GLY A 1 62 ? 3.616 -7.947 -9.576 1.00 10.24 62 GLY A O 10
ATOM 10357 N N . ILE A 1 63 ? 4.547 -6.230 -10.695 1.00 31.45 63 ILE A N 10
ATOM 10358 C CA . ILE A 1 63 ? 4.881 -5.483 -9.489 1.00 23.14 63 ILE A CA 10
ATOM 10359 C C . ILE A 1 63 ? 4.281 -4.082 -9.526 1.00 2.20 63 ILE A C 10
ATOM 10360 O O . ILE A 1 63 ? 3.972 -3.556 -10.595 1.00 24.21 63 ILE A O 10
ATOM 10376 N N . ALA A 1 64 ? 4.120 -3.481 -8.351 1.00 64.43 64 ALA A N 10
ATOM 10377 C CA . ALA A 1 64 ? 3.561 -2.139 -8.250 1.00 30.23 64 ALA A CA 10
ATOM 10378 C C . ALA A 1 64 ? 4.653 -1.080 -8.354 1.00 70.01 64 ALA A C 10
ATOM 10379 O O . ALA A 1 64 ? 5.488 -0.946 -7.460 1.00 34.41 64 ALA A O 10
ATOM 10386 N N . GLU A 1 65 ? 4.641 -0.330 -9.452 1.00 32.31 65 GLU A N 10
ATOM 10387 C CA . GLU A 1 65 ? 5.632 0.716 -9.673 1.00 2.15 65 GLU A CA 10
ATOM 10388 C C . GLU A 1 65 ? 4.985 1.960 -10.274 1.00 43.40 65 GLU A C 10
ATOM 10389 O O . GLU A 1 65 ? 5.227 3.078 -9.820 1.00 14.22 65 GLU A O 10
ATOM 10401 N N . GLY A 1 1 ? 3.651 1.685 0.193 1.00 45.22 1 GLY A N 11
ATOM 10402 C CA . GLY A 1 1 ? 3.726 1.186 -1.168 1.00 4.12 1 GLY A CA 11
ATOM 10403 C C . GLY A 1 1 ? 4.167 -0.263 -1.231 1.00 2.25 1 GLY A C 11
ATOM 10404 O O . GLY A 1 1 ? 4.979 -0.707 -0.419 1.00 31.41 1 GLY A O 11
ATOM 10408 N N . SER A 1 2 ? 3.630 -1.002 -2.196 1.00 10.02 2 SER A N 11
ATOM 10409 C CA . SER A 1 2 ? 3.969 -2.411 -2.358 1.00 34.01 2 SER A CA 11
ATOM 10410 C C . SER A 1 2 ? 5.465 -2.586 -2.599 1.00 10.15 2 SER A C 11
ATOM 10411 O O . SER A 1 2 ? 6.219 -1.614 -2.616 1.00 45.11 2 SER A O 11
ATOM 10419 N N . MET A 1 3 ? 5.886 -3.833 -2.783 1.00 44.33 3 MET A N 11
ATOM 10420 C CA . MET A 1 3 ? 7.292 -4.136 -3.024 1.00 43.02 3 MET A CA 11
ATOM 10421 C C . MET A 1 3 ? 7.700 -3.737 -4.439 1.00 10.31 3 MET A C 11
ATOM 10422 O O . MET A 1 3 ? 7.061 -4.130 -5.415 1.00 34.02 3 MET A O 11
ATOM 10436 N N . LYS A 1 4 ? 8.768 -2.953 -4.543 1.00 52.11 4 LYS A N 11
ATOM 10437 C CA . LYS A 1 4 ? 9.262 -2.501 -5.838 1.00 40.41 4 LYS A CA 11
ATOM 10438 C C . LYS A 1 4 ? 10.123 -3.573 -6.497 1.00 23.53 4 LYS A C 11
ATOM 10439 O O . LYS A 1 4 ? 10.559 -4.522 -5.844 1.00 32.21 4 LYS A O 11
ATOM 10458 N N . LYS A 1 5 ? 10.367 -3.417 -7.793 1.00 50.45 5 LYS A N 11
ATOM 10459 C CA . LYS A 1 5 ? 11.179 -4.370 -8.541 1.00 13.22 5 LYS A CA 11
ATOM 10460 C C . LYS A 1 5 ? 12.593 -4.443 -7.973 1.00 75.10 5 LYS A C 11
ATOM 10461 O O . LYS A 1 5 ? 13.242 -5.487 -8.035 1.00 11.54 5 LYS A O 11
ATOM 10480 N N . GLU A 1 6 ? 13.062 -3.329 -7.420 1.00 32.25 6 GLU A N 11
ATOM 10481 C CA . GLU A 1 6 ? 14.399 -3.269 -6.840 1.00 73.34 6 GLU A CA 11
ATOM 10482 C C . GLU A 1 6 ? 14.377 -3.697 -5.376 1.00 31.41 6 GLU A C 11
ATOM 10483 O O . GLU A 1 6 ? 15.395 -4.116 -4.826 1.00 42.13 6 GLU A O 11
ATOM 10495 N N . GLU A 1 7 ? 13.209 -3.588 -4.751 1.00 33.42 7 GLU A N 11
ATOM 10496 C CA . GLU A 1 7 ? 13.055 -3.963 -3.350 1.00 12.20 7 GLU A CA 11
ATOM 10497 C C . GLU A 1 7 ? 12.806 -5.462 -3.212 1.00 13.14 7 GLU A C 11
ATOM 10498 O O . GLU A 1 7 ? 13.219 -6.084 -2.232 1.00 43.11 7 GLU A O 11
ATOM 10510 N N . LEU A 1 8 ? 12.127 -6.036 -4.198 1.00 74.25 8 LEU A N 11
ATOM 10511 C CA . LEU A 1 8 ? 11.821 -7.463 -4.188 1.00 51.40 8 LEU A CA 11
ATOM 10512 C C . LEU A 1 8 ? 13.073 -8.290 -4.463 1.00 13.32 8 LEU A C 11
ATOM 10513 O O . LEU A 1 8 ? 13.432 -9.168 -3.679 1.00 23.35 8 LEU A O 11
ATOM 10529 N N . ILE A 1 9 ? 13.733 -8.001 -5.579 1.00 72.32 9 ILE A N 11
ATOM 10530 C CA . ILE A 1 9 ? 14.946 -8.716 -5.955 1.00 62.30 9 ILE A CA 11
ATOM 10531 C C . ILE A 1 9 ? 15.998 -8.632 -4.854 1.00 14.52 9 ILE A C 11
ATOM 10532 O O . ILE A 1 9 ? 16.902 -9.464 -4.779 1.00 51.34 9 ILE A O 11
ATOM 10548 N N . ASP A 1 10 ? 15.872 -7.622 -4.000 1.00 15.03 10 ASP A N 11
ATOM 10549 C CA . ASP A 1 10 ? 16.809 -7.430 -2.900 1.00 2.45 10 ASP A CA 11
ATOM 10550 C C . ASP A 1 10 ? 16.280 -8.064 -1.617 1.00 60.22 10 ASP A C 11
ATOM 10551 O O . ASP A 1 10 ? 17.044 -8.610 -0.821 1.00 32.05 10 ASP A O 11
ATOM 10560 N N . LYS A 1 11 ? 14.968 -7.988 -1.423 1.00 72.13 11 LYS A N 11
ATOM 10561 C CA . LYS A 1 11 ? 14.335 -8.555 -0.238 1.00 52.33 11 LYS A CA 11
ATOM 10562 C C . LYS A 1 11 ? 14.722 -10.020 -0.062 1.00 40.45 11 LYS A C 11
ATOM 10563 O O . LYS A 1 11 ? 14.967 -10.477 1.054 1.00 12.45 11 LYS A O 11
ATOM 10582 N N . ILE A 1 12 ? 14.777 -10.750 -1.171 1.00 53.44 12 ILE A N 11
ATOM 10583 C CA . ILE A 1 12 ? 15.137 -12.162 -1.139 1.00 11.42 12 ILE A CA 11
ATOM 10584 C C . ILE A 1 12 ? 16.508 -12.365 -0.503 1.00 41.42 12 ILE A C 11
ATOM 10585 O O . ILE A 1 12 ? 16.736 -13.342 0.209 1.00 21.44 12 ILE A O 11
ATOM 10601 N N . LYS A 1 13 ? 17.419 -11.433 -0.764 1.00 71.24 13 LYS A N 11
ATOM 10602 C CA . LYS A 1 13 ? 18.768 -11.506 -0.216 1.00 60.51 13 LYS A CA 11
ATOM 10603 C C . LYS A 1 13 ? 18.746 -11.368 1.303 1.00 43.42 13 LYS A C 11
ATOM 10604 O O . LYS A 1 13 ? 19.530 -12.006 2.005 1.00 51.20 13 LYS A O 11
ATOM 10623 N N . ALA A 1 14 ? 17.843 -10.531 1.803 1.00 1.11 14 ALA A N 11
ATOM 10624 C CA . ALA A 1 14 ? 17.717 -10.312 3.239 1.00 44.44 14 ALA A CA 11
ATOM 10625 C C . ALA A 1 14 ? 16.615 -11.182 3.832 1.00 11.14 14 ALA A C 11
ATOM 10626 O O . ALA A 1 14 ? 16.272 -11.051 5.007 1.00 44.44 14 ALA A O 11
ATOM 10633 N N . ASN A 1 15 ? 16.062 -12.070 3.013 1.00 64.24 15 ASN A N 11
ATOM 10634 C CA . ASN A 1 15 ? 14.997 -12.961 3.457 1.00 20.41 15 ASN A CA 11
ATOM 10635 C C . ASN A 1 15 ? 15.436 -14.420 3.370 1.00 50.04 15 ASN A C 11
ATOM 10636 O O . ASN A 1 15 ? 14.953 -15.270 4.117 1.00 41.25 15 ASN A O 11
ATOM 10647 N N . ASN A 1 16 ? 16.355 -14.702 2.452 1.00 43.51 16 ASN A N 11
ATOM 10648 C CA . ASN A 1 16 ? 16.860 -16.057 2.266 1.00 31.24 16 ASN A CA 11
ATOM 10649 C C . ASN A 1 16 ? 17.921 -16.390 3.311 1.00 62.34 16 ASN A C 11
ATOM 10650 O O . ASN A 1 16 ? 17.816 -17.391 4.020 1.00 63.34 16 ASN A O 11
ATOM 10661 N N . ARG A 1 17 ? 18.942 -15.544 3.400 1.00 61.04 17 ARG A N 11
ATOM 10662 C CA . ARG A 1 17 ? 20.023 -15.749 4.356 1.00 12.55 17 ARG A CA 11
ATOM 10663 C C . ARG A 1 17 ? 19.497 -15.707 5.788 1.00 14.51 17 ARG A C 11
ATOM 10664 O O . ARG A 1 17 ? 20.244 -15.924 6.743 1.00 62.45 17 ARG A O 11
ATOM 10685 N N . LEU A 1 18 ? 18.206 -15.425 5.930 1.00 2.35 18 LEU A N 11
ATOM 10686 C CA . LEU A 1 18 ? 17.579 -15.353 7.246 1.00 62.42 18 LEU A CA 11
ATOM 10687 C C . LEU A 1 18 ? 17.878 -16.608 8.060 1.00 5.23 18 LEU A C 11
ATOM 10688 O O . LEU A 1 18 ? 17.878 -16.576 9.292 1.00 64.23 18 LEU A O 11
ATOM 10704 N N . LEU A 1 19 ? 18.135 -17.711 7.366 1.00 43.43 19 LEU A N 11
ATOM 10705 C CA . LEU A 1 19 ? 18.439 -18.976 8.024 1.00 21.43 19 LEU A CA 11
ATOM 10706 C C . LEU A 1 19 ? 19.714 -18.866 8.854 1.00 65.43 19 LEU A C 11
ATOM 10707 O O . LEU A 1 19 ? 19.668 -18.852 10.083 1.00 72.01 19 LEU A O 11
ATOM 10723 N N . ASN A 1 20 ? 20.853 -18.787 8.172 1.00 54.12 20 ASN A N 11
ATOM 10724 C CA . ASN A 1 20 ? 22.141 -18.676 8.846 1.00 62.23 20 ASN A CA 11
ATOM 10725 C C . ASN A 1 20 ? 22.392 -19.885 9.741 1.00 22.54 20 ASN A C 11
ATOM 10726 O O . ASN A 1 20 ? 22.482 -19.758 10.962 1.00 24.51 20 ASN A O 11
ATOM 10737 N N . ALA A 1 21 ? 22.505 -21.058 9.126 1.00 53.13 21 ALA A N 11
ATOM 10738 C CA . ALA A 1 21 ? 22.748 -22.289 9.866 1.00 21.53 21 ALA A CA 11
ATOM 10739 C C . ALA A 1 21 ? 24.048 -22.950 9.421 1.00 4.01 21 ALA A C 11
ATOM 10740 O O . ALA A 1 21 ? 24.950 -23.175 10.228 1.00 5.32 21 ALA A O 11
ATOM 10747 N N . VAL A 1 22 ? 24.138 -23.260 8.132 1.00 42.25 22 VAL A N 11
ATOM 10748 C CA . VAL A 1 22 ? 25.329 -23.895 7.579 1.00 53.41 22 VAL A CA 11
ATOM 10749 C C . VAL A 1 22 ? 26.182 -22.890 6.813 1.00 53.23 22 VAL A C 11
ATOM 10750 O O . VAL A 1 22 ? 27.386 -22.777 7.044 1.00 74.10 22 VAL A O 11
ATOM 10763 N N . VAL A 1 23 ? 25.550 -22.160 5.899 1.00 75.32 23 VAL A N 11
ATOM 10764 C CA . VAL A 1 23 ? 26.250 -21.163 5.099 1.00 52.24 23 VAL A CA 11
ATOM 10765 C C . VAL A 1 23 ? 26.200 -19.792 5.763 1.00 1.41 23 VAL A C 11
ATOM 10766 O O . VAL A 1 23 ? 26.435 -18.770 5.118 1.00 21.22 23 VAL A O 11
ATOM 10779 N N . GLN A 1 24 ? 25.893 -19.778 7.056 1.00 0.42 24 GLN A N 11
ATOM 10780 C CA . GLN A 1 24 ? 25.812 -18.531 7.808 1.00 4.02 24 GLN A CA 11
ATOM 10781 C C . GLN A 1 24 ? 27.137 -17.777 7.755 1.00 12.42 24 GLN A C 11
ATOM 10782 O O . GLN A 1 24 ? 27.185 -16.572 8.000 1.00 2.25 24 GLN A O 11
ATOM 10796 N N . GLU A 1 25 ? 28.209 -18.494 7.434 1.00 73.31 25 GLU A N 11
ATOM 10797 C CA . GLU A 1 25 ? 29.534 -17.892 7.350 1.00 12.44 25 GLU A CA 11
ATOM 10798 C C . GLU A 1 25 ? 29.873 -17.521 5.909 1.00 1.05 25 GLU A C 11
ATOM 10799 O O . GLU A 1 25 ? 30.550 -16.525 5.657 1.00 52.32 25 GLU A O 11
ATOM 10811 N N . MET A 1 26 ? 29.398 -18.331 4.969 1.00 42.11 26 MET A N 11
ATOM 10812 C CA . MET A 1 26 ? 29.650 -18.088 3.553 1.00 24.22 26 MET A CA 11
ATOM 10813 C C . MET A 1 26 ? 28.615 -17.130 2.973 1.00 31.10 26 MET A C 11
ATOM 10814 O O . MET A 1 26 ? 28.962 -16.089 2.416 1.00 44.35 26 MET A O 11
ATOM 10828 N N . TYR A 1 27 ? 27.343 -17.489 3.107 1.00 0.34 27 TYR A N 11
ATOM 10829 C CA . TYR A 1 27 ? 26.257 -16.662 2.594 1.00 44.21 27 TYR A CA 11
ATOM 10830 C C . TYR A 1 27 ? 26.361 -15.235 3.125 1.00 61.32 27 TYR A C 11
ATOM 10831 O O . TYR A 1 27 ? 25.913 -14.286 2.480 1.00 31.03 27 TYR A O 11
ATOM 10849 N N . LEU A 1 28 ? 26.956 -15.092 4.304 1.00 53.10 28 LEU A N 11
ATOM 10850 C CA . LEU A 1 28 ? 27.120 -13.781 4.924 1.00 63.54 28 LEU A CA 11
ATOM 10851 C C . LEU A 1 28 ? 28.061 -12.905 4.103 1.00 72.25 28 LEU A C 11
ATOM 10852 O O . LEU A 1 28 ? 28.082 -11.684 4.258 1.00 32.11 28 LEU A O 11
ATOM 10868 N N . ASP A 1 29 ? 28.836 -13.536 3.227 1.00 33.44 29 ASP A N 11
ATOM 10869 C CA . ASP A 1 29 ? 29.776 -12.814 2.379 1.00 64.12 29 ASP A CA 11
ATOM 10870 C C . ASP A 1 29 ? 29.038 -11.985 1.332 1.00 23.13 29 ASP A C 11
ATOM 10871 O O . ASP A 1 29 ? 28.897 -12.401 0.183 1.00 30.44 29 ASP A O 11
ATOM 10880 N N . ASN A 1 30 ? 28.569 -10.810 1.739 1.00 34.10 30 ASN A N 11
ATOM 10881 C CA . ASN A 1 30 ? 27.843 -9.923 0.837 1.00 62.22 30 ASN A CA 11
ATOM 10882 C C . ASN A 1 30 ? 28.759 -9.403 -0.267 1.00 11.51 30 ASN A C 11
ATOM 10883 O O . ASN A 1 30 ? 28.298 -9.026 -1.344 1.00 73.44 30 ASN A O 11
ATOM 10894 N N . SER A 1 31 ? 30.059 -9.384 0.010 1.00 71.43 31 SER A N 11
ATOM 10895 C CA . SER A 1 31 ? 31.040 -8.907 -0.958 1.00 73.11 31 SER A CA 11
ATOM 10896 C C . SER A 1 31 ? 31.612 -10.066 -1.768 1.00 62.31 31 SER A C 11
ATOM 10897 O O . SER A 1 31 ? 32.758 -10.019 -2.218 1.00 11.20 31 SER A O 11
ATOM 10905 N N . LEU A 1 32 ? 30.807 -11.107 -1.950 1.00 51.01 32 LEU A N 11
ATOM 10906 C CA . LEU A 1 32 ? 31.232 -12.280 -2.706 1.00 74.21 32 LEU A CA 11
ATOM 10907 C C . LEU A 1 32 ? 30.261 -12.574 -3.846 1.00 24.23 32 LEU A C 11
ATOM 10908 O O . LEU A 1 32 ? 29.121 -12.110 -3.839 1.00 20.33 32 LEU A O 11
ATOM 10924 N N . ASP A 1 33 ? 30.721 -13.349 -4.822 1.00 42.10 33 ASP A N 11
ATOM 10925 C CA . ASP A 1 33 ? 29.893 -13.708 -5.967 1.00 61.04 33 ASP A CA 11
ATOM 10926 C C . ASP A 1 33 ? 28.731 -14.599 -5.540 1.00 12.44 33 ASP A C 11
ATOM 10927 O O . ASP A 1 33 ? 28.933 -15.653 -4.937 1.00 64.32 33 ASP A O 11
ATOM 10936 N N . ILE A 1 34 ? 27.514 -14.167 -5.854 1.00 3.50 34 ILE A N 11
ATOM 10937 C CA . ILE A 1 34 ? 26.320 -14.925 -5.502 1.00 42.20 34 ILE A CA 11
ATOM 10938 C C . ILE A 1 34 ? 26.516 -16.414 -5.768 1.00 2.54 34 ILE A C 11
ATOM 10939 O O . ILE A 1 34 ? 26.149 -17.256 -4.948 1.00 2.41 34 ILE A O 11
ATOM 10955 N N . LYS A 1 35 ? 27.099 -16.732 -6.918 1.00 42.24 35 LYS A N 11
ATOM 10956 C CA . LYS A 1 35 ? 27.348 -18.119 -7.293 1.00 1.14 35 LYS A CA 11
ATOM 10957 C C . LYS A 1 35 ? 28.370 -18.759 -6.359 1.00 64.20 35 LYS A C 11
ATOM 10958 O O . LYS A 1 35 ? 28.244 -19.927 -5.989 1.00 14.00 35 LYS A O 11
ATOM 10977 N N . THR A 1 36 ? 29.384 -17.987 -5.980 1.00 21.13 36 THR A N 11
ATOM 10978 C CA . THR A 1 36 ? 30.428 -18.479 -5.089 1.00 53.21 36 THR A CA 11
ATOM 10979 C C . THR A 1 36 ? 29.830 -19.094 -3.829 1.00 3.54 36 THR A C 11
ATOM 10980 O O . THR A 1 36 ? 30.077 -20.259 -3.518 1.00 41.10 36 THR A O 11
ATOM 10991 N N . ARG A 1 37 ? 29.043 -18.303 -3.106 1.00 60.13 37 ARG A N 11
ATOM 10992 C CA . ARG A 1 37 ? 28.411 -18.770 -1.879 1.00 35.44 37 ARG A CA 11
ATOM 10993 C C . ARG A 1 37 ? 27.234 -19.691 -2.190 1.00 13.45 37 ARG A C 11
ATOM 10994 O O . ARG A 1 37 ? 26.920 -20.596 -1.417 1.00 20.32 37 ARG A O 11
ATOM 11015 N N . ASP A 1 38 ? 26.586 -19.452 -3.325 1.00 5.43 38 ASP A N 11
ATOM 11016 C CA . ASP A 1 38 ? 25.445 -20.259 -3.738 1.00 54.23 38 ASP A CA 11
ATOM 11017 C C . ASP A 1 38 ? 25.814 -21.738 -3.786 1.00 73.21 38 ASP A C 11
ATOM 11018 O O . ASP A 1 38 ? 25.019 -22.599 -3.407 1.00 63.22 38 ASP A O 11
ATOM 11027 N N . TYR A 1 39 ? 27.023 -22.026 -4.255 1.00 33.01 39 TYR A N 11
ATOM 11028 C CA . TYR A 1 39 ? 27.496 -23.401 -4.356 1.00 31.53 39 TYR A CA 11
ATOM 11029 C C . TYR A 1 39 ? 27.294 -24.145 -3.039 1.00 1.01 39 TYR A C 11
ATOM 11030 O O . TYR A 1 39 ? 26.574 -25.142 -2.980 1.00 1.03 39 TYR A O 11
ATOM 11048 N N . TYR A 1 40 ? 27.935 -23.652 -1.985 1.00 14.12 40 TYR A N 11
ATOM 11049 C CA . TYR A 1 40 ? 27.828 -24.269 -0.668 1.00 70.22 40 TYR A CA 11
ATOM 11050 C C . TYR A 1 40 ? 26.437 -24.058 -0.079 1.00 32.15 40 TYR A C 11
ATOM 11051 O O . TYR A 1 40 ? 26.080 -24.664 0.931 1.00 31.41 40 TYR A O 11
ATOM 11069 N N . ALA A 1 41 ? 25.655 -23.194 -0.718 1.00 4.44 41 ALA A N 11
ATOM 11070 C CA . ALA A 1 41 ? 24.302 -22.903 -0.259 1.00 65.44 41 ALA A CA 11
ATOM 11071 C C . ALA A 1 41 ? 23.302 -23.898 -0.838 1.00 53.22 41 ALA A C 11
ATOM 11072 O O . ALA A 1 41 ? 22.143 -23.559 -1.077 1.00 52.24 41 ALA A O 11
ATOM 11079 N N . SER A 1 42 ? 23.757 -25.126 -1.062 1.00 21.42 42 SER A N 11
ATOM 11080 C CA . SER A 1 42 ? 22.902 -26.169 -1.617 1.00 63.22 42 SER A CA 11
ATOM 11081 C C . SER A 1 42 ? 22.221 -26.963 -0.506 1.00 5.50 42 SER A C 11
ATOM 11082 O O . SER A 1 42 ? 21.136 -27.509 -0.695 1.00 15.15 42 SER A O 11
ATOM 11090 N N . ASN A 1 43 ? 22.869 -27.021 0.653 1.00 1.42 43 ASN A N 11
ATOM 11091 C CA . ASN A 1 43 ? 22.327 -27.747 1.796 1.00 64.43 43 ASN A CA 11
ATOM 11092 C C . ASN A 1 43 ? 21.199 -26.961 2.456 1.00 40.44 43 ASN A C 11
ATOM 11093 O O . ASN A 1 43 ? 20.162 -27.522 2.810 1.00 21.20 43 ASN A O 11
ATOM 11104 N N . ILE A 1 44 ? 21.409 -25.658 2.616 1.00 35.43 44 ILE A N 11
ATOM 11105 C CA . ILE A 1 44 ? 20.409 -24.795 3.232 1.00 54.44 44 ILE A CA 11
ATOM 11106 C C . ILE A 1 44 ? 19.412 -24.284 2.197 1.00 51.42 44 ILE A C 11
ATOM 11107 O O . ILE A 1 44 ? 18.605 -23.397 2.479 1.00 21.15 44 ILE A O 11
ATOM 11123 N N . THR A 1 45 ? 19.471 -24.850 0.996 1.00 65.15 45 THR A N 11
ATOM 11124 C CA . THR A 1 45 ? 18.574 -24.453 -0.082 1.00 62.11 45 THR A CA 11
ATOM 11125 C C . THR A 1 45 ? 17.135 -24.353 0.410 1.00 51.51 45 THR A C 11
ATOM 11126 O O . THR A 1 45 ? 16.340 -23.576 -0.121 1.00 23.34 45 THR A O 11
ATOM 11137 N N . SER A 1 46 ? 16.806 -25.142 1.427 1.00 14.24 46 SER A N 11
ATOM 11138 C CA . SER A 1 46 ? 15.460 -25.143 1.989 1.00 30.52 46 SER A CA 11
ATOM 11139 C C . SER A 1 46 ? 15.003 -23.723 2.308 1.00 75.32 46 SER A C 11
ATOM 11140 O O . SER A 1 46 ? 13.806 -23.434 2.330 1.00 20.43 46 SER A O 11
ATOM 11148 N N . VAL A 1 47 ? 15.965 -22.840 2.554 1.00 15.40 47 VAL A N 11
ATOM 11149 C CA . VAL A 1 47 ? 15.662 -21.449 2.871 1.00 44.14 47 VAL A CA 11
ATOM 11150 C C . VAL A 1 47 ? 15.933 -20.542 1.675 1.00 34.02 47 VAL A C 11
ATOM 11151 O O . VAL A 1 47 ? 15.408 -19.431 1.595 1.00 74.44 47 VAL A O 11
ATOM 11164 N N . ARG A 1 48 ? 16.754 -21.023 0.748 1.00 24.23 48 ARG A N 11
ATOM 11165 C CA . ARG A 1 48 ? 17.095 -20.256 -0.443 1.00 42.54 48 ARG A CA 11
ATOM 11166 C C . ARG A 1 48 ? 15.908 -20.179 -1.399 1.00 61.40 48 ARG A C 11
ATOM 11167 O O . ARG A 1 48 ? 15.508 -19.095 -1.821 1.00 11.23 48 ARG A O 11
ATOM 11188 N N . GLN A 1 49 ? 15.351 -21.338 -1.736 1.00 31.22 49 GLN A N 11
ATOM 11189 C CA . GLN A 1 49 ? 14.211 -21.402 -2.642 1.00 73.15 49 GLN A CA 11
ATOM 11190 C C . GLN A 1 49 ? 13.082 -20.496 -2.162 1.00 33.31 49 GLN A C 11
ATOM 11191 O O . GLN A 1 49 ? 12.280 -20.011 -2.959 1.00 61.42 49 GLN A O 11
ATOM 11205 N N . ASN A 1 50 ? 13.025 -20.273 -0.853 1.00 23.01 50 ASN A N 11
ATOM 11206 C CA . ASN A 1 50 ? 11.993 -19.426 -0.266 1.00 4.11 50 ASN A CA 11
ATOM 11207 C C . ASN A 1 50 ? 11.914 -18.085 -0.989 1.00 5.44 50 ASN A C 11
ATOM 11208 O O . ASN A 1 50 ? 10.833 -17.628 -1.355 1.00 54.14 50 ASN A O 11
ATOM 11219 N N . GLY A 1 51 ? 13.070 -17.458 -1.190 1.00 71.24 51 GLY A N 11
ATOM 11220 C CA . GLY A 1 51 ? 13.110 -16.176 -1.869 1.00 11.12 51 GLY A CA 11
ATOM 11221 C C . GLY A 1 51 ? 12.997 -16.313 -3.374 1.00 43.32 51 GLY A C 11
ATOM 11222 O O . GLY A 1 51 ? 12.112 -15.722 -3.994 1.00 3.05 51 GLY A O 11
ATOM 11226 N N . ASP A 1 52 ? 13.897 -17.092 -3.965 1.00 14.03 52 ASP A N 11
ATOM 11227 C CA . ASP A 1 52 ? 13.895 -17.304 -5.408 1.00 30.05 52 ASP A CA 11
ATOM 11228 C C . ASP A 1 52 ? 12.500 -17.676 -5.901 1.00 0.44 52 ASP A C 11
ATOM 11229 O O . ASP A 1 52 ? 12.126 -17.358 -7.029 1.00 61.33 52 ASP A O 11
ATOM 11238 N N . GLN A 1 53 ? 11.736 -18.350 -5.047 1.00 64.21 53 GLN A N 11
ATOM 11239 C CA . GLN A 1 53 ? 10.384 -18.766 -5.398 1.00 34.34 53 GLN A CA 11
ATOM 11240 C C . GLN A 1 53 ? 9.497 -17.557 -5.674 1.00 55.01 53 GLN A C 11
ATOM 11241 O O . GLN A 1 53 ? 8.688 -17.568 -6.602 1.00 54.15 53 GLN A O 11
ATOM 11255 N N . ILE A 1 54 ? 9.653 -16.517 -4.863 1.00 5.52 54 ILE A N 11
ATOM 11256 C CA . ILE A 1 54 ? 8.867 -15.300 -5.021 1.00 50.51 54 ILE A CA 11
ATOM 11257 C C . ILE A 1 54 ? 9.388 -14.455 -6.179 1.00 73.34 54 ILE A C 11
ATOM 11258 O O . ILE A 1 54 ? 8.616 -13.793 -6.873 1.00 41.45 54 ILE A O 11
ATOM 11274 N N . ILE A 1 55 ? 10.700 -14.486 -6.383 1.00 43.21 55 ILE A N 11
ATOM 11275 C CA . ILE A 1 55 ? 11.324 -13.726 -7.459 1.00 54.34 55 ILE A CA 11
ATOM 11276 C C . ILE A 1 55 ? 10.625 -13.983 -8.790 1.00 52.32 55 ILE A C 11
ATOM 11277 O O . ILE A 1 55 ? 10.237 -13.047 -9.489 1.00 13.12 55 ILE A O 11
ATOM 11293 N N . GLN A 1 56 ? 10.467 -15.257 -9.133 1.00 33.12 56 GLN A N 11
ATOM 11294 C CA . GLN A 1 56 ? 9.813 -15.637 -10.380 1.00 1.03 56 GLN A CA 11
ATOM 11295 C C . GLN A 1 56 ? 8.358 -15.180 -10.393 1.00 20.33 56 GLN A C 11
ATOM 11296 O O . GLN A 1 56 ? 7.851 -14.721 -11.416 1.00 72.05 56 GLN A O 11
ATOM 11310 N N . ILE A 1 57 ? 7.692 -15.310 -9.250 1.00 43.21 57 ILE A N 11
ATOM 11311 C CA . ILE A 1 57 ? 6.296 -14.910 -9.131 1.00 12.43 57 ILE A CA 11
ATOM 11312 C C . ILE A 1 57 ? 6.111 -13.443 -9.503 1.00 54.43 57 ILE A C 11
ATOM 11313 O O . ILE A 1 57 ? 5.286 -13.106 -10.355 1.00 23.05 57 ILE A O 11
ATOM 11329 N N . LEU A 1 58 ? 6.883 -12.573 -8.862 1.00 65.01 58 LEU A N 11
ATOM 11330 C CA . LEU A 1 58 ? 6.807 -11.141 -9.127 1.00 53.51 58 LEU A CA 11
ATOM 11331 C C . LEU A 1 58 ? 7.429 -10.803 -10.478 1.00 4.41 58 LEU A C 11
ATOM 11332 O O . LEU A 1 58 ? 7.065 -9.811 -11.110 1.00 74.11 58 LEU A O 11
ATOM 11348 N N . ASP A 1 59 ? 8.369 -11.634 -10.915 1.00 53.00 59 ASP A N 11
ATOM 11349 C CA . ASP A 1 59 ? 9.040 -11.425 -12.193 1.00 30.43 59 ASP A CA 11
ATOM 11350 C C . ASP A 1 59 ? 8.106 -11.744 -13.356 1.00 32.22 59 ASP A C 11
ATOM 11351 O O . ASP A 1 59 ? 8.213 -11.154 -14.430 1.00 4.41 59 ASP A O 11
ATOM 11360 N N . GLU A 1 60 ? 7.191 -12.682 -13.133 1.00 74.53 60 GLU A N 11
ATOM 11361 C CA . GLU A 1 60 ? 6.239 -13.080 -14.164 1.00 63.52 60 GLU A CA 11
ATOM 11362 C C . GLU A 1 60 ? 5.110 -12.061 -14.285 1.00 61.22 60 GLU A C 11
ATOM 11363 O O . GLU A 1 60 ? 4.865 -11.517 -15.361 1.00 41.40 60 GLU A O 11
ATOM 11375 N N . GLU A 1 61 ? 4.426 -11.810 -13.173 1.00 50.14 61 GLU A N 11
ATOM 11376 C CA . GLU A 1 61 ? 3.322 -10.857 -13.155 1.00 71.55 61 GLU A CA 11
ATOM 11377 C C . GLU A 1 61 ? 3.835 -9.427 -13.295 1.00 20.14 61 GLU A C 11
ATOM 11378 O O . GLU A 1 61 ? 3.189 -8.582 -13.913 1.00 4.21 61 GLU A O 11
ATOM 11390 N N . GLY A 1 62 ? 5.002 -9.164 -12.714 1.00 12.23 62 GLY A N 11
ATOM 11391 C CA . GLY A 1 62 ? 5.582 -7.835 -12.783 1.00 61.53 62 GLY A CA 11
ATOM 11392 C C . GLY A 1 62 ? 5.538 -7.113 -11.451 1.00 64.23 62 GLY A C 11
ATOM 11393 O O . GLY A 1 62 ? 4.607 -7.298 -10.668 1.00 34.21 62 GLY A O 11
ATOM 11397 N N . ILE A 1 63 ? 6.549 -6.290 -11.193 1.00 53.33 63 ILE A N 11
ATOM 11398 C CA . ILE A 1 63 ? 6.622 -5.538 -9.947 1.00 34.25 63 ILE A CA 11
ATOM 11399 C C . ILE A 1 63 ? 6.262 -4.073 -10.166 1.00 43.43 63 ILE A C 11
ATOM 11400 O O . ILE A 1 63 ? 6.426 -3.541 -11.264 1.00 3.42 63 ILE A O 11
ATOM 11416 N N . ALA A 1 64 ? 5.773 -3.425 -9.114 1.00 40.31 64 ALA A N 11
ATOM 11417 C CA . ALA A 1 64 ? 5.394 -2.019 -9.191 1.00 22.33 64 ALA A CA 11
ATOM 11418 C C . ALA A 1 64 ? 6.577 -1.113 -8.867 1.00 64.42 64 ALA A C 11
ATOM 11419 O O . ALA A 1 64 ? 6.942 -0.946 -7.704 1.00 63.20 64 ALA A O 11
ATOM 11426 N N . GLU A 1 65 ? 7.173 -0.532 -9.904 1.00 72.10 65 GLU A N 11
ATOM 11427 C CA . GLU A 1 65 ? 8.316 0.356 -9.728 1.00 62.44 65 GLU A CA 11
ATOM 11428 C C . GLU A 1 65 ? 8.144 1.632 -10.546 1.00 43.42 65 GLU A C 11
ATOM 11429 O O . GLU A 1 65 ? 7.121 1.828 -11.201 1.00 44.25 65 GLU A O 11
ATOM 11441 N N . GLY A 1 1 ? 2.981 0.215 -0.266 1.00 52.21 1 GLY A N 12
ATOM 11442 C CA . GLY A 1 1 ? 2.370 -1.015 -0.735 1.00 63.00 1 GLY A CA 12
ATOM 11443 C C . GLY A 1 1 ? 3.380 -2.131 -0.915 1.00 71.25 1 GLY A C 12
ATOM 11444 O O . GLY A 1 1 ? 4.266 -2.317 -0.081 1.00 50.35 1 GLY A O 12
ATOM 11448 N N . SER A 1 2 ? 3.245 -2.878 -2.007 1.00 4.11 2 SER A N 12
ATOM 11449 C CA . SER A 1 2 ? 4.150 -3.986 -2.291 1.00 41.44 2 SER A CA 12
ATOM 11450 C C . SER A 1 2 ? 5.551 -3.474 -2.613 1.00 71.14 2 SER A C 12
ATOM 11451 O O . SER A 1 2 ? 5.769 -2.270 -2.741 1.00 5.33 2 SER A O 12
ATOM 11459 N N . MET A 1 3 ? 6.496 -4.399 -2.743 1.00 43.05 3 MET A N 12
ATOM 11460 C CA . MET A 1 3 ? 7.876 -4.042 -3.052 1.00 24.42 3 MET A CA 12
ATOM 11461 C C . MET A 1 3 ? 8.021 -3.646 -4.518 1.00 20.23 3 MET A C 12
ATOM 11462 O O . MET A 1 3 ? 7.222 -4.051 -5.363 1.00 2.33 3 MET A O 12
ATOM 11476 N N . LYS A 1 4 ? 9.045 -2.852 -4.813 1.00 73.31 4 LYS A N 12
ATOM 11477 C CA . LYS A 1 4 ? 9.295 -2.402 -6.177 1.00 3.41 4 LYS A CA 12
ATOM 11478 C C . LYS A 1 4 ? 9.982 -3.492 -6.993 1.00 4.03 4 LYS A C 12
ATOM 11479 O O . LYS A 1 4 ? 10.545 -4.436 -6.438 1.00 32.15 4 LYS A O 12
ATOM 11498 N N . LYS A 1 5 ? 9.935 -3.355 -8.313 1.00 74.25 5 LYS A N 12
ATOM 11499 C CA . LYS A 1 5 ? 10.555 -4.327 -9.207 1.00 14.43 5 LYS A CA 12
ATOM 11500 C C . LYS A 1 5 ? 12.031 -4.509 -8.871 1.00 63.32 5 LYS A C 12
ATOM 11501 O O . LYS A 1 5 ? 12.616 -5.554 -9.155 1.00 4.02 5 LYS A O 12
ATOM 11520 N N . GLU A 1 6 ? 12.627 -3.487 -8.265 1.00 12.01 6 GLU A N 12
ATOM 11521 C CA . GLU A 1 6 ? 14.035 -3.537 -7.891 1.00 2.24 6 GLU A CA 12
ATOM 11522 C C . GLU A 1 6 ? 14.206 -4.117 -6.490 1.00 33.04 6 GLU A C 12
ATOM 11523 O O . GLU A 1 6 ? 15.248 -4.685 -6.165 1.00 1.41 6 GLU A O 12
ATOM 11535 N N . GLU A 1 7 ? 13.174 -3.969 -5.665 1.00 31.15 7 GLU A N 12
ATOM 11536 C CA . GLU A 1 7 ? 13.210 -4.477 -4.298 1.00 63.12 7 GLU A CA 12
ATOM 11537 C C . GLU A 1 7 ? 12.823 -5.952 -4.256 1.00 34.43 7 GLU A C 12
ATOM 11538 O O . GLU A 1 7 ? 13.255 -6.694 -3.373 1.00 34.54 7 GLU A O 12
ATOM 11550 N N . LEU A 1 8 ? 12.005 -6.371 -5.215 1.00 52.33 8 LEU A N 12
ATOM 11551 C CA . LEU A 1 8 ? 11.557 -7.757 -5.289 1.00 23.34 8 LEU A CA 12
ATOM 11552 C C . LEU A 1 8 ? 12.739 -8.717 -5.192 1.00 41.21 8 LEU A C 12
ATOM 11553 O O . LEU A 1 8 ? 12.676 -9.726 -4.489 1.00 41.13 8 LEU A O 12
ATOM 11569 N N . ILE A 1 9 ? 13.816 -8.394 -5.901 1.00 32.03 9 ILE A N 12
ATOM 11570 C CA . ILE A 1 9 ? 15.013 -9.226 -5.892 1.00 11.40 9 ILE A CA 12
ATOM 11571 C C . ILE A 1 9 ? 15.911 -8.884 -4.707 1.00 74.45 9 ILE A C 12
ATOM 11572 O O . ILE A 1 9 ? 16.756 -9.684 -4.305 1.00 72.23 9 ILE A O 12
ATOM 11588 N N . ASP A 1 10 ? 15.720 -7.693 -4.152 1.00 42.20 10 ASP A N 12
ATOM 11589 C CA . ASP A 1 10 ? 16.511 -7.246 -3.011 1.00 33.11 10 ASP A CA 12
ATOM 11590 C C . ASP A 1 10 ? 16.010 -7.886 -1.719 1.00 44.15 10 ASP A C 12
ATOM 11591 O O . ASP A 1 10 ? 16.775 -8.519 -0.991 1.00 14.13 10 ASP A O 12
ATOM 11600 N N . LYS A 1 11 ? 14.722 -7.716 -1.441 1.00 44.43 11 LYS A N 12
ATOM 11601 C CA . LYS A 1 11 ? 14.118 -8.276 -0.238 1.00 45.22 11 LYS A CA 12
ATOM 11602 C C . LYS A 1 11 ? 14.482 -9.749 -0.083 1.00 34.15 11 LYS A C 12
ATOM 11603 O O . LYS A 1 11 ? 14.969 -10.170 0.967 1.00 34.21 11 LYS A O 12
ATOM 11622 N N . ILE A 1 12 ? 14.243 -10.527 -1.133 1.00 50.21 12 ILE A N 12
ATOM 11623 C CA . ILE A 1 12 ? 14.548 -11.952 -1.113 1.00 33.01 12 ILE A CA 12
ATOM 11624 C C . ILE A 1 12 ? 16.040 -12.192 -0.910 1.00 71.34 12 ILE A C 12
ATOM 11625 O O . ILE A 1 12 ? 16.442 -13.157 -0.260 1.00 63.21 12 ILE A O 12
ATOM 11641 N N . LYS A 1 13 ? 16.857 -11.307 -1.470 1.00 64.14 13 LYS A N 12
ATOM 11642 C CA . LYS A 1 13 ? 18.306 -11.419 -1.350 1.00 21.53 13 LYS A CA 12
ATOM 11643 C C . LYS A 1 13 ? 18.728 -11.471 0.115 1.00 33.33 13 LYS A C 12
ATOM 11644 O O . LYS A 1 13 ? 19.563 -12.288 0.502 1.00 73.31 13 LYS A O 12
ATOM 11663 N N . ALA A 1 14 ? 18.144 -10.595 0.926 1.00 55.12 14 ALA A N 12
ATOM 11664 C CA . ALA A 1 14 ? 18.456 -10.544 2.349 1.00 43.25 14 ALA A CA 12
ATOM 11665 C C . ALA A 1 14 ? 17.595 -11.526 3.136 1.00 50.34 14 ALA A C 12
ATOM 11666 O O . ALA A 1 14 ? 17.934 -11.903 4.257 1.00 53.55 14 ALA A O 12
ATOM 11673 N N . ASN A 1 15 ? 16.479 -11.936 2.541 1.00 43.41 15 ASN A N 12
ATOM 11674 C CA . ASN A 1 15 ? 15.568 -12.873 3.188 1.00 65.13 15 ASN A CA 12
ATOM 11675 C C . ASN A 1 15 ? 16.070 -14.307 3.043 1.00 50.44 15 ASN A C 12
ATOM 11676 O O . ASN A 1 15 ? 15.698 -15.186 3.818 1.00 71.42 15 ASN A O 12
ATOM 11687 N N . ASN A 1 16 ? 16.917 -14.533 2.044 1.00 24.10 16 ASN A N 12
ATOM 11688 C CA . ASN A 1 16 ? 17.470 -15.860 1.797 1.00 44.31 16 ASN A CA 12
ATOM 11689 C C . ASN A 1 16 ? 18.430 -16.265 2.912 1.00 73.53 16 ASN A C 12
ATOM 11690 O O . ASN A 1 16 ? 18.235 -17.286 3.571 1.00 34.53 16 ASN A O 12
ATOM 11701 N N . ARG A 1 17 ? 19.466 -15.458 3.116 1.00 33.52 17 ARG A N 12
ATOM 11702 C CA . ARG A 1 17 ? 20.456 -15.733 4.150 1.00 32.44 17 ARG A CA 12
ATOM 11703 C C . ARG A 1 17 ? 19.837 -15.615 5.540 1.00 4.34 17 ARG A C 12
ATOM 11704 O O . ARG A 1 17 ? 20.500 -15.859 6.549 1.00 22.25 17 ARG A O 12
ATOM 11725 N N . LEU A 1 18 ? 18.564 -15.238 5.585 1.00 4.35 18 LEU A N 12
ATOM 11726 C CA . LEU A 1 18 ? 17.856 -15.086 6.852 1.00 51.24 18 LEU A CA 12
ATOM 11727 C C . LEU A 1 18 ? 18.069 -16.304 7.745 1.00 45.24 18 LEU A C 12
ATOM 11728 O O . LEU A 1 18 ? 18.031 -16.202 8.972 1.00 42.14 18 LEU A O 12
ATOM 11744 N N . LEU A 1 19 ? 18.296 -17.455 7.122 1.00 44.02 19 LEU A N 12
ATOM 11745 C CA . LEU A 1 19 ? 18.519 -18.693 7.860 1.00 71.51 19 LEU A CA 12
ATOM 11746 C C . LEU A 1 19 ? 19.782 -18.601 8.710 1.00 62.42 19 LEU A C 12
ATOM 11747 O O . LEU A 1 19 ? 19.716 -18.581 9.938 1.00 55.40 19 LEU A O 12
ATOM 11763 N N . ASN A 1 20 ? 20.933 -18.544 8.047 1.00 74.35 20 ASN A N 12
ATOM 11764 C CA . ASN A 1 20 ? 22.212 -18.452 8.741 1.00 34.42 20 ASN A CA 12
ATOM 11765 C C . ASN A 1 20 ? 22.437 -19.673 9.629 1.00 45.33 20 ASN A C 12
ATOM 11766 O O . ASN A 1 20 ? 22.501 -19.560 10.852 1.00 0.34 20 ASN A O 12
ATOM 11777 N N . ALA A 1 21 ? 22.559 -20.839 9.002 1.00 14.34 21 ALA A N 12
ATOM 11778 C CA . ALA A 1 21 ? 22.780 -22.080 9.734 1.00 1.54 21 ALA A CA 12
ATOM 11779 C C . ALA A 1 21 ? 24.098 -22.729 9.327 1.00 22.32 21 ALA A C 12
ATOM 11780 O O . ALA A 1 21 ? 24.971 -22.964 10.163 1.00 12.33 21 ALA A O 12
ATOM 11787 N N . VAL A 1 22 ? 24.236 -23.019 8.037 1.00 22.12 22 VAL A N 12
ATOM 11788 C CA . VAL A 1 22 ? 25.448 -23.642 7.519 1.00 44.21 22 VAL A CA 12
ATOM 11789 C C . VAL A 1 22 ? 26.256 -22.658 6.681 1.00 45.33 22 VAL A C 12
ATOM 11790 O O . VAL A 1 22 ? 27.465 -22.513 6.867 1.00 71.15 22 VAL A O 12
ATOM 11803 N N . VAL A 1 23 ? 25.581 -21.982 5.757 1.00 40.33 23 VAL A N 12
ATOM 11804 C CA . VAL A 1 23 ? 26.236 -21.009 4.890 1.00 74.11 23 VAL A CA 12
ATOM 11805 C C . VAL A 1 23 ? 26.226 -19.620 5.517 1.00 1.34 23 VAL A C 12
ATOM 11806 O O . VAL A 1 23 ? 26.442 -18.619 4.835 1.00 53.33 23 VAL A O 12
ATOM 11819 N N . GLN A 1 24 ? 25.975 -19.567 6.822 1.00 64.14 24 GLN A N 12
ATOM 11820 C CA . GLN A 1 24 ? 25.938 -18.300 7.541 1.00 13.43 24 GLN A CA 12
ATOM 11821 C C . GLN A 1 24 ? 27.325 -17.668 7.605 1.00 74.31 24 GLN A C 12
ATOM 11822 O O . GLN A 1 24 ? 27.464 -16.483 7.906 1.00 33.53 24 GLN A O 12
ATOM 11836 N N . GLU A 1 25 ? 28.347 -18.468 7.319 1.00 23.33 25 GLU A N 12
ATOM 11837 C CA . GLU A 1 25 ? 29.723 -17.987 7.346 1.00 44.24 25 GLU A CA 12
ATOM 11838 C C . GLU A 1 25 ? 30.200 -17.625 5.942 1.00 42.21 25 GLU A C 12
ATOM 11839 O O . GLU A 1 25 ? 30.967 -16.680 5.760 1.00 3.11 25 GLU A O 12
ATOM 11851 N N . MET A 1 26 ? 29.740 -18.384 4.953 1.00 21.20 26 MET A N 12
ATOM 11852 C CA . MET A 1 26 ? 30.119 -18.143 3.565 1.00 32.45 26 MET A CA 12
ATOM 11853 C C . MET A 1 26 ? 29.158 -17.162 2.902 1.00 33.11 26 MET A C 12
ATOM 11854 O O . MET A 1 26 ? 29.578 -16.146 2.348 1.00 75.14 26 MET A O 12
ATOM 11868 N N . TYR A 1 27 ? 27.868 -17.472 2.962 1.00 35.35 27 TYR A N 12
ATOM 11869 C CA . TYR A 1 27 ? 26.847 -16.619 2.365 1.00 4.10 27 TYR A CA 12
ATOM 11870 C C . TYR A 1 27 ? 26.926 -15.202 2.925 1.00 31.04 27 TYR A C 12
ATOM 11871 O O . TYR A 1 27 ? 26.619 -14.230 2.234 1.00 73.11 27 TYR A O 12
ATOM 11889 N N . LEU A 1 28 ? 27.340 -15.093 4.183 1.00 42.52 28 LEU A N 12
ATOM 11890 C CA . LEU A 1 28 ? 27.461 -13.795 4.838 1.00 11.13 28 LEU A CA 12
ATOM 11891 C C . LEU A 1 28 ? 28.840 -13.189 4.597 1.00 53.12 28 LEU A C 12
ATOM 11892 O O . LEU A 1 28 ? 29.086 -12.029 4.929 1.00 72.23 28 LEU A O 12
ATOM 11908 N N . ASP A 1 29 ? 29.734 -13.980 4.015 1.00 22.23 29 ASP A N 12
ATOM 11909 C CA . ASP A 1 29 ? 31.088 -13.521 3.726 1.00 53.01 29 ASP A CA 12
ATOM 11910 C C . ASP A 1 29 ? 31.078 -12.457 2.632 1.00 25.33 29 ASP A C 12
ATOM 11911 O O . ASP A 1 29 ? 31.194 -12.770 1.448 1.00 14.21 29 ASP A O 12
ATOM 11920 N N . ASN A 1 30 ? 30.940 -11.199 3.039 1.00 75.55 30 ASN A N 12
ATOM 11921 C CA . ASN A 1 30 ? 30.913 -10.089 2.093 1.00 64.40 30 ASN A CA 12
ATOM 11922 C C . ASN A 1 30 ? 32.212 -10.023 1.296 1.00 64.44 30 ASN A C 12
ATOM 11923 O O . ASN A 1 30 ? 32.266 -9.416 0.226 1.00 22.22 30 ASN A O 12
ATOM 11934 N N . SER A 1 31 ? 33.257 -10.653 1.824 1.00 42.13 31 SER A N 12
ATOM 11935 C CA . SER A 1 31 ? 34.557 -10.663 1.163 1.00 22.33 31 SER A CA 12
ATOM 11936 C C . SER A 1 31 ? 34.710 -11.900 0.283 1.00 75.00 31 SER A C 12
ATOM 11937 O O . SER A 1 31 ? 35.824 -12.320 -0.031 1.00 22.04 31 SER A O 12
ATOM 11945 N N . LEU A 1 32 ? 33.581 -12.479 -0.113 1.00 24.13 32 LEU A N 12
ATOM 11946 C CA . LEU A 1 32 ? 33.587 -13.669 -0.957 1.00 42.54 32 LEU A CA 12
ATOM 11947 C C . LEU A 1 32 ? 32.743 -13.452 -2.209 1.00 42.52 32 LEU A C 12
ATOM 11948 O O . LEU A 1 32 ? 31.890 -12.565 -2.249 1.00 2.42 32 LEU A O 12
ATOM 11964 N N . ASP A 1 33 ? 32.985 -14.268 -3.229 1.00 25.24 33 ASP A N 12
ATOM 11965 C CA . ASP A 1 33 ? 32.245 -14.168 -4.481 1.00 64.02 33 ASP A CA 12
ATOM 11966 C C . ASP A 1 33 ? 30.794 -14.598 -4.291 1.00 1.33 33 ASP A C 12
ATOM 11967 O O . ASP A 1 33 ? 30.520 -15.717 -3.857 1.00 30.12 33 ASP A O 12
ATOM 11976 N N . ILE A 1 34 ? 29.869 -13.701 -4.617 1.00 23.12 34 ILE A N 12
ATOM 11977 C CA . ILE A 1 34 ? 28.447 -13.988 -4.481 1.00 74.04 34 ILE A CA 12
ATOM 11978 C C . ILE A 1 34 ? 28.116 -15.385 -4.997 1.00 0.43 34 ILE A C 12
ATOM 11979 O O . ILE A 1 34 ? 27.328 -16.111 -4.392 1.00 35.42 34 ILE A O 12
ATOM 11995 N N . LYS A 1 35 ? 28.726 -15.755 -6.118 1.00 34.33 35 LYS A N 12
ATOM 11996 C CA . LYS A 1 35 ? 28.500 -17.066 -6.714 1.00 74.35 35 LYS A CA 12
ATOM 11997 C C . LYS A 1 35 ? 29.149 -18.164 -5.878 1.00 31.21 35 LYS A C 12
ATOM 11998 O O . LYS A 1 35 ? 28.579 -19.241 -5.696 1.00 52.42 35 LYS A O 12
ATOM 12017 N N . THR A 1 36 ? 30.345 -17.885 -5.369 1.00 31.02 36 THR A N 12
ATOM 12018 C CA . THR A 1 36 ? 31.071 -18.848 -4.551 1.00 63.32 36 THR A CA 12
ATOM 12019 C C . THR A 1 36 ? 30.187 -19.405 -3.441 1.00 2.51 36 THR A C 12
ATOM 12020 O O . THR A 1 36 ? 29.969 -20.613 -3.355 1.00 21.12 36 THR A O 12
ATOM 12031 N N . ARG A 1 37 ? 29.680 -18.515 -2.593 1.00 70.43 37 ARG A N 12
ATOM 12032 C CA . ARG A 1 37 ? 28.819 -18.918 -1.488 1.00 24.34 37 ARG A CA 12
ATOM 12033 C C . ARG A 1 37 ? 27.512 -19.511 -2.004 1.00 71.35 37 ARG A C 12
ATOM 12034 O O . ARG A 1 37 ? 26.948 -20.421 -1.396 1.00 61.23 37 ARG A O 12
ATOM 12055 N N . ASP A 1 38 ? 27.036 -18.989 -3.129 1.00 74.23 38 ASP A N 12
ATOM 12056 C CA . ASP A 1 38 ? 25.795 -19.467 -3.729 1.00 11.04 38 ASP A CA 12
ATOM 12057 C C . ASP A 1 38 ? 25.853 -20.972 -3.973 1.00 4.34 38 ASP A C 12
ATOM 12058 O O . ASP A 1 38 ? 24.911 -21.699 -3.657 1.00 64.02 38 ASP A O 12
ATOM 12067 N N . TYR A 1 39 ? 26.965 -21.431 -4.537 1.00 34.43 39 TYR A N 12
ATOM 12068 C CA . TYR A 1 39 ? 27.145 -22.849 -4.826 1.00 74.05 39 TYR A CA 12
ATOM 12069 C C . TYR A 1 39 ? 26.928 -23.693 -3.574 1.00 5.11 39 TYR A C 12
ATOM 12070 O O . TYR A 1 39 ? 26.140 -24.639 -3.577 1.00 45.12 39 TYR A O 12
ATOM 12088 N N . TYR A 1 40 ? 27.634 -23.343 -2.504 1.00 55.30 40 TYR A N 12
ATOM 12089 C CA . TYR A 1 40 ? 27.521 -24.068 -1.244 1.00 4.30 40 TYR A CA 12
ATOM 12090 C C . TYR A 1 40 ? 26.165 -23.819 -0.591 1.00 71.44 40 TYR A C 12
ATOM 12091 O O . TYR A 1 40 ? 25.817 -24.454 0.404 1.00 1.21 40 TYR A O 12
ATOM 12109 N N . ALA A 1 41 ? 25.403 -22.892 -1.161 1.00 13.41 41 ALA A N 12
ATOM 12110 C CA . ALA A 1 41 ? 24.083 -22.560 -0.638 1.00 22.13 41 ALA A CA 12
ATOM 12111 C C . ALA A 1 41 ? 23.023 -23.514 -1.178 1.00 0.13 41 ALA A C 12
ATOM 12112 O O . ALA A 1 41 ? 21.868 -23.132 -1.364 1.00 13.13 41 ALA A O 12
ATOM 12119 N N . SER A 1 42 ? 23.424 -24.756 -1.428 1.00 73.23 42 SER A N 12
ATOM 12120 C CA . SER A 1 42 ? 22.509 -25.764 -1.952 1.00 15.43 42 SER A CA 12
ATOM 12121 C C . SER A 1 42 ? 21.901 -26.587 -0.820 1.00 4.45 42 SER A C 12
ATOM 12122 O O . SER A 1 42 ? 20.791 -27.102 -0.939 1.00 31.21 42 SER A O 12
ATOM 12130 N N . ASN A 1 43 ? 22.640 -26.705 0.279 1.00 14.44 43 ASN A N 12
ATOM 12131 C CA . ASN A 1 43 ? 22.175 -27.465 1.434 1.00 63.20 43 ASN A CA 12
ATOM 12132 C C . ASN A 1 43 ? 21.089 -26.703 2.186 1.00 13.03 43 ASN A C 12
ATOM 12133 O O . ASN A 1 43 ? 20.072 -27.277 2.577 1.00 13.44 43 ASN A O 12
ATOM 12144 N N . ILE A 1 44 ? 21.311 -25.408 2.385 1.00 63.15 44 ILE A N 12
ATOM 12145 C CA . ILE A 1 44 ? 20.351 -24.567 3.088 1.00 33.30 44 ILE A CA 12
ATOM 12146 C C . ILE A 1 44 ? 19.247 -24.091 2.150 1.00 13.12 44 ILE A C 12
ATOM 12147 O O . ILE A 1 44 ? 18.438 -23.234 2.509 1.00 61.11 44 ILE A O 12
ATOM 12163 N N . THR A 1 45 ? 19.217 -24.653 0.946 1.00 71.41 45 THR A N 12
ATOM 12164 C CA . THR A 1 45 ? 18.212 -24.287 -0.044 1.00 70.20 45 THR A CA 12
ATOM 12165 C C . THR A 1 45 ? 16.821 -24.233 0.578 1.00 5.43 45 THR A C 12
ATOM 12166 O O . THR A 1 45 ? 15.957 -23.482 0.126 1.00 45.34 45 THR A O 12
ATOM 12177 N N . SER A 1 46 ? 16.612 -25.032 1.619 1.00 22.51 46 SER A N 12
ATOM 12178 C CA . SER A 1 46 ? 15.325 -25.077 2.302 1.00 75.20 46 SER A CA 12
ATOM 12179 C C . SER A 1 46 ? 14.820 -23.669 2.603 1.00 22.12 46 SER A C 12
ATOM 12180 O O . SER A 1 46 ? 13.614 -23.423 2.636 1.00 4.22 46 SER A O 12
ATOM 12188 N N . VAL A 1 47 ? 15.753 -22.748 2.823 1.00 52.44 47 VAL A N 12
ATOM 12189 C CA . VAL A 1 47 ? 15.405 -21.363 3.120 1.00 33.43 47 VAL A CA 12
ATOM 12190 C C . VAL A 1 47 ? 15.554 -20.482 1.886 1.00 42.52 47 VAL A C 12
ATOM 12191 O O . VAL A 1 47 ? 14.921 -19.431 1.780 1.00 31.14 47 VAL A O 12
ATOM 12204 N N . ARG A 1 48 ? 16.396 -20.916 0.953 1.00 33.04 48 ARG A N 12
ATOM 12205 C CA . ARG A 1 48 ? 16.629 -20.166 -0.275 1.00 2.44 48 ARG A CA 12
ATOM 12206 C C . ARG A 1 48 ? 15.398 -20.199 -1.175 1.00 14.13 48 ARG A C 12
ATOM 12207 O O . ARG A 1 48 ? 14.970 -19.169 -1.695 1.00 41.20 48 ARG A O 12
ATOM 12228 N N . GLN A 1 49 ? 14.833 -21.389 -1.353 1.00 44.01 49 GLN A N 12
ATOM 12229 C CA . GLN A 1 49 ? 13.652 -21.556 -2.191 1.00 50.23 49 GLN A CA 12
ATOM 12230 C C . GLN A 1 49 ? 12.546 -20.593 -1.772 1.00 4.24 49 GLN A C 12
ATOM 12231 O O . GLN A 1 49 ? 11.807 -20.078 -2.610 1.00 22.25 49 GLN A O 12
ATOM 12245 N N . ASN A 1 50 ? 12.439 -20.354 -0.468 1.00 64.25 50 ASN A N 12
ATOM 12246 C CA . ASN A 1 50 ? 11.423 -19.453 0.063 1.00 72.43 50 ASN A CA 12
ATOM 12247 C C . ASN A 1 50 ? 11.449 -18.113 -0.666 1.00 24.20 50 ASN A C 12
ATOM 12248 O O . ASN A 1 50 ? 10.423 -17.636 -1.147 1.00 53.21 50 ASN A O 12
ATOM 12259 N N . GLY A 1 51 ? 12.632 -17.511 -0.744 1.00 24.14 51 GLY A N 12
ATOM 12260 C CA . GLY A 1 51 ? 12.771 -16.232 -1.415 1.00 61.23 51 GLY A CA 12
ATOM 12261 C C . GLY A 1 51 ? 12.743 -16.364 -2.925 1.00 73.11 51 GLY A C 12
ATOM 12262 O O . GLY A 1 51 ? 11.956 -15.698 -3.598 1.00 72.54 51 GLY A O 12
ATOM 12266 N N . ASP A 1 52 ? 13.604 -17.224 -3.458 1.00 53.34 52 ASP A N 12
ATOM 12267 C CA . ASP A 1 52 ? 13.675 -17.440 -4.899 1.00 32.42 52 ASP A CA 12
ATOM 12268 C C . ASP A 1 52 ? 12.290 -17.718 -5.476 1.00 0.34 52 ASP A C 12
ATOM 12269 O O . ASP A 1 52 ? 12.003 -17.368 -6.620 1.00 43.10 52 ASP A O 12
ATOM 12278 N N . GLN A 1 53 ? 11.437 -18.349 -4.675 1.00 52.15 53 GLN A N 12
ATOM 12279 C CA . GLN A 1 53 ? 10.083 -18.675 -5.108 1.00 11.51 53 GLN A CA 12
ATOM 12280 C C . GLN A 1 53 ? 9.276 -17.407 -5.371 1.00 32.44 53 GLN A C 12
ATOM 12281 O O . GLN A 1 53 ? 8.520 -17.331 -6.340 1.00 32.44 53 GLN A O 12
ATOM 12295 N N . ILE A 1 54 ? 9.441 -16.416 -4.502 1.00 3.22 54 ILE A N 12
ATOM 12296 C CA . ILE A 1 54 ? 8.728 -15.152 -4.641 1.00 24.10 54 ILE A CA 12
ATOM 12297 C C . ILE A 1 54 ? 9.251 -14.354 -5.831 1.00 31.31 54 ILE A C 12
ATOM 12298 O O . ILE A 1 54 ? 8.498 -13.632 -6.486 1.00 22.44 54 ILE A O 12
ATOM 12314 N N . ILE A 1 55 ? 10.544 -14.491 -6.106 1.00 14.00 55 ILE A N 12
ATOM 12315 C CA . ILE A 1 55 ? 11.166 -13.785 -7.219 1.00 60.21 55 ILE A CA 12
ATOM 12316 C C . ILE A 1 55 ? 10.349 -13.944 -8.497 1.00 14.04 55 ILE A C 12
ATOM 12317 O O . ILE A 1 55 ? 10.278 -13.030 -9.317 1.00 45.52 55 ILE A O 12
ATOM 12333 N N . GLN A 1 56 ? 9.731 -15.110 -8.656 1.00 61.05 56 GLN A N 12
ATOM 12334 C CA . GLN A 1 56 ? 8.917 -15.388 -9.834 1.00 2.21 56 GLN A CA 12
ATOM 12335 C C . GLN A 1 56 ? 7.490 -14.886 -9.640 1.00 20.22 56 GLN A C 12
ATOM 12336 O O . GLN A 1 56 ? 6.857 -14.408 -10.581 1.00 53.23 56 GLN A O 12
ATOM 12350 N N . ILE A 1 57 ? 6.990 -14.999 -8.414 1.00 21.21 57 ILE A N 12
ATOM 12351 C CA . ILE A 1 57 ? 5.638 -14.556 -8.097 1.00 61.31 57 ILE A CA 12
ATOM 12352 C C . ILE A 1 57 ? 5.400 -13.130 -8.579 1.00 53.55 57 ILE A C 12
ATOM 12353 O O . ILE A 1 57 ? 4.458 -12.865 -9.329 1.00 5.33 57 ILE A O 12
ATOM 12369 N N . LEU A 1 58 ? 6.259 -12.213 -8.147 1.00 30.51 58 LEU A N 12
ATOM 12370 C CA . LEU A 1 58 ? 6.144 -10.812 -8.536 1.00 72.20 58 LEU A CA 12
ATOM 12371 C C . LEU A 1 58 ? 6.547 -10.617 -9.994 1.00 2.00 58 LEU A C 12
ATOM 12372 O O . LEU A 1 58 ? 6.100 -9.678 -10.652 1.00 14.51 58 LEU A O 12
ATOM 12388 N N . ASP A 1 59 ? 7.393 -11.511 -10.493 1.00 23.30 59 ASP A N 12
ATOM 12389 C CA . ASP A 1 59 ? 7.855 -11.440 -11.875 1.00 13.45 59 ASP A CA 12
ATOM 12390 C C . ASP A 1 59 ? 6.731 -11.797 -12.842 1.00 54.40 59 ASP A C 12
ATOM 12391 O O . ASP A 1 59 ? 6.681 -11.293 -13.963 1.00 43.44 59 ASP A O 12
ATOM 12400 N N . GLU A 1 60 ? 5.831 -12.670 -12.400 1.00 0.21 60 GLU A N 12
ATOM 12401 C CA . GLU A 1 60 ? 4.709 -13.095 -13.228 1.00 71.23 60 GLU A CA 12
ATOM 12402 C C . GLU A 1 60 ? 3.631 -12.017 -13.280 1.00 12.54 60 GLU A C 12
ATOM 12403 O O . GLU A 1 60 ? 3.387 -11.418 -14.327 1.00 3.03 60 GLU A O 12
ATOM 12415 N N . GLU A 1 61 ? 2.988 -11.775 -12.141 1.00 25.41 61 GLU A N 12
ATOM 12416 C CA . GLU A 1 61 ? 1.936 -10.770 -12.057 1.00 35.24 61 GLU A CA 12
ATOM 12417 C C . GLU A 1 61 ? 2.490 -9.377 -12.338 1.00 0.40 61 GLU A C 12
ATOM 12418 O O . GLU A 1 61 ? 1.802 -8.524 -12.898 1.00 61.33 61 GLU A O 12
ATOM 12430 N N . GLY A 1 62 ? 3.740 -9.153 -11.944 1.00 10.54 62 GLY A N 12
ATOM 12431 C CA . GLY A 1 62 ? 4.366 -7.861 -12.161 1.00 22.52 62 GLY A CA 12
ATOM 12432 C C . GLY A 1 62 ? 4.600 -7.106 -10.868 1.00 14.52 62 GLY A C 12
ATOM 12433 O O . GLY A 1 62 ? 3.829 -7.237 -9.917 1.00 13.24 62 GLY A O 12
ATOM 12437 N N . ILE A 1 63 ? 5.666 -6.314 -10.832 1.00 11.44 63 ILE A N 12
ATOM 12438 C CA . ILE A 1 63 ? 5.998 -5.535 -9.645 1.00 44.32 63 ILE A CA 12
ATOM 12439 C C . ILE A 1 63 ? 5.623 -4.068 -9.827 1.00 72.15 63 ILE A C 12
ATOM 12440 O O . ILE A 1 63 ? 5.574 -3.564 -10.949 1.00 62.00 63 ILE A O 12
ATOM 12456 N N . ALA A 1 64 ? 5.360 -3.388 -8.716 1.00 53.14 64 ALA A N 12
ATOM 12457 C CA . ALA A 1 64 ? 4.992 -1.978 -8.753 1.00 4.20 64 ALA A CA 12
ATOM 12458 C C . ALA A 1 64 ? 6.218 -1.087 -8.580 1.00 13.33 64 ALA A C 12
ATOM 12459 O O . ALA A 1 64 ? 6.665 -0.843 -7.460 1.00 10.24 64 ALA A O 12
ATOM 12466 N N . GLU A 1 65 ? 6.756 -0.605 -9.696 1.00 12.44 65 GLU A N 12
ATOM 12467 C CA . GLU A 1 65 ? 7.931 0.258 -9.665 1.00 52.34 65 GLU A CA 12
ATOM 12468 C C . GLU A 1 65 ? 7.564 1.690 -10.046 1.00 65.12 65 GLU A C 12
ATOM 12469 O O . GLU A 1 65 ? 8.355 2.614 -9.858 1.00 60.12 65 GLU A O 12
ATOM 12481 N N . GLY A 1 1 ? 3.505 1.801 -0.598 1.00 45.34 1 GLY A N 13
ATOM 12482 C CA . GLY A 1 1 ? 2.494 1.011 -1.275 1.00 32.32 1 GLY A CA 13
ATOM 12483 C C . GLY A 1 1 ? 2.888 -0.447 -1.405 1.00 22.14 1 GLY A C 13
ATOM 12484 O O . GLY A 1 1 ? 3.635 -0.971 -0.578 1.00 62.03 1 GLY A O 13
ATOM 12488 N N . SER A 1 2 ? 2.384 -1.105 -2.444 1.00 1.31 2 SER A N 13
ATOM 12489 C CA . SER A 1 2 ? 2.684 -2.513 -2.676 1.00 12.21 2 SER A CA 13
ATOM 12490 C C . SER A 1 2 ? 4.169 -2.712 -2.965 1.00 14.21 2 SER A C 13
ATOM 12491 O O . SER A 1 2 ? 4.886 -1.759 -3.270 1.00 75.32 2 SER A O 13
ATOM 12499 N N . MET A 1 3 ? 4.622 -3.957 -2.866 1.00 45.10 3 MET A N 13
ATOM 12500 C CA . MET A 1 3 ? 6.022 -4.282 -3.118 1.00 34.12 3 MET A CA 13
ATOM 12501 C C . MET A 1 3 ? 6.328 -4.245 -4.612 1.00 2.54 3 MET A C 13
ATOM 12502 O O . MET A 1 3 ? 5.748 -4.998 -5.394 1.00 44.11 3 MET A O 13
ATOM 12516 N N . LYS A 1 4 ? 7.243 -3.363 -5.001 1.00 54.13 4 LYS A N 13
ATOM 12517 C CA . LYS A 1 4 ? 7.628 -3.227 -6.401 1.00 75.11 4 LYS A CA 13
ATOM 12518 C C . LYS A 1 4 ? 8.586 -4.340 -6.812 1.00 61.23 4 LYS A C 13
ATOM 12519 O O . LYS A 1 4 ? 9.343 -4.857 -5.990 1.00 71.22 4 LYS A O 13
ATOM 12538 N N . LYS A 1 5 ? 8.550 -4.704 -8.090 1.00 10.03 5 LYS A N 13
ATOM 12539 C CA . LYS A 1 5 ? 9.417 -5.754 -8.612 1.00 0.34 5 LYS A CA 13
ATOM 12540 C C . LYS A 1 5 ? 10.879 -5.460 -8.292 1.00 64.23 5 LYS A C 13
ATOM 12541 O O . LYS A 1 5 ? 11.671 -6.376 -8.072 1.00 43.02 5 LYS A O 13
ATOM 12560 N N . GLU A 1 6 ? 11.229 -4.178 -8.268 1.00 4.04 6 GLU A N 13
ATOM 12561 C CA . GLU A 1 6 ? 12.597 -3.766 -7.974 1.00 51.42 6 GLU A CA 13
ATOM 12562 C C . GLU A 1 6 ? 12.917 -3.956 -6.494 1.00 61.24 6 GLU A C 13
ATOM 12563 O O . GLU A 1 6 ? 14.070 -4.171 -6.121 1.00 73.54 6 GLU A O 13
ATOM 12575 N N . GLU A 1 7 ? 11.888 -3.875 -5.657 1.00 12.41 7 GLU A N 13
ATOM 12576 C CA . GLU A 1 7 ? 12.060 -4.037 -4.218 1.00 51.41 7 GLU A CA 13
ATOM 12577 C C . GLU A 1 7 ? 12.042 -5.513 -3.831 1.00 12.53 7 GLU A C 13
ATOM 12578 O O . GLU A 1 7 ? 12.780 -5.942 -2.943 1.00 34.31 7 GLU A O 13
ATOM 12590 N N . LEU A 1 8 ? 11.194 -6.284 -4.502 1.00 53.30 8 LEU A N 13
ATOM 12591 C CA . LEU A 1 8 ? 11.078 -7.712 -4.229 1.00 31.02 8 LEU A CA 13
ATOM 12592 C C . LEU A 1 8 ? 12.341 -8.452 -4.656 1.00 23.33 8 LEU A C 13
ATOM 12593 O O . LEU A 1 8 ? 12.949 -9.172 -3.862 1.00 75.34 8 LEU A O 13
ATOM 12609 N N . ILE A 1 9 ? 12.732 -8.269 -5.912 1.00 44.32 9 ILE A N 13
ATOM 12610 C CA . ILE A 1 9 ? 13.925 -8.917 -6.443 1.00 4.51 9 ILE A CA 13
ATOM 12611 C C . ILE A 1 9 ? 15.123 -8.702 -5.523 1.00 53.43 9 ILE A C 13
ATOM 12612 O O . ILE A 1 9 ? 16.044 -9.518 -5.485 1.00 54.23 9 ILE A O 13
ATOM 12628 N N . ASP A 1 10 ? 15.102 -7.599 -4.782 1.00 62.24 10 ASP A N 13
ATOM 12629 C CA . ASP A 1 10 ? 16.185 -7.278 -3.860 1.00 12.22 10 ASP A CA 13
ATOM 12630 C C . ASP A 1 10 ? 15.905 -7.849 -2.473 1.00 71.34 10 ASP A C 13
ATOM 12631 O O . ASP A 1 10 ? 16.775 -8.465 -1.856 1.00 54.24 10 ASP A O 13
ATOM 12640 N N . LYS A 1 11 ? 14.686 -7.641 -1.988 1.00 53.41 11 LYS A N 13
ATOM 12641 C CA . LYS A 1 11 ? 14.290 -8.134 -0.675 1.00 34.53 11 LYS A CA 13
ATOM 12642 C C . LYS A 1 11 ? 14.661 -9.605 -0.512 1.00 34.02 11 LYS A C 13
ATOM 12643 O O . LYS A 1 11 ? 15.103 -10.028 0.557 1.00 61.34 11 LYS A O 13
ATOM 12662 N N . ILE A 1 12 ? 14.479 -10.378 -1.577 1.00 53.11 12 ILE A N 13
ATOM 12663 C CA . ILE A 1 12 ? 14.797 -11.800 -1.552 1.00 20.12 12 ILE A CA 13
ATOM 12664 C C . ILE A 1 12 ? 16.271 -12.028 -1.236 1.00 44.12 12 ILE A C 13
ATOM 12665 O O . ILE A 1 12 ? 16.629 -12.973 -0.533 1.00 73.43 12 ILE A O 13
ATOM 12681 N N . LYS A 1 13 ? 17.125 -11.154 -1.759 1.00 54.23 13 LYS A N 13
ATOM 12682 C CA . LYS A 1 13 ? 18.561 -11.256 -1.532 1.00 22.12 13 LYS A CA 13
ATOM 12683 C C . LYS A 1 13 ? 18.879 -11.231 -0.040 1.00 50.41 13 LYS A C 13
ATOM 12684 O O . LYS A 1 13 ? 19.779 -11.930 0.424 1.00 33.03 13 LYS A O 13
ATOM 12703 N N . ALA A 1 14 ? 18.134 -10.421 0.705 1.00 32.13 14 ALA A N 13
ATOM 12704 C CA . ALA A 1 14 ? 18.334 -10.308 2.145 1.00 42.24 14 ALA A CA 13
ATOM 12705 C C . ALA A 1 14 ? 17.428 -11.272 2.903 1.00 62.03 14 ALA A C 13
ATOM 12706 O O . ALA A 1 14 ? 17.610 -11.499 4.098 1.00 72.10 14 ALA A O 13
ATOM 12713 N N . ASN A 1 15 ? 16.452 -11.836 2.199 1.00 14.03 15 ASN A N 13
ATOM 12714 C CA . ASN A 1 15 ? 15.516 -12.775 2.807 1.00 30.21 15 ASN A CA 13
ATOM 12715 C C . ASN A 1 15 ? 16.005 -14.211 2.645 1.00 32.45 15 ASN A C 13
ATOM 12716 O O . ASN A 1 15 ? 15.521 -15.121 3.317 1.00 22.52 15 ASN A O 13
ATOM 12727 N N . ASN A 1 16 ? 16.967 -14.406 1.750 1.00 43.22 16 ASN A N 13
ATOM 12728 C CA . ASN A 1 16 ? 17.522 -15.731 1.500 1.00 61.24 16 ASN A CA 13
ATOM 12729 C C . ASN A 1 16 ? 18.479 -16.140 2.615 1.00 4.42 16 ASN A C 13
ATOM 12730 O O . ASN A 1 16 ? 18.267 -17.146 3.292 1.00 61.14 16 ASN A O 13
ATOM 12741 N N . ARG A 1 17 ? 19.533 -15.351 2.802 1.00 71.24 17 ARG A N 13
ATOM 12742 C CA . ARG A 1 17 ? 20.523 -15.631 3.834 1.00 1.25 17 ARG A CA 13
ATOM 12743 C C . ARG A 1 17 ? 19.905 -15.517 5.225 1.00 22.10 17 ARG A C 13
ATOM 12744 O O . ARG A 1 17 ? 20.569 -15.763 6.233 1.00 10.22 17 ARG A O 13
ATOM 12765 N N . LEU A 1 18 ? 18.631 -15.143 5.272 1.00 64.12 18 LEU A N 13
ATOM 12766 C CA . LEU A 1 18 ? 17.923 -14.996 6.539 1.00 61.23 18 LEU A CA 13
ATOM 12767 C C . LEU A 1 18 ? 18.135 -16.219 7.426 1.00 2.40 18 LEU A C 13
ATOM 12768 O O . LEU A 1 18 ? 18.109 -16.120 8.654 1.00 65.04 18 LEU A O 13
ATOM 12784 N N . LEU A 1 19 ? 18.347 -17.370 6.798 1.00 53.44 19 LEU A N 13
ATOM 12785 C CA . LEU A 1 19 ? 18.566 -18.612 7.530 1.00 61.10 19 LEU A CA 13
ATOM 12786 C C . LEU A 1 19 ? 19.837 -18.532 8.370 1.00 14.12 19 LEU A C 13
ATOM 12787 O O . LEU A 1 19 ? 19.778 -18.479 9.598 1.00 41.32 19 LEU A O 13
ATOM 12803 N N . ASN A 1 20 ? 20.984 -18.522 7.699 1.00 11.44 20 ASN A N 13
ATOM 12804 C CA . ASN A 1 20 ? 22.269 -18.446 8.384 1.00 2.14 20 ASN A CA 13
ATOM 12805 C C . ASN A 1 20 ? 22.445 -19.621 9.342 1.00 42.40 20 ASN A C 13
ATOM 12806 O O . ASN A 1 20 ? 22.566 -19.435 10.552 1.00 32.05 20 ASN A O 13
ATOM 12817 N N . ALA A 1 21 ? 22.460 -20.830 8.790 1.00 15.43 21 ALA A N 13
ATOM 12818 C CA . ALA A 1 21 ? 22.623 -22.034 9.594 1.00 25.33 21 ALA A CA 13
ATOM 12819 C C . ALA A 1 21 ? 23.897 -22.781 9.211 1.00 34.01 21 ALA A C 13
ATOM 12820 O O . ALA A 1 21 ? 24.796 -22.958 10.033 1.00 40.21 21 ALA A O 13
ATOM 12827 N N . VAL A 1 22 ? 23.966 -23.218 7.958 1.00 61.43 22 VAL A N 13
ATOM 12828 C CA . VAL A 1 22 ? 25.130 -23.946 7.465 1.00 33.13 22 VAL A CA 13
ATOM 12829 C C . VAL A 1 22 ? 26.091 -23.016 6.735 1.00 41.43 22 VAL A C 13
ATOM 12830 O O . VAL A 1 22 ? 27.297 -23.032 6.983 1.00 51.23 22 VAL A O 13
ATOM 12843 N N . VAL A 1 23 ? 25.549 -22.204 5.832 1.00 4.32 23 VAL A N 13
ATOM 12844 C CA . VAL A 1 23 ? 26.359 -21.264 5.066 1.00 53.03 23 VAL A CA 13
ATOM 12845 C C . VAL A 1 23 ? 26.432 -19.908 5.759 1.00 31.45 23 VAL A C 13
ATOM 12846 O O . VAL A 1 23 ? 26.753 -18.898 5.135 1.00 3.11 23 VAL A O 13
ATOM 12859 N N . GLN A 1 24 ? 26.132 -19.896 7.054 1.00 11.42 24 GLN A N 13
ATOM 12860 C CA . GLN A 1 24 ? 26.164 -18.663 7.833 1.00 33.30 24 GLN A CA 13
ATOM 12861 C C . GLN A 1 24 ? 27.563 -18.056 7.834 1.00 14.11 24 GLN A C 13
ATOM 12862 O O . GLN A 1 24 ? 27.740 -16.884 8.165 1.00 52.05 24 GLN A O 13
ATOM 12876 N N . GLU A 1 25 ? 28.553 -18.862 7.463 1.00 54.45 25 GLU A N 13
ATOM 12877 C CA . GLU A 1 25 ? 29.936 -18.402 7.422 1.00 20.52 25 GLU A CA 13
ATOM 12878 C C . GLU A 1 25 ? 30.325 -17.971 6.011 1.00 24.51 25 GLU A C 13
ATOM 12879 O O . GLU A 1 25 ? 31.056 -16.999 5.828 1.00 44.35 25 GLU A O 13
ATOM 12891 N N . MET A 1 26 ? 29.832 -18.704 5.018 1.00 53.42 26 MET A N 13
ATOM 12892 C CA . MET A 1 26 ? 30.127 -18.397 3.623 1.00 2.00 26 MET A CA 13
ATOM 12893 C C . MET A 1 26 ? 29.123 -17.396 3.062 1.00 53.41 26 MET A C 13
ATOM 12894 O O . MET A 1 26 ? 29.501 -16.333 2.567 1.00 31.33 26 MET A O 13
ATOM 12908 N N . TYR A 1 27 ? 27.843 -17.741 3.142 1.00 55.13 27 TYR A N 13
ATOM 12909 C CA . TYR A 1 27 ? 26.784 -16.873 2.639 1.00 21.02 27 TYR A CA 13
ATOM 12910 C C . TYR A 1 27 ? 26.881 -15.481 3.257 1.00 64.43 27 TYR A C 13
ATOM 12911 O O . TYR A 1 27 ? 26.503 -14.486 2.637 1.00 22.22 27 TYR A O 13
ATOM 12929 N N . LEU A 1 28 ? 27.392 -15.419 4.482 1.00 72.44 28 LEU A N 13
ATOM 12930 C CA . LEU A 1 28 ? 27.541 -14.150 5.185 1.00 32.21 28 LEU A CA 13
ATOM 12931 C C . LEU A 1 28 ? 28.911 -13.537 4.917 1.00 4.33 28 LEU A C 13
ATOM 12932 O O . LEU A 1 28 ? 29.139 -12.358 5.190 1.00 21.03 28 LEU A O 13
ATOM 12948 N N . ASP A 1 29 ? 29.820 -14.343 4.380 1.00 71.33 29 ASP A N 13
ATOM 12949 C CA . ASP A 1 29 ? 31.168 -13.879 4.071 1.00 35.24 29 ASP A CA 13
ATOM 12950 C C . ASP A 1 29 ? 31.148 -12.882 2.917 1.00 1.12 29 ASP A C 13
ATOM 12951 O O . ASP A 1 29 ? 31.357 -13.250 1.762 1.00 22.33 29 ASP A O 13
ATOM 12960 N N . ASN A 1 30 ? 30.894 -11.617 3.239 1.00 64.43 30 ASN A N 13
ATOM 12961 C CA . ASN A 1 30 ? 30.846 -10.567 2.228 1.00 12.12 30 ASN A CA 13
ATOM 12962 C C . ASN A 1 30 ? 32.191 -10.430 1.521 1.00 13.42 30 ASN A C 13
ATOM 12963 O O . ASN A 1 30 ? 32.280 -9.842 0.443 1.00 32.30 30 ASN A O 13
ATOM 12974 N N . SER A 1 31 ? 33.235 -10.976 2.136 1.00 11.11 31 SER A N 13
ATOM 12975 C CA . SER A 1 31 ? 34.576 -10.912 1.568 1.00 42.14 31 SER A CA 13
ATOM 12976 C C . SER A 1 31 ? 34.875 -12.158 0.740 1.00 64.02 31 SER A C 13
ATOM 12977 O O . SER A 1 31 ? 36.036 -12.508 0.521 1.00 72.44 31 SER A O 13
ATOM 12985 N N . LEU A 1 32 ? 33.821 -12.824 0.282 1.00 12.33 32 LEU A N 13
ATOM 12986 C CA . LEU A 1 32 ? 33.969 -14.032 -0.522 1.00 55.32 32 LEU A CA 13
ATOM 12987 C C . LEU A 1 32 ? 33.207 -13.906 -1.838 1.00 64.10 32 LEU A C 13
ATOM 12988 O O . LEU A 1 32 ? 32.290 -13.094 -1.961 1.00 31.51 32 LEU A O 13
ATOM 13004 N N . ASP A 1 33 ? 33.593 -14.716 -2.818 1.00 10.20 33 ASP A N 13
ATOM 13005 C CA . ASP A 1 33 ? 32.945 -14.698 -4.124 1.00 71.02 33 ASP A CA 13
ATOM 13006 C C . ASP A 1 33 ? 31.515 -15.222 -4.029 1.00 2.43 33 ASP A C 13
ATOM 13007 O O . ASP A 1 33 ? 31.282 -16.334 -3.555 1.00 73.00 33 ASP A O 13
ATOM 13016 N N . ILE A 1 34 ? 30.563 -14.413 -4.480 1.00 51.43 34 ILE A N 13
ATOM 13017 C CA . ILE A 1 34 ? 29.157 -14.795 -4.445 1.00 53.45 34 ILE A CA 13
ATOM 13018 C C . ILE A 1 34 ? 28.970 -16.243 -4.883 1.00 33.40 34 ILE A C 13
ATOM 13019 O O . ILE A 1 34 ? 28.197 -16.990 -4.283 1.00 34.34 34 ILE A O 13
ATOM 13035 N N . LYS A 1 35 ? 29.684 -16.636 -5.932 1.00 41.33 35 LYS A N 13
ATOM 13036 C CA . LYS A 1 35 ? 29.601 -17.996 -6.450 1.00 34.20 35 LYS A CA 13
ATOM 13037 C C . LYS A 1 35 ? 30.213 -18.990 -5.468 1.00 74.43 35 LYS A C 13
ATOM 13038 O O . LYS A 1 35 ? 29.687 -20.086 -5.269 1.00 20.12 35 LYS A O 13
ATOM 13057 N N . THR A 1 36 ? 31.326 -18.601 -4.855 1.00 43.05 36 THR A N 13
ATOM 13058 C CA . THR A 1 36 ? 32.009 -19.458 -3.894 1.00 44.44 36 THR A CA 13
ATOM 13059 C C . THR A 1 36 ? 31.050 -19.950 -2.817 1.00 54.22 36 THR A C 13
ATOM 13060 O O . THR A 1 36 ? 30.884 -21.154 -2.623 1.00 62.23 36 THR A O 13
ATOM 13071 N N . ARG A 1 37 ? 30.419 -19.011 -2.120 1.00 13.05 37 ARG A N 13
ATOM 13072 C CA . ARG A 1 37 ? 29.475 -19.350 -1.061 1.00 62.11 37 ARG A CA 13
ATOM 13073 C C . ARG A 1 37 ? 28.206 -1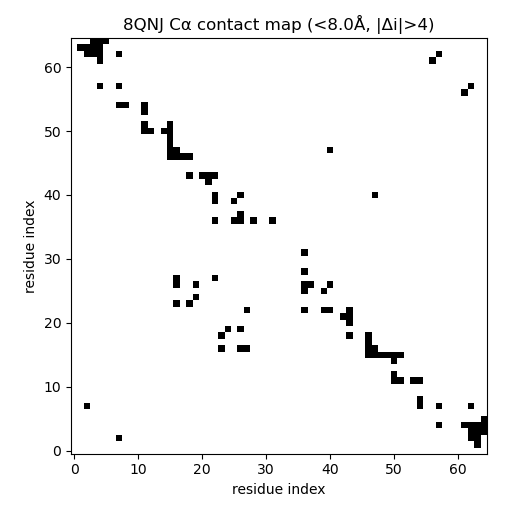9.967 -1.641 1.00 52.14 37 ARG A C 13
ATOM 13074 O O . ARG A 1 37 ? 27.562 -20.801 -1.005 1.00 20.12 37 ARG A O 13
ATOM 13095 N N . ASP A 1 38 ? 27.852 -19.550 -2.852 1.00 61.42 38 ASP A N 13
ATOM 13096 C CA . ASP A 1 38 ? 26.660 -20.062 -3.519 1.00 3.11 38 ASP A CA 13
ATOM 13097 C C . ASP A 1 38 ? 26.731 -21.578 -3.671 1.00 64.13 38 ASP A C 13
ATOM 13098 O O . ASP A 1 38 ? 25.744 -22.281 -3.456 1.00 13.13 38 ASP A O 13
ATOM 13107 N N . TYR A 1 39 ? 27.905 -22.075 -4.045 1.00 60.41 39 TYR A N 13
ATOM 13108 C CA . TYR A 1 39 ? 28.104 -23.508 -4.230 1.00 42.10 39 TYR A CA 13
ATOM 13109 C C . TYR A 1 39 ? 27.675 -24.282 -2.988 1.00 24.45 39 TYR A C 13
ATOM 13110 O O . TYR A 1 39 ? 26.841 -25.185 -3.062 1.00 13.54 39 TYR A O 13
ATOM 13128 N N . TYR A 1 40 ? 28.252 -23.923 -1.846 1.00 42.13 40 TYR A N 13
ATOM 13129 C CA . TYR A 1 40 ? 27.932 -24.584 -0.587 1.00 23.13 40 TYR A CA 13
ATOM 13130 C C . TYR A 1 40 ? 26.519 -24.233 -0.131 1.00 23.13 40 TYR A C 13
ATOM 13131 O O . TYR A 1 40 ? 26.005 -24.805 0.830 1.00 3.22 40 TYR A O 13
ATOM 13149 N N . ALA A 1 41 ? 25.897 -23.289 -0.829 1.00 11.25 41 ALA A N 13
ATOM 13150 C CA . ALA A 1 41 ? 24.543 -22.862 -0.498 1.00 73.34 41 ALA A CA 13
ATOM 13151 C C . ALA A 1 41 ? 23.507 -23.770 -1.152 1.00 74.23 41 ALA A C 13
ATOM 13152 O O . ALA A 1 41 ? 22.391 -23.342 -1.449 1.00 63.11 41 ALA A O 13
ATOM 13159 N N . SER A 1 42 ? 23.883 -25.026 -1.375 1.00 13.52 42 SER A N 13
ATOM 13160 C CA . SER A 1 42 ? 22.987 -25.993 -1.998 1.00 50.20 42 SER A CA 13
ATOM 13161 C C . SER A 1 42 ? 22.257 -26.817 -0.942 1.00 3.25 42 SER A C 13
ATOM 13162 O O . SER A 1 42 ? 21.273 -27.493 -1.237 1.00 12.21 42 SER A O 13
ATOM 13170 N N . ASN A 1 43 ? 22.749 -26.755 0.292 1.00 53.42 43 ASN A N 13
ATOM 13171 C CA . ASN A 1 43 ? 22.145 -27.495 1.394 1.00 74.15 43 ASN A CA 13
ATOM 13172 C C . ASN A 1 43 ? 21.057 -26.669 2.072 1.00 14.25 43 ASN A C 13
ATOM 13173 O O . ASN A 1 43 ? 20.017 -27.198 2.467 1.00 1.35 43 ASN A O 13
ATOM 13184 N N . ILE A 1 44 ? 21.303 -25.370 2.204 1.00 42.22 44 ILE A N 13
ATOM 13185 C CA . ILE A 1 44 ? 20.344 -24.470 2.833 1.00 21.41 44 ILE A CA 13
ATOM 13186 C C . ILE A 1 44 ? 19.329 -23.953 1.820 1.00 73.42 44 ILE A C 13
ATOM 13187 O O . ILE A 1 44 ? 18.531 -23.065 2.121 1.00 41.43 44 ILE A O 13
ATOM 13203 N N . THR A 1 45 ? 19.362 -24.517 0.616 1.00 30.22 45 THR A N 13
ATOM 13204 C CA . THR A 1 45 ? 18.445 -24.114 -0.442 1.00 74.32 45 THR A CA 13
ATOM 13205 C C . THR A 1 45 ? 17.010 -24.050 0.069 1.00 72.33 45 THR A C 13
ATOM 13206 O O . THR A 1 45 ? 16.189 -23.295 -0.451 1.00 52.41 45 THR A O 13
ATOM 13217 N N . SER A 1 46 ? 16.714 -24.848 1.090 1.00 2.43 46 SER A N 13
ATOM 13218 C CA . SER A 1 46 ? 15.377 -24.884 1.670 1.00 55.52 46 SER A CA 13
ATOM 13219 C C . SER A 1 46 ? 14.902 -23.479 2.028 1.00 10.45 46 SER A C 13
ATOM 13220 O O . SER A 1 46 ? 13.701 -23.213 2.090 1.00 24.12 46 SER A O 13
ATOM 13228 N N . VAL A 1 47 ? 15.854 -22.581 2.264 1.00 21.55 47 VAL A N 13
ATOM 13229 C CA . VAL A 1 47 ? 15.535 -21.203 2.616 1.00 2.12 47 VAL A CA 13
ATOM 13230 C C . VAL A 1 47 ? 15.755 -20.269 1.432 1.00 41.34 47 VAL A C 13
ATOM 13231 O O . VAL A 1 47 ? 15.181 -19.181 1.371 1.00 73.55 47 VAL A O 13
ATOM 13244 N N . ARG A 1 48 ? 16.590 -20.700 0.492 1.00 71.12 48 ARG A N 13
ATOM 13245 C CA . ARG A 1 48 ? 16.886 -19.902 -0.692 1.00 4.24 48 ARG A CA 13
ATOM 13246 C C . ARG A 1 48 ? 15.695 -19.879 -1.645 1.00 11.15 48 ARG A C 13
ATOM 13247 O O . ARG A 1 48 ? 15.273 -18.816 -2.100 1.00 22.23 48 ARG A O 13
ATOM 13268 N N . GLN A 1 49 ? 15.158 -21.058 -1.941 1.00 64.14 49 GLN A N 13
ATOM 13269 C CA . GLN A 1 49 ? 14.017 -21.173 -2.841 1.00 53.40 49 GLN A CA 13
ATOM 13270 C C . GLN A 1 49 ? 12.866 -20.286 -2.376 1.00 20.32 49 GLN A C 13
ATOM 13271 O O . GLN A 1 49 ? 12.102 -19.767 -3.188 1.00 44.24 49 GLN A O 13
ATOM 13285 N N . ASN A 1 50 ? 12.748 -20.119 -1.063 1.00 3.54 50 ASN A N 13
ATOM 13286 C CA . ASN A 1 50 ? 11.690 -19.295 -0.489 1.00 73.41 50 ASN A CA 13
ATOM 13287 C C . ASN A 1 50 ? 11.631 -17.932 -1.171 1.00 1.11 50 ASN A C 13
ATOM 13288 O O . ASN A 1 50 ? 10.567 -17.483 -1.593 1.00 54.44 50 ASN A O 13
ATOM 13299 N N . GLY A 1 51 ? 12.784 -17.278 -1.275 1.00 23.01 51 GLY A N 13
ATOM 13300 C CA . GLY A 1 51 ? 12.843 -15.973 -1.907 1.00 14.25 51 GLY A CA 13
ATOM 13301 C C . GLY A 1 51 ? 12.774 -16.057 -3.418 1.00 52.35 51 GLY A C 13
ATOM 13302 O O . GLY A 1 51 ? 11.920 -15.428 -4.044 1.00 10.43 51 GLY A O 13
ATOM 13306 N N . ASP A 1 52 ? 13.676 -16.834 -4.008 1.00 34.13 52 ASP A N 13
ATOM 13307 C CA . ASP A 1 52 ? 13.714 -16.998 -5.456 1.00 44.43 52 ASP A CA 13
ATOM 13308 C C . ASP A 1 52 ? 12.329 -17.328 -6.003 1.00 62.41 52 ASP A C 13
ATOM 13309 O O . ASP A 1 52 ? 11.976 -16.924 -7.110 1.00 44.25 52 ASP A O 13
ATOM 13318 N N . GLN A 1 53 ? 11.550 -18.067 -5.219 1.00 40.24 53 GLN A N 13
ATOM 13319 C CA . GLN A 1 53 ? 10.204 -18.453 -5.627 1.00 23.24 53 GLN A CA 13
ATOM 13320 C C . GLN A 1 53 ? 9.301 -17.231 -5.752 1.00 3.42 53 GLN A C 13
ATOM 13321 O O . GLN A 1 53 ? 8.495 -17.135 -6.677 1.00 52.03 53 GLN A O 13
ATOM 13335 N N . ILE A 1 54 ? 9.442 -16.299 -4.815 1.00 1.10 54 ILE A N 13
ATOM 13336 C CA . ILE A 1 54 ? 8.639 -15.082 -4.821 1.00 64.35 54 ILE A CA 13
ATOM 13337 C C . ILE A 1 54 ? 9.102 -14.124 -5.914 1.00 22.13 54 ILE A C 13
ATOM 13338 O O . ILE A 1 54 ? 8.305 -13.367 -6.468 1.00 11.45 54 ILE A O 13
ATOM 13354 N N . ILE A 1 55 ? 10.395 -14.164 -6.220 1.00 34.43 55 ILE A N 13
ATOM 13355 C CA . ILE A 1 55 ? 10.963 -13.302 -7.248 1.00 51.21 55 ILE A CA 13
ATOM 13356 C C . ILE A 1 55 ? 10.117 -13.328 -8.517 1.00 22.23 55 ILE A C 13
ATOM 13357 O O . ILE A 1 55 ? 9.643 -12.291 -8.979 1.00 72.10 55 ILE A O 13
ATOM 13373 N N . GLN A 1 56 ? 9.932 -14.521 -9.073 1.00 52.10 56 GLN A N 13
ATOM 13374 C CA . GLN A 1 56 ? 9.142 -14.682 -10.288 1.00 32.10 56 GLN A CA 13
ATOM 13375 C C . GLN A 1 56 ? 7.680 -14.327 -10.038 1.00 10.41 56 GLN A C 13
ATOM 13376 O O . GLN A 1 56 ? 7.046 -13.657 -10.854 1.00 11.33 56 GLN A O 13
ATOM 13390 N N . ILE A 1 57 ? 7.151 -14.780 -8.906 1.00 43.42 57 ILE A N 13
ATOM 13391 C CA . ILE A 1 57 ? 5.764 -14.508 -8.549 1.00 64.32 57 ILE A CA 13
ATOM 13392 C C . ILE A 1 57 ? 5.444 -13.023 -8.678 1.00 71.02 57 ILE A C 13
ATOM 13393 O O . ILE A 1 57 ? 4.507 -12.637 -9.378 1.00 72.34 57 ILE A O 13
ATOM 13409 N N . LEU A 1 58 ? 6.229 -12.193 -8.000 1.00 72.11 58 LEU A N 13
ATOM 13410 C CA . LEU A 1 58 ? 6.031 -10.748 -8.040 1.00 34.40 58 LEU A CA 13
ATOM 13411 C C . LEU A 1 58 ? 6.504 -10.170 -9.370 1.00 33.32 58 LEU A C 13
ATOM 13412 O O . LEU A 1 58 ? 6.140 -9.053 -9.737 1.00 2.32 58 LEU A O 13
ATOM 13428 N N . ASP A 1 59 ? 7.314 -10.939 -10.088 1.00 64.32 59 ASP A N 13
ATOM 13429 C CA . ASP A 1 59 ? 7.835 -10.505 -11.379 1.00 72.35 59 ASP A CA 13
ATOM 13430 C C . ASP A 1 59 ? 6.771 -10.635 -12.465 1.00 64.25 59 ASP A C 13
ATOM 13431 O O . ASP A 1 59 ? 6.725 -9.836 -13.400 1.00 62.32 59 ASP A O 13
ATOM 13440 N N . GLU A 1 60 ? 5.920 -11.648 -12.335 1.00 11.31 60 GLU A N 13
ATOM 13441 C CA . GLU A 1 60 ? 4.858 -11.882 -13.307 1.00 25.52 60 GLU A CA 13
ATOM 13442 C C . GLU A 1 60 ? 3.659 -10.981 -13.031 1.00 11.51 60 GLU A C 13
ATOM 13443 O O . GLU A 1 60 ? 2.993 -10.516 -13.956 1.00 23.41 60 GLU A O 13
ATOM 13455 N N . GLU A 1 61 ? 3.390 -10.738 -11.752 1.00 31.02 61 GLU A N 13
ATOM 13456 C CA . GLU A 1 61 ? 2.270 -9.893 -11.354 1.00 71.23 61 GLU A CA 13
ATOM 13457 C C . GLU A 1 61 ? 2.457 -9.375 -9.931 1.00 63.41 61 GLU A C 13
ATOM 13458 O O . GLU A 1 61 ? 1.645 -9.647 -9.048 1.00 53.22 61 GLU A O 13
ATOM 13470 N N . GLY A 1 62 ? 3.536 -8.628 -9.717 1.00 11.14 62 GLY A N 13
ATOM 13471 C CA . GLY A 1 62 ? 3.812 -8.084 -8.400 1.00 32.44 62 GLY A CA 13
ATOM 13472 C C . GLY A 1 62 ? 4.670 -6.836 -8.456 1.00 14.03 62 GLY A C 13
ATOM 13473 O O . GLY A 1 62 ? 5.475 -6.588 -7.558 1.00 44.12 62 GLY A O 13
ATOM 13477 N N . ILE A 1 63 ? 4.498 -6.049 -9.513 1.00 22.24 63 ILE A N 13
ATOM 13478 C CA . ILE A 1 63 ? 5.264 -4.821 -9.682 1.00 12.51 63 ILE A CA 13
ATOM 13479 C C . ILE A 1 63 ? 4.449 -3.602 -9.261 1.00 75.44 63 ILE A C 13
ATOM 13480 O O . ILE A 1 63 ? 3.222 -3.601 -9.358 1.00 13.42 63 ILE A O 13
ATOM 13496 N N . ALA A 1 64 ? 5.139 -2.567 -8.796 1.00 43.32 64 ALA A N 13
ATOM 13497 C CA . ALA A 1 64 ? 4.480 -1.341 -8.365 1.00 11.53 64 ALA A CA 13
ATOM 13498 C C . ALA A 1 64 ? 4.477 -0.298 -9.477 1.00 45.33 64 ALA A C 13
ATOM 13499 O O . ALA A 1 64 ? 5.478 0.381 -9.706 1.00 62.30 64 ALA A O 13
ATOM 13506 N N . GLU A 1 65 ? 3.347 -0.176 -10.166 1.00 71.51 65 GLU A N 13
ATOM 13507 C CA . GLU A 1 65 ? 3.216 0.783 -11.256 1.00 45.31 65 GLU A CA 13
ATOM 13508 C C . GLU A 1 65 ? 4.172 0.444 -12.397 1.00 0.54 65 GLU A C 13
ATOM 13509 O O . GLU A 1 65 ? 4.759 1.334 -13.012 1.00 61.41 65 GLU A O 13
ATOM 13521 N N . GLY A 1 1 ? 4.601 1.827 -1.470 1.00 1.12 1 GLY A N 14
ATOM 13522 C CA . GLY A 1 1 ? 3.304 1.187 -1.583 1.00 33.22 1 GLY A CA 14
ATOM 13523 C C . GLY A 1 1 ? 3.412 -0.313 -1.773 1.00 30.24 1 GLY A C 14
ATOM 13524 O O . GLY A 1 1 ? 2.583 -1.071 -1.268 1.00 44.13 1 GLY A O 14
ATOM 13528 N N . SER A 1 2 ? 4.435 -0.743 -2.504 1.00 25.24 2 SER A N 14
ATOM 13529 C CA . SER A 1 2 ? 4.646 -2.163 -2.764 1.00 0.53 2 SER A CA 14
ATOM 13530 C C . SER A 1 2 ? 6.101 -2.437 -3.133 1.00 74.21 2 SER A C 14
ATOM 13531 O O . SER A 1 2 ? 6.853 -1.520 -3.459 1.00 4.33 2 SER A O 14
ATOM 13539 N N . MET A 1 3 ? 6.488 -3.707 -3.080 1.00 24.23 3 MET A N 14
ATOM 13540 C CA . MET A 1 3 ? 7.852 -4.104 -3.410 1.00 3.12 3 MET A CA 14
ATOM 13541 C C . MET A 1 3 ? 8.081 -4.063 -4.917 1.00 74.54 3 MET A C 14
ATOM 13542 O O . MET A 1 3 ? 7.379 -4.728 -5.680 1.00 53.12 3 MET A O 14
ATOM 13556 N N . LYS A 1 4 ? 9.066 -3.280 -5.341 1.00 41.53 4 LYS A N 14
ATOM 13557 C CA . LYS A 1 4 ? 9.388 -3.153 -6.758 1.00 1.43 4 LYS A CA 14
ATOM 13558 C C . LYS A 1 4 ? 10.178 -4.363 -7.247 1.00 14.42 4 LYS A C 14
ATOM 13559 O O . LYS A 1 4 ? 10.711 -5.133 -6.448 1.00 62.03 4 LYS A O 14
ATOM 13578 N N . LYS A 1 5 ? 10.249 -4.524 -8.564 1.00 4.53 5 LYS A N 14
ATOM 13579 C CA . LYS A 1 5 ? 10.976 -5.638 -9.160 1.00 41.03 5 LYS A CA 14
ATOM 13580 C C . LYS A 1 5 ? 12.426 -5.658 -8.687 1.00 31.14 5 LYS A C 14
ATOM 13581 O O . LYS A 1 5 ? 13.061 -6.711 -8.650 1.00 63.22 5 LYS A O 14
ATOM 13600 N N . GLU A 1 6 ? 12.942 -4.488 -8.323 1.00 55.25 6 GLU A N 14
ATOM 13601 C CA . GLU A 1 6 ? 14.316 -4.373 -7.851 1.00 64.13 6 GLU A CA 14
ATOM 13602 C C . GLU A 1 6 ? 14.419 -4.751 -6.377 1.00 35.55 6 GLU A C 14
ATOM 13603 O O . GLU A 1 6 ? 15.490 -5.113 -5.891 1.00 50.13 6 GLU A O 14
ATOM 13615 N N . GLU A 1 7 ? 13.296 -4.665 -5.670 1.00 53.41 7 GLU A N 14
ATOM 13616 C CA . GLU A 1 7 ? 13.259 -4.996 -4.251 1.00 25.53 7 GLU A CA 14
ATOM 13617 C C . GLU A 1 7 ? 13.022 -6.490 -4.047 1.00 64.10 7 GLU A C 14
ATOM 13618 O O . GLU A 1 7 ? 13.426 -7.062 -3.033 1.00 52.13 7 GLU A O 14
ATOM 13630 N N . LEU A 1 8 ? 12.365 -7.116 -5.017 1.00 22.31 8 LEU A N 14
ATOM 13631 C CA . LEU A 1 8 ? 12.073 -8.544 -4.945 1.00 41.22 8 LEU A CA 14
ATOM 13632 C C . LEU A 1 8 ? 13.359 -9.364 -4.963 1.00 72.34 8 LEU A C 14
ATOM 13633 O O . LEU A 1 8 ? 13.449 -10.409 -4.317 1.00 42.35 8 LEU A O 14
ATOM 13649 N N . ILE A 1 9 ? 14.351 -8.884 -5.705 1.00 52.34 9 ILE A N 14
ATOM 13650 C CA . ILE A 1 9 ? 15.632 -9.571 -5.804 1.00 63.14 9 ILE A CA 14
ATOM 13651 C C . ILE A 1 9 ? 16.513 -9.268 -4.597 1.00 62.50 9 ILE A C 14
ATOM 13652 O O . ILE A 1 9 ? 17.450 -10.009 -4.298 1.00 31.21 9 ILE A O 14
ATOM 13668 N N . ASP A 1 10 ? 16.205 -8.177 -3.906 1.00 2.41 10 ASP A N 14
ATOM 13669 C CA . ASP A 1 10 ? 16.967 -7.777 -2.728 1.00 50.13 10 ASP A CA 14
ATOM 13670 C C . ASP A 1 10 ? 16.389 -8.410 -1.467 1.00 13.25 10 ASP A C 14
ATOM 13671 O O . ASP A 1 10 ? 17.117 -8.983 -0.656 1.00 62.45 10 ASP A O 14
ATOM 13680 N N . LYS A 1 11 ? 15.074 -8.301 -1.305 1.00 44.21 11 LYS A N 14
ATOM 13681 C CA . LYS A 1 11 ? 14.397 -8.862 -0.142 1.00 54.04 11 LYS A CA 14
ATOM 13682 C C . LYS A 1 11 ? 14.787 -10.322 0.063 1.00 70.24 11 LYS A C 14
ATOM 13683 O O . LYS A 1 11 ? 15.052 -10.751 1.186 1.00 62.41 11 LYS A O 14
ATOM 13702 N N . ILE A 1 12 ? 14.821 -11.080 -1.029 1.00 3.54 12 ILE A N 14
ATOM 13703 C CA . ILE A 1 12 ? 15.182 -12.490 -0.968 1.00 31.54 12 ILE A CA 14
ATOM 13704 C C . ILE A 1 12 ? 16.557 -12.680 -0.335 1.00 54.43 12 ILE A C 14
ATOM 13705 O O . ILE A 1 12 ? 16.785 -13.634 0.408 1.00 73.52 12 ILE A O 14
ATOM 13721 N N . LYS A 1 13 ? 17.470 -11.762 -0.634 1.00 22.24 13 LYS A N 14
ATOM 13722 C CA . LYS A 1 13 ? 18.823 -11.824 -0.093 1.00 32.54 13 LYS A CA 14
ATOM 13723 C C . LYS A 1 13 ? 18.816 -11.606 1.417 1.00 53.41 13 LYS A C 14
ATOM 13724 O O . LYS A 1 13 ? 19.608 -12.204 2.144 1.00 71.00 13 LYS A O 14
ATOM 13743 N N . ALA A 1 14 ? 17.915 -10.746 1.881 1.00 2.53 14 ALA A N 14
ATOM 13744 C CA . ALA A 1 14 ? 17.803 -10.451 3.304 1.00 1.04 14 ALA A CA 14
ATOM 13745 C C . ALA A 1 14 ? 16.712 -11.294 3.955 1.00 20.43 14 ALA A C 14
ATOM 13746 O O . ALA A 1 14 ? 16.390 -11.112 5.128 1.00 2.44 14 ALA A O 14
ATOM 13753 N N . ASN A 1 15 ? 16.146 -12.218 3.185 1.00 21.12 15 ASN A N 14
ATOM 13754 C CA . ASN A 1 15 ? 15.090 -13.089 3.687 1.00 35.13 15 ASN A CA 14
ATOM 13755 C C . ASN A 1 15 ? 15.532 -14.549 3.667 1.00 44.11 15 ASN A C 14
ATOM 13756 O O . ASN A 1 15 ? 15.083 -15.356 4.480 1.00 42.42 15 ASN A O 14
ATOM 13767 N N . ASN A 1 16 ? 16.417 -14.880 2.732 1.00 21.20 16 ASN A N 14
ATOM 13768 C CA . ASN A 1 16 ? 16.921 -16.243 2.605 1.00 4.24 16 ASN A CA 14
ATOM 13769 C C . ASN A 1 16 ? 18.032 -16.508 3.618 1.00 75.33 16 ASN A C 14
ATOM 13770 O O . ASN A 1 16 ? 18.017 -17.520 4.319 1.00 62.12 16 ASN A O 14
ATOM 13781 N N . ARG A 1 17 ? 18.992 -15.592 3.688 1.00 31.32 17 ARG A N 14
ATOM 13782 C CA . ARG A 1 17 ? 20.110 -15.727 4.614 1.00 60.40 17 ARG A CA 14
ATOM 13783 C C . ARG A 1 17 ? 19.622 -15.726 6.060 1.00 41.23 17 ARG A C 14
ATOM 13784 O O . ARG A 1 17 ? 20.395 -15.967 6.988 1.00 64.54 17 ARG A O 14
ATOM 13805 N N . LEU A 1 18 ? 18.335 -15.451 6.244 1.00 25.50 18 LEU A N 14
ATOM 13806 C CA . LEU A 1 18 ? 17.744 -15.418 7.577 1.00 54.30 18 LEU A CA 14
ATOM 13807 C C . LEU A 1 18 ? 18.037 -16.708 8.336 1.00 75.24 18 LEU A C 14
ATOM 13808 O O . LEU A 1 18 ? 18.032 -16.732 9.567 1.00 12.32 18 LEU A O 14
ATOM 13824 N N . LEU A 1 19 ? 18.293 -17.779 7.593 1.00 22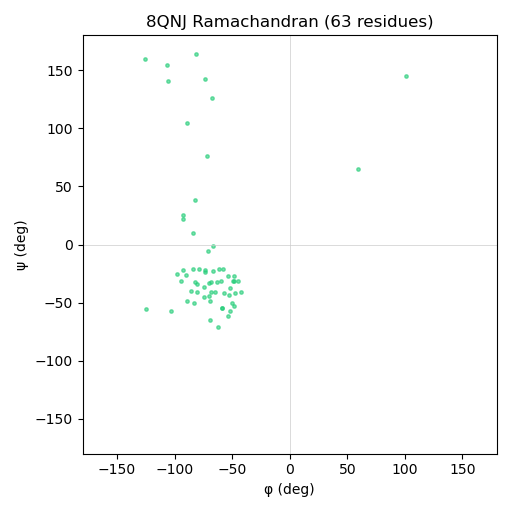.42 19 LEU A N 14
ATOM 13825 C CA . LEU A 1 19 ? 18.591 -19.074 8.196 1.00 61.24 19 LEU A CA 14
ATOM 13826 C C . LEU A 1 19 ? 19.859 -19.003 9.040 1.00 23.12 19 LEU A C 14
ATOM 13827 O O . LEU A 1 19 ? 19.798 -18.985 10.269 1.00 43.03 19 LEU A O 14
ATOM 13843 N N . ASN A 1 20 ? 21.007 -18.961 8.372 1.00 5.20 20 ASN A N 14
ATOM 13844 C CA . ASN A 1 20 ? 22.291 -18.890 9.061 1.00 13.44 20 ASN A CA 14
ATOM 13845 C C . ASN A 1 20 ? 22.502 -20.115 9.946 1.00 51.14 20 ASN A C 14
ATOM 13846 O O . ASN A 1 20 ? 22.566 -20.006 11.170 1.00 73.03 20 ASN A O 14
ATOM 13857 N N . ALA A 1 21 ? 22.610 -21.280 9.316 1.00 23.42 21 ALA A N 14
ATOM 13858 C CA . ALA A 1 21 ? 22.817 -22.526 10.045 1.00 40.32 21 ALA A CA 14
ATOM 13859 C C . ALA A 1 21 ? 24.099 -23.218 9.595 1.00 21.35 21 ALA A C 14
ATOM 13860 O O . ALA A 1 21 ? 25.005 -23.451 10.397 1.00 54.15 21 ALA A O 14
ATOM 13867 N N . VAL A 1 22 ? 24.170 -23.547 8.309 1.00 15.53 22 VAL A N 14
ATOM 13868 C CA . VAL A 1 22 ? 25.341 -24.213 7.753 1.00 3.52 22 VAL A CA 14
ATOM 13869 C C . VAL A 1 22 ? 26.210 -23.234 6.972 1.00 44.15 22 VAL A C 14
ATOM 13870 O O . VAL A 1 22 ? 27.414 -23.128 7.210 1.00 55.11 22 VAL A O 14
ATOM 13883 N N . VAL A 1 23 ? 25.593 -22.519 6.036 1.00 12.15 23 VAL A N 14
ATOM 13884 C CA . VAL A 1 23 ? 26.309 -21.547 5.220 1.00 43.43 23 VAL A CA 14
ATOM 13885 C C . VAL A 1 23 ? 26.264 -20.159 5.850 1.00 22.44 23 VAL A C 14
ATOM 13886 O O . VAL A 1 23 ? 26.467 -19.152 5.173 1.00 75.44 23 VAL A O 14
ATOM 13899 N N . GLN A 1 24 ? 25.998 -20.115 7.152 1.00 71.51 24 GLN A N 14
ATOM 13900 C CA . GLN A 1 24 ? 25.926 -18.851 7.874 1.00 1.21 24 GLN A CA 14
ATOM 13901 C C . GLN A 1 24 ? 27.275 -18.140 7.862 1.00 3.22 24 GLN A C 14
ATOM 13902 O O . GLN A 1 24 ? 27.355 -16.936 8.106 1.00 73.33 24 GLN A O 14
ATOM 13916 N N . GLU A 1 25 ? 28.333 -18.893 7.578 1.00 42.11 25 GLU A N 14
ATOM 13917 C CA . GLU A 1 25 ? 29.679 -18.334 7.536 1.00 42.42 25 GLU A CA 14
ATOM 13918 C C . GLU A 1 25 ? 30.054 -17.925 6.114 1.00 4.23 25 GLU A C 14
ATOM 13919 O O . GLU A 1 25 ? 30.827 -16.989 5.910 1.00 52.11 25 GLU A O 14
ATOM 13931 N N . MET A 1 26 ? 29.502 -18.634 5.136 1.00 71.23 26 MET A N 14
ATOM 13932 C CA . MET A 1 26 ? 29.778 -18.345 3.733 1.00 32.21 26 MET A CA 14
ATOM 13933 C C . MET A 1 26 ? 28.811 -17.296 3.194 1.00 2.50 26 MET A C 14
ATOM 13934 O O . MET A 1 26 ? 29.230 -16.263 2.670 1.00 61.34 26 MET A O 14
ATOM 13948 N N . TYR A 1 27 ? 27.517 -17.566 3.326 1.00 4.12 27 TYR A N 14
ATOM 13949 C CA . TYR A 1 27 ? 26.492 -16.646 2.850 1.00 53.33 27 TYR A CA 14
ATOM 13950 C C . TYR A 1 27 ? 26.684 -15.257 3.450 1.00 5.43 27 TYR A C 14
ATOM 13951 O O . TYR A 1 27 ? 26.299 -14.250 2.854 1.00 65.14 27 TYR A O 14
ATOM 13969 N N . LEU A 1 28 ? 27.284 -15.210 4.635 1.00 53.31 28 LEU A N 14
ATOM 13970 C CA . LEU A 1 28 ? 27.530 -13.944 5.318 1.00 34.54 28 LEU A CA 14
ATOM 13971 C C . LEU A 1 28 ? 28.532 -13.094 4.545 1.00 52.40 28 LEU A C 14
ATOM 13972 O O . LEU A 1 28 ? 28.676 -11.898 4.803 1.00 73.35 28 LEU A O 14
ATOM 13988 N N . ASP A 1 29 ? 29.221 -13.717 3.595 1.00 14.05 29 ASP A N 14
ATOM 13989 C CA . ASP A 1 29 ? 30.207 -13.016 2.782 1.00 63.44 29 ASP A CA 14
ATOM 13990 C C . ASP A 1 29 ? 29.530 -12.026 1.840 1.00 42.51 29 ASP A C 14
ATOM 13991 O O . ASP A 1 29 ? 29.360 -12.300 0.653 1.00 53.31 29 ASP A O 14
ATOM 14000 N N . ASN A 1 30 ? 29.145 -10.873 2.379 1.00 64.11 30 ASN A N 14
ATOM 14001 C CA . ASN A 1 30 ? 28.485 -9.842 1.587 1.00 40.31 30 ASN A CA 14
ATOM 14002 C C . ASN A 1 30 ? 29.437 -9.264 0.544 1.00 0.32 30 ASN A C 14
ATOM 14003 O O . ASN A 1 30 ? 29.005 -8.725 -0.475 1.00 70.40 30 ASN A O 14
ATOM 14014 N N . SER A 1 31 ? 30.735 -9.380 0.807 1.00 52.31 31 SER A N 14
ATOM 14015 C CA . SER A 1 31 ? 31.749 -8.866 -0.107 1.00 35.02 31 SER A CA 14
ATOM 14016 C C . SER A 1 31 ? 32.196 -9.948 -1.085 1.00 43.32 31 SER A C 14
ATOM 14017 O O . SER A 1 31 ? 33.309 -9.904 -1.611 1.00 42.42 31 SER A O 14
ATOM 14025 N N . LEU A 1 32 ? 31.322 -10.918 -1.325 1.00 33.55 32 LEU A N 14
ATOM 14026 C CA . LEU A 1 32 ? 31.625 -12.013 -2.240 1.00 21.22 32 LEU A CA 14
ATOM 14027 C C . LEU A 1 32 ? 30.561 -12.125 -3.326 1.00 74.45 32 LEU A C 14
ATOM 14028 O O . LEU A 1 32 ? 29.451 -11.612 -3.178 1.00 65.12 32 LEU A O 14
ATOM 14044 N N . ASP A 1 33 ? 30.905 -12.801 -4.417 1.00 70.30 33 ASP A N 14
ATOM 14045 C CA . ASP A 1 33 ? 29.978 -12.984 -5.528 1.00 31.22 33 ASP A CA 14
ATOM 14046 C C . ASP A 1 33 ? 28.805 -13.868 -5.116 1.00 74.14 33 ASP A C 14
ATOM 14047 O O . ASP A 1 33 ? 28.996 -14.987 -4.638 1.00 55.25 33 ASP A O 14
ATOM 14056 N N . ILE A 1 34 ? 27.592 -13.358 -5.304 1.00 61.33 34 ILE A N 14
ATOM 14057 C CA . ILE A 1 34 ? 26.389 -14.102 -4.953 1.00 14.43 34 ILE A CA 14
ATOM 14058 C C . ILE A 1 34 ? 26.496 -15.559 -5.388 1.00 32.11 34 ILE A C 14
ATOM 14059 O O . ILE A 1 34 ? 26.011 -16.461 -4.704 1.00 1.45 34 ILE A O 14
ATOM 14075 N N . LYS A 1 35 ? 27.136 -15.784 -6.530 1.00 73.14 35 LYS A N 14
ATOM 14076 C CA . LYS A 1 35 ? 27.311 -17.132 -7.057 1.00 73.34 35 LYS A CA 14
ATOM 14077 C C . LYS A 1 35 ? 28.305 -17.922 -6.212 1.00 41.02 35 LYS A C 14
ATOM 14078 O O . LYS A 1 35 ? 28.102 -19.106 -5.940 1.00 4.23 35 LYS A O 14
ATOM 14097 N N . THR A 1 36 ? 29.381 -17.259 -5.798 1.00 74.11 36 THR A N 14
ATOM 14098 C CA . THR A 1 36 ? 30.406 -17.899 -4.984 1.00 1.23 36 THR A CA 14
ATOM 14099 C C . THR A 1 36 ? 29.791 -18.607 -3.782 1.00 62.42 36 THR A C 14
ATOM 14100 O O . THR A 1 36 ? 29.965 -19.813 -3.605 1.00 23.22 36 THR A O 14
ATOM 14111 N N . ARG A 1 37 ? 29.071 -17.851 -2.960 1.00 22.31 37 ARG A N 14
ATOM 14112 C CA . ARG A 1 37 ? 28.431 -18.408 -1.774 1.00 53.23 37 ARG A CA 14
ATOM 14113 C C . ARG A 1 37 ? 27.235 -19.275 -2.159 1.00 3.25 37 ARG A C 14
ATOM 14114 O O . ARG A 1 37 ? 26.904 -20.235 -1.464 1.00 35.35 37 ARG A O 14
ATOM 14135 N N . ASP A 1 38 ? 26.593 -18.929 -3.268 1.00 54.34 38 ASP A N 14
ATOM 14136 C CA . ASP A 1 38 ? 25.434 -19.675 -3.746 1.00 23.24 38 ASP A CA 14
ATOM 14137 C C . ASP A 1 38 ? 25.764 -21.158 -3.887 1.00 42.14 38 ASP A C 14
ATOM 14138 O O . ASP A 1 38 ? 24.958 -22.020 -3.537 1.00 1.15 38 ASP A O 14
ATOM 14147 N N . TYR A 1 39 ? 26.953 -21.447 -4.405 1.00 30.24 39 TYR A N 14
ATOM 14148 C CA . TYR A 1 39 ? 27.388 -22.826 -4.596 1.00 41.53 39 TYR A CA 14
ATOM 14149 C C . TYR A 1 39 ? 27.244 -23.627 -3.306 1.00 4.31 39 TYR A C 14
ATOM 14150 O O . TYR A 1 39 ? 26.497 -24.603 -3.248 1.00 71.31 39 TYR A O 14
ATOM 14168 N N . TYR A 1 40 ? 27.965 -23.206 -2.273 1.00 4.32 40 TYR A N 14
ATOM 14169 C CA . TYR A 1 40 ? 27.921 -23.884 -0.983 1.00 11.33 40 TYR A CA 14
ATOM 14170 C C . TYR A 1 40 ? 26.540 -23.755 -0.347 1.00 1.41 40 TYR A C 14
ATOM 14171 O O . TYR A 1 40 ? 26.211 -24.470 0.599 1.00 12.51 40 TYR A O 14
ATOM 14189 N N . ALA A 1 41 ? 25.736 -22.837 -0.875 1.00 22.43 41 ALA A N 14
ATOM 14190 C CA . ALA A 1 41 ? 24.390 -22.615 -0.362 1.00 21.21 41 ALA A CA 14
ATOM 14191 C C . ALA A 1 41 ? 23.393 -23.573 -1.005 1.00 13.03 41 ALA A C 14
ATOM 14192 O O . ALA A 1 41 ? 22.231 -23.225 -1.215 1.00 34.45 41 ALA A O 14
ATOM 14199 N N . SER A 1 42 ? 23.854 -24.780 -1.316 1.00 5.03 42 SER A N 14
ATOM 14200 C CA . SER A 1 42 ? 23.003 -25.787 -1.939 1.00 45.31 42 SER A CA 14
ATOM 14201 C C . SER A 1 42 ? 22.413 -26.724 -0.890 1.00 63.31 42 SER A C 14
ATOM 14202 O O . SER A 1 42 ? 21.378 -27.350 -1.114 1.00 22.34 42 SER A O 14
ATOM 14210 N N . ASN A 1 43 ? 23.081 -26.815 0.256 1.00 72.24 43 ASN A N 14
ATOM 14211 C CA . ASN A 1 43 ? 22.624 -27.677 1.340 1.00 12.51 43 ASN A CA 14
ATOM 14212 C C . ASN A 1 43 ? 21.501 -27.009 2.129 1.00 44.11 43 ASN A C 14
ATOM 14213 O O . ASN A 1 43 ? 20.546 -27.665 2.545 1.00 23.21 43 ASN A O 14
ATOM 14224 N N . ILE A 1 44 ? 21.624 -25.701 2.330 1.00 74.14 44 ILE A N 14
ATOM 14225 C CA . ILE A 1 44 ? 20.619 -24.945 3.066 1.00 11.35 44 ILE A CA 14
ATOM 14226 C C . ILE A 1 44 ? 19.517 -24.444 2.138 1.00 24.23 44 ILE A C 14
ATOM 14227 O O . ILE A 1 44 ? 18.699 -23.607 2.521 1.00 22.33 44 ILE A O 14
ATOM 14243 N N . THR A 1 45 ? 19.501 -24.964 0.915 1.00 53.34 45 THR A N 14
ATOM 14244 C CA . THR A 1 45 ? 18.500 -24.571 -0.069 1.00 14.31 45 THR A CA 14
ATOM 14245 C C . THR A 1 45 ? 17.106 -24.540 0.547 1.00 33.05 45 THR A C 14
ATOM 14246 O O . THR A 1 45 ? 16.240 -23.782 0.111 1.00 41.52 45 THR A O 14
ATOM 14257 N N . SER A 1 46 ? 16.895 -25.369 1.565 1.00 3.21 46 SER A N 14
ATOM 14258 C CA . SER A 1 46 ? 15.604 -25.439 2.240 1.00 45.51 46 SER A CA 14
ATOM 14259 C C . SER A 1 46 ? 15.088 -24.041 2.570 1.00 73.44 46 SER A C 14
ATOM 14260 O O . SER A 1 46 ? 13.881 -23.799 2.579 1.00 73.44 46 SER A O 14
ATOM 14268 N N . VAL A 1 47 ? 16.011 -23.124 2.840 1.00 21.44 47 VAL A N 14
ATOM 14269 C CA . VAL A 1 47 ? 15.651 -21.751 3.170 1.00 53.41 47 VAL A CA 14
ATOM 14270 C C . VAL A 1 47 ? 15.880 -20.822 1.982 1.00 22.45 47 VAL A C 14
ATOM 14271 O O . VAL A 1 47 ? 15.328 -19.724 1.924 1.00 13.25 47 VAL A O 14
ATOM 14284 N N . ARG A 1 48 ? 16.699 -21.272 1.037 1.00 54.23 48 ARG A N 14
ATOM 14285 C CA . ARG A 1 48 ? 17.002 -20.481 -0.150 1.00 60.10 48 ARG A CA 14
ATOM 14286 C C . ARG A 1 48 ? 15.805 -20.437 -1.095 1.00 72.40 48 ARG A C 14
ATOM 14287 O O . ARG A 1 48 ? 15.370 -19.364 -1.510 1.00 55.15 48 ARG A O 14
ATOM 14308 N N . GLN A 1 49 ? 15.279 -21.611 -1.430 1.00 34.12 49 GLN A N 14
ATOM 14309 C CA . GLN A 1 49 ? 14.133 -21.706 -2.327 1.00 32.14 49 GLN A CA 14
ATOM 14310 C C . GLN A 1 49 ? 13.000 -20.797 -1.861 1.00 21.33 49 GLN A C 14
ATOM 14311 O O . GLN A 1 49 ? 12.213 -20.307 -2.669 1.00 13.13 49 GLN A O 14
ATOM 14325 N N . ASN A 1 50 ? 12.924 -20.578 -0.552 1.00 44.31 50 ASN A N 14
ATOM 14326 C CA . ASN A 1 50 ? 11.887 -19.728 0.022 1.00 71.33 50 ASN A CA 14
ATOM 14327 C C . ASN A 1 50 ? 11.838 -18.377 -0.685 1.00 1.14 50 ASN A C 14
ATOM 14328 O O . ASN A 1 50 ? 10.773 -17.915 -1.091 1.00 14.14 50 ASN A O 14
ATOM 14339 N N . GLY A 1 51 ? 13.001 -17.748 -0.828 1.00 53.31 51 GLY A N 14
ATOM 14340 C CA . GLY A 1 51 ? 13.069 -16.456 -1.486 1.00 11.11 51 GLY A CA 14
ATOM 14341 C C . GLY A 1 51 ? 12.960 -16.567 -2.994 1.00 4.43 51 GLY A C 14
ATOM 14342 O O . GLY A 1 51 ? 12.099 -15.937 -3.609 1.00 23.52 51 GLY A O 14
ATOM 14346 N N . ASP A 1 52 ? 13.837 -17.367 -3.591 1.00 15.20 52 ASP A N 14
ATOM 14347 C CA . ASP A 1 52 ? 13.836 -17.557 -5.037 1.00 22.42 52 ASP A CA 14
ATOM 14348 C C . ASP A 1 52 ? 12.437 -17.900 -5.539 1.00 62.14 52 ASP A C 14
ATOM 14349 O O . ASP A 1 52 ? 12.069 -17.554 -6.662 1.00 21.15 52 ASP A O 14
ATOM 14358 N N . GLN A 1 53 ? 11.664 -18.583 -4.701 1.00 54.43 53 GLN A N 14
ATOM 14359 C CA . GLN A 1 53 ? 10.306 -18.973 -5.062 1.00 70.42 53 GLN A CA 14
ATOM 14360 C C . GLN A 1 53 ? 9.433 -17.747 -5.307 1.00 43.11 53 GLN A C 14
ATOM 14361 O O . GLN A 1 53 ? 8.606 -17.734 -6.219 1.00 32.21 53 GLN A O 14
ATOM 14375 N N . ILE A 1 54 ? 9.623 -16.718 -4.488 1.00 25.54 54 ILE A N 14
ATOM 14376 C CA . ILE A 1 54 ? 8.854 -15.487 -4.616 1.00 71.33 54 ILE A CA 14
ATOM 14377 C C . ILE A 1 54 ? 9.350 -14.649 -5.790 1.00 32.22 54 ILE A C 14
ATOM 14378 O O . ILE A 1 54 ? 8.578 -13.925 -6.418 1.00 55.32 54 ILE A O 14
ATOM 14394 N N . ILE A 1 55 ? 10.642 -14.754 -6.081 1.00 20.55 55 ILE A N 14
ATOM 14395 C CA . ILE A 1 55 ? 11.240 -14.008 -7.181 1.00 22.54 55 ILE A CA 14
ATOM 14396 C C . ILE A 1 55 ? 10.439 -14.187 -8.466 1.00 13.54 55 ILE A C 14
ATOM 14397 O O . ILE A 1 55 ? 10.044 -13.210 -9.102 1.00 63.13 55 ILE A O 14
ATOM 14413 N N . GLN A 1 56 ? 10.200 -15.440 -8.839 1.00 44.41 56 GLN A N 14
ATOM 14414 C CA . GLN A 1 56 ? 9.444 -15.745 -10.048 1.00 23.32 56 GLN A CA 14
ATOM 14415 C C . GLN A 1 56 ? 8.050 -15.130 -9.988 1.00 42.11 56 GLN A C 14
ATOM 14416 O O . GLN A 1 56 ? 7.469 -14.785 -11.017 1.00 41.34 56 GLN A O 14
ATOM 14430 N N . ILE A 1 57 ? 7.519 -14.996 -8.777 1.00 44.04 57 ILE A N 14
ATOM 14431 C CA . ILE A 1 57 ? 6.194 -14.422 -8.584 1.00 53.44 57 ILE A CA 14
ATOM 14432 C C . ILE A 1 57 ? 6.221 -12.907 -8.756 1.00 53.41 57 ILE A C 14
ATOM 14433 O O . ILE A 1 57 ? 5.522 -12.355 -9.607 1.00 41.42 57 ILE A O 14
ATOM 14449 N N . LEU A 1 58 ? 7.033 -12.239 -7.944 1.00 32.21 58 LEU A N 14
ATOM 14450 C CA . LEU A 1 58 ? 7.153 -10.787 -8.007 1.00 3.34 58 LEU A CA 14
ATOM 14451 C C . LEU A 1 58 ? 7.680 -10.342 -9.367 1.00 62.23 58 LEU A C 14
ATOM 14452 O O . LEU A 1 58 ? 7.437 -9.216 -9.800 1.00 42.33 58 LEU A O 14
ATOM 14468 N N . ASP A 1 59 ? 8.400 -11.235 -10.037 1.00 44.02 59 ASP A N 14
ATOM 14469 C CA . ASP A 1 59 ? 8.959 -10.936 -11.351 1.00 30.32 59 ASP A CA 14
ATOM 14470 C C . ASP A 1 59 ? 7.874 -10.969 -12.423 1.00 1.42 59 ASP A C 14
ATOM 14471 O O . ASP A 1 59 ? 7.939 -10.233 -13.407 1.00 2.32 59 ASP A O 14
ATOM 14480 N N . GLU A 1 60 ? 6.879 -11.827 -12.225 1.00 34.15 60 GLU A N 14
ATOM 14481 C CA . GLU A 1 60 ? 5.781 -11.956 -13.176 1.00 0.12 60 GLU A CA 14
ATOM 14482 C C . GLU A 1 60 ? 4.788 -10.808 -13.020 1.00 10.24 60 GLU A C 14
ATOM 14483 O O . GLU A 1 60 ? 4.329 -10.233 -14.006 1.00 2.32 60 GLU A O 14
ATOM 14495 N N . GLU A 1 61 ? 4.461 -10.481 -11.773 1.00 61.41 61 GLU A N 14
ATOM 14496 C CA . GLU A 1 61 ? 3.522 -9.403 -11.488 1.00 35.31 61 GLU A CA 14
ATOM 14497 C C . GLU A 1 61 ? 3.753 -8.835 -10.091 1.00 4.12 61 GLU A C 14
ATOM 14498 O O . GLU A 1 61 ? 2.855 -8.837 -9.251 1.00 33.53 61 GLU A O 14
ATOM 14510 N N . GLY A 1 62 ? 4.967 -8.348 -9.850 1.00 62.21 62 GLY A N 14
ATOM 14511 C CA . GLY A 1 62 ? 5.297 -7.784 -8.554 1.00 54.02 62 GLY A CA 14
ATOM 14512 C C . GLY A 1 62 ? 6.116 -6.513 -8.666 1.00 74.44 62 GLY A C 14
ATOM 14513 O O . GLY A 1 62 ? 6.864 -6.167 -7.752 1.00 64.22 62 GLY A O 14
ATOM 14517 N N . ILE A 1 63 ? 5.975 -5.818 -9.790 1.00 20.02 63 ILE A N 14
ATOM 14518 C CA . ILE A 1 63 ? 6.709 -4.579 -10.018 1.00 34.33 63 ILE A CA 14
ATOM 14519 C C . ILE A 1 63 ? 5.854 -3.364 -9.675 1.00 42.52 63 ILE A C 14
ATOM 14520 O O . ILE A 1 63 ? 4.629 -3.403 -9.783 1.00 40.24 63 ILE A O 14
ATOM 14536 N N . ALA A 1 64 ? 6.510 -2.283 -9.263 1.00 70.51 64 ALA A N 14
ATOM 14537 C CA . ALA A 1 64 ? 5.811 -1.054 -8.908 1.00 61.55 64 ALA A CA 14
ATOM 14538 C C . ALA A 1 64 ? 5.797 -0.074 -10.077 1.00 32.53 64 ALA A C 14
ATOM 14539 O O . ALA A 1 64 ? 6.770 0.642 -10.309 1.00 13.12 64 ALA A O 14
ATOM 14546 N N . GLU A 1 65 ? 4.687 -0.050 -10.809 1.00 5.20 65 GLU A N 14
ATOM 14547 C CA . GLU A 1 65 ? 4.549 0.842 -11.954 1.00 73.13 65 GLU A CA 14
ATOM 14548 C C . GLU A 1 65 ? 5.557 0.489 -13.044 1.00 21.10 65 GLU A C 14
ATOM 14549 O O . GLU A 1 65 ? 6.243 1.362 -13.574 1.00 64.32 65 GLU A O 14
ATOM 14561 N N . GLY A 1 1 ? 3.161 2.281 -1.285 1.00 44.22 1 GLY A N 15
ATOM 14562 C CA . GLY A 1 1 ? 2.466 1.613 -2.370 1.00 22.35 1 GLY A CA 15
ATOM 14563 C C . GLY A 1 1 ? 2.604 0.105 -2.304 1.00 31.40 1 GLY A C 15
ATOM 14564 O O . GLY A 1 1 ? 1.802 -0.571 -1.660 1.00 32.32 1 GLY A O 15
ATOM 14568 N N . SER A 1 2 ? 3.623 -0.425 -2.974 1.00 13.33 2 SER A N 15
ATOM 14569 C CA . SER A 1 2 ? 3.860 -1.863 -2.993 1.00 75.44 2 SER A CA 15
ATOM 14570 C C . SER A 1 2 ? 5.346 -2.167 -3.152 1.00 62.10 2 SER A C 15
ATOM 14571 O O . SER A 1 2 ? 6.168 -1.258 -3.266 1.00 13.00 2 SER A O 15
ATOM 14579 N N . MET A 1 3 ? 5.684 -3.453 -3.158 1.00 53.43 3 MET A N 15
ATOM 14580 C CA . MET A 1 3 ? 7.071 -3.877 -3.304 1.00 62.31 3 MET A CA 15
ATOM 14581 C C . MET A 1 3 ? 7.542 -3.711 -4.745 1.00 60.14 3 MET A C 15
ATOM 14582 O O . MET A 1 3 ? 6.943 -4.257 -5.672 1.00 70.31 3 MET A O 15
ATOM 14596 N N . LYS A 1 4 ? 8.618 -2.953 -4.928 1.00 22.40 4 LYS A N 15
ATOM 14597 C CA . LYS A 1 4 ? 9.171 -2.716 -6.256 1.00 53.52 4 LYS A CA 15
ATOM 14598 C C . LYS A 1 4 ? 9.967 -3.924 -6.739 1.00 1.34 4 LYS A C 15
ATOM 14599 O O . LYS A 1 4 ? 10.502 -4.689 -5.936 1.00 1.42 4 LYS A O 15
ATOM 14618 N N . LYS A 1 5 ? 10.043 -4.089 -8.055 1.00 21.23 5 LYS A N 15
ATOM 14619 C CA . LYS A 1 5 ? 10.777 -5.203 -8.645 1.00 54.52 5 LYS A CA 15
ATOM 14620 C C . LYS A 1 5 ? 12.225 -5.214 -8.168 1.00 44.54 5 LYS A C 15
ATOM 14621 O O . LYS A 1 5 ? 12.857 -6.267 -8.098 1.00 74.40 5 LYS A O 15
ATOM 14640 N N . GLU A 1 6 ? 12.745 -4.034 -7.841 1.00 20.51 6 GLU A N 15
ATOM 14641 C CA . GLU A 1 6 ? 14.120 -3.910 -7.370 1.00 75.41 6 GLU A CA 15
ATOM 14642 C C . GLU A 1 6 ? 14.227 -4.297 -5.898 1.00 2.23 6 GLU A C 15
ATOM 14643 O O . GLU A 1 6 ? 15.305 -4.639 -5.413 1.00 61.42 6 GLU A O 15
ATOM 14655 N N . GLU A 1 7 ? 13.102 -4.238 -5.193 1.00 33.04 7 GLU A N 15
ATOM 14656 C CA . GLU A 1 7 ? 13.070 -4.580 -3.776 1.00 21.34 7 GLU A CA 15
ATOM 14657 C C . GLU A 1 7 ? 12.836 -6.076 -3.582 1.00 44.22 7 GLU A C 15
ATOM 14658 O O . GLU A 1 7 ? 13.346 -6.678 -2.636 1.00 72.32 7 GLU A O 15
ATOM 14670 N N . LEU A 1 8 ? 12.062 -6.669 -4.484 1.00 44.03 8 LEU A N 15
ATOM 14671 C CA . LEU A 1 8 ? 11.760 -8.094 -4.414 1.00 33.30 8 LEU A CA 15
ATOM 14672 C C . LEU A 1 8 ? 13.006 -8.930 -4.690 1.00 55.11 8 LEU A C 15
ATOM 14673 O O . LEU A 1 8 ? 13.218 -9.970 -4.067 1.00 33.35 8 LEU A O 15
ATOM 14689 N N . ILE A 1 9 ? 13.827 -8.467 -5.626 1.00 52.42 9 ILE A N 15
ATOM 14690 C CA . ILE A 1 9 ? 15.053 -9.170 -5.982 1.00 1.31 9 ILE A CA 15
ATOM 14691 C C . ILE A 1 9 ? 16.087 -9.071 -4.865 1.00 41.55 9 ILE A C 15
ATOM 14692 O O . ILE A 1 9 ? 16.993 -9.899 -4.769 1.00 41.52 9 ILE A O 15
ATOM 14708 N N . ASP A 1 10 ? 15.944 -8.053 -4.023 1.00 63.41 10 ASP A N 15
ATOM 14709 C CA . ASP A 1 10 ? 16.864 -7.847 -2.911 1.00 22.05 10 ASP A CA 15
ATOM 14710 C C . ASP A 1 10 ? 16.336 -8.505 -1.640 1.00 22.14 10 ASP A C 15
ATOM 14711 O O . ASP A 1 10 ? 17.098 -9.082 -0.864 1.00 21.35 10 ASP A O 15
ATOM 14720 N N . LYS A 1 11 ? 15.027 -8.414 -1.432 1.00 50.41 11 LYS A N 15
ATOM 14721 C CA . LYS A 1 11 ? 14.395 -9.000 -0.256 1.00 4.32 11 LYS A CA 15
ATOM 14722 C C . LYS A 1 11 ? 14.788 -10.465 -0.101 1.00 25.34 11 LYS A C 15
ATOM 14723 O O . LYS A 1 11 ? 15.019 -10.941 1.011 1.00 21.15 11 LYS A O 15
ATOM 14742 N N . ILE A 1 12 ? 14.864 -11.175 -1.222 1.00 2.35 12 ILE A N 15
ATOM 14743 C CA . ILE A 1 12 ? 15.232 -12.585 -1.209 1.00 61.10 12 ILE A CA 15
ATOM 14744 C C . ILE A 1 12 ? 16.645 -12.780 -0.669 1.00 51.13 12 ILE A C 15
ATOM 14745 O O . ILE A 1 12 ? 16.921 -13.742 0.047 1.00 32.32 12 ILE A O 15
ATOM 14761 N N . LYS A 1 13 ? 17.537 -11.859 -1.017 1.00 2.33 13 LYS A N 15
ATOM 14762 C CA . LYS A 1 13 ? 18.922 -11.926 -0.565 1.00 41.44 13 LYS A CA 15
ATOM 14763 C C . LYS A 1 13 ? 19.002 -11.867 0.957 1.00 73.32 13 LYS A C 15
ATOM 14764 O O . LYS A 1 13 ? 19.802 -12.570 1.573 1.00 31.31 13 LYS A O 15
ATOM 14783 N N . ALA A 1 14 ? 18.166 -11.026 1.557 1.00 41.23 14 ALA A N 15
ATOM 14784 C CA . ALA A 1 14 ? 18.140 -10.879 3.007 1.00 60.04 14 ALA A CA 15
ATOM 14785 C C . ALA A 1 14 ? 17.224 -11.916 3.647 1.00 32.21 14 ALA A C 15
ATOM 14786 O O . ALA A 1 14 ? 17.414 -12.297 4.801 1.00 32.52 14 ALA A O 15
ATOM 14793 N N . ASN A 1 15 ? 16.229 -12.368 2.890 1.00 23.31 15 ASN A N 15
ATOM 14794 C CA . ASN A 1 15 ? 15.282 -13.361 3.385 1.00 24.01 15 ASN A CA 15
ATOM 14795 C C . ASN A 1 15 ? 15.861 -14.768 3.273 1.00 60.24 15 ASN A C 15
ATOM 14796 O O . ASN A 1 15 ? 15.480 -15.668 4.020 1.00 63.33 15 ASN A O 15
ATOM 14807 N N . ASN A 1 16 ? 16.784 -14.949 2.333 1.00 32.34 16 ASN A N 15
ATOM 14808 C CA . ASN A 1 16 ? 17.416 -16.247 2.123 1.00 54.23 16 ASN A CA 15
ATOM 14809 C C . ASN A 1 16 ? 18.420 -16.549 3.230 1.00 3.03 16 ASN A C 15
ATOM 14810 O O . ASN A 1 16 ? 18.294 -17.546 3.942 1.00 43.14 16 ASN A O 15
ATOM 14821 N N . ARG A 1 17 ? 19.417 -15.681 3.371 1.00 52.04 17 ARG A N 15
ATOM 14822 C CA . ARG A 1 17 ? 20.444 -15.855 4.391 1.00 15.10 17 ARG A CA 15
ATOM 14823 C C . ARG A 1 17 ? 19.844 -15.747 5.790 1.00 54.11 17 ARG A C 15
ATOM 14824 O O . ARG A 1 17 ? 20.527 -15.973 6.789 1.00 1.14 17 ARG A O 15
ATOM 14845 N N . LEU A 1 18 ? 18.563 -15.400 5.853 1.00 10.44 18 LEU A N 15
ATOM 14846 C CA . LEU A 1 18 ? 17.870 -15.261 7.130 1.00 43.13 18 LEU A CA 15
ATOM 14847 C C . LEU A 1 18 ? 18.060 -16.506 7.991 1.00 43.34 18 LEU A C 15
ATOM 14848 O O . LEU A 1 18 ? 17.977 -16.444 9.218 1.00 50.50 18 LEU A O 15
ATOM 14864 N N . LEU A 1 19 ? 18.318 -17.635 7.340 1.00 40.31 19 LEU A N 15
ATOM 14865 C CA . LEU A 1 19 ? 18.523 -18.895 8.046 1.00 53.13 19 LEU A CA 15
ATOM 14866 C C . LEU A 1 19 ? 19.741 -18.815 8.960 1.00 21.30 19 LEU A C 15
ATOM 14867 O O . LEU A 1 19 ? 19.612 -18.817 10.183 1.00 23.14 19 LEU A O 15
ATOM 14883 N N . ASN A 1 20 ? 20.923 -18.743 8.357 1.00 23.40 20 ASN A N 15
ATOM 14884 C CA . ASN A 1 20 ? 22.165 -18.661 9.117 1.00 22.22 20 ASN A CA 15
ATOM 14885 C C . ASN A 1 20 ? 22.381 -19.924 9.945 1.00 32.24 20 ASN A C 15
ATOM 14886 O O . ASN A 1 20 ? 22.407 -19.875 11.175 1.00 63.53 20 ASN A O 15
ATOM 14897 N N . ALA A 1 21 ? 22.535 -21.054 9.263 1.00 52.15 21 ALA A N 15
ATOM 14898 C CA . ALA A 1 21 ? 22.751 -22.329 9.934 1.00 33.34 21 ALA A CA 15
ATOM 14899 C C . ALA A 1 21 ? 24.037 -22.992 9.454 1.00 4.21 21 ALA A C 15
ATOM 14900 O O . ALA A 1 21 ? 24.982 -23.167 10.224 1.00 70.51 21 ALA A O 15
ATOM 14907 N N . VAL A 1 22 ? 24.068 -23.359 8.177 1.00 53.22 22 VAL A N 15
ATOM 14908 C CA . VAL A 1 22 ? 25.239 -24.002 7.594 1.00 40.03 22 VAL A CA 15
ATOM 14909 C C . VAL A 1 22 ? 26.071 -23.007 6.793 1.00 40.40 22 VAL A C 15
ATOM 14910 O O . VAL A 1 22 ? 27.284 -22.907 6.975 1.00 5.12 22 VAL A O 15
ATOM 14923 N N . VAL A 1 23 ? 25.410 -22.270 5.905 1.00 22.50 23 VAL A N 15
ATOM 14924 C CA . VAL A 1 23 ? 26.088 -21.281 5.077 1.00 42.44 23 VAL A CA 15
ATOM 14925 C C . VAL A 1 23 ? 26.061 -19.904 5.732 1.00 64.41 23 VAL A C 15
ATOM 14926 O O . VAL A 1 23 ? 26.219 -18.884 5.061 1.00 34.45 23 VAL A O 15
ATOM 14939 N N . GLN A 1 24 ? 25.862 -19.884 7.046 1.00 72.43 24 GLN A N 15
ATOM 14940 C CA . GLN A 1 24 ? 25.814 -18.632 7.792 1.00 64.53 24 GLN A CA 15
ATOM 14941 C C . GLN A 1 24 ? 27.161 -17.918 7.743 1.00 60.23 24 GLN A C 15
ATOM 14942 O O . GLN A 1 24 ? 27.234 -16.701 7.908 1.00 24.25 24 GLN A O 15
ATOM 14956 N N . GLU A 1 25 ? 28.224 -18.684 7.514 1.00 14.24 25 GLU A N 15
ATOM 14957 C CA . GLU A 1 25 ? 29.568 -18.123 7.445 1.00 12.11 25 GLU A CA 15
ATOM 14958 C C . GLU A 1 25 ? 29.961 -17.829 6.000 1.00 30.41 25 GLU A C 15
ATOM 14959 O O . GLU A 1 25 ? 30.795 -16.964 5.737 1.00 63.15 25 GLU A O 15
ATOM 14971 N N . MET A 1 26 ? 29.354 -18.557 5.068 1.00 31.24 26 MET A N 15
ATOM 14972 C CA . MET A 1 26 ? 29.640 -18.375 3.650 1.00 12.21 26 MET A CA 15
ATOM 14973 C C . MET A 1 26 ? 28.768 -17.273 3.057 1.00 13.31 26 MET A C 15
ATOM 14974 O O . MET A 1 26 ? 29.275 -16.297 2.504 1.00 50.32 26 MET A O 15
ATOM 14988 N N . TYR A 1 27 ? 27.455 -17.435 3.176 1.00 72.33 27 TYR A N 15
ATOM 14989 C CA . TYR A 1 27 ? 26.513 -16.455 2.649 1.00 75.33 27 TYR A CA 15
ATOM 14990 C C . TYR A 1 27 ? 26.721 -15.093 3.303 1.00 14.10 27 TYR A C 15
ATOM 14991 O O . TYR A 1 27 ? 26.245 -14.072 2.804 1.00 10.02 27 TYR A O 15
ATOM 15009 N N . LEU A 1 28 ? 27.435 -15.085 4.423 1.00 41.11 28 LEU A N 15
ATOM 15010 C CA . LEU A 1 28 ? 27.708 -13.848 5.147 1.00 24.53 28 LEU A CA 15
ATOM 15011 C C . LEU A 1 28 ? 28.830 -13.061 4.477 1.00 30.32 28 LEU A C 15
ATOM 15012 O O . LEU A 1 28 ? 29.021 -11.877 4.753 1.00 1.20 28 LEU A O 15
ATOM 15028 N N . ASP A 1 29 ? 29.567 -13.727 3.595 1.00 41.42 29 ASP A N 15
ATOM 15029 C CA . ASP A 1 29 ? 30.668 -13.088 2.882 1.00 31.52 29 ASP A CA 15
ATOM 15030 C C . ASP A 1 29 ? 30.145 -12.059 1.885 1.00 65.44 29 ASP A C 15
ATOM 15031 O O . ASP A 1 29 ? 30.059 -12.330 0.688 1.00 53.44 29 ASP A O 15
ATOM 15040 N N . ASN A 1 30 ? 29.798 -10.879 2.387 1.00 31.10 30 ASN A N 15
ATOM 15041 C CA . ASN A 1 30 ? 29.282 -9.810 1.540 1.00 42.21 30 ASN A CA 15
ATOM 15042 C C . ASN A 1 30 ? 30.321 -9.385 0.507 1.00 64.12 30 ASN A C 15
ATOM 15043 O O . ASN A 1 30 ? 29.979 -8.865 -0.555 1.00 64.12 30 ASN A O 15
ATOM 15054 N N . SER A 1 31 ? 31.592 -9.611 0.826 1.00 73.01 31 SER A N 15
ATOM 15055 C CA . SER A 1 31 ? 32.682 -9.249 -0.073 1.00 34.13 31 SER A CA 15
ATOM 15056 C C . SER A 1 31 ? 33.087 -10.436 -0.941 1.00 73.41 31 SER A C 15
ATOM 15057 O O . SER A 1 31 ? 34.240 -10.550 -1.359 1.00 31.42 31 SER A O 15
ATOM 15065 N N . LEU A 1 32 ? 32.130 -11.319 -1.209 1.00 5.32 32 LEU A N 15
ATOM 15066 C CA . LEU A 1 32 ? 32.386 -12.499 -2.028 1.00 13.23 32 LEU A CA 15
ATOM 15067 C C . LEU A 1 32 ? 31.401 -12.579 -3.189 1.00 54.04 32 LEU A C 15
ATOM 15068 O O . LEU A 1 32 ? 30.340 -11.954 -3.162 1.00 3.25 32 LEU A O 15
ATOM 15084 N N . ASP A 1 33 ? 31.757 -13.354 -4.208 1.00 50.40 33 ASP A N 15
ATOM 15085 C CA . ASP A 1 33 ? 30.903 -13.519 -5.378 1.00 51.45 33 ASP A CA 15
ATOM 15086 C C . ASP A 1 33 ? 29.626 -14.272 -5.018 1.00 3.12 33 ASP A C 15
ATOM 15087 O O . ASP A 1 33 ? 29.678 -15.376 -4.476 1.00 20.33 33 ASP A O 15
ATOM 15096 N N . ILE A 1 34 ? 28.483 -13.667 -5.321 1.00 72.01 34 ILE A N 15
ATOM 15097 C CA . ILE A 1 34 ? 27.194 -14.281 -5.029 1.00 15.12 34 ILE A CA 15
ATOM 15098 C C . ILE A 1 34 ? 27.197 -15.764 -5.385 1.00 3.32 34 ILE A C 15
ATOM 15099 O O . ILE A 1 34 ? 26.661 -16.592 -4.648 1.00 64.02 34 ILE A O 15
ATOM 15115 N N . LYS A 1 35 ? 27.807 -16.093 -6.519 1.00 11.34 35 LYS A N 15
ATOM 15116 C CA . LYS A 1 35 ? 27.885 -17.476 -6.973 1.00 35.14 35 LYS A CA 15
ATOM 15117 C C . LYS A 1 35 ? 28.784 -18.300 -6.056 1.00 53.23 35 LYS A C 15
ATOM 15118 O O . LYS A 1 35 ? 28.481 -19.452 -5.743 1.00 51.22 35 LYS A O 15
ATOM 15137 N N . THR A 1 36 ? 29.891 -17.702 -5.627 1.00 51.23 36 THR A N 15
ATOM 15138 C CA . THR A 1 36 ? 30.834 -18.380 -4.747 1.00 14.14 36 THR A CA 15
ATOM 15139 C C . THR A 1 36 ? 30.123 -18.984 -3.541 1.00 12.10 36 THR A C 15
ATOM 15140 O O . THR A 1 36 ? 30.209 -20.187 -3.296 1.00 64.32 36 THR A O 15
ATOM 15151 N N . ARG A 1 37 ? 29.420 -18.142 -2.791 1.00 52.50 37 ARG A N 15
ATOM 15152 C CA . ARG A 1 37 ? 28.694 -18.593 -1.610 1.00 22.20 37 ARG A CA 15
ATOM 15153 C C . ARG A 1 37 ? 27.453 -19.388 -2.005 1.00 51.44 37 ARG A C 15
ATOM 15154 O O . ARG A 1 37 ? 27.038 -20.304 -1.296 1.00 30.04 37 ARG A O 15
ATOM 15175 N N . ASP A 1 38 ? 26.865 -19.030 -3.141 1.00 51.45 38 ASP A N 15
ATOM 15176 C CA . ASP A 1 38 ? 25.671 -19.709 -3.632 1.00 23.01 38 ASP A CA 15
ATOM 15177 C C . ASP A 1 38 ? 25.901 -21.214 -3.722 1.00 63.41 38 ASP A C 15
ATOM 15178 O O . ASP A 1 38 ? 25.032 -22.008 -3.362 1.00 32.13 38 ASP A O 15
ATOM 15187 N N . TYR A 1 39 ? 27.077 -21.600 -4.206 1.00 53.01 39 TYR A N 15
ATOM 15188 C CA . TYR A 1 39 ? 27.420 -23.010 -4.347 1.00 72.11 39 TYR A CA 15
ATOM 15189 C C . TYR A 1 39 ? 27.190 -23.760 -3.039 1.00 21.24 39 TYR A C 15
ATOM 15190 O O . TYR A 1 39 ? 26.395 -24.698 -2.979 1.00 30.32 39 TYR A O 15
ATOM 15208 N N . TYR A 1 40 ? 27.892 -23.339 -1.992 1.00 71.23 40 TYR A N 15
ATOM 15209 C CA . TYR A 1 40 ? 27.767 -23.971 -0.684 1.00 62.12 40 TYR A CA 15
ATOM 15210 C C . TYR A 1 40 ? 26.359 -23.792 -0.125 1.00 2.13 40 TYR A C 15
ATOM 15211 O O . TYR A 1 40 ? 25.967 -24.466 0.827 1.00 71.41 40 TYR A O 15
ATOM 15229 N N . ALA A 1 41 ? 25.603 -22.878 -0.724 1.00 4.52 41 ALA A N 15
ATOM 15230 C CA . ALA A 1 41 ? 24.238 -22.610 -0.288 1.00 62.35 41 ALA A CA 15
ATOM 15231 C C . ALA A 1 41 ? 23.255 -23.576 -0.941 1.00 30.10 41 ALA A C 15
ATOM 15232 O O . ALA A 1 41 ? 22.106 -23.222 -1.206 1.00 62.42 41 ALA A O 15
ATOM 15239 N N . SER A 1 42 ? 23.714 -24.797 -1.198 1.00 11.21 42 SER A N 15
ATOM 15240 C CA . SER A 1 42 ? 22.875 -25.813 -1.824 1.00 5.41 42 SER A CA 15
ATOM 15241 C C . SER A 1 42 ? 22.254 -26.728 -0.773 1.00 4.41 42 SER A C 15
ATOM 15242 O O . SER A 1 42 ? 21.242 -27.381 -1.023 1.00 4.30 42 SER A O 15
ATOM 15250 N N . ASN A 1 43 ? 22.869 -26.769 0.405 1.00 44.43 43 ASN A N 15
ATOM 15251 C CA . ASN A 1 43 ? 22.378 -27.604 1.495 1.00 42.32 43 ASN A CA 15
ATOM 15252 C C . ASN A 1 43 ? 21.236 -26.915 2.236 1.00 43.33 43 ASN A C 15
ATOM 15253 O O . ASN A 1 43 ? 20.267 -27.558 2.638 1.00 75.20 43 ASN A O 15
ATOM 15264 N N . ILE A 1 44 ? 21.358 -25.603 2.412 1.00 64.44 44 ILE A N 15
ATOM 15265 C CA . ILE A 1 44 ? 20.336 -24.827 3.102 1.00 21.33 44 ILE A CA 15
ATOM 15266 C C . ILE A 1 44 ? 19.250 -24.367 2.136 1.00 15.35 44 ILE A C 15
ATOM 15267 O O . ILE A 1 44 ? 18.397 -23.550 2.487 1.00 72.14 44 ILE A O 15
ATOM 15283 N N . THR A 1 45 ? 19.285 -24.897 0.918 1.00 74.40 45 THR A N 15
ATOM 15284 C CA . THR A 1 45 ? 18.303 -24.542 -0.099 1.00 0.00 45 THR A CA 15
ATOM 15285 C C . THR A 1 45 ? 16.890 -24.557 0.472 1.00 73.41 45 THR A C 15
ATOM 15286 O O . THR A 1 45 ? 16.022 -23.806 0.027 1.00 71.44 45 THR A O 15
ATOM 15297 N N . SER A 1 46 ? 16.665 -25.417 1.461 1.00 40.04 46 SER A N 15
ATOM 15298 C CA . SER A 1 46 ? 15.355 -25.532 2.091 1.00 60.04 46 SER A CA 15
ATOM 15299 C C . SER A 1 46 ? 14.801 -24.156 2.448 1.00 62.02 46 SER A C 15
ATOM 15300 O O . SER A 1 46 ? 13.592 -23.928 2.398 1.00 65.24 46 SER A O 15
ATOM 15308 N N . VAL A 1 47 ? 15.695 -23.241 2.809 1.00 41.20 47 VAL A N 15
ATOM 15309 C CA . VAL A 1 47 ? 15.298 -21.886 3.174 1.00 72.31 47 VAL A CA 15
ATOM 15310 C C . VAL A 1 47 ? 15.535 -20.915 2.023 1.00 70.10 47 VAL A C 15
ATOM 15311 O O . VAL A 1 47 ? 14.964 -19.825 1.989 1.00 33.15 47 VAL A O 15
ATOM 15324 N N . ARG A 1 48 ? 16.381 -21.318 1.081 1.00 60.23 48 ARG A N 15
ATOM 15325 C CA . ARG A 1 48 ? 16.695 -20.483 -0.072 1.00 74.15 48 ARG A CA 15
ATOM 15326 C C . ARG A 1 48 ? 15.515 -20.426 -1.039 1.00 65.23 48 ARG A C 15
ATOM 15327 O O . ARG A 1 48 ? 15.107 -19.349 -1.471 1.00 41.33 48 ARG A O 15
ATOM 15348 N N . GLN A 1 49 ? 14.974 -21.593 -1.374 1.00 65.20 49 GLN A N 15
ATOM 15349 C CA . GLN A 1 49 ? 13.843 -21.675 -2.291 1.00 25.44 49 GLN A CA 15
ATOM 15350 C C . GLN A 1 49 ? 12.705 -20.769 -1.833 1.00 61.51 49 GLN A C 15
ATOM 15351 O O . GLN A 1 49 ? 11.990 -20.194 -2.652 1.00 35.21 49 GLN A O 15
ATOM 15365 N N . ASN A 1 50 ? 12.543 -20.648 -0.519 1.00 45.05 50 ASN A N 15
ATOM 15366 C CA . ASN A 1 50 ? 11.491 -19.812 0.047 1.00 31.51 50 ASN A CA 15
ATOM 15367 C C . ASN A 1 50 ? 11.481 -18.433 -0.605 1.00 71.32 50 ASN A C 15
ATOM 15368 O O . ASN A 1 50 ? 10.444 -17.963 -1.071 1.00 50.11 50 ASN A O 15
ATOM 15379 N N . GLY A 1 51 ? 12.644 -17.790 -0.635 1.00 62.00 51 GLY A N 15
ATOM 15380 C CA . GLY A 1 51 ? 12.748 -16.472 -1.233 1.00 12.44 51 GLY A CA 15
ATOM 15381 C C . GLY A 1 51 ? 12.808 -16.524 -2.746 1.00 64.33 51 GLY A C 15
ATOM 15382 O O . GLY A 1 51 ? 11.985 -15.915 -3.429 1.00 12.11 51 GLY A O 15
ATOM 15386 N N . ASP A 1 52 ? 13.787 -17.253 -3.272 1.00 53.35 52 ASP A N 15
ATOM 15387 C CA . ASP A 1 52 ? 13.952 -17.382 -4.716 1.00 24.14 52 ASP A CA 15
ATOM 15388 C C . ASP A 1 52 ? 12.619 -17.688 -5.390 1.00 52.14 52 ASP A C 15
ATOM 15389 O O . ASP A 1 52 ? 12.372 -17.263 -6.519 1.00 2.34 52 ASP A O 15
ATOM 15398 N N . GLN A 1 53 ? 11.764 -18.428 -4.692 1.00 20.10 53 GLN A N 15
ATOM 15399 C CA . GLN A 1 53 ? 10.457 -18.792 -5.225 1.00 55.02 53 GLN A CA 15
ATOM 15400 C C . GLN A 1 53 ? 9.587 -17.555 -5.425 1.00 33.24 53 GLN A C 15
ATOM 15401 O O . GLN A 1 53 ? 9.048 -17.332 -6.509 1.00 43.23 53 GLN A O 15
ATOM 15415 N N . ILE A 1 54 ? 9.453 -16.756 -4.372 1.00 4.32 54 ILE A N 15
ATOM 15416 C CA . ILE A 1 54 ? 8.649 -15.541 -4.432 1.00 64.43 54 ILE A CA 15
ATOM 15417 C C . ILE A 1 54 ? 9.097 -14.643 -5.580 1.00 55.42 54 ILE A C 15
ATOM 15418 O O . ILE A 1 54 ? 8.280 -13.968 -6.208 1.00 12.12 54 ILE A O 15
ATOM 15434 N N . ILE A 1 55 ? 10.398 -14.640 -5.850 1.00 75.22 55 ILE A N 15
ATOM 15435 C CA . ILE A 1 55 ? 10.953 -13.827 -6.925 1.00 13.23 55 ILE A CA 15
ATOM 15436 C C . ILE A 1 55 ? 10.285 -14.147 -8.258 1.00 22.22 55 ILE A C 15
ATOM 15437 O O . ILE A 1 55 ? 9.853 -13.248 -8.978 1.00 12.21 55 ILE A O 15
ATOM 15453 N N . GLN A 1 56 ? 10.204 -15.434 -8.578 1.00 72.53 56 GLN A N 15
ATOM 15454 C CA . GLN A 1 56 ? 9.587 -15.873 -9.825 1.00 24.42 56 GLN A CA 15
ATOM 15455 C C . GLN A 1 56 ? 8.163 -15.341 -9.945 1.00 4.30 56 GLN A C 15
ATOM 15456 O O . GLN A 1 56 ? 7.644 -15.175 -11.049 1.00 12.30 56 GLN A O 15
ATOM 15470 N N . ILE A 1 57 ? 7.538 -15.075 -8.803 1.00 60.11 57 ILE A N 15
ATOM 15471 C CA . ILE A 1 57 ? 6.174 -14.561 -8.781 1.00 44.43 57 ILE A CA 15
ATOM 15472 C C . ILE A 1 57 ? 6.160 -13.038 -8.871 1.00 32.44 57 ILE A C 15
ATOM 15473 O O . ILE A 1 57 ? 5.574 -12.465 -9.790 1.00 40.00 57 ILE A O 15
ATOM 15489 N N . LEU A 1 58 ? 6.809 -12.389 -7.911 1.00 1.21 58 LEU A N 15
ATOM 15490 C CA . LEU A 1 58 ? 6.873 -10.932 -7.881 1.00 41.33 58 LEU A CA 15
ATOM 15491 C C . LEU A 1 58 ? 7.505 -10.388 -9.159 1.00 24.44 58 LEU A C 15
ATOM 15492 O O . LEU A 1 58 ? 7.317 -9.223 -9.509 1.00 62.44 58 LEU A O 15
ATOM 15508 N N . ASP A 1 59 ? 8.254 -11.240 -9.851 1.00 33.33 59 ASP A N 15
ATOM 15509 C CA . ASP A 1 59 ? 8.911 -10.847 -11.091 1.00 44.14 59 ASP A CA 15
ATOM 15510 C C . ASP A 1 59 ? 7.910 -10.780 -12.240 1.00 34.40 59 ASP A C 15
ATOM 15511 O O . ASP A 1 59 ? 8.037 -9.950 -13.139 1.00 52.00 59 ASP A O 15
ATOM 15520 N N . GLU A 1 60 ? 6.915 -11.662 -12.203 1.00 11.41 60 GLU A N 15
ATOM 15521 C CA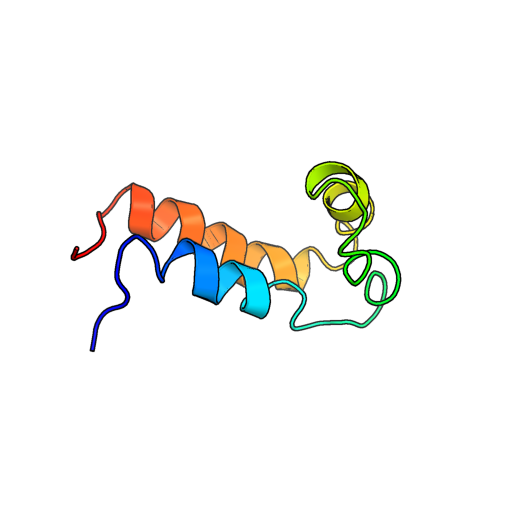 . GLU A 1 60 ? 5.893 -11.703 -13.242 1.00 61.32 60 GLU A CA 15
ATOM 15522 C C . GLU A 1 60 ? 4.856 -10.604 -13.030 1.00 42.02 60 GLU A C 15
ATOM 15523 O O . GLU A 1 60 ? 4.443 -9.936 -13.977 1.00 42.23 60 GLU A O 15
ATOM 15535 N N . GLU A 1 61 ? 4.440 -10.424 -11.780 1.00 42.14 61 GLU A N 15
ATOM 15536 C CA . GLU A 1 61 ? 3.451 -9.407 -11.444 1.00 53.04 61 GLU A CA 15
ATOM 15537 C C . GLU A 1 61 ? 3.639 -8.917 -10.012 1.00 2.14 61 GLU A C 15
ATOM 15538 O O . GLU A 1 61 ? 2.733 -9.016 -9.186 1.00 13.22 61 GLU A O 15
ATOM 15550 N N . GLY A 1 62 ? 4.825 -8.388 -9.724 1.00 51.03 62 GLY A N 15
ATOM 15551 C CA . GLY A 1 62 ? 5.112 -7.891 -8.391 1.00 41.14 62 GLY A CA 15
ATOM 15552 C C . GLY A 1 62 ? 5.818 -6.550 -8.412 1.00 50.34 62 GLY A C 15
ATOM 15553 O O . GLY A 1 62 ? 6.475 -6.171 -7.442 1.00 35.32 62 GLY A O 15
ATOM 15557 N N . ILE A 1 63 ? 5.685 -5.830 -9.521 1.00 73.14 63 ILE A N 15
ATOM 15558 C CA . ILE A 1 63 ? 6.316 -4.524 -9.664 1.00 52.03 63 ILE A CA 15
ATOM 15559 C C . ILE A 1 63 ? 5.325 -3.401 -9.378 1.00 2.51 63 ILE A C 15
ATOM 15560 O O . ILE A 1 63 ? 4.123 -3.549 -9.594 1.00 31.44 63 ILE A O 15
ATOM 15576 N N . ALA A 1 64 ? 5.839 -2.275 -8.892 1.00 63.32 64 ALA A N 15
ATOM 15577 C CA . ALA A 1 64 ? 5.001 -1.125 -8.580 1.00 13.31 64 ALA A CA 15
ATOM 15578 C C . ALA A 1 64 ? 4.988 -0.126 -9.732 1.00 41.20 64 ALA A C 15
ATOM 15579 O O . ALA A 1 64 ? 5.909 0.677 -9.879 1.00 20.02 64 ALA A O 15
ATOM 15586 N N . GLU A 1 65 ? 3.939 -0.182 -10.547 1.00 21.13 65 GLU A N 15
ATOM 15587 C CA . GLU A 1 65 ? 3.809 0.718 -11.687 1.00 30.33 65 GLU A CA 15
ATOM 15588 C C . GLU A 1 65 ? 4.924 0.477 -12.700 1.00 62.21 65 GLU A C 15
ATOM 15589 O O . GLU A 1 65 ? 5.828 1.298 -12.850 1.00 11.31 65 GLU A O 15
ATOM 15601 N N . GLY A 1 1 ? 3.812 0.827 0.171 1.00 45.34 1 GLY A N 16
ATOM 15602 C CA . GLY A 1 1 ? 2.548 0.271 -0.273 1.00 54.31 1 GLY A CA 16
ATOM 15603 C C . GLY A 1 1 ? 2.703 -1.107 -0.884 1.00 73.21 1 GLY A C 16
ATOM 15604 O O . GLY A 1 1 ? 2.528 -2.118 -0.204 1.00 64.30 1 GLY A O 16
ATOM 15608 N N . SER A 1 2 ? 3.030 -1.149 -2.172 1.00 14.32 2 SER A N 16
ATOM 15609 C CA . SER A 1 2 ? 3.203 -2.414 -2.876 1.00 53.32 2 SER A CA 16
ATOM 15610 C C . SER A 1 2 ? 4.682 -2.724 -3.080 1.00 25.24 2 SER A C 16
ATOM 15611 O O . SER A 1 2 ? 5.509 -1.819 -3.183 1.00 3.51 2 SER A O 16
ATOM 15619 N N . MET A 1 3 ? 5.008 -4.011 -3.136 1.00 62.41 3 MET A N 16
ATOM 15620 C CA . MET A 1 3 ? 6.388 -4.442 -3.328 1.00 70.53 3 MET A CA 16
ATOM 15621 C C . MET A 1 3 ? 6.832 -4.219 -4.771 1.00 15.45 3 MET A C 16
ATOM 15622 O O . MET A 1 3 ? 6.230 -4.748 -5.705 1.00 52.34 3 MET A O 16
ATOM 15636 N N . LYS A 1 4 ? 7.888 -3.431 -4.945 1.00 35.14 4 LYS A N 16
ATOM 15637 C CA . LYS A 1 4 ? 8.413 -3.137 -6.273 1.00 30.54 4 LYS A CA 16
ATOM 15638 C C . LYS A 1 4 ? 9.233 -4.309 -6.805 1.00 13.44 4 LYS A C 16
ATOM 15639 O O . LYS A 1 4 ? 9.864 -5.037 -6.039 1.00 1.14 4 LYS A O 16
ATOM 15658 N N . LYS A 1 5 ? 9.220 -4.484 -8.122 1.00 10.14 5 LYS A N 16
ATOM 15659 C CA . LYS A 1 5 ? 9.964 -5.565 -8.757 1.00 42.44 5 LYS A CA 16
ATOM 15660 C C . LYS A 1 5 ? 11.441 -5.503 -8.381 1.00 61.01 5 LYS A C 16
ATOM 15661 O O . LYS A 1 5 ? 12.115 -6.530 -8.308 1.00 41.14 5 LYS A O 16
ATOM 15680 N N . GLU A 1 6 ? 11.936 -4.293 -8.142 1.00 3.22 6 GLU A N 16
ATOM 15681 C CA . GLU A 1 6 ? 13.334 -4.099 -7.772 1.00 75.23 6 GLU A CA 16
ATOM 15682 C C . GLU A 1 6 ? 13.527 -4.268 -6.268 1.00 71.21 6 GLU A C 16
ATOM 15683 O O . GLU A 1 6 ? 14.652 -4.398 -5.788 1.00 23.21 6 GLU A O 16
ATOM 15695 N N . GLU A 1 7 ? 12.421 -4.264 -5.531 1.00 34.40 7 GLU A N 16
ATOM 15696 C CA . GLU A 1 7 ? 12.469 -4.416 -4.081 1.00 53.34 7 GLU A CA 16
ATOM 15697 C C . GLU A 1 7 ? 12.510 -5.890 -3.689 1.00 45.14 7 GLU A C 16
ATOM 15698 O O . GLU A 1 7 ? 13.215 -6.276 -2.756 1.00 63.20 7 GLU A O 16
ATOM 15710 N N . LEU A 1 8 ? 11.751 -6.709 -4.408 1.00 55.33 8 LEU A N 16
ATOM 15711 C CA . LEU A 1 8 ? 11.699 -8.141 -4.136 1.00 62.14 8 LEU A CA 16
ATOM 15712 C C . LEU A 1 8 ? 13.018 -8.813 -4.505 1.00 40.14 8 LEU A C 16
ATOM 15713 O O . LEU A 1 8 ? 13.569 -9.591 -3.726 1.00 74.20 8 LEU A O 16
ATOM 15729 N N . ILE A 1 9 ? 13.520 -8.505 -5.697 1.00 32.24 9 ILE A N 16
ATOM 15730 C CA . ILE A 1 9 ? 14.775 -9.077 -6.167 1.00 5.22 9 ILE A CA 16
ATOM 15731 C C . ILE A 1 9 ? 15.904 -8.814 -5.176 1.00 3.12 9 ILE A C 16
ATOM 15732 O O . ILE A 1 9 ? 16.916 -9.516 -5.171 1.00 34.04 9 ILE A O 16
ATOM 15748 N N . ASP A 1 10 ? 15.724 -7.800 -4.337 1.00 55.43 10 ASP A N 16
ATOM 15749 C CA . ASP A 1 10 ? 16.725 -7.445 -3.339 1.00 25.23 10 ASP A CA 16
ATOM 15750 C C . ASP A 1 10 ? 16.369 -8.036 -1.978 1.00 44.01 10 ASP A C 16
ATOM 15751 O O . ASP A 1 10 ? 17.208 -8.647 -1.316 1.00 30.44 10 ASP A O 16
ATOM 15760 N N . LYS A 1 11 ? 15.120 -7.848 -1.566 1.00 62.50 11 LYS A N 16
ATOM 15761 C CA . LYS A 1 11 ? 14.651 -8.362 -0.285 1.00 24.35 11 LYS A CA 16
ATOM 15762 C C . LYS A 1 11 ? 15.005 -9.838 -0.128 1.00 1.33 11 LYS A C 16
ATOM 15763 O O . LYS A 1 11 ? 15.318 -10.297 0.971 1.00 11.02 11 LYS A O 16
ATOM 15782 N N . ILE A 1 12 ? 14.955 -10.574 -1.232 1.00 72.25 12 ILE A N 16
ATOM 15783 C CA . ILE A 1 12 ? 15.273 -11.997 -1.217 1.00 14.41 12 ILE A CA 16
ATOM 15784 C C . ILE A 1 12 ? 16.648 -12.246 -0.607 1.00 32.01 12 ILE A C 16
ATOM 15785 O O . ILE A 1 12 ? 16.854 -13.228 0.106 1.00 24.31 12 ILE A O 16
ATOM 15801 N N . LYS A 1 13 ? 17.586 -11.349 -0.890 1.00 41.03 13 LYS A N 16
ATOM 15802 C CA . LYS A 1 13 ? 18.942 -11.468 -0.368 1.00 21.32 13 LYS A CA 16
ATOM 15803 C C . LYS A 1 13 ? 18.963 -11.259 1.143 1.00 45.41 13 LYS A C 16
ATOM 15804 O O . LYS A 1 13 ? 19.757 -11.875 1.853 1.00 4.32 13 LYS A O 16
ATOM 15823 N N . ALA A 1 14 ? 18.085 -10.386 1.627 1.00 24.52 14 ALA A N 16
ATOM 15824 C CA . ALA A 1 14 ? 18.002 -10.099 3.054 1.00 54.13 14 ALA A CA 16
ATOM 15825 C C . ALA A 1 14 ? 16.893 -10.912 3.714 1.00 41.05 14 ALA A C 16
ATOM 15826 O O . ALA A 1 14 ? 16.578 -10.713 4.886 1.00 42.41 14 ALA A O 16
ATOM 15833 N N . ASN A 1 15 ? 16.304 -11.828 2.952 1.00 63.41 15 ASN A N 16
ATOM 15834 C CA . ASN A 1 15 ? 15.229 -12.671 3.463 1.00 23.01 15 ASN A CA 16
ATOM 15835 C C . ASN A 1 15 ? 15.609 -14.146 3.382 1.00 22.41 15 ASN A C 16
ATOM 15836 O O . ASN A 1 15 ? 15.132 -14.965 4.167 1.00 10.41 15 ASN A O 16
ATOM 15847 N N . ASN A 1 16 ? 16.472 -14.478 2.427 1.00 71.10 16 ASN A N 16
ATOM 15848 C CA . ASN A 1 16 ? 16.916 -15.855 2.243 1.00 4.10 16 ASN A CA 16
ATOM 15849 C C . ASN A 1 16 ? 18.028 -16.204 3.228 1.00 45.44 16 ASN A C 16
ATOM 15850 O O . ASN A 1 16 ? 17.949 -17.204 3.941 1.00 15.32 16 ASN A O 16
ATOM 15861 N N . ARG A 1 17 ? 19.064 -15.372 3.261 1.00 44.24 17 ARG A N 16
ATOM 15862 C CA . ARG A 1 17 ? 20.193 -15.592 4.157 1.00 71.21 17 ARG A CA 16
ATOM 15863 C C . ARG A 1 17 ? 19.744 -15.559 5.615 1.00 51.21 17 ARG A C 16
ATOM 15864 O O . ARG A 1 17 ? 20.539 -15.791 6.526 1.00 23.32 17 ARG A O 16
ATOM 15885 N N . LEU A 1 18 ? 18.465 -15.268 5.828 1.00 4.21 18 LEU A N 16
ATOM 15886 C CA . LEU A 1 18 ? 17.910 -15.203 7.175 1.00 32.44 18 LEU A CA 16
ATOM 15887 C C . LEU A 1 18 ? 18.238 -16.469 7.961 1.00 4.21 18 LEU A C 16
ATOM 15888 O O . LEU A 1 18 ? 18.309 -16.448 9.191 1.00 60.33 18 LEU A O 16
ATOM 15904 N N . LEU A 1 19 ? 18.441 -17.568 7.244 1.00 73.43 19 LEU A N 16
ATOM 15905 C CA . LEU A 1 19 ? 18.765 -18.844 7.873 1.00 13.24 19 LEU A CA 16
ATOM 15906 C C . LEU A 1 19 ? 20.090 -18.760 8.623 1.00 2.44 19 LEU A C 16
ATOM 15907 O O . LEU A 1 19 ? 20.119 -18.749 9.853 1.00 0.32 19 LEU A O 16
ATOM 15923 N N . ASN A 1 20 ? 21.186 -18.698 7.873 1.00 32.24 20 ASN A N 16
ATOM 15924 C CA . ASN A 1 20 ? 22.515 -18.613 8.468 1.00 71.05 20 ASN A CA 16
ATOM 15925 C C . ASN A 1 20 ? 22.786 -19.814 9.368 1.00 64.41 20 ASN A C 16
ATOM 15926 O O . ASN A 1 20 ? 22.998 -19.666 10.571 1.00 45.10 20 ASN A O 16
ATOM 15937 N N . ALA A 1 21 ? 22.778 -21.004 8.776 1.00 25.30 21 ALA A N 16
ATOM 15938 C CA . ALA A 1 21 ? 23.026 -22.231 9.523 1.00 3.14 21 ALA A CA 16
ATOM 15939 C C . ALA A 1 21 ? 24.305 -22.914 9.049 1.00 13.23 21 ALA A C 16
ATOM 15940 O O . ALA A 1 21 ? 25.266 -23.049 9.806 1.00 10.24 21 ALA A O 16
ATOM 15947 N N . VAL A 1 22 ? 24.309 -23.344 7.791 1.00 11.05 22 VAL A N 16
ATOM 15948 C CA . VAL A 1 22 ? 25.470 -24.013 7.216 1.00 13.02 22 VAL A CA 16
ATOM 15949 C C . VAL A 1 22 ? 26.345 -23.030 6.447 1.00 60.12 22 VAL A C 16
ATOM 15950 O O . VAL A 1 22 ? 27.566 -23.016 6.603 1.00 41.04 22 VAL A O 16
ATOM 15963 N N . VAL A 1 23 ? 25.713 -22.208 5.615 1.00 35.14 23 VAL A N 16
ATOM 15964 C CA . VAL A 1 23 ? 26.433 -21.220 4.822 1.00 2.30 23 VAL A CA 16
ATOM 15965 C C . VAL A 1 23 ? 26.510 -19.882 5.548 1.00 15.54 23 VAL A C 16
ATOM 15966 O O . VAL A 1 23 ? 26.753 -18.844 4.933 1.00 2.12 23 VAL A O 16
ATOM 15979 N N . GLN A 1 24 ? 26.300 -19.914 6.861 1.00 50.15 24 GLN A N 16
ATOM 15980 C CA . GLN A 1 24 ? 26.345 -18.703 7.671 1.00 50.41 24 GLN A CA 16
ATOM 15981 C C . GLN A 1 24 ? 27.714 -18.037 7.579 1.00 22.05 24 GLN A C 16
ATOM 15982 O O . GLN A 1 24 ? 27.873 -16.871 7.940 1.00 74.14 24 GLN A O 16
ATOM 15996 N N . GLU A 1 25 ? 28.700 -18.786 7.096 1.00 70.41 25 GLU A N 16
ATOM 15997 C CA . GLU A 1 25 ? 30.056 -18.268 6.959 1.00 70.02 25 GLU A CA 16
ATOM 15998 C C . GLU A 1 25 ? 30.299 -17.746 5.545 1.00 32.35 25 GLU A C 16
ATOM 15999 O O . GLU A 1 25 ? 30.948 -16.718 5.355 1.00 32.22 25 GLU A O 16
ATOM 16011 N N . MET A 1 26 ? 29.773 -18.464 4.558 1.00 50.51 26 MET A N 16
ATOM 16012 C CA . MET A 1 26 ? 29.932 -18.073 3.162 1.00 52.02 26 MET A CA 16
ATOM 16013 C C . MET A 1 26 ? 28.822 -17.117 2.735 1.00 4.02 26 MET A C 16
ATOM 16014 O O . MET A 1 26 ? 29.090 -16.014 2.258 1.00 51.02 26 MET A O 16
ATOM 16028 N N . TYR A 1 27 ? 27.578 -17.547 2.910 1.00 52.22 27 TYR A N 16
ATOM 16029 C CA . TYR A 1 27 ? 26.428 -16.730 2.540 1.00 1.31 27 TYR A CA 16
ATOM 16030 C C . TYR A 1 27 ? 26.506 -15.353 3.192 1.00 2.42 27 TYR A C 16
ATOM 16031 O O . TYR A 1 27 ? 26.050 -14.358 2.627 1.00 54.01 27 TYR A O 16
ATOM 16049 N N . LEU A 1 28 ? 27.088 -15.303 4.385 1.00 5.51 28 LEU A N 16
ATOM 16050 C CA . LEU A 1 28 ? 27.228 -14.048 5.116 1.00 3.11 28 LEU A CA 16
ATOM 16051 C C . LEU A 1 28 ? 28.525 -13.339 4.738 1.00 51.00 28 LEU A C 16
ATOM 16052 O O . LEU A 1 28 ? 28.698 -12.151 5.012 1.00 35.33 28 LEU A O 16
ATOM 16068 N N . ASP A 1 29 ? 29.432 -14.074 4.105 1.00 23.52 29 ASP A N 16
ATOM 16069 C CA . ASP A 1 29 ? 30.712 -13.516 3.686 1.00 43.41 29 ASP A CA 16
ATOM 16070 C C . ASP A 1 29 ? 30.522 -12.509 2.556 1.00 54.04 29 ASP A C 16
ATOM 16071 O O . ASP A 1 29 ? 30.658 -12.847 1.381 1.00 70.13 29 ASP A O 16
ATOM 16080 N N . ASN A 1 30 ? 30.204 -11.271 2.920 1.00 4.20 30 ASN A N 16
ATOM 16081 C CA . ASN A 1 30 ? 29.993 -10.215 1.936 1.00 1.03 30 ASN A CA 16
ATOM 16082 C C . ASN A 1 30 ? 31.261 -9.965 1.126 1.00 43.20 30 ASN A C 16
ATOM 16083 O O . ASN A 1 30 ? 31.218 -9.349 0.061 1.00 64.10 30 ASN A O 16
ATOM 16094 N N . SER A 1 31 ? 32.389 -10.447 1.638 1.00 60.40 31 SER A N 16
ATOM 16095 C CA . SER A 1 31 ? 33.670 -10.274 0.964 1.00 44.41 31 SER A CA 16
ATOM 16096 C C . SER A 1 31 ? 33.985 -11.474 0.077 1.00 73.33 31 SER A C 16
ATOM 16097 O O . SER A 1 31 ? 35.142 -11.722 -0.266 1.00 55.03 31 SER A O 16
ATOM 16105 N N . LEU A 1 32 ? 32.947 -12.217 -0.292 1.00 31.34 32 LEU A N 16
ATOM 16106 C CA . LEU A 1 32 ? 33.110 -13.393 -1.139 1.00 62.25 32 LEU A CA 16
ATOM 16107 C C . LEU A 1 32 ? 32.216 -13.304 -2.372 1.00 32.52 32 LEU A C 16
ATOM 16108 O O . LEU A 1 32 ? 31.225 -12.574 -2.380 1.00 74.44 32 LEU A O 16
ATOM 16124 N N . ASP A 1 33 ? 32.571 -14.054 -3.410 1.00 4.35 33 ASP A N 16
ATOM 16125 C CA . ASP A 1 33 ? 31.799 -14.063 -4.647 1.00 2.44 33 ASP A CA 16
ATOM 16126 C C . ASP A 1 33 ? 30.444 -14.730 -4.436 1.00 54.02 33 ASP A C 16
ATOM 16127 O O . ASP A 1 33 ? 30.367 -15.869 -3.975 1.00 32.11 33 ASP A O 16
ATOM 16136 N N . ILE A 1 34 ? 29.378 -14.013 -4.776 1.00 71.13 34 ILE A N 16
ATOM 16137 C CA . ILE A 1 34 ? 28.026 -14.536 -4.625 1.00 31.24 34 ILE A CA 16
ATOM 16138 C C . ILE A 1 34 ? 27.944 -15.989 -5.081 1.00 40.10 34 ILE A C 16
ATOM 16139 O O . ILE A 1 34 ? 27.283 -16.814 -4.450 1.00 12.42 34 ILE A O 16
ATOM 16155 N N . LYS A 1 35 ? 28.622 -16.297 -6.182 1.00 1.55 35 LYS A N 16
ATOM 16156 C CA . LYS A 1 35 ? 28.630 -17.650 -6.723 1.00 31.54 35 LYS A CA 16
ATOM 16157 C C . LYS A 1 35 ? 29.378 -18.603 -5.795 1.00 42.32 35 LYS A C 16
ATOM 16158 O O . LYS A 1 35 ? 28.950 -19.736 -5.574 1.00 52.01 35 LYS A O 16
ATOM 16177 N N . THR A 1 36 ? 30.499 -18.135 -5.253 1.00 74.21 36 THR A N 16
ATOM 16178 C CA . THR A 1 36 ? 31.306 -18.945 -4.349 1.00 40.24 36 THR A CA 16
ATOM 16179 C C . THR A 1 36 ? 30.456 -19.530 -3.227 1.00 41.33 36 THR A C 16
ATOM 16180 O O . THR A 1 36 ? 30.404 -20.746 -3.045 1.00 32.10 36 THR A O 16
ATOM 16191 N N . ARG A 1 37 ? 29.791 -18.656 -2.478 1.00 61.31 37 ARG A N 16
ATOM 16192 C CA . ARG A 1 37 ? 28.943 -19.087 -1.373 1.00 24.11 37 ARG A CA 16
ATOM 16193 C C . ARG A 1 37 ? 27.672 -19.753 -1.891 1.00 30.24 37 ARG A C 16
ATOM 16194 O O . ARG A 1 37 ? 27.117 -20.642 -1.244 1.00 2.12 37 ARG A O 16
ATOM 16215 N N . ASP A 1 38 ? 27.216 -19.317 -3.060 1.00 30.33 38 ASP A N 16
ATOM 16216 C CA . ASP A 1 38 ? 26.010 -19.871 -3.665 1.00 23.32 38 ASP A CA 16
ATOM 16217 C C . ASP A 1 38 ? 26.143 -21.379 -3.859 1.00 42.43 38 ASP A C 16
ATOM 16218 O O . ASP A 1 38 ? 25.203 -22.132 -3.608 1.00 73.42 38 ASP A O 16
ATOM 16227 N N . TYR A 1 39 ? 27.316 -21.811 -4.309 1.00 1.41 39 TYR A N 16
ATOM 16228 C CA . TYR A 1 39 ? 27.571 -23.227 -4.541 1.00 20.44 39 TYR A CA 16
ATOM 16229 C C . TYR A 1 39 ? 27.239 -24.051 -3.300 1.00 13.20 39 TYR A C 16
ATOM 16230 O O . TYR A 1 39 ? 26.432 -24.980 -3.355 1.00 4.40 39 TYR A O 16
ATOM 16248 N N . TYR A 1 40 ? 27.866 -23.703 -2.182 1.00 13.41 40 TYR A N 16
ATOM 16249 C CA . TYR A 1 40 ? 27.639 -24.409 -0.927 1.00 22.42 40 TYR A CA 16
ATOM 16250 C C . TYR A 1 40 ? 26.256 -24.094 -0.366 1.00 1.43 40 TYR A C 16
ATOM 16251 O O . TYR A 1 40 ? 25.822 -24.691 0.619 1.00 61.13 40 TYR A O 16
ATOM 16269 N N . ALA A 1 41 ? 25.569 -23.150 -1.001 1.00 15.14 41 ALA A N 16
ATOM 16270 C CA . ALA A 1 41 ? 24.234 -22.755 -0.568 1.00 33.52 41 ALA A CA 16
ATOM 16271 C C . ALA A 1 41 ? 23.171 -23.673 -1.161 1.00 75.54 41 ALA A C 16
ATOM 16272 O O . ALA A 1 41 ? 22.042 -23.251 -1.414 1.00 4.42 41 ALA A O 16
ATOM 16279 N N . SER A 1 42 ? 23.538 -24.932 -1.382 1.00 40.45 42 SER A N 16
ATOM 16280 C CA . SER A 1 42 ? 22.617 -25.908 -1.951 1.00 34.41 42 SER A CA 16
ATOM 16281 C C . SER A 1 42 ? 21.901 -26.685 -0.850 1.00 21.21 42 SER A C 16
ATOM 16282 O O . SER A 1 42 ? 20.760 -27.114 -1.019 1.00 4.45 42 SER A O 16
ATOM 16290 N N . ASN A 1 43 ? 22.581 -26.862 0.278 1.00 21.33 43 ASN A N 16
ATOM 16291 C CA . ASN A 1 43 ? 22.012 -27.588 1.408 1.00 53.10 43 ASN A CA 16
ATOM 16292 C C . ASN A 1 43 ? 20.938 -26.757 2.103 1.00 54.42 43 ASN A C 16
ATOM 16293 O O . ASN A 1 43 ? 19.866 -27.263 2.438 1.00 65.21 43 ASN A O 16
ATOM 16304 N N . ILE A 1 44 ? 21.232 -25.478 2.315 1.00 32.43 44 ILE A N 16
ATOM 16305 C CA . ILE A 1 44 ? 20.291 -24.577 2.968 1.00 11.23 44 ILE A CA 16
ATOM 16306 C C . ILE A 1 44 ? 19.280 -24.020 1.971 1.00 24.40 44 ILE A C 16
ATOM 16307 O O . ILE A 1 44 ? 18.508 -23.117 2.291 1.00 14.52 44 ILE A O 16
ATOM 16323 N N . THR A 1 45 ? 19.290 -24.568 0.759 1.00 12.44 45 THR A N 16
ATOM 16324 C CA . THR A 1 45 ? 18.374 -24.127 -0.285 1.00 60.23 45 THR A CA 16
ATOM 16325 C C . THR A 1 45 ? 16.960 -23.957 0.259 1.00 43.23 45 THR A C 16
ATOM 16326 O O . THR A 1 45 ? 16.194 -23.124 -0.226 1.00 64.25 45 THR A O 16
ATOM 16337 N N . SER A 1 46 ? 16.620 -24.750 1.270 1.00 65.35 46 SER A N 16
ATOM 16338 C CA . SER A 1 46 ? 15.297 -24.689 1.878 1.00 54.02 46 SER A CA 16
ATOM 16339 C C . SER A 1 46 ? 14.909 -23.247 2.191 1.00 72.02 46 SER A C 16
ATOM 16340 O O . SER A 1 46 ? 13.727 -22.907 2.242 1.00 12.05 46 SER A O 16
ATOM 16348 N N . VAL A 1 47 ? 15.914 -22.402 2.399 1.00 30.53 47 VAL A N 16
ATOM 16349 C CA . VAL A 1 47 ? 15.680 -20.996 2.706 1.00 20.54 47 VAL A CA 16
ATOM 16350 C C . VAL A 1 47 ? 15.879 -20.124 1.472 1.00 12.01 47 VAL A C 16
ATOM 16351 O O . VAL A 1 47 ? 15.253 -19.073 1.335 1.00 1.54 47 VAL A O 16
ATOM 16364 N N . ARG A 1 48 ? 16.753 -20.568 0.575 1.00 5.42 48 ARG A N 16
ATOM 16365 C CA . ARG A 1 48 ? 17.035 -19.827 -0.648 1.00 45.33 48 ARG A CA 16
ATOM 16366 C C . ARG A 1 48 ? 15.834 -19.851 -1.588 1.00 75.30 48 ARG A C 16
ATOM 16367 O O . ARG A 1 48 ? 15.396 -18.811 -2.078 1.00 10.52 48 ARG A O 16
ATOM 16388 N N . GLN A 1 49 ? 15.306 -21.046 -1.835 1.00 30.04 49 GLN A N 16
ATOM 16389 C CA . GLN A 1 49 ? 14.156 -21.205 -2.717 1.00 32.45 49 GLN A CA 16
ATOM 16390 C C . GLN A 1 49 ? 13.000 -20.317 -2.269 1.00 53.13 49 GLN A C 16
ATOM 16391 O O . GLN A 1 49 ? 12.213 -19.846 -3.089 1.00 41.24 49 GLN A O 16
ATOM 16405 N N . ASN A 1 50 ? 12.903 -20.093 -0.963 1.00 3.32 50 ASN A N 16
ATOM 16406 C CA . ASN A 1 50 ? 11.842 -19.261 -0.406 1.00 62.23 50 ASN A CA 16
ATOM 16407 C C . ASN A 1 50 ? 11.832 -17.883 -1.060 1.00 1.43 50 ASN A C 16
ATOM 16408 O O . ASN A 1 50 ? 10.772 -17.308 -1.305 1.00 3.12 50 ASN A O 16
ATOM 16419 N N . GLY A 1 51 ? 13.021 -17.358 -1.340 1.00 42.41 51 GLY A N 16
ATOM 16420 C CA . GLY A 1 51 ? 13.127 -16.051 -1.963 1.00 21.20 51 GLY A CA 16
ATOM 16421 C C . GLY A 1 51 ? 12.941 -16.109 -3.466 1.00 42.23 51 GLY A C 16
ATOM 16422 O O . GLY A 1 51 ? 12.032 -15.483 -4.011 1.00 15.25 51 GLY A O 16
ATOM 16426 N N . ASP A 1 52 ? 13.806 -16.860 -4.139 1.00 74.32 52 ASP A N 16
ATOM 16427 C CA . ASP A 1 52 ? 13.733 -16.997 -5.589 1.00 41.22 52 ASP A CA 16
ATOM 16428 C C . ASP A 1 52 ? 12.318 -17.356 -6.031 1.00 52.11 52 ASP A C 16
ATOM 16429 O O . ASP A 1 52 ? 11.889 -16.991 -7.125 1.00 75.43 52 ASP A O 16
ATOM 16438 N N . GLN A 1 53 ? 11.600 -18.073 -5.173 1.00 75.11 53 GLN A N 16
ATOM 16439 C CA . GLN A 1 53 ? 10.233 -18.483 -5.477 1.00 4.33 53 GLN A CA 16
ATOM 16440 C C . GLN A 1 53 ? 9.318 -17.270 -5.609 1.00 2.10 53 GLN A C 16
ATOM 16441 O O . GLN A 1 53 ? 8.432 -17.240 -6.463 1.00 54.31 53 GLN A O 16
ATOM 16455 N N . ILE A 1 54 ? 9.539 -16.273 -4.759 1.00 13.02 54 ILE A N 16
ATOM 16456 C CA . ILE A 1 54 ? 8.734 -15.058 -4.782 1.00 11.12 54 ILE A CA 16
ATOM 16457 C C . ILE A 1 54 ? 9.213 -14.102 -5.869 1.00 53.02 54 ILE A C 16
ATOM 16458 O O . ILE A 1 54 ? 8.417 -13.377 -6.467 1.00 13.14 54 ILE A O 16
ATOM 16474 N N . ILE A 1 55 ? 10.517 -14.108 -6.122 1.00 2.43 55 ILE A N 16
ATOM 16475 C CA . ILE A 1 55 ? 11.101 -13.243 -7.140 1.00 24.15 55 ILE A CA 16
ATOM 16476 C C . ILE A 1 55 ? 10.326 -13.334 -8.449 1.00 60.34 55 ILE A C 16
ATOM 16477 O O . ILE A 1 55 ? 9.935 -12.318 -9.022 1.00 10.41 55 ILE A O 16
ATOM 16493 N N . GLN A 1 56 ? 10.106 -14.559 -8.917 1.00 22.15 56 GLN A N 16
ATOM 16494 C CA . GLN A 1 56 ? 9.376 -14.783 -10.159 1.00 1.33 56 GLN A CA 16
ATOM 16495 C C . GLN A 1 56 ? 7.930 -14.316 -10.031 1.00 74.44 56 GLN A C 16
ATOM 16496 O O . GLN A 1 56 ? 7.342 -13.817 -10.991 1.00 74.44 56 GLN A O 16
ATOM 16510 N N . ILE A 1 57 ? 7.362 -14.483 -8.841 1.00 42.45 57 ILE A N 16
ATOM 16511 C CA . ILE A 1 57 ? 5.985 -14.078 -8.589 1.00 52.23 57 ILE A CA 16
ATOM 16512 C C . ILE A 1 57 ? 5.826 -12.566 -8.706 1.00 50.23 57 ILE A C 16
ATOM 16513 O O . ILE A 1 57 ? 4.951 -12.076 -9.421 1.00 55.21 57 ILE A O 16
ATOM 16529 N N . LEU A 1 58 ? 6.679 -11.831 -8.001 1.00 51.34 58 LEU A N 16
ATOM 16530 C CA . LEU A 1 58 ? 6.635 -10.373 -8.027 1.00 42.31 58 LEU A CA 16
ATOM 16531 C C . LEU A 1 58 ? 7.130 -9.837 -9.367 1.00 0.33 58 LEU A C 16
ATOM 16532 O O . LEU A 1 58 ? 6.654 -8.809 -9.849 1.00 60.05 58 LEU A O 16
ATOM 16548 N N . ASP A 1 59 ? 8.086 -10.540 -9.963 1.00 21.52 59 ASP A N 16
ATOM 16549 C CA . ASP A 1 59 ? 8.643 -10.137 -11.249 1.00 24.52 59 ASP A CA 16
ATOM 16550 C C . ASP A 1 59 ? 7.659 -10.419 -12.380 1.00 22.22 59 ASP A C 16
ATOM 16551 O O . ASP A 1 59 ? 7.686 -9.758 -13.417 1.00 11.30 59 ASP A O 16
ATOM 16560 N N . GLU A 1 60 ? 6.793 -11.406 -12.172 1.00 11.13 60 GLU A N 16
ATOM 16561 C CA . GLU A 1 60 ? 5.802 -11.776 -13.175 1.00 52.33 60 GLU A CA 16
ATOM 16562 C C . GLU A 1 60 ? 4.659 -10.765 -13.210 1.00 44.42 60 GLU A C 16
ATOM 16563 O O . GLU A 1 60 ? 4.306 -10.249 -14.270 1.00 44.31 60 GLU A O 16
ATOM 16575 N N . GLU A 1 61 ? 4.086 -10.488 -12.043 1.00 40.22 61 GLU A N 16
ATOM 16576 C CA . GLU A 1 61 ? 2.983 -9.540 -11.941 1.00 13.23 61 GLU A CA 16
ATOM 16577 C C . GLU A 1 61 ? 2.899 -8.952 -10.535 1.00 44.10 61 GLU A C 16
ATOM 16578 O O . GLU A 1 61 ? 1.850 -8.995 -9.894 1.00 4.43 61 GLU A O 16
ATOM 16590 N N . GLY A 1 62 ? 4.014 -8.403 -10.062 1.00 65.21 62 GLY A N 16
ATOM 16591 C CA . GLY A 1 62 ? 4.047 -7.815 -8.736 1.00 22.12 62 GLY A CA 16
ATOM 16592 C C . GLY A 1 62 ? 4.878 -6.549 -8.684 1.00 3.45 62 GLY A C 16
ATOM 16593 O O . GLY A 1 62 ? 5.534 -6.270 -7.679 1.00 43.13 62 GLY A O 16
ATOM 16597 N N . ILE A 1 63 ? 4.853 -5.781 -9.768 1.00 14.34 63 ILE A N 16
ATOM 16598 C CA . ILE A 1 63 ? 5.610 -4.538 -9.841 1.00 1.43 63 ILE A CA 16
ATOM 16599 C C . ILE A 1 63 ? 4.734 -3.339 -9.492 1.00 4.14 63 ILE A C 16
ATOM 16600 O O . ILE A 1 63 ? 3.524 -3.356 -9.713 1.00 61.02 63 ILE A O 16
ATOM 16616 N N . ALA A 1 64 ? 5.355 -2.298 -8.946 1.00 25.53 64 ALA A N 16
ATOM 16617 C CA . ALA A 1 64 ? 4.634 -1.089 -8.570 1.00 33.35 64 ALA A CA 16
ATOM 16618 C C . ALA A 1 64 ? 4.689 -0.048 -9.682 1.00 62.23 64 ALA A C 16
ATOM 16619 O O . ALA A 1 64 ? 5.674 0.677 -9.817 1.00 61.10 64 ALA A O 16
ATOM 16626 N N . GLU A 1 65 ? 3.626 0.019 -10.477 1.00 52.03 65 GLU A N 16
ATOM 16627 C CA . GLU A 1 65 ? 3.556 0.971 -11.579 1.00 53.25 65 GLU A CA 16
ATOM 16628 C C . GLU A 1 65 ? 2.195 1.661 -11.617 1.00 21.01 65 GLU A C 16
ATOM 16629 O O . GLU A 1 65 ? 1.848 2.316 -12.599 1.00 14.44 65 GLU A O 16
ATOM 16641 N N . GLY A 1 1 ? 4.222 -0.082 1.436 1.00 23.35 1 GLY A N 17
ATOM 16642 C CA . GLY A 1 1 ? 3.613 -0.197 0.124 1.00 22.03 1 GLY A CA 17
ATOM 16643 C C . GLY A 1 1 ? 3.980 -1.491 -0.574 1.00 60.41 1 GLY A C 17
ATOM 16644 O O . GLY A 1 1 ? 4.484 -2.422 0.054 1.00 31.41 1 GLY A O 17
ATOM 16648 N N . SER A 1 2 ? 3.725 -1.552 -1.877 1.00 44.33 2 SER A N 17
ATOM 16649 C CA . SER A 1 2 ? 4.027 -2.744 -2.661 1.00 1.03 2 SER A CA 17
ATOM 16650 C C . SER A 1 2 ? 5.495 -2.764 -3.075 1.00 62.43 2 SER A C 17
ATOM 16651 O O . SER A 1 2 ? 6.033 -1.761 -3.542 1.00 64.14 2 SER A O 17
ATOM 16659 N N . MET A 1 3 ? 6.137 -3.915 -2.901 1.00 31.14 3 MET A N 17
ATOM 16660 C CA . MET A 1 3 ? 7.543 -4.068 -3.257 1.00 54.55 3 MET A CA 17
ATOM 16661 C C . MET A 1 3 ? 7.713 -4.150 -4.771 1.00 44.30 3 MET A C 17
ATOM 16662 O O . MET A 1 3 ? 7.008 -4.900 -5.446 1.00 63.01 3 MET A O 17
ATOM 16676 N N . LYS A 1 4 ? 8.654 -3.373 -5.299 1.00 32.42 4 LYS A N 17
ATOM 16677 C CA . LYS A 1 4 ? 8.919 -3.359 -6.733 1.00 15.54 4 LYS A CA 17
ATOM 16678 C C . LYS A 1 4 ? 9.714 -4.590 -7.152 1.00 24.43 4 LYS A C 17
ATOM 16679 O O . LYS A 1 4 ? 10.291 -5.285 -6.314 1.00 51.32 4 LYS A O 17
ATOM 16698 N N . LYS A 1 5 ? 9.743 -4.856 -8.453 1.00 42.13 5 LYS A N 17
ATOM 16699 C CA . LYS A 1 5 ? 10.471 -6.002 -8.985 1.00 35.30 5 LYS A CA 17
ATOM 16700 C C . LYS A 1 5 ? 11.933 -5.968 -8.551 1.00 55.23 5 LYS A C 17
ATOM 16701 O O . LYS A 1 5 ? 12.520 -7.002 -8.236 1.00 72.10 5 LYS A O 17
ATOM 16720 N N . GLU A 1 6 ? 12.513 -4.772 -8.537 1.00 11.12 6 GLU A N 17
ATOM 16721 C CA . GLU A 1 6 ? 13.906 -4.604 -8.141 1.00 22.42 6 GLU A CA 17
ATOM 16722 C C . GLU A 1 6 ? 14.058 -4.715 -6.626 1.00 44.44 6 GLU A C 17
ATOM 16723 O O . GLU A 1 6 ? 15.170 -4.825 -6.111 1.00 2.30 6 GLU A O 17
ATOM 16735 N N . GLU A 1 7 ? 12.932 -4.683 -5.921 1.00 23.45 7 GLU A N 17
ATOM 16736 C CA . GLU A 1 7 ? 12.941 -4.778 -4.465 1.00 72.34 7 GLU A CA 17
ATOM 16737 C C . GLU A 1 7 ? 12.955 -6.236 -4.015 1.00 61.44 7 GLU A C 17
ATOM 16738 O O . GLU A 1 7 ? 13.689 -6.608 -3.098 1.00 55.30 7 GLU A O 17
ATOM 16750 N N . LEU A 1 8 ? 12.140 -7.058 -4.667 1.00 33.33 8 LEU A N 17
ATOM 16751 C CA . LEU A 1 8 ? 12.057 -8.476 -4.334 1.00 61.33 8 LEU A CA 17
ATOM 16752 C C . LEU A 1 8 ? 13.364 -9.190 -4.664 1.00 4.24 8 LEU A C 17
ATOM 16753 O O . LEU A 1 8 ? 13.927 -9.894 -3.824 1.00 41.34 8 LEU A O 17
ATOM 16769 N N . ILE A 1 9 ? 13.843 -9.002 -5.889 1.00 12.41 9 ILE A N 17
ATOM 16770 C CA . ILE A 1 9 ? 15.085 -9.625 -6.327 1.00 45.53 9 ILE A CA 17
ATOM 16771 C C . ILE A 1 9 ? 16.208 -9.375 -5.326 1.00 64.32 9 ILE A C 17
ATOM 16772 O O . ILE A 1 9 ? 17.168 -10.143 -5.251 1.00 1.35 9 ILE A O 17
ATOM 16788 N N . ASP A 1 10 ? 16.081 -8.299 -4.558 1.00 52.24 10 ASP A N 17
ATOM 16789 C CA . ASP A 1 10 ? 17.083 -7.949 -3.559 1.00 24.32 10 ASP A CA 17
ATOM 16790 C C . ASP A 1 10 ? 16.672 -8.450 -2.178 1.00 15.01 10 ASP A C 17
ATOM 16791 O O . ASP A 1 10 ? 17.496 -8.958 -1.418 1.00 64.11 10 ASP A O 17
ATOM 16800 N N . LYS A 1 11 ? 15.390 -8.302 -1.859 1.00 23.25 11 LYS A N 17
ATOM 16801 C CA . LYS A 1 11 ? 14.867 -8.739 -0.569 1.00 43.05 11 LYS A CA 17
ATOM 16802 C C . LYS A 1 11 ? 15.175 -10.213 -0.329 1.00 25.34 11 LYS A C 17
ATOM 16803 O O . LYS A 1 11 ? 15.458 -10.622 0.798 1.00 14.23 11 LYS A O 17
ATOM 16822 N N . ILE A 1 12 ? 15.121 -11.006 -1.393 1.00 70.15 12 ILE A N 17
ATOM 16823 C CA . ILE A 1 12 ? 15.397 -12.434 -1.297 1.00 70.10 12 ILE A CA 17
ATOM 16824 C C . ILE A 1 12 ? 16.760 -12.689 -0.662 1.00 13.12 12 ILE A C 17
ATOM 16825 O O . ILE A 1 12 ? 16.935 -13.643 0.096 1.00 23.12 12 ILE A O 17
ATOM 16841 N N . LYS A 1 13 ? 17.722 -11.828 -0.975 1.00 23.24 13 LYS A N 17
ATOM 16842 C CA . LYS A 1 13 ? 19.070 -11.957 -0.433 1.00 11.43 13 LYS A CA 17
ATOM 16843 C C . LYS A 1 13 ? 19.078 -11.706 1.072 1.00 55.32 13 LYS A C 17
ATOM 16844 O O . LYS A 1 13 ? 19.815 -12.352 1.815 1.00 64.45 13 LYS A O 17
ATOM 16863 N N . ALA A 1 14 ? 18.251 -10.764 1.514 1.00 12.13 14 ALA A N 17
ATOM 16864 C CA . ALA A 1 14 ? 18.160 -10.431 2.930 1.00 3.24 14 ALA A CA 17
ATOM 16865 C C . ALA A 1 14 ? 17.012 -11.179 3.598 1.00 32.42 14 ALA A C 17
ATOM 16866 O O . ALA A 1 14 ? 16.699 -10.943 4.764 1.00 1.32 14 ALA A O 17
ATOM 16873 N N . ASN A 1 15 ? 16.387 -12.083 2.851 1.00 74.14 15 ASN A N 17
ATOM 16874 C CA . ASN A 1 15 ? 15.271 -12.866 3.371 1.00 42.34 15 ASN A CA 17
ATOM 16875 C C . ASN A 1 15 ? 15.611 -14.353 3.388 1.00 5.22 15 ASN A C 17
ATOM 16876 O O . ASN A 1 15 ? 15.101 -15.107 4.215 1.00 2.25 15 ASN A O 17
ATOM 16887 N N . ASN A 1 16 ? 16.478 -14.767 2.469 1.00 11.13 16 ASN A N 17
ATOM 16888 C CA . ASN A 1 16 ? 16.887 -16.164 2.379 1.00 10.10 16 ASN A CA 17
ATOM 16889 C C . ASN A 1 16 ? 17.975 -16.479 3.401 1.00 65.15 16 ASN A C 17
ATOM 16890 O O . ASN A 1 16 ? 17.928 -17.507 4.076 1.00 30.12 16 ASN A O 17
ATOM 16901 N N . ARG A 1 17 ? 18.955 -15.587 3.508 1.00 71.13 17 ARG A N 17
ATOM 16902 C CA . ARG A 1 17 ? 20.056 -15.770 4.446 1.00 34.10 17 ARG A CA 17
ATOM 16903 C C . ARG A 1 17 ? 19.548 -15.773 5.885 1.00 4.12 17 ARG A C 17
ATOM 16904 O O . ARG A 1 17 ? 20.309 -16.017 6.823 1.00 63.15 17 ARG A O 17
ATOM 16925 N N . LEU A 1 18 ? 18.259 -15.499 6.053 1.00 23.30 18 LEU A N 17
ATOM 16926 C CA . LEU A 1 18 ? 17.650 -15.470 7.378 1.00 13.31 18 LEU A CA 17
ATOM 16927 C C . LEU A 1 18 ? 17.931 -16.763 8.136 1.00 75.42 18 LEU A C 17
ATOM 16928 O O . LEU A 1 18 ? 17.890 -16.796 9.366 1.00 4.15 18 LEU A O 17
ATOM 16944 N N . LEU A 1 19 ? 18.217 -17.827 7.394 1.00 73.25 19 LEU A N 17
ATOM 16945 C CA . LEU A 1 19 ? 18.507 -19.124 7.995 1.00 21.11 19 LEU A CA 17
ATOM 16946 C C . LEU A 1 19 ? 19.737 -19.044 8.894 1.00 34.33 19 LEU A C 17
ATOM 16947 O O . LEU A 1 19 ? 19.630 -19.131 10.117 1.00 41.32 19 LEU A O 17
ATOM 16963 N N . ASN A 1 20 ? 20.903 -18.877 8.280 1.00 40.34 20 ASN A N 17
ATOM 16964 C CA . ASN A 1 20 ? 22.153 -18.783 9.025 1.00 62.21 20 ASN A CA 17
ATOM 16965 C C . ASN A 1 20 ? 22.388 -20.042 9.854 1.00 73.31 20 ASN A C 17
ATOM 16966 O O . ASN A 1 20 ? 22.427 -19.990 11.083 1.00 73.33 20 ASN A O 17
ATOM 16977 N N . ALA A 1 21 ? 22.544 -21.172 9.172 1.00 31.42 21 ALA A N 17
ATOM 16978 C CA . ALA A 1 21 ? 22.777 -22.444 9.845 1.00 63.31 21 ALA A CA 17
ATOM 16979 C C . ALA A 1 21 ? 24.078 -23.085 9.372 1.00 52.11 21 ALA A C 17
ATOM 16980 O O . ALA A 1 21 ? 25.013 -23.264 10.152 1.00 21.12 21 ALA A O 17
ATOM 16987 N N . VAL A 1 22 ? 24.130 -23.429 8.089 1.00 23.10 22 VAL A N 17
ATOM 16988 C CA . VAL A 1 22 ? 25.317 -24.050 7.512 1.00 53.31 22 VAL A CA 17
ATOM 16989 C C . VAL A 1 22 ? 26.134 -23.038 6.716 1.00 22.34 22 VAL A C 17
ATOM 16990 O O . VAL A 1 22 ? 27.348 -22.931 6.890 1.00 2.43 22 VAL A O 17
ATOM 17003 N N . VAL A 1 23 ? 25.460 -22.297 5.842 1.00 24.43 23 VAL A N 17
ATOM 17004 C CA . VAL A 1 23 ? 26.124 -21.292 5.020 1.00 33.42 23 VAL A CA 17
ATOM 17005 C C . VAL A 1 23 ? 26.097 -19.925 5.695 1.00 74.54 23 VAL A C 17
ATOM 17006 O O . VAL A 1 23 ? 26.273 -18.897 5.042 1.00 71.44 23 VAL A O 17
ATOM 17019 N N . GLN A 1 24 ? 25.875 -19.923 7.005 1.00 1.41 24 GLN A N 17
ATOM 17020 C CA . GLN A 1 24 ? 25.825 -18.681 7.768 1.00 33.11 24 GLN A CA 17
ATOM 17021 C C . GLN A 1 24 ? 27.170 -17.964 7.730 1.00 41.31 24 GLN A C 17
ATOM 17022 O O . GLN A 1 24 ? 27.245 -16.755 7.946 1.00 2.32 24 GLN A O 17
ATOM 17036 N N . GLU A 1 25 ? 28.230 -18.718 7.454 1.00 54.44 25 GLU A N 17
ATOM 17037 C CA . GLU A 1 25 ? 29.572 -18.153 7.389 1.00 43.44 25 GLU A CA 17
ATOM 17038 C C . GLU A 1 25 ? 29.938 -17.782 5.954 1.00 30.50 25 GLU A C 17
ATOM 17039 O O . GLU A 1 25 ? 30.734 -16.874 5.720 1.00 4.02 25 GLU A O 17
ATOM 17051 N N . MET A 1 26 ? 29.350 -18.494 4.998 1.00 43.14 26 MET A N 17
ATOM 17052 C CA . MET A 1 26 ? 29.613 -18.240 3.586 1.00 65.12 26 MET A CA 17
ATOM 17053 C C . MET A 1 26 ? 28.692 -17.150 3.048 1.00 35.33 26 MET A C 17
ATOM 17054 O O . MET A 1 26 ? 29.153 -16.134 2.529 1.00 61.04 26 MET A O 17
ATOM 17068 N N . TYR A 1 27 ? 27.388 -17.369 3.176 1.00 15.43 27 TYR A N 17
ATOM 17069 C CA . TYR A 1 27 ? 26.401 -16.406 2.701 1.00 41.13 27 TYR A CA 17
ATOM 17070 C C . TYR A 1 27 ? 26.578 -15.058 3.392 1.00 45.50 27 TYR A C 17
ATOM 17071 O O . TYR A 1 27 ? 26.055 -14.039 2.937 1.00 21.41 27 TYR A O 17
ATOM 17089 N N . LEU A 1 28 ? 27.321 -15.058 4.494 1.00 73.23 28 LEU A N 17
ATOM 17090 C CA . LEU A 1 28 ? 27.569 -13.835 5.249 1.00 23.45 28 LEU A CA 17
ATOM 17091 C C . LEU A 1 28 ? 28.670 -13.006 4.596 1.00 3.04 28 LEU A C 17
ATOM 17092 O O . LEU A 1 28 ? 28.827 -11.821 4.892 1.00 74.13 28 LEU A O 17
ATOM 17108 N N . ASP A 1 29 ? 29.429 -13.636 3.706 1.00 1.24 29 ASP A N 17
ATOM 17109 C CA . ASP A 1 29 ? 30.514 -12.955 3.008 1.00 33.34 29 ASP A CA 17
ATOM 17110 C C . ASP A 1 29 ? 29.966 -11.923 2.028 1.00 73.22 29 ASP A C 17
ATOM 17111 O O . ASP A 1 29 ? 29.890 -12.174 0.826 1.00 41.42 29 ASP A O 17
ATOM 17120 N N . ASN A 1 30 ? 29.584 -10.762 2.550 1.00 34.45 30 ASN A N 17
ATOM 17121 C CA . ASN A 1 30 ? 29.041 -9.693 1.721 1.00 13.42 30 ASN A CA 17
ATOM 17122 C C . ASN A 1 30 ? 30.068 -9.225 0.695 1.00 60.44 30 ASN A C 17
ATOM 17123 O O . ASN A 1 30 ? 29.713 -8.685 -0.353 1.00 33.40 30 ASN A O 17
ATOM 17134 N N . SER A 1 31 ? 31.343 -9.438 1.003 1.00 44.12 31 SER A N 17
ATOM 17135 C CA . SER A 1 31 ? 32.423 -9.036 0.109 1.00 41.02 31 SER A CA 17
ATOM 17136 C C . SER A 1 31 ? 32.833 -10.190 -0.801 1.00 54.25 31 SER A C 17
ATOM 17137 O O . SER A 1 31 ? 33.974 -10.260 -1.260 1.00 53.41 31 SER A O 17
ATOM 17145 N N . LEU A 1 32 ? 31.894 -11.094 -1.059 1.00 13.41 32 LEU A N 17
ATOM 17146 C CA . LEU A 1 32 ? 32.155 -12.246 -1.915 1.00 10.14 32 LEU A CA 17
ATOM 17147 C C . LEU A 1 32 ? 31.138 -12.323 -3.049 1.00 64.32 32 LEU A C 17
ATOM 17148 O O . LEU A 1 32 ? 30.065 -11.726 -2.976 1.00 15.24 32 LEU A O 17
ATOM 17164 N N . ASP A 1 33 ? 31.484 -13.064 -4.096 1.00 73.32 33 ASP A N 17
ATOM 17165 C CA . ASP A 1 33 ? 30.600 -13.223 -5.245 1.00 71.03 33 ASP A CA 17
ATOM 17166 C C . ASP A 1 33 ? 29.354 -14.018 -4.867 1.00 62.21 33 ASP A C 17
ATOM 17167 O O . ASP A 1 33 ? 29.450 -15.133 -4.353 1.00 40.00 33 ASP A O 17
ATOM 17176 N N . ILE A 1 34 ? 28.187 -13.437 -5.124 1.00 22.21 34 ILE A N 17
ATOM 17177 C CA . ILE A 1 34 ? 26.923 -14.092 -4.810 1.00 41.33 34 ILE A CA 17
ATOM 17178 C C . ILE A 1 34 ? 26.956 -15.566 -5.200 1.00 11.32 34 ILE A C 17
ATOM 17179 O O . ILE A 1 34 ? 26.436 -16.421 -4.483 1.00 1.25 34 ILE A O 17
ATOM 17195 N N . LYS A 1 35 ? 27.572 -15.857 -6.340 1.00 51.04 35 LYS A N 17
ATOM 17196 C CA . LYS A 1 35 ? 27.677 -17.228 -6.826 1.00 14.04 35 LYS A CA 17
ATOM 17197 C C . LYS A 1 35 ? 28.592 -18.055 -5.928 1.00 15.43 35 LYS A C 17
ATOM 17198 O O . LYS A 1 35 ? 28.305 -19.215 -5.631 1.00 12.25 35 LYS A O 17
ATOM 17217 N N . THR A 1 36 ? 29.694 -17.450 -5.497 1.00 2.34 36 THR A N 17
ATOM 17218 C CA . THR A 1 36 ? 30.651 -18.129 -4.632 1.00 73.54 36 THR A CA 17
ATOM 17219 C C . THR A 1 36 ? 29.955 -18.759 -3.431 1.00 5.35 36 THR A C 17
ATOM 17220 O O . THR A 1 36 ? 30.058 -19.964 -3.203 1.00 74.45 36 THR A O 17
ATOM 17231 N N . ARG A 1 37 ? 29.248 -17.935 -2.664 1.00 20.20 37 ARG A N 17
ATOM 17232 C CA . ARG A 1 37 ? 28.536 -18.412 -1.484 1.00 51.15 37 ARG A CA 17
ATOM 17233 C C . ARG A 1 37 ? 27.305 -19.221 -1.883 1.00 13.44 37 ARG A C 17
ATOM 17234 O O . ARG A 1 37 ? 26.904 -20.147 -1.178 1.00 72.10 37 ARG A O 17
ATOM 17255 N N . ASP A 1 38 ? 26.710 -18.863 -3.015 1.00 74.23 38 ASP A N 17
ATOM 17256 C CA . ASP A 1 38 ? 25.524 -19.556 -3.508 1.00 4.42 38 ASP A CA 17
ATOM 17257 C C . ASP A 1 38 ? 25.807 -21.041 -3.708 1.00 60.33 38 ASP A C 17
ATOM 17258 O O . ASP A 1 38 ? 24.963 -21.889 -3.416 1.00 43.00 38 ASP A O 17
ATOM 17267 N N . TYR A 1 39 ? 26.998 -21.349 -4.209 1.00 61.22 39 TYR A N 17
ATOM 17268 C CA . TYR A 1 39 ? 27.391 -22.732 -4.452 1.00 73.23 39 TYR A CA 17
ATOM 17269 C C . TYR A 1 39 ? 27.165 -23.589 -3.210 1.00 41.13 39 TYR A C 17
ATOM 17270 O O . TYR A 1 39 ? 26.431 -24.576 -3.248 1.00 74.32 39 TYR A O 17
ATOM 17288 N N . TYR A 1 40 ? 27.802 -23.203 -2.110 1.00 73.02 40 TYR A N 17
ATOM 17289 C CA . TYR A 1 40 ? 27.673 -23.935 -0.856 1.00 61.50 40 TYR A CA 17
ATOM 17290 C C . TYR A 1 40 ? 26.283 -23.749 -0.256 1.00 51.40 40 TYR A C 17
ATOM 17291 O O . TYR A 1 40 ? 25.922 -24.406 0.720 1.00 5.51 40 TYR A O 17
ATOM 17309 N N . ALA A 1 41 ? 25.506 -22.847 -0.849 1.00 22.45 41 ALA A N 17
ATOM 17310 C CA . ALA A 1 41 ? 24.155 -22.575 -0.376 1.00 13.24 41 ALA A CA 17
ATOM 17311 C C . ALA A 1 41 ? 23.153 -23.552 -0.982 1.00 43.11 41 ALA A C 17
ATOM 17312 O O . ALA A 1 41 ? 21.998 -23.202 -1.222 1.00 72.14 41 ALA A O 17
ATOM 17319 N N . SER A 1 42 ? 23.604 -24.778 -1.228 1.00 3.20 42 SER A N 17
ATOM 17320 C CA . SER A 1 42 ? 22.748 -25.804 -1.811 1.00 65.50 42 SER A CA 17
ATOM 17321 C C . SER A 1 42 ? 22.103 -26.656 -0.722 1.00 62.52 42 SER A C 17
ATOM 17322 O O . SER A 1 42 ? 20.993 -27.159 -0.889 1.00 13.13 42 SER A O 17
ATOM 17330 N N . ASN A 1 43 ? 22.809 -26.814 0.393 1.00 71.10 43 ASN A N 17
ATOM 17331 C CA . ASN A 1 43 ? 22.306 -27.606 1.510 1.00 2.40 43 ASN A CA 17
ATOM 17332 C C . ASN A 1 43 ? 21.164 -26.883 2.218 1.00 25.15 43 ASN A C 17
ATOM 17333 O O . ASN A 1 43 ? 20.143 -27.487 2.547 1.00 61.41 43 ASN A O 17
ATOM 17344 N N . ILE A 1 44 ? 21.345 -25.587 2.450 1.00 20.20 44 ILE A N 17
ATOM 17345 C CA . ILE A 1 44 ? 20.330 -24.782 3.118 1.00 74.24 44 ILE A CA 17
ATOM 17346 C C . ILE A 1 44 ? 19.275 -24.297 2.129 1.00 42.23 44 ILE A C 17
ATOM 17347 O O . ILE A 1 44 ? 18.455 -23.436 2.450 1.00 4.21 44 ILE A O 17
ATOM 17363 N N . THR A 1 45 ? 19.300 -24.856 0.923 1.00 64.31 45 THR A N 17
ATOM 17364 C CA . THR A 1 45 ? 18.347 -24.482 -0.114 1.00 13.45 45 THR A CA 17
ATOM 17365 C C . THR A 1 45 ? 16.928 -24.423 0.440 1.00 13.23 45 THR A C 17
ATOM 17366 O O . THR A 1 45 ? 16.088 -23.672 -0.056 1.00 41.21 45 THR A O 17
ATOM 17377 N N . SER A 1 46 ? 16.667 -25.219 1.472 1.00 75.21 46 SER A N 17
ATOM 17378 C CA . SER A 1 46 ? 15.347 -25.260 2.092 1.00 41.45 46 SER A CA 17
ATOM 17379 C C . SER A 1 46 ? 14.854 -23.852 2.413 1.00 44.14 46 SER A C 17
ATOM 17380 O O . SER A 1 46 ? 13.651 -23.604 2.486 1.00 74.54 46 SER A O 17
ATOM 17388 N N . VAL A 1 47 ? 15.795 -22.932 2.604 1.00 54.10 47 VAL A N 17
ATOM 17389 C CA . VAL A 1 47 ? 15.458 -21.548 2.916 1.00 32.14 47 VAL A CA 17
ATOM 17390 C C . VAL A 1 47 ? 15.686 -20.642 1.712 1.00 5.42 47 VAL A C 17
ATOM 17391 O O . VAL A 1 47 ? 15.139 -19.542 1.638 1.00 53.45 47 VAL A O 17
ATOM 17404 N N . ARG A 1 48 ? 16.499 -21.111 0.771 1.00 52.01 48 ARG A N 17
ATOM 17405 C CA . ARG A 1 48 ? 16.801 -20.342 -0.431 1.00 32.24 48 ARG A CA 17
ATOM 17406 C C . ARG A 1 48 ? 15.602 -20.315 -1.374 1.00 51.21 48 ARG A C 17
ATOM 17407 O O . ARG A 1 48 ? 15.180 -19.250 -1.825 1.00 71.40 48 ARG A O 17
ATOM 17428 N N . GLN A 1 49 ? 15.059 -21.492 -1.668 1.00 24.13 49 GLN A N 17
ATOM 17429 C CA . GLN A 1 49 ? 13.910 -21.602 -2.558 1.00 63.35 49 GLN A CA 17
ATOM 17430 C C . GLN A 1 49 ? 12.794 -20.657 -2.126 1.00 70.24 49 GLN A C 17
ATOM 17431 O O . GLN A 1 49 ? 12.020 -20.176 -2.953 1.00 45.00 49 GLN A O 17
ATOM 17445 N N . ASN A 1 50 ? 12.717 -20.396 -0.825 1.00 73.34 50 ASN A N 17
ATOM 17446 C CA . ASN A 1 50 ? 11.694 -19.509 -0.283 1.00 71.22 50 ASN A CA 17
ATOM 17447 C C . ASN A 1 50 ? 11.709 -18.161 -0.997 1.00 42.01 50 ASN A C 17
ATOM 17448 O O . ASN A 1 50 ? 10.672 -17.668 -1.437 1.00 55.20 50 ASN A O 17
ATOM 17459 N N . GLY A 1 51 ? 12.895 -17.570 -1.109 1.00 0.22 51 GLY A N 17
ATOM 17460 C CA . GLY A 1 51 ? 13.024 -16.285 -1.770 1.00 52.44 51 GLY A CA 17
ATOM 17461 C C . GLY A 1 51 ? 12.920 -16.396 -3.279 1.00 4.05 51 GLY A C 17
ATOM 17462 O O . GLY A 1 51 ? 12.081 -15.744 -3.900 1.00 11.02 51 GLY A O 17
ATOM 17466 N N . ASP A 1 52 ? 13.776 -17.222 -3.869 1.00 64.41 52 ASP A N 17
ATOM 17467 C CA . ASP A 1 52 ? 13.778 -17.417 -5.314 1.00 44.55 52 ASP A CA 17
ATOM 17468 C C . ASP A 1 52 ? 12.373 -17.722 -5.824 1.00 22.44 52 ASP A C 17
ATOM 17469 O O . ASP A 1 52 ? 12.030 -17.394 -6.959 1.00 14.03 52 ASP A O 17
ATOM 17478 N N . GLN A 1 53 ? 11.567 -18.354 -4.976 1.00 52.15 53 GLN A N 17
ATOM 17479 C CA . GLN A 1 53 ? 10.200 -18.705 -5.342 1.00 72.51 53 GLN A CA 17
ATOM 17480 C C . GLN A 1 53 ? 9.373 -17.455 -5.623 1.00 33.20 53 GLN A C 17
ATOM 17481 O O . GLN A 1 53 ? 8.614 -17.406 -6.591 1.00 74.33 53 GLN A O 17
ATOM 17495 N N . ILE A 1 54 ? 9.525 -16.448 -4.770 1.00 53.54 54 ILE A N 17
ATOM 17496 C CA . ILE A 1 54 ? 8.792 -15.197 -4.928 1.00 22.31 54 ILE A CA 17
ATOM 17497 C C . ILE A 1 54 ? 9.305 -14.407 -6.127 1.00 10.00 54 ILE A C 17
ATOM 17498 O O . ILE A 1 54 ? 8.543 -13.704 -6.792 1.00 30.33 54 ILE A O 17
ATOM 17514 N N . ILE A 1 55 ? 10.600 -14.528 -6.399 1.00 30.45 55 ILE A N 17
ATOM 17515 C CA . ILE A 1 55 ? 11.214 -13.828 -7.520 1.00 12.34 55 ILE A CA 17
ATOM 17516 C C . ILE A 1 55 ? 10.438 -14.069 -8.810 1.00 13.51 55 ILE A C 17
ATOM 17517 O O . ILE A 1 55 ? 10.409 -13.215 -9.696 1.00 72.22 55 ILE A O 17
ATOM 17533 N N . GLN A 1 56 ? 9.809 -15.235 -8.907 1.00 33.44 56 GLN A N 17
ATOM 17534 C CA . GLN A 1 56 ? 9.031 -15.588 -10.089 1.00 11.34 56 GLN A CA 17
ATOM 17535 C C . GLN A 1 56 ? 7.625 -15.001 -10.010 1.00 22.42 56 GLN A C 17
ATOM 17536 O O . GLN A 1 56 ? 7.034 -14.643 -11.029 1.00 10.23 56 GLN A O 17
ATOM 17550 N N . ILE A 1 57 ? 7.096 -14.907 -8.795 1.00 30.44 57 ILE A N 17
ATOM 17551 C CA . ILE A 1 57 ? 5.760 -14.364 -8.584 1.00 0.13 57 ILE A CA 17
ATOM 17552 C C . ILE A 1 57 ? 5.760 -12.844 -8.704 1.00 13.30 57 ILE A C 17
ATOM 17553 O O . ILE A 1 57 ? 5.060 -12.277 -9.544 1.00 42.54 57 ILE A O 17
ATOM 17569 N N . LEU A 1 58 ? 6.549 -12.189 -7.860 1.00 3.00 58 LEU A N 17
ATOM 17570 C CA . LEU A 1 58 ? 6.642 -10.733 -7.872 1.00 64.22 58 LEU A CA 17
ATOM 17571 C C . LEU A 1 58 ? 7.056 -10.226 -9.250 1.00 12.50 58 LEU A C 17
ATOM 17572 O O . LEU A 1 58 ? 6.741 -9.096 -9.626 1.00 64.34 58 LEU A O 17
ATOM 17588 N N . ASP A 1 59 ? 7.760 -11.068 -9.998 1.00 51.41 59 ASP A N 17
ATOM 17589 C CA . ASP A 1 59 ? 8.214 -10.706 -11.336 1.00 14.20 59 ASP A CA 17
ATOM 17590 C C . ASP A 1 59 ? 7.058 -10.747 -12.331 1.00 62.02 59 ASP A C 17
ATOM 17591 O O . ASP A 1 59 ? 7.031 -9.984 -13.296 1.00 13.30 59 ASP A O 17
ATOM 17600 N N . GLU A 1 60 ? 6.107 -11.644 -12.090 1.00 23.04 60 GLU A N 17
ATOM 17601 C CA . GLU A 1 60 ? 4.951 -11.785 -12.966 1.00 72.45 60 GLU A CA 17
ATOM 17602 C C . GLU A 1 60 ? 3.946 -10.662 -12.727 1.00 42.14 60 GLU A C 17
ATOM 17603 O O . GLU A 1 60 ? 3.465 -10.035 -13.671 1.00 21.14 60 GLU A O 17
ATOM 17615 N N . GLU A 1 61 ? 3.635 -10.415 -11.459 1.00 14.51 61 GLU A N 17
ATOM 17616 C CA . GLU A 1 61 ? 2.686 -9.368 -11.096 1.00 44.10 61 GLU A CA 17
ATOM 17617 C C . GLU A 1 61 ? 3.007 -8.797 -9.718 1.00 20.35 61 GLU A C 17
ATOM 17618 O O . GLU A 1 61 ? 2.175 -8.829 -8.812 1.00 1.23 61 GLU A O 17
ATOM 17630 N N . GLY A 1 62 ? 4.221 -8.276 -9.567 1.00 30.01 62 GLY A N 17
ATOM 17631 C CA . GLY A 1 62 ? 4.631 -7.706 -8.297 1.00 23.43 62 GLY A CA 17
ATOM 17632 C C . GLY A 1 62 ? 5.552 -6.514 -8.466 1.00 54.04 62 GLY A C 17
ATOM 17633 O O . GLY A 1 62 ? 6.361 -6.216 -7.587 1.00 73.12 62 GLY A O 17
ATOM 17637 N N . ILE A 1 63 ? 5.430 -5.831 -9.600 1.00 32.14 63 ILE A N 17
ATOM 17638 C CA . ILE A 1 63 ? 6.258 -4.665 -9.881 1.00 61.22 63 ILE A CA 17
ATOM 17639 C C . ILE A 1 63 ? 5.510 -3.372 -9.575 1.00 73.41 63 ILE A C 17
ATOM 17640 O O . ILE A 1 63 ? 4.286 -3.309 -9.691 1.00 62.13 63 ILE A O 17
ATOM 17656 N N . ALA A 1 64 ? 6.254 -2.343 -9.185 1.00 13.40 64 ALA A N 17
ATOM 17657 C CA . ALA A 1 64 ? 5.661 -1.050 -8.866 1.00 3.40 64 ALA A CA 17
ATOM 17658 C C . ALA A 1 64 ? 5.725 -0.106 -10.063 1.00 34.54 64 ALA A C 17
ATOM 17659 O O . ALA A 1 64 ? 6.751 0.524 -10.313 1.00 61.13 64 ALA A O 17
ATOM 17666 N N . GLU A 1 65 ? 4.621 -0.016 -10.798 1.00 52.00 65 GLU A N 17
ATOM 17667 C CA . GLU A 1 65 ? 4.553 0.850 -11.970 1.00 21.45 65 GLU A CA 17
ATOM 17668 C C . GLU A 1 65 ? 5.495 0.358 -13.065 1.00 31.52 65 GLU A C 17
ATOM 17669 O O . GLU A 1 65 ? 5.307 -0.726 -13.617 1.00 42.34 65 GLU A O 17
ATOM 17681 N N . GLY A 1 1 ? 1.747 1.583 -0.514 1.00 44.24 1 GLY A N 18
ATOM 17682 C CA . GLY A 1 1 ? 1.786 1.002 -1.844 1.00 35.14 1 GLY A CA 18
ATOM 17683 C C . GLY A 1 1 ? 1.993 -0.499 -1.814 1.00 72.40 1 GLY A C 18
ATOM 17684 O O . GLY A 1 1 ? 1.529 -1.179 -0.898 1.00 51.05 1 GLY A O 18
ATOM 17688 N N . SER A 1 2 ? 2.690 -1.019 -2.819 1.00 42.23 2 SER A N 18
ATOM 17689 C CA . SER A 1 2 ? 2.953 -2.450 -2.908 1.00 21.41 2 SER A CA 18
ATOM 17690 C C . SER A 1 2 ? 4.430 -2.716 -3.182 1.00 4.54 2 SER A C 18
ATOM 17691 O O . SER A 1 2 ? 5.193 -1.796 -3.477 1.00 53.20 2 SER A O 18
ATOM 17699 N N . MET A 1 3 ? 4.827 -3.980 -3.081 1.00 33.11 3 MET A N 18
ATOM 17700 C CA . MET A 1 3 ? 6.212 -4.367 -3.319 1.00 23.54 3 MET A CA 18
ATOM 17701 C C . MET A 1 3 ? 6.532 -4.356 -4.810 1.00 51.41 3 MET A C 18
ATOM 17702 O O . MET A 1 3 ? 5.917 -5.079 -5.593 1.00 74.43 3 MET A O 18
ATOM 17716 N N . LYS A 1 4 ? 7.498 -3.529 -5.197 1.00 74.12 4 LYS A N 18
ATOM 17717 C CA . LYS A 1 4 ? 7.900 -3.423 -6.595 1.00 22.14 4 LYS A CA 18
ATOM 17718 C C . LYS A 1 4 ? 8.785 -4.599 -6.997 1.00 12.14 4 LYS A C 18
ATOM 17719 O O . LYS A 1 4 ? 9.456 -5.200 -6.157 1.00 74.24 4 LYS A O 18
ATOM 17738 N N . LYS A 1 5 ? 8.783 -4.921 -8.286 1.00 31.24 5 LYS A N 18
ATOM 17739 C CA . LYS A 1 5 ? 9.587 -6.023 -8.800 1.00 61.05 5 LYS A CA 18
ATOM 17740 C C . LYS A 1 5 ? 11.059 -5.833 -8.449 1.00 21.13 5 LYS A C 18
ATOM 17741 O O . LYS A 1 5 ? 11.792 -6.804 -8.264 1.00 42.03 5 LYS A O 18
ATOM 17760 N N . GLU A 1 6 ? 11.483 -4.577 -8.356 1.00 45.40 6 GLU A N 18
ATOM 17761 C CA . GLU A 1 6 ? 12.868 -4.261 -8.025 1.00 62.24 6 GLU A CA 18
ATOM 17762 C C . GLU A 1 6 ? 13.120 -4.420 -6.529 1.00 12.44 6 GLU A C 18
ATOM 17763 O O . GLU A 1 6 ? 14.264 -4.530 -6.090 1.00 1.40 6 GLU A O 18
ATOM 17775 N N . GLU A 1 7 ? 12.042 -4.429 -5.751 1.00 74.40 7 GLU A N 18
ATOM 17776 C CA . GLU A 1 7 ? 12.146 -4.573 -4.304 1.00 12.34 7 GLU A CA 18
ATOM 17777 C C . GLU A 1 7 ? 12.254 -6.043 -3.909 1.00 11.22 7 GLU A C 18
ATOM 17778 O O . GLU A 1 7 ? 13.019 -6.402 -3.013 1.00 64.22 7 GLU A O 18
ATOM 17790 N N . LEU A 1 8 ? 11.482 -6.888 -4.583 1.00 22.33 8 LEU A N 18
ATOM 17791 C CA . LEU A 1 8 ? 11.490 -8.320 -4.303 1.00 32.10 8 LEU A CA 18
ATOM 17792 C C . LEU A 1 8 ? 12.821 -8.946 -4.705 1.00 62.40 8 LEU A C 18
ATOM 17793 O O . LEU A 1 8 ? 13.448 -9.655 -3.917 1.00 2.33 8 LEU A O 18
ATOM 17809 N N . ILE A 1 9 ? 13.248 -8.679 -5.935 1.00 14.23 9 ILE A N 18
ATOM 17810 C CA . ILE A 1 9 ? 14.506 -9.213 -6.440 1.00 22.55 9 ILE A CA 18
ATOM 17811 C C . ILE A 1 9 ? 15.653 -8.923 -5.477 1.00 15.31 9 ILE A C 18
ATOM 17812 O O . ILE A 1 9 ? 16.663 -9.626 -5.469 1.00 2.34 9 ILE A O 18
ATOM 17828 N N . ASP A 1 10 ? 15.487 -7.884 -4.666 1.00 5.40 10 ASP A N 18
ATOM 17829 C CA . ASP A 1 10 ? 16.507 -7.501 -3.696 1.00 42.13 10 ASP A CA 18
ATOM 17830 C C . ASP A 1 10 ? 16.194 -8.082 -2.321 1.00 4.32 10 ASP A C 18
ATOM 17831 O O . ASP A 1 10 ? 17.082 -8.580 -1.629 1.00 22.53 10 ASP A O 18
ATOM 17840 N N . LYS A 1 11 ? 14.926 -8.013 -1.930 1.00 5.24 11 LYS A N 18
ATOM 17841 C CA . LYS A 1 11 ? 14.495 -8.531 -0.637 1.00 73.41 11 LYS A CA 18
ATOM 17842 C C . LYS A 1 11 ? 14.914 -9.988 -0.468 1.00 75.41 11 LYS A C 18
ATOM 17843 O O . LYS A 1 11 ? 15.272 -10.417 0.629 1.00 33.52 11 LYS A O 18
ATOM 17862 N N . ILE A 1 12 ? 14.867 -10.743 -1.561 1.00 24.03 12 ILE A N 18
ATOM 17863 C CA . ILE A 1 12 ? 15.245 -12.151 -1.533 1.00 14.33 12 ILE A CA 18
ATOM 17864 C C . ILE A 1 12 ? 16.661 -12.330 -0.996 1.00 14.22 12 ILE A C 18
ATOM 17865 O O . ILE A 1 12 ? 16.946 -13.282 -0.270 1.00 33.51 12 ILE A O 18
ATOM 17881 N N . LYS A 1 13 ? 17.545 -11.406 -1.356 1.00 62.21 13 LYS A N 18
ATOM 17882 C CA . LYS A 1 13 ? 18.932 -11.459 -0.909 1.00 0.41 13 LYS A CA 18
ATOM 17883 C C . LYS A 1 13 ? 19.025 -11.262 0.601 1.00 74.41 13 LYS A C 18
ATOM 17884 O O . LYS A 1 13 ? 19.834 -11.903 1.271 1.00 44.42 13 LYS A O 18
ATOM 17903 N N . ALA A 1 14 ? 18.189 -10.375 1.130 1.00 2.40 14 ALA A N 18
ATOM 17904 C CA . ALA A 1 14 ? 18.175 -10.097 2.561 1.00 71.40 14 ALA A CA 18
ATOM 17905 C C . ALA A 1 14 ? 17.164 -10.983 3.282 1.00 40.14 14 ALA A C 18
ATOM 17906 O O . ALA A 1 14 ? 16.951 -10.845 4.485 1.00 0.13 14 ALA A O 18
ATOM 17913 N N . ASN A 1 15 ? 16.543 -11.892 2.537 1.00 44.15 15 ASN A N 18
ATOM 17914 C CA . ASN A 1 15 ? 15.553 -12.799 3.105 1.00 64.50 15 ASN A CA 18
ATOM 17915 C C . ASN A 1 15 ? 16.020 -14.248 3.000 1.00 73.34 15 ASN A C 18
ATOM 17916 O O . ASN A 1 15 ? 15.579 -15.110 3.759 1.00 0.55 15 ASN A O 18
ATOM 17927 N N . ASN A 1 16 ? 16.915 -14.509 2.052 1.00 12.32 16 ASN A N 18
ATOM 17928 C CA . ASN A 1 16 ? 17.441 -15.853 1.847 1.00 24.21 16 ASN A CA 18
ATOM 17929 C C . ASN A 1 16 ? 18.487 -16.195 2.904 1.00 31.03 16 ASN A C 18
ATOM 17930 O O . ASN A 1 16 ? 18.370 -17.201 3.605 1.00 43.23 16 ASN A O 18
ATOM 17941 N N . ARG A 1 17 ? 19.508 -15.351 3.014 1.00 15.10 17 ARG A N 18
ATOM 17942 C CA . ARG A 1 17 ? 20.574 -15.564 3.985 1.00 11.41 17 ARG A CA 18
ATOM 17943 C C . ARG A 1 17 ? 20.042 -15.449 5.411 1.00 72.43 17 ARG A C 18
ATOM 17944 O O . ARG A 1 17 ? 20.769 -15.685 6.377 1.00 53.31 17 ARG A O 18
ATOM 17965 N N . LEU A 1 18 ? 18.770 -15.087 5.534 1.00 10.54 18 LEU A N 18
ATOM 17966 C CA . LEU A 1 18 ? 18.140 -14.940 6.842 1.00 32.40 18 LEU A CA 18
ATOM 17967 C C . LEU A 1 18 ? 18.360 -16.186 7.695 1.00 41.41 18 LEU A C 18
ATOM 17968 O O . LEU A 1 18 ? 18.390 -16.112 8.924 1.00 3.01 18 LEU A O 18
ATOM 17984 N N . LEU A 1 19 ? 18.516 -17.328 7.035 1.00 32.12 19 LEU A N 18
ATOM 17985 C CA . LEU A 1 19 ? 18.736 -18.590 7.733 1.00 61.34 19 LEU A CA 18
ATOM 17986 C C . LEU A 1 19 ? 20.037 -18.553 8.528 1.00 12.14 19 LEU A C 18
ATOM 17987 O O . LEU A 1 19 ? 20.023 -18.539 9.758 1.00 21.24 19 LEU A O 18
ATOM 18003 N N . ASN A 1 20 ? 21.159 -18.534 7.817 1.00 24.51 20 ASN A N 18
ATOM 18004 C CA . ASN A 1 20 ? 22.469 -18.497 8.457 1.00 3.32 20 ASN A CA 18
ATOM 18005 C C . ASN A 1 20 ? 22.670 -19.712 9.357 1.00 22.22 20 ASN A C 18
ATOM 18006 O O . ASN A 1 20 ? 22.836 -19.579 10.569 1.00 22.03 20 ASN A O 18
ATOM 18017 N N . ALA A 1 21 ? 22.654 -20.897 8.755 1.00 43.31 21 ALA A N 18
ATOM 18018 C CA . ALA A 1 21 ? 22.837 -22.136 9.501 1.00 43.52 21 ALA A CA 18
ATOM 18019 C C . ALA A 1 21 ? 24.115 -22.850 9.073 1.00 31.14 21 ALA A C 18
ATOM 18020 O O . ALA A 1 21 ? 25.039 -23.019 9.869 1.00 63.24 21 ALA A O 18
ATOM 18027 N N . VAL A 1 22 ? 24.160 -23.269 7.812 1.00 11.45 22 VAL A N 18
ATOM 18028 C CA . VAL A 1 22 ? 25.325 -23.965 7.279 1.00 14.12 22 VAL A CA 18
ATOM 18029 C C . VAL A 1 22 ? 26.251 -23.003 6.543 1.00 34.12 22 VAL A C 18
ATOM 18030 O O . VAL A 1 22 ? 27.465 -23.015 6.746 1.00 33.44 22 VAL A O 18
ATOM 18043 N N . VAL A 1 23 ? 25.669 -22.169 5.687 1.00 60.11 23 VAL A N 18
ATOM 18044 C CA . VAL A 1 23 ? 26.442 -21.198 4.921 1.00 74.51 23 VAL A CA 18
ATOM 18045 C C . VAL A 1 23 ? 26.510 -19.858 5.643 1.00 11.50 23 VAL A C 18
ATOM 18046 O O . VAL A 1 23 ? 26.788 -18.826 5.032 1.00 62.44 23 VAL A O 18
ATOM 18059 N N . GLN A 1 24 ? 26.255 -19.880 6.947 1.00 34.32 24 GLN A N 18
ATOM 18060 C CA . GLN A 1 24 ? 26.287 -18.665 7.753 1.00 61.43 24 GLN A CA 18
ATOM 18061 C C . GLN A 1 24 ? 27.665 -18.014 7.700 1.00 23.34 24 GLN A C 18
ATOM 18062 O O . GLN A 1 24 ? 27.818 -16.838 8.027 1.00 44.34 24 GLN A O 18
ATOM 18076 N N . GLU A 1 25 ? 28.665 -18.788 7.288 1.00 13.14 25 GLU A N 18
ATOM 18077 C CA . GLU A 1 25 ? 30.030 -18.285 7.195 1.00 24.40 25 GLU A CA 18
ATOM 18078 C C . GLU A 1 25 ? 30.351 -17.841 5.771 1.00 74.34 25 GLU A C 18
ATOM 18079 O O . GLU A 1 25 ? 31.067 -16.863 5.561 1.00 64.33 25 GLU A O 18
ATOM 18091 N N . MET A 1 26 ? 29.814 -18.568 4.796 1.00 60.02 26 MET A N 18
ATOM 18092 C CA . MET A 1 26 ? 30.042 -18.249 3.391 1.00 12.12 26 MET A CA 18
ATOM 18093 C C . MET A 1 26 ? 29.004 -17.252 2.885 1.00 61.10 26 MET A C 18
ATOM 18094 O O . MET A 1 26 ? 29.350 -16.185 2.378 1.00 3.31 26 MET A O 18
ATOM 18108 N N . TYR A 1 27 ? 27.732 -17.607 3.025 1.00 12.02 27 TYR A N 18
ATOM 18109 C CA . TYR A 1 27 ? 26.644 -16.744 2.579 1.00 21.44 27 TYR A CA 18
ATOM 18110 C C . TYR A 1 27 ? 26.759 -15.356 3.202 1.00 65.31 27 TYR A C 18
ATOM 18111 O O . TYR A 1 27 ? 26.346 -14.360 2.608 1.00 50.25 27 TYR A O 18
ATOM 18129 N N . LEU A 1 28 ? 27.325 -15.299 4.403 1.00 40.15 28 LEU A N 18
ATOM 18130 C CA . LEU A 1 28 ? 27.497 -14.033 5.108 1.00 71.44 28 LEU A CA 18
ATOM 18131 C C . LEU A 1 28 ? 28.852 -13.411 4.786 1.00 13.34 28 LEU A C 18
ATOM 18132 O O . LEU A 1 28 ? 29.088 -12.235 5.066 1.00 31.33 28 LEU A O 18
ATOM 18148 N N . ASP A 1 29 ? 29.737 -14.206 4.196 1.00 41.52 29 ASP A N 18
ATOM 18149 C CA . ASP A 1 29 ? 31.068 -13.732 3.833 1.00 53.40 29 ASP A CA 18
ATOM 18150 C C . ASP A 1 29 ? 30.992 -12.719 2.695 1.00 41.32 29 ASP A C 18
ATOM 18151 O O . ASP A 1 29 ? 31.145 -13.071 1.526 1.00 5.02 29 ASP A O 18
ATOM 18160 N N . ASN A 1 30 ? 30.754 -11.459 3.045 1.00 33.04 30 ASN A N 18
ATOM 18161 C CA . ASN A 1 30 ? 30.656 -10.395 2.053 1.00 51.20 30 ASN A CA 18
ATOM 18162 C C . ASN A 1 30 ? 31.969 -10.238 1.293 1.00 43.23 30 ASN A C 18
ATOM 18163 O O . ASN A 1 30 ? 32.009 -9.635 0.220 1.00 4.34 30 ASN A O 18
ATOM 18174 N N . SER A 1 31 ? 33.042 -10.785 1.856 1.00 73.34 31 SER A N 18
ATOM 18175 C CA . SER A 1 31 ? 34.358 -10.704 1.233 1.00 52.52 31 SER A CA 18
ATOM 18176 C C . SER A 1 31 ? 34.634 -11.939 0.381 1.00 35.14 31 SER A C 18
ATOM 18177 O O . SER A 1 31 ? 35.787 -12.284 0.123 1.00 62.44 31 SER A O 18
ATOM 18185 N N . LEU A 1 32 ? 33.566 -12.601 -0.051 1.00 65.54 32 LEU A N 18
ATOM 18186 C CA . LEU A 1 32 ? 33.692 -13.800 -0.874 1.00 55.43 32 LEU A CA 18
ATOM 18187 C C . LEU A 1 32 ? 32.890 -13.660 -2.164 1.00 74.24 32 LEU A C 18
ATOM 18188 O O . LEU A 1 32 ? 31.971 -12.845 -2.251 1.00 61.11 32 LEU A O 18
ATOM 18204 N N . ASP A 1 33 ? 33.242 -14.462 -3.163 1.00 71.12 33 ASP A N 18
ATOM 18205 C CA . ASP A 1 33 ? 32.553 -14.431 -4.448 1.00 51.11 33 ASP A CA 18
ATOM 18206 C C . ASP A 1 33 ? 31.124 -14.946 -4.311 1.00 74.10 33 ASP A C 18
ATOM 18207 O O . ASP A 1 33 ? 30.898 -16.061 -3.840 1.00 61.41 33 ASP A O 18
ATOM 18216 N N . ILE A 1 34 ? 30.163 -14.127 -4.724 1.00 54.22 34 ILE A N 18
ATOM 18217 C CA . ILE A 1 34 ? 28.756 -14.500 -4.647 1.00 72.23 34 ILE A CA 18
ATOM 18218 C C . ILE A 1 34 ? 28.546 -15.946 -5.084 1.00 21.22 34 ILE A C 18
ATOM 18219 O O . ILE A 1 34 ? 27.791 -16.692 -4.459 1.00 44.02 34 ILE A O 18
ATOM 18235 N N . LYS A 1 35 ? 29.221 -16.337 -6.160 1.00 35.33 35 LYS A N 18
ATOM 18236 C CA . LYS A 1 35 ? 29.112 -17.695 -6.680 1.00 31.13 35 LYS A CA 18
ATOM 18237 C C . LYS A 1 35 ? 29.777 -18.693 -5.737 1.00 73.44 35 LYS A C 18
ATOM 18238 O O . LYS A 1 35 ? 29.258 -19.786 -5.506 1.00 73.25 35 LYS A O 18
ATOM 18257 N N . THR A 1 36 ? 30.928 -18.311 -5.194 1.00 10.05 36 THR A N 18
ATOM 18258 C CA . THR A 1 36 ? 31.663 -19.172 -4.276 1.00 63.10 36 THR A CA 18
ATOM 18259 C C . THR A 1 36 ? 30.759 -19.689 -3.163 1.00 10.10 36 THR A C 18
ATOM 18260 O O . THR A 1 36 ? 30.606 -20.897 -2.986 1.00 34.52 36 THR A O 18
ATOM 18271 N N . ARG A 1 37 ? 30.162 -18.766 -2.416 1.00 34.21 37 ARG A N 18
ATOM 18272 C CA . ARG A 1 37 ? 29.272 -19.130 -1.319 1.00 43.52 37 ARG A CA 18
ATOM 18273 C C . ARG A 1 37 ? 27.986 -19.758 -1.848 1.00 2.05 37 ARG A C 18
ATOM 18274 O O . ARG A 1 37 ? 27.394 -20.621 -1.200 1.00 33.30 37 ARG A O 18
ATOM 18295 N N . ASP A 1 38 ? 27.560 -19.318 -3.027 1.00 22.54 38 ASP A N 18
ATOM 18296 C CA . ASP A 1 38 ? 26.345 -19.838 -3.643 1.00 13.15 38 ASP A CA 18
ATOM 18297 C C . ASP A 1 38 ? 26.427 -21.351 -3.816 1.00 23.31 38 ASP A C 18
ATOM 18298 O O . ASP A 1 38 ? 25.459 -22.069 -3.564 1.00 2.01 38 ASP A O 18
ATOM 18307 N N . TYR A 1 39 ? 27.589 -21.829 -4.249 1.00 34.34 39 TYR A N 18
ATOM 18308 C CA . TYR A 1 39 ? 27.797 -23.257 -4.459 1.00 74.03 39 TYR A CA 18
ATOM 18309 C C . TYR A 1 39 ? 27.446 -24.050 -3.204 1.00 2.22 39 TYR A C 18
ATOM 18310 O O . TYR A 1 39 ? 26.629 -24.970 -3.245 1.00 2.03 39 TYR A O 18
ATOM 18328 N N . TYR A 1 40 ? 28.070 -23.685 -2.089 1.00 73.30 40 TYR A N 18
ATOM 18329 C CA . TYR A 1 40 ? 27.826 -24.362 -0.821 1.00 23.41 40 TYR A CA 18
ATOM 18330 C C . TYR A 1 40 ? 26.427 -24.053 -0.298 1.00 1.54 40 TYR A C 18
ATOM 18331 O O . TYR A 1 40 ? 25.971 -24.649 0.678 1.00 51.45 40 TYR A O 18
ATOM 18349 N N . ALA A 1 41 ? 25.751 -23.116 -0.954 1.00 41.53 41 ALA A N 18
ATOM 18350 C CA . ALA A 1 41 ? 24.403 -22.727 -0.558 1.00 61.24 41 ALA A CA 18
ATOM 18351 C C . ALA A 1 41 ? 23.360 -23.646 -1.186 1.00 24.11 41 ALA A C 18
ATOM 18352 O O . ALA A 1 41 ? 22.234 -23.230 -1.455 1.00 53.21 41 ALA A O 18
ATOM 18359 N N . SER A 1 42 ? 23.744 -24.898 -1.417 1.00 51.32 42 SER A N 18
ATOM 18360 C CA . SER A 1 42 ? 22.843 -25.875 -2.018 1.00 0.44 42 SER A CA 18
ATOM 18361 C C . SER A 1 42 ? 22.102 -26.663 -0.942 1.00 62.31 42 SER A C 18
ATOM 18362 O O . SER A 1 42 ? 20.993 -27.146 -1.164 1.00 53.25 42 SER A O 18
ATOM 18370 N N . ASN A 1 43 ? 22.726 -26.790 0.225 1.00 54.11 43 ASN A N 18
ATOM 18371 C CA . ASN A 1 43 ? 22.127 -27.520 1.336 1.00 33.50 43 ASN A CA 18
ATOM 18372 C C . ASN A 1 43 ? 21.016 -26.703 1.989 1.00 4.12 43 ASN A C 18
ATOM 18373 O O . ASN A 1 43 ? 19.938 -27.222 2.279 1.00 51.15 43 ASN A O 18
ATOM 18384 N N . ILE A 1 44 ? 21.288 -25.423 2.218 1.00 43.42 44 ILE A N 18
ATOM 18385 C CA . ILE A 1 44 ? 20.312 -24.533 2.835 1.00 61.22 44 ILE A CA 18
ATOM 18386 C C . ILE A 1 44 ? 19.331 -23.992 1.801 1.00 40.43 44 ILE A C 18
ATOM 18387 O O . ILE A 1 44 ? 18.514 -23.120 2.100 1.00 74.32 44 ILE A O 18
ATOM 18403 N N . THR A 1 45 ? 19.416 -24.515 0.581 1.00 0.43 45 THR A N 18
ATOM 18404 C CA . THR A 1 45 ? 18.536 -24.085 -0.498 1.00 12.32 45 THR A CA 18
ATOM 18405 C C . THR A 1 45 ? 17.079 -24.081 -0.050 1.00 74.13 45 THR A C 18
ATOM 18406 O O . THR A 1 45 ? 16.257 -23.335 -0.584 1.00 24.33 45 THR A O 18
ATOM 18417 N N . SER A 1 46 ? 16.764 -24.919 0.933 1.00 42.33 46 SER A N 18
ATOM 18418 C CA . SER A 1 46 ? 15.404 -25.014 1.450 1.00 21.10 46 SER A CA 18
ATOM 18419 C C . SER A 1 46 ? 14.901 -23.649 1.909 1.00 33.03 46 SER A C 18
ATOM 18420 O O . SER A 1 46 ? 13.702 -23.372 1.873 1.00 33.20 46 SER A O 18
ATOM 18428 N N . VAL A 1 47 ? 15.826 -22.799 2.342 1.00 44.33 47 VAL A N 18
ATOM 18429 C CA . VAL A 1 47 ? 15.478 -21.462 2.808 1.00 45.34 47 VAL A CA 18
ATOM 18430 C C . VAL A 1 47 ? 15.690 -20.425 1.710 1.00 11.00 47 VAL A C 18
ATOM 18431 O O . VAL A 1 47 ? 15.075 -19.358 1.723 1.00 61.43 47 VAL A O 18
ATOM 18444 N N . ARG A 1 48 ? 16.563 -20.746 0.761 1.00 41.21 48 ARG A N 18
ATOM 18445 C CA . ARG A 1 48 ? 16.856 -19.842 -0.345 1.00 4.24 48 ARG A CA 18
ATOM 18446 C C . ARG A 1 48 ? 15.688 -19.784 -1.324 1.00 61.15 48 ARG A C 18
ATOM 18447 O O . ARG A 1 48 ? 15.248 -18.704 -1.716 1.00 53.22 48 ARG A O 18
ATOM 18468 N N . GLN A 1 49 ? 15.192 -20.954 -1.716 1.00 4.43 49 GLN A N 18
ATOM 18469 C CA . GLN A 1 49 ? 14.076 -21.035 -2.651 1.00 24.44 49 GLN A CA 18
ATOM 18470 C C . GLN A 1 49 ? 12.884 -20.230 -2.146 1.00 53.44 49 GLN A C 18
ATOM 18471 O O . GLN A 1 49 ? 12.115 -19.681 -2.935 1.00 31.41 49 GLN A O 18
ATOM 18485 N N . ASN A 1 50 ? 12.736 -20.163 -0.827 1.00 41.32 50 ASN A N 18
ATOM 18486 C CA . ASN A 1 50 ? 11.636 -19.424 -0.218 1.00 20.43 50 ASN A CA 18
ATOM 18487 C C . ASN A 1 50 ? 11.532 -18.020 -0.804 1.00 44.24 50 ASN A C 18
ATOM 18488 O O . ASN A 1 50 ? 10.458 -17.587 -1.219 1.00 43.41 50 ASN A O 18
ATOM 18499 N N . GLY A 1 51 ? 12.658 -17.313 -0.836 1.00 42.02 51 GLY A N 18
ATOM 18500 C CA . GLY A 1 51 ? 12.673 -15.965 -1.374 1.00 70.22 51 GLY A CA 18
ATOM 18501 C C . GLY A 1 51 ? 12.686 -15.946 -2.890 1.00 30.12 51 GLY A C 18
ATOM 18502 O O . GLY A 1 51 ? 11.845 -15.302 -3.516 1.00 55.15 51 GLY A O 18
ATOM 18506 N N . ASP A 1 52 ? 13.644 -16.652 -3.480 1.00 74.35 52 ASP A N 18
ATOM 18507 C CA . ASP A 1 52 ? 13.763 -16.714 -4.933 1.00 4.44 52 ASP A CA 18
ATOM 18508 C C . ASP A 1 52 ? 12.432 -17.096 -5.572 1.00 22.20 52 ASP A C 18
ATOM 18509 O O . ASP A 1 52 ? 12.135 -16.693 -6.696 1.00 13.32 52 ASP A O 18
ATOM 18518 N N . GLN A 1 53 ? 11.637 -17.877 -4.848 1.00 72.43 53 GLN A N 18
ATOM 18519 C CA . GLN A 1 53 ? 10.338 -18.316 -5.346 1.00 44.45 53 GLN A CA 18
ATOM 18520 C C . GLN A 1 53 ? 9.392 -17.132 -5.514 1.00 13.41 53 GLN A C 18
ATOM 18521 O O . GLN A 1 53 ? 8.539 -17.128 -6.402 1.00 13.50 53 GLN A O 18
ATOM 18535 N N . ILE A 1 54 ? 9.548 -16.130 -4.655 1.00 53.32 54 ILE A N 18
ATOM 18536 C CA . ILE A 1 54 ? 8.707 -14.940 -4.709 1.00 61.22 54 ILE A CA 18
ATOM 18537 C C . ILE A 1 54 ? 9.056 -14.074 -5.915 1.00 23.41 54 ILE A C 18
ATOM 18538 O O . ILE A 1 54 ? 8.197 -13.389 -6.469 1.00 53.21 54 ILE A O 18
ATOM 18554 N N . ILE A 1 55 ? 10.322 -14.112 -6.317 1.00 23.43 55 ILE A N 18
ATOM 18555 C CA . ILE A 1 55 ? 10.784 -13.334 -7.459 1.00 4.52 55 ILE A CA 18
ATOM 18556 C C . ILE A 1 55 ? 9.910 -13.581 -8.683 1.00 73.21 55 ILE A C 18
ATOM 18557 O O . ILE A 1 55 ? 9.456 -12.640 -9.334 1.00 20.32 55 ILE A O 18
ATOM 18573 N N . GLN A 1 56 ? 9.676 -14.853 -8.989 1.00 63.33 56 GLN A N 18
ATOM 18574 C CA . GLN A 1 56 ? 8.855 -15.224 -10.135 1.00 75.32 56 GLN A CA 18
ATOM 18575 C C . GLN A 1 56 ? 7.404 -14.803 -9.924 1.00 31.41 56 GLN A C 18
ATOM 18576 O O . GLN A 1 56 ? 6.622 -14.739 -10.873 1.00 0.51 56 GLN A O 18
ATOM 18590 N N . ILE A 1 57 ? 7.052 -14.519 -8.675 1.00 14.03 57 ILE A N 18
ATOM 18591 C CA . ILE A 1 57 ? 5.695 -14.104 -8.340 1.00 1.31 57 ILE A CA 18
ATOM 18592 C C . ILE A 1 57 ? 5.532 -12.594 -8.480 1.00 71.13 57 ILE A C 18
ATOM 18593 O O . ILE A 1 57 ? 4.536 -12.114 -9.023 1.00 13.13 57 ILE A O 18
ATOM 18609 N N . LEU A 1 58 ? 6.517 -11.850 -7.990 1.00 21.03 58 LEU A N 18
ATOM 18610 C CA . LEU A 1 58 ? 6.485 -10.393 -8.062 1.00 35.42 58 LEU A CA 18
ATOM 18611 C C . LEU A 1 58 ? 6.911 -9.907 -9.443 1.00 51.12 58 LEU A C 18
ATOM 18612 O O . LEU A 1 58 ? 6.439 -8.875 -9.922 1.00 21.40 58 LEU A O 18
ATOM 18628 N N . ASP A 1 59 ? 7.804 -10.657 -10.079 1.00 71.12 59 ASP A N 18
ATOM 18629 C CA . ASP A 1 59 ? 8.292 -10.304 -11.407 1.00 74.45 59 ASP A CA 18
ATOM 18630 C C . ASP A 1 59 ? 7.238 -10.601 -12.470 1.00 14.42 59 ASP A C 18
ATOM 18631 O O . ASP A 1 59 ? 7.205 -9.961 -13.520 1.00 44.14 59 ASP A O 18
ATOM 18640 N N . GLU A 1 60 ? 6.378 -11.575 -12.188 1.00 63.11 60 GLU A N 18
ATOM 18641 C CA . GLU A 1 60 ? 5.325 -11.957 -13.121 1.00 14.20 60 GLU A CA 18
ATOM 18642 C C . GLU A 1 60 ? 4.198 -10.928 -13.119 1.00 75.02 60 GLU A C 18
ATOM 18643 O O . GLU A 1 60 ? 3.790 -10.438 -14.172 1.00 10.34 60 GLU A O 18
ATOM 18655 N N . GLU A 1 61 ? 3.699 -10.607 -11.929 1.00 72.24 61 GLU A N 18
ATOM 18656 C CA . GLU A 1 61 ? 2.618 -9.638 -11.791 1.00 30.21 61 GLU A CA 18
ATOM 18657 C C . GLU A 1 61 ? 2.631 -9.004 -10.403 1.00 53.42 61 GLU A C 18
ATOM 18658 O O . GLU A 1 61 ? 1.620 -8.998 -9.702 1.00 30.21 61 GLU A O 18
ATOM 18670 N N . GLY A 1 62 ? 3.784 -8.470 -10.013 1.00 44.45 62 GLY A N 18
ATOM 18671 C CA . GLY A 1 62 ? 3.908 -7.840 -8.712 1.00 24.54 62 GLY A CA 18
ATOM 18672 C C . GLY A 1 62 ? 4.786 -6.605 -8.746 1.00 21.11 62 GLY A C 18
ATOM 18673 O O . GLY A 1 62 ? 5.543 -6.348 -7.810 1.00 5.33 62 GLY A O 18
ATOM 18677 N N . ILE A 1 63 ? 4.686 -5.840 -9.828 1.00 20.04 63 ILE A N 18
ATOM 18678 C CA . ILE A 1 63 ? 5.478 -4.626 -9.980 1.00 12.34 63 ILE A CA 18
ATOM 18679 C C . ILE A 1 63 ? 4.694 -3.398 -9.527 1.00 62.33 63 ILE A C 18
ATOM 18680 O O . ILE A 1 63 ? 3.469 -3.356 -9.636 1.00 61.44 63 ILE A O 18
ATOM 18696 N N . ALA A 1 64 ? 5.410 -2.400 -9.020 1.00 50.35 64 ALA A N 18
ATOM 18697 C CA . ALA A 1 64 ? 4.782 -1.169 -8.555 1.00 63.21 64 ALA A CA 18
ATOM 18698 C C . ALA A 1 64 ? 4.850 -0.081 -9.621 1.00 72.35 64 ALA A C 18
ATOM 18699 O O . ALA A 1 64 ? 5.865 0.600 -9.762 1.00 14.22 64 ALA A O 18
ATOM 18706 N N . GLU A 1 65 ? 3.763 0.075 -10.371 1.00 33.03 65 GLU A N 18
ATOM 18707 C CA . GLU A 1 65 ? 3.701 1.080 -11.426 1.00 32.25 65 GLU A CA 18
ATOM 18708 C C . GLU A 1 65 ? 4.692 0.760 -12.540 1.00 64.05 65 GLU A C 18
ATOM 18709 O O . GLU A 1 65 ? 4.709 -0.351 -13.069 1.00 64.01 65 GLU A O 18
ATOM 18721 N N . GLY A 1 1 ? 6.340 0.339 1.503 1.00 54.10 1 GLY A N 19
ATOM 18722 C CA . GLY A 1 1 ? 5.188 0.198 0.632 1.00 74.13 1 GLY A CA 19
ATOM 18723 C C . GLY A 1 1 ? 5.211 -1.098 -0.155 1.00 13.24 1 GLY A C 19
ATOM 18724 O O . GLY A 1 1 ? 5.596 -2.143 0.369 1.00 4.12 1 GLY A O 19
ATOM 18728 N N . SER A 1 2 ? 4.795 -1.031 -1.415 1.00 42.34 2 SER A N 19
ATOM 18729 C CA . SER A 1 2 ? 4.764 -2.209 -2.274 1.00 5.01 2 SER A CA 19
ATOM 18730 C C . SER A 1 2 ? 6.172 -2.591 -2.723 1.00 33.04 2 SER A C 19
ATOM 18731 O O . SER A 1 2 ? 7.043 -1.734 -2.868 1.00 14.21 2 SER A O 19
ATOM 18739 N N . MET A 1 3 ? 6.386 -3.884 -2.940 1.00 72.54 3 MET A N 19
ATOM 18740 C CA . MET A 1 3 ? 7.687 -4.381 -3.374 1.00 13.03 3 MET A CA 19
ATOM 18741 C C . MET A 1 3 ? 7.923 -4.071 -4.848 1.00 43.34 3 MET A C 19
ATOM 18742 O O . MET A 1 3 ? 7.197 -4.551 -5.719 1.00 22.21 3 MET A O 19
ATOM 18756 N N . LYS A 1 4 ? 8.943 -3.264 -5.122 1.00 62.45 4 LYS A N 19
ATOM 18757 C CA . LYS A 1 4 ? 9.277 -2.890 -6.492 1.00 33.14 4 LYS A CA 19
ATOM 18758 C C . LYS A 1 4 ? 10.036 -4.012 -7.193 1.00 3.14 4 LYS A C 19
ATOM 18759 O O . LYS A 1 4 ? 10.505 -4.953 -6.552 1.00 60.22 4 LYS A O 19
ATOM 18778 N N . LYS A 1 5 ? 10.156 -3.905 -8.512 1.00 32.04 5 LYS A N 19
ATOM 18779 C CA . LYS A 1 5 ? 10.861 -4.908 -9.300 1.00 70.42 5 LYS A CA 19
ATOM 18780 C C . LYS A 1 5 ? 12.280 -5.112 -8.778 1.00 74.42 5 LYS A C 19
ATOM 18781 O O . LYS A 1 5 ? 12.857 -6.189 -8.929 1.00 15.25 5 LYS A O 19
ATOM 18800 N N . GLU A 1 6 ? 12.835 -4.072 -8.164 1.00 35.55 6 GLU A N 19
ATOM 18801 C CA . GLU A 1 6 ? 14.186 -4.140 -7.619 1.00 15.41 6 GLU A CA 19
ATOM 18802 C C . GLU A 1 6 ? 14.166 -4.636 -6.176 1.00 45.10 6 GLU A C 19
ATOM 18803 O O . GLU A 1 6 ? 15.196 -5.034 -5.633 1.00 21.42 6 GLU A O 19
ATOM 18815 N N . GLU A 1 7 ? 12.988 -4.607 -5.562 1.00 73.30 7 GLU A N 19
ATOM 18816 C CA . GLU A 1 7 ? 12.835 -5.053 -4.182 1.00 10.20 7 GLU A CA 19
ATOM 18817 C C . GLU A 1 7 ? 12.680 -6.569 -4.114 1.00 33.32 7 GLU A C 19
ATOM 18818 O O . GLU A 1 7 ? 13.054 -7.199 -3.124 1.00 22.42 7 GLU A O 19
ATOM 18830 N N . LEU A 1 8 ? 12.125 -7.149 -5.172 1.00 74.32 8 LEU A N 19
ATOM 18831 C CA . LEU A 1 8 ? 11.919 -8.592 -5.234 1.00 35.22 8 LEU A CA 19
ATOM 18832 C C . LEU A 1 8 ? 13.251 -9.334 -5.217 1.00 43.22 8 LEU A C 19
ATOM 18833 O O . LEU A 1 8 ? 13.364 -10.414 -4.637 1.00 5.12 8 LEU A O 19
ATOM 18849 N N . ILE A 1 9 ? 14.258 -8.746 -5.856 1.00 15.05 9 ILE A N 19
ATOM 18850 C CA . ILE A 1 9 ? 15.583 -9.350 -5.911 1.00 1.41 9 ILE A CA 19
ATOM 18851 C C . ILE A 1 9 ? 16.420 -8.950 -4.700 1.00 70.42 9 ILE A C 19
ATOM 18852 O O . ILE A 1 9 ? 17.410 -9.605 -4.374 1.00 63.11 9 ILE A O 19
ATOM 18868 N N . ASP A 1 10 ? 16.014 -7.873 -4.037 1.00 22.42 10 ASP A N 19
ATOM 18869 C CA . ASP A 1 10 ? 16.725 -7.388 -2.859 1.00 53.15 10 ASP A CA 19
ATOM 18870 C C . ASP A 1 10 ? 16.231 -8.091 -1.599 1.00 10.43 10 ASP A C 19
ATOM 18871 O O . ASP A 1 10 ? 17.016 -8.676 -0.853 1.00 5.33 10 ASP A O 19
ATOM 18880 N N . LYS A 1 11 ? 14.924 -8.028 -1.366 1.00 3.02 11 LYS A N 19
ATOM 18881 C CA . LYS A 1 11 ? 14.324 -8.658 -0.196 1.00 2.23 11 LYS A CA 19
ATOM 18882 C C . LYS A 1 11 ? 14.776 -10.109 -0.067 1.00 2.00 11 LYS A C 19
ATOM 18883 O O . LYS A 1 11 ? 15.123 -10.566 1.023 1.00 74.34 11 LYS A O 19
ATOM 18902 N N . ILE A 1 12 ? 14.772 -10.827 -1.185 1.00 55.31 12 ILE A N 19
ATOM 18903 C CA . ILE A 1 12 ? 15.184 -12.225 -1.197 1.00 13.25 12 ILE A CA 19
ATOM 18904 C C . ILE A 1 12 ? 16.576 -12.392 -0.596 1.00 75.55 12 ILE A C 19
ATOM 18905 O O . ILE A 1 12 ? 16.836 -13.344 0.140 1.00 61.44 12 ILE A O 19
ATOM 18921 N N . LYS A 1 13 ? 17.467 -11.460 -0.914 1.00 61.14 13 LYS A N 19
ATOM 18922 C CA . LYS A 1 13 ? 18.833 -11.501 -0.405 1.00 73.10 13 LYS A CA 19
ATOM 18923 C C . LYS A 1 13 ? 18.854 -11.326 1.110 1.00 34.42 13 LYS A C 19
ATOM 18924 O O . LYS A 1 13 ? 19.609 -11.999 1.811 1.00 11.24 13 LYS A O 19
ATOM 18943 N N . ALA A 1 14 ? 18.019 -10.420 1.608 1.00 33.54 14 ALA A N 19
ATOM 18944 C CA . ALA A 1 14 ? 17.939 -10.161 3.040 1.00 4.45 14 ALA A CA 19
ATOM 18945 C C . ALA A 1 14 ? 16.939 -11.094 3.713 1.00 14.12 14 ALA A C 19
ATOM 18946 O O . ALA A 1 14 ? 16.665 -10.970 4.906 1.00 1.02 14 ALA A O 19
ATOM 18953 N N . ASN A 1 15 ? 16.395 -12.028 2.939 1.00 13.25 15 ASN A N 19
ATOM 18954 C CA . ASN A 1 15 ? 15.423 -12.982 3.461 1.00 14.31 15 ASN A CA 19
ATOM 18955 C C . ASN A 1 15 ? 15.951 -14.409 3.356 1.00 31.12 15 ASN A C 19
ATOM 18956 O O . ASN A 1 15 ? 15.543 -15.290 4.112 1.00 54.21 15 ASN A O 19
ATOM 18967 N N . ASN A 1 16 ? 16.862 -14.629 2.414 1.00 21.31 16 ASN A N 19
ATOM 18968 C CA . ASN A 1 16 ? 17.447 -15.950 2.210 1.00 11.30 16 ASN A CA 19
ATOM 18969 C C . ASN A 1 16 ? 18.448 -16.278 3.313 1.00 3.44 16 ASN A C 19
ATOM 18970 O O . ASN A 1 16 ? 18.297 -17.268 4.028 1.00 22.43 16 ASN A O 19
ATOM 18981 N N . ARG A 1 17 ? 19.470 -15.438 3.446 1.00 62.41 17 ARG A N 19
ATOM 18982 C CA . ARG A 1 17 ? 20.497 -15.639 4.461 1.00 12.05 17 ARG A CA 19
ATOM 18983 C C . ARG A 1 17 ? 19.909 -15.501 5.863 1.00 45.40 17 ARG A C 19
ATOM 18984 O O . ARG A 1 17 ? 20.590 -15.746 6.860 1.00 1.40 17 ARG A O 19
ATOM 19005 N N . LEU A 1 18 ? 18.643 -15.106 5.932 1.00 72.34 18 LEU A N 19
ATOM 19006 C CA . LEU A 1 18 ? 17.963 -14.935 7.211 1.00 42.41 18 LEU A CA 19
ATOM 19007 C C . LEU A 1 18 ? 18.115 -16.179 8.080 1.00 61.14 18 LEU A C 19
ATOM 19008 O O . LEU A 1 18 ? 18.051 -16.104 9.307 1.00 32.14 18 LEU A O 19
ATOM 19024 N N . LEU A 1 19 ? 18.319 -17.323 7.435 1.00 11.31 19 LEU A N 19
ATOM 19025 C CA . LEU A 1 19 ? 18.483 -18.584 8.149 1.00 73.53 19 LEU A CA 19
ATOM 19026 C C . LEU A 1 19 ? 19.716 -18.547 9.046 1.00 52.43 19 LEU A C 19
ATOM 19027 O O . LEU A 1 19 ? 19.604 -18.504 10.270 1.00 54.00 19 LEU A O 19
ATOM 19043 N N . ASN A 1 20 ? 20.892 -18.560 8.427 1.00 60.41 20 ASN A N 19
ATOM 19044 C CA . ASN A 1 20 ? 22.147 -18.526 9.170 1.00 53.15 20 ASN A CA 19
ATOM 19045 C C . ASN A 1 20 ? 22.316 -19.788 10.011 1.00 51.45 20 ASN A C 19
ATOM 19046 O O . ASN A 1 20 ? 22.372 -19.724 11.238 1.00 32.52 20 ASN A O 19
ATOM 19057 N N . ALA A 1 21 ? 22.397 -20.932 9.340 1.00 25.34 21 ALA A N 19
ATOM 19058 C CA . ALA A 1 21 ? 22.563 -22.208 10.025 1.00 20.32 21 ALA A CA 19
ATOM 19059 C C . ALA A 1 21 ? 23.822 -22.926 9.552 1.00 65.01 21 ALA A C 19
ATOM 19060 O O . ALA A 1 21 ? 24.760 -23.130 10.323 1.00 31.34 21 ALA A O 19
ATOM 19067 N N . VAL A 1 22 ? 23.838 -23.308 8.279 1.00 55.33 22 VAL A N 19
ATOM 19068 C CA . VAL A 1 22 ? 24.982 -24.003 7.702 1.00 4.44 22 VAL A CA 19
ATOM 19069 C C . VAL A 1 22 ? 25.844 -23.053 6.879 1.00 43.44 22 VAL A C 19
ATOM 19070 O O . VAL A 1 22 ? 27.063 -23.000 7.045 1.00 31.12 22 VAL A O 19
ATOM 19083 N N . VAL A 1 23 ? 25.203 -22.302 5.989 1.00 41.44 23 VAL A N 19
ATOM 19084 C CA . VAL A 1 23 ? 25.911 -21.351 5.139 1.00 75.20 23 VAL A CA 19
ATOM 19085 C C . VAL A 1 23 ? 25.957 -19.969 5.781 1.00 71.13 23 VAL A C 19
ATOM 19086 O O . VAL A 1 23 ? 26.163 -18.965 5.100 1.00 63.03 23 VAL A O 19
ATOM 19099 N N . GLN A 1 24 ? 25.764 -19.926 7.095 1.00 21.10 24 GLN A N 19
ATOM 19100 C CA . GLN A 1 24 ? 25.784 -18.666 7.829 1.00 71.32 24 GLN A CA 19
ATOM 19101 C C . GLN A 1 24 ? 27.165 -18.022 7.768 1.00 61.52 24 GLN A C 19
ATOM 19102 O O . GLN A 1 24 ? 27.303 -16.811 7.933 1.00 13.02 24 GLN A O 19
ATOM 19116 N N . GLU A 1 25 ? 28.185 -18.842 7.530 1.00 54.21 25 GLU A N 19
ATOM 19117 C CA . GLU A 1 25 ? 29.555 -18.351 7.449 1.00 43.14 25 GLU A CA 19
ATOM 19118 C C . GLU A 1 25 ? 29.947 -18.068 6.001 1.00 20.21 25 GLU A C 19
ATOM 19119 O O . GLU A 1 25 ? 30.812 -17.235 5.733 1.00 65.52 25 GLU A O 19
ATOM 19131 N N . MET A 1 26 ? 29.304 -18.768 5.073 1.00 74.34 26 MET A N 19
ATOM 19132 C CA . MET A 1 26 ? 29.584 -18.592 3.652 1.00 20.44 26 MET A CA 19
ATOM 19133 C C . MET A 1 26 ? 28.759 -17.447 3.073 1.00 23.31 26 MET A C 19
ATOM 19134 O O . MET A 1 26 ? 29.307 -16.496 2.516 1.00 55.52 26 MET A O 19
ATOM 19148 N N . TYR A 1 27 ? 27.442 -17.546 3.208 1.00 34.12 27 TYR A N 19
ATOM 19149 C CA . TYR A 1 27 ? 26.542 -16.520 2.696 1.00 53.24 27 TYR A CA 19
ATOM 19150 C C . TYR A 1 27 ? 26.820 -15.172 3.355 1.00 70.50 27 TYR A C 19
ATOM 19151 O O . TYR A 1 27 ? 26.379 -14.128 2.872 1.00 24.41 27 TYR A O 19
ATOM 19169 N N . LEU A 1 28 ? 27.555 -15.203 4.461 1.00 32.42 28 LEU A N 19
ATOM 19170 C CA . LEU A 1 28 ? 27.894 -13.985 5.189 1.00 62.33 28 LEU A CA 19
ATOM 19171 C C . LEU A 1 28 ? 29.044 -13.248 4.509 1.00 14.24 28 LEU A C 19
ATOM 19172 O O . LEU A 1 28 ? 29.295 -12.076 4.791 1.00 1.01 28 LEU A O 19
ATOM 19188 N N . ASP A 1 29 ? 29.736 -13.941 3.613 1.00 44.14 29 ASP A N 19
ATOM 19189 C CA . ASP A 1 29 ? 30.857 -13.351 2.890 1.00 4.11 29 ASP A CA 19
ATOM 19190 C C . ASP A 1 29 ? 30.372 -12.290 1.907 1.00 63.43 29 ASP A C 19
ATOM 19191 O O . ASP A 1 29 ? 30.265 -12.544 0.708 1.00 65.22 29 ASP A O 19
ATOM 19200 N N . ASN A 1 30 ? 30.079 -11.101 2.423 1.00 21.55 30 ASN A N 19
ATOM 19201 C CA . ASN A 1 30 ? 29.604 -10.002 1.591 1.00 75.50 30 ASN A CA 19
ATOM 19202 C C . ASN A 1 30 ? 30.650 -9.616 0.550 1.00 30.12 30 ASN A C 19
ATOM 19203 O O . ASN A 1 30 ? 30.322 -9.066 -0.501 1.00 15.54 30 ASN A O 19
ATOM 19214 N N . SER A 1 31 ? 31.911 -9.909 0.850 1.00 23.30 31 SER A N 19
ATOM 19215 C CA . SER A 1 31 ? 33.007 -9.590 -0.058 1.00 31.12 31 SER A CA 19
ATOM 19216 C C . SER A 1 31 ? 33.332 -10.779 -0.957 1.00 34.33 31 SER A C 19
ATOM 19217 O O . SER A 1 31 ? 34.464 -10.936 -1.414 1.00 45.44 31 SER A O 19
ATOM 19225 N N . LEU A 1 32 ? 32.330 -11.615 -1.206 1.00 32.45 32 LEU A N 19
ATOM 19226 C CA . LEU A 1 32 ? 32.507 -12.792 -2.050 1.00 11.21 32 LEU A CA 19
ATOM 19227 C C . LEU A 1 32 ? 31.486 -12.808 -3.183 1.00 14.42 32 LEU A C 19
ATOM 19228 O O . LEU A 1 32 ? 30.451 -12.144 -3.109 1.00 21.34 32 LEU A O 19
ATOM 19244 N N . ASP A 1 33 ? 31.782 -13.571 -4.229 1.00 2.41 33 ASP A N 19
ATOM 19245 C CA . ASP A 1 33 ? 30.888 -13.676 -5.376 1.00 44.04 33 ASP A CA 19
ATOM 19246 C C . ASP A 1 33 ? 29.601 -14.401 -4.997 1.00 72.04 33 ASP A C 19
ATOM 19247 O O . ASP A 1 33 ? 29.635 -15.519 -4.483 1.00 61.31 33 ASP A O 19
ATOM 19256 N N . ILE A 1 34 ? 28.468 -13.757 -5.254 1.00 55.40 34 ILE A N 19
ATOM 19257 C CA . ILE A 1 34 ? 27.169 -14.340 -4.940 1.00 24.22 34 ILE A CA 19
ATOM 19258 C C . ILE A 1 34 ? 27.122 -15.815 -5.326 1.00 14.31 34 ILE A C 19
ATOM 19259 O O . ILE A 1 34 ? 26.571 -16.641 -4.598 1.00 73.24 34 ILE A O 19
ATOM 19275 N N . LYS A 1 35 ? 27.704 -16.139 -6.475 1.00 42.33 35 LYS A N 19
ATOM 19276 C CA . LYS A 1 35 ? 27.732 -17.514 -6.958 1.00 71.15 35 LYS A CA 19
ATOM 19277 C C . LYS A 1 35 ? 28.603 -18.388 -6.062 1.00 31.41 35 LYS A C 19
ATOM 19278 O O . LYS A 1 35 ? 28.254 -19.531 -5.763 1.00 2.03 35 LYS A O 19
ATOM 19297 N N . THR A 1 36 ? 29.738 -17.844 -5.634 1.00 51.13 36 THR A N 19
ATOM 19298 C CA . THR A 1 36 ? 30.658 -18.574 -4.772 1.00 3.13 36 THR A CA 19
ATOM 19299 C C . THR A 1 36 ? 29.937 -19.145 -3.557 1.00 32.44 36 THR A C 19
ATOM 19300 O O . THR A 1 36 ? 29.972 -20.352 -3.313 1.00 15.31 36 THR A O 19
ATOM 19311 N N . ARG A 1 37 ? 29.283 -18.272 -2.797 1.00 61.14 37 ARG A N 19
ATOM 19312 C CA . ARG A 1 37 ? 28.553 -18.691 -1.607 1.00 4.33 37 ARG A CA 19
ATOM 19313 C C . ARG A 1 37 ? 27.270 -19.424 -1.985 1.00 62.54 37 ARG A C 19
ATOM 19314 O O . ARG A 1 37 ? 26.821 -20.320 -1.270 1.00 65.51 37 ARG A O 19
ATOM 19335 N N . ASP A 1 38 ? 26.685 -19.038 -3.113 1.00 52.24 38 ASP A N 19
ATOM 19336 C CA . ASP A 1 38 ? 25.453 -19.659 -3.588 1.00 5.13 38 ASP A CA 19
ATOM 19337 C C . ASP A 1 38 ? 25.618 -21.171 -3.707 1.00 44.30 38 ASP A C 19
ATOM 19338 O O . ASP A 1 38 ? 24.722 -21.934 -3.345 1.00 43.43 38 ASP A O 19
ATOM 19347 N N . TYR A 1 39 ? 26.768 -21.597 -4.217 1.00 45.44 39 TYR A N 19
ATOM 19348 C CA . TYR A 1 39 ? 27.050 -23.017 -4.388 1.00 35.11 39 TYR A CA 19
ATOM 19349 C C . TYR A 1 39 ? 26.824 -23.777 -3.085 1.00 32.44 39 TYR A C 19
ATOM 19350 O O . TYR A 1 39 ? 26.021 -24.709 -3.027 1.00 71.01 39 TYR A O 19
ATOM 19368 N N . TYR A 1 40 ? 27.538 -23.373 -2.040 1.00 53.52 40 TYR A N 19
ATOM 19369 C CA . TYR A 1 40 ? 27.418 -24.015 -0.737 1.00 60.50 40 TYR A CA 19
ATOM 19370 C C . TYR A 1 40 ? 26.035 -23.778 -0.137 1.00 64.14 40 TYR A C 19
ATOM 19371 O O . TYR A 1 40 ? 25.649 -24.426 0.835 1.00 53.31 40 TYR A O 19
ATOM 19389 N N . ALA A 1 41 ? 25.295 -22.845 -0.726 1.00 12.41 41 ALA A N 19
ATOM 19390 C CA . ALA A 1 41 ? 23.954 -22.522 -0.253 1.00 22.41 41 ALA A CA 19
ATOM 19391 C C . ALA A 1 41 ? 22.916 -23.456 -0.867 1.00 24.03 41 ALA A C 19
ATOM 19392 O O . ALA A 1 41 ? 21.771 -23.065 -1.090 1.00 34.24 41 ALA A O 19
ATOM 19399 N N . SER A 1 42 ? 23.325 -24.691 -1.138 1.00 64.24 42 SER A N 19
ATOM 19400 C CA . SER A 1 42 ? 22.432 -25.679 -1.731 1.00 33.40 42 SER A CA 19
ATOM 19401 C C . SER A 1 42 ? 21.762 -26.523 -0.651 1.00 30.24 42 SER A C 19
ATOM 19402 O O . SER A 1 42 ? 20.640 -26.996 -0.824 1.00 34.00 42 SER A O 19
ATOM 19410 N N . ASN A 1 43 ? 22.460 -26.707 0.465 1.00 24.51 43 ASN A N 19
ATOM 19411 C CA . ASN A 1 43 ? 21.935 -27.495 1.575 1.00 53.34 43 ASN A CA 19
ATOM 19412 C C . ASN A 1 43 ? 20.817 -26.744 2.293 1.00 61.34 43 ASN A C 19
ATOM 19413 O O . ASN A 1 43 ? 19.778 -27.320 2.616 1.00 54.20 43 ASN A O 19
ATOM 19424 N N . ILE A 1 44 ? 21.039 -25.457 2.538 1.00 74.41 44 ILE A N 19
ATOM 19425 C CA . ILE A 1 44 ? 20.050 -24.628 3.216 1.00 71.23 44 ILE A CA 19
ATOM 19426 C C . ILE A 1 44 ? 19.013 -24.095 2.233 1.00 50.11 44 ILE A C 19
ATOM 19427 O O . ILE A 1 44 ? 18.178 -23.261 2.585 1.00 41.21 44 ILE A O 19
ATOM 19443 N N . THR A 1 45 ? 19.070 -24.583 0.998 1.00 62.24 45 THR A N 19
ATOM 19444 C CA . THR A 1 45 ? 18.136 -24.157 -0.037 1.00 2.13 45 THR A CA 19
ATOM 19445 C C . THR A 1 45 ? 16.700 -24.184 0.474 1.00 22.10 45 THR A C 19
ATOM 19446 O O . THR A 1 45 ? 15.845 -23.443 -0.010 1.00 51.21 45 THR A O 19
ATOM 19457 N N . SER A 1 46 ? 16.442 -25.043 1.455 1.00 1.33 46 SER A N 19
ATOM 19458 C CA . SER A 1 46 ? 15.108 -25.168 2.030 1.00 72.31 46 SER A CA 19
ATOM 19459 C C . SER A 1 46 ? 14.569 -23.806 2.455 1.00 53.34 46 SER A C 19
ATOM 19460 O O . SER A 1 46 ? 13.364 -23.558 2.402 1.00 11.02 46 SER A O 19
ATOM 19468 N N . VAL A 1 47 ? 15.470 -22.925 2.876 1.00 45.42 47 VAL A N 19
ATOM 19469 C CA . VAL A 1 47 ? 15.087 -21.586 3.309 1.00 64.21 47 VAL A CA 19
ATOM 19470 C C . VAL A 1 47 ? 15.364 -20.556 2.220 1.00 54.03 47 VAL A C 19
ATOM 19471 O O . VAL A 1 47 ? 14.711 -19.514 2.156 1.00 33.24 47 VAL A O 19
ATOM 19484 N N . ARG A 1 48 ? 16.335 -20.854 1.363 1.00 22.34 48 ARG A N 19
ATOM 19485 C CA . ARG A 1 48 ? 16.699 -19.954 0.276 1.00 12.53 48 ARG A CA 19
ATOM 19486 C C . ARG A 1 48 ? 15.597 -19.901 -0.778 1.00 13.02 48 ARG A C 19
ATOM 19487 O O . ARG A 1 48 ? 15.274 -18.834 -1.299 1.00 1.34 48 ARG A O 19
ATOM 19508 N N . GLN A 1 49 ? 15.025 -21.060 -1.087 1.00 35.25 49 GLN A N 19
ATOM 19509 C CA . GLN A 1 49 ? 13.960 -21.146 -2.079 1.00 51.42 49 GLN A CA 19
ATOM 19510 C C . GLN A 1 49 ? 12.803 -20.220 -1.717 1.00 72.34 49 GLN A C 19
ATOM 19511 O O . GLN A 1 49 ? 12.157 -19.646 -2.593 1.00 65.13 49 GLN A O 19
ATOM 19525 N N . ASN A 1 50 ? 12.546 -20.081 -0.421 1.00 31.22 50 ASN A N 19
ATOM 19526 C CA . ASN A 1 50 ? 11.465 -19.226 0.057 1.00 64.11 50 ASN A CA 19
ATOM 19527 C C . ASN A 1 50 ? 11.549 -17.840 -0.575 1.00 12.10 50 ASN A C 19
ATOM 19528 O O . ASN A 1 50 ? 10.545 -17.290 -1.025 1.00 14.21 50 ASN A O 19
ATOM 19539 N N . GLY A 1 51 ? 12.755 -17.281 -0.605 1.00 51.24 51 GLY A N 19
ATOM 19540 C CA . GLY A 1 51 ? 12.948 -15.964 -1.184 1.00 73.24 51 GLY A CA 19
ATOM 19541 C C . GLY A 1 51 ? 13.051 -16.005 -2.696 1.00 70.02 51 GLY A C 19
ATOM 19542 O O . GLY A 1 51 ? 12.290 -15.336 -3.395 1.00 43.44 51 GLY A O 19
ATOM 19546 N N . ASP A 1 52 ? 13.995 -16.791 -3.202 1.00 31.00 52 ASP A N 19
ATOM 19547 C CA . ASP A 1 52 ? 14.196 -16.916 -4.641 1.00 33.21 52 ASP A CA 19
ATOM 19548 C C . ASP A 1 52 ? 12.878 -17.213 -5.350 1.00 12.33 52 ASP A C 19
ATOM 19549 O O . ASP A 1 52 ? 12.693 -16.853 -6.512 1.00 64.01 52 ASP A O 19
ATOM 19558 N N . GLN A 1 53 ? 11.966 -17.871 -4.642 1.00 21.44 53 GLN A N 19
ATOM 19559 C CA . GLN A 1 53 ? 10.666 -18.218 -5.204 1.00 43.44 53 GLN A CA 19
ATOM 19560 C C . GLN A 1 53 ? 9.876 -16.963 -5.561 1.00 13.04 53 GLN A C 19
ATOM 19561 O O . GLN A 1 53 ? 9.162 -16.932 -6.563 1.00 53.44 53 GLN A O 19
ATOM 19575 N N . ILE A 1 54 ? 10.008 -15.932 -4.733 1.00 53.33 54 ILE A N 19
ATOM 19576 C CA . ILE A 1 54 ? 9.306 -14.675 -4.962 1.00 40.21 54 ILE A CA 19
ATOM 19577 C C . ILE A 1 54 ? 9.916 -13.910 -6.132 1.00 0.44 54 ILE A C 19
ATOM 19578 O O . ILE A 1 54 ? 9.225 -13.164 -6.826 1.00 40.23 54 ILE A O 19
ATOM 19594 N N . ILE A 1 55 ? 11.214 -14.101 -6.344 1.00 75.03 55 ILE A N 19
ATOM 19595 C CA . ILE A 1 55 ? 11.916 -13.431 -7.432 1.00 31.22 55 ILE A CA 19
ATOM 19596 C C . ILE A 1 55 ? 11.187 -13.623 -8.757 1.00 52.34 55 ILE A C 19
ATOM 19597 O O . ILE A 1 55 ? 11.172 -12.729 -9.603 1.00 1.20 55 ILE A O 19
ATOM 19613 N N . GLN A 1 56 ? 10.582 -14.794 -8.930 1.00 0.40 56 GLN A N 19
ATOM 19614 C CA . GLN A 1 56 ? 9.850 -15.102 -10.153 1.00 13.43 56 GLN A CA 19
ATOM 19615 C C . GLN A 1 56 ? 8.410 -14.606 -10.064 1.00 61.05 56 GLN A C 19
ATOM 19616 O O . GLN A 1 56 ? 7.765 -14.360 -11.084 1.00 33.10 56 GLN A O 19
ATOM 19630 N N . ILE A 1 57 ? 7.913 -14.462 -8.841 1.00 21.13 57 ILE A N 19
ATOM 19631 C CA . ILE A 1 57 ? 6.550 -13.995 -8.620 1.00 70.33 57 ILE A CA 19
ATOM 19632 C C . ILE A 1 57 ? 6.371 -12.565 -9.119 1.00 23.30 57 ILE A C 19
ATOM 19633 O O . ILE A 1 57 ? 5.533 -12.297 -9.980 1.00 53.43 57 ILE A O 19
ATOM 19649 N N . LEU A 1 58 ? 7.166 -11.651 -8.574 1.00 12.03 58 LEU A N 19
ATOM 19650 C CA . LEU A 1 58 ? 7.098 -10.247 -8.964 1.00 75.12 58 LEU A CA 19
ATOM 19651 C C . LEU A 1 58 ? 7.434 -10.076 -10.442 1.00 61.01 58 LEU A C 19
ATOM 19652 O O . LEU A 1 58 ? 6.905 -9.188 -11.111 1.00 1.23 58 LEU A O 19
ATOM 19668 N N . ASP A 1 59 ? 8.315 -10.933 -10.946 1.00 22.12 59 ASP A N 19
ATOM 19669 C CA . ASP A 1 59 ? 8.720 -10.879 -12.346 1.00 20.23 59 ASP A CA 19
ATOM 19670 C C . ASP A 1 59 ? 7.614 -11.411 -13.252 1.00 63.40 59 ASP A C 19
ATOM 19671 O O . ASP A 1 59 ? 7.417 -10.917 -14.362 1.00 24.44 59 ASP A O 19
ATOM 19680 N N . GLU A 1 60 ? 6.897 -12.422 -12.771 1.00 70.11 60 GLU A N 19
ATOM 19681 C CA . GLU A 1 60 ? 5.813 -13.022 -13.540 1.00 34.04 60 GLU A CA 19
ATOM 19682 C C . GLU A 1 60 ? 4.563 -12.148 -13.491 1.00 12.22 60 GLU A C 19
ATOM 19683 O O . GLU A 1 60 ? 4.036 -11.743 -14.526 1.00 40.25 60 GLU A O 19
ATOM 19695 N N . GLU A 1 61 ? 4.094 -11.862 -12.280 1.00 24.11 61 GLU A N 19
ATOM 19696 C CA . GLU A 1 61 ? 2.906 -11.037 -12.096 1.00 71.54 61 GLU A CA 19
ATOM 19697 C C . GLU A 1 61 ? 3.202 -9.576 -12.421 1.00 22.13 61 GLU A C 19
ATOM 19698 O O . GLU A 1 61 ? 2.349 -8.859 -12.940 1.00 55.33 61 GLU A O 19
ATOM 19710 N N . GLY A 1 62 ? 4.420 -9.142 -12.109 1.00 52.20 62 GLY A N 19
ATOM 19711 C CA . GLY A 1 62 ? 4.808 -7.769 -12.373 1.00 52.43 62 GLY A CA 19
ATOM 19712 C C . GLY A 1 62 ? 5.163 -7.013 -11.108 1.00 53.33 62 GLY A C 19
ATOM 19713 O O . GLY A 1 62 ? 5.252 -7.601 -10.030 1.00 62.13 62 GLY A O 19
ATOM 19717 N N . ILE A 1 63 ? 5.367 -5.706 -11.239 1.00 70.43 63 ILE A N 19
ATOM 19718 C CA . ILE A 1 63 ? 5.715 -4.870 -10.097 1.00 51.24 63 ILE A CA 19
ATOM 19719 C C . ILE A 1 63 ? 4.467 -4.416 -9.348 1.00 32.22 63 ILE A C 19
ATOM 19720 O O . ILE A 1 63 ? 3.385 -4.317 -9.926 1.00 10.12 63 ILE A O 19
ATOM 19736 N N . ALA A 1 64 ? 4.626 -4.140 -8.057 1.00 72.45 64 ALA A N 19
ATOM 19737 C CA . ALA A 1 64 ? 3.513 -3.693 -7.229 1.00 71.22 64 ALA A CA 19
ATOM 19738 C C . ALA A 1 64 ? 3.376 -2.175 -7.267 1.00 53.11 64 ALA A C 19
ATOM 19739 O O . ALA A 1 64 ? 4.071 -1.462 -6.544 1.00 61.13 64 ALA A O 19
ATOM 19746 N N . GLU A 1 65 ? 2.475 -1.688 -8.115 1.00 43.41 65 GLU A N 19
ATOM 19747 C CA . GLU A 1 65 ? 2.249 -0.253 -8.247 1.00 63.13 65 GLU A CA 19
ATOM 19748 C C . GLU A 1 65 ? 0.757 0.059 -8.315 1.00 61.43 65 GLU A C 19
ATOM 19749 O O . GLU A 1 65 ? 0.242 0.450 -9.362 1.00 61.10 65 GLU A O 19
ATOM 19761 N N . GLY A 1 1 ? 5.587 1.752 0.501 1.00 1.04 1 GLY A N 20
ATOM 19762 C CA . GLY A 1 1 ? 4.777 1.170 -0.553 1.00 23.33 1 GLY A CA 20
ATOM 19763 C C . GLY A 1 1 ? 5.024 -0.316 -0.720 1.00 24.42 1 GLY A C 20
ATOM 19764 O O . GLY A 1 1 ? 5.758 -0.922 0.061 1.00 31.33 1 GLY A O 20
ATOM 19768 N N . SER A 1 2 ? 4.410 -0.906 -1.740 1.00 54.02 2 SER A N 20
ATOM 19769 C CA . SER A 1 2 ? 4.562 -2.332 -2.004 1.00 43.01 2 SER A CA 20
ATOM 19770 C C . SER A 1 2 ? 5.994 -2.657 -2.419 1.00 71.44 2 SER A C 20
ATOM 19771 O O . SER A 1 2 ? 6.838 -1.768 -2.525 1.00 22.41 2 SER A O 20
ATOM 19779 N N . MET A 1 3 ? 6.259 -3.939 -2.654 1.00 14.55 3 MET A N 20
ATOM 19780 C CA . MET A 1 3 ? 7.587 -4.382 -3.059 1.00 24.25 3 MET A CA 20
ATOM 19781 C C . MET A 1 3 ? 7.858 -4.027 -4.517 1.00 60.21 3 MET A C 20
ATOM 19782 O O . MET A 1 3 ? 7.085 -4.382 -5.407 1.00 72.21 3 MET A O 20
ATOM 19796 N N . LYS A 1 4 ? 8.960 -3.324 -4.756 1.00 21.43 4 LYS A N 20
ATOM 19797 C CA . LYS A 1 4 ? 9.334 -2.922 -6.106 1.00 40.33 4 LYS A CA 20
ATOM 19798 C C . LYS A 1 4 ? 10.006 -4.071 -6.851 1.00 34.45 4 LYS A C 20
ATOM 19799 O O . LYS A 1 4 ? 10.651 -4.925 -6.243 1.00 24.34 4 LYS A O 20
ATOM 19818 N N . LYS A 1 5 ? 9.851 -4.087 -8.170 1.00 55.30 5 LYS A N 20
ATOM 19819 C CA . LYS A 1 5 ? 10.444 -5.129 -8.999 1.00 31.54 5 LYS A CA 20
ATOM 19820 C C . LYS A 1 5 ? 11.944 -5.237 -8.746 1.00 44.13 5 LYS A C 20
ATOM 19821 O O . LYS A 1 5 ? 12.533 -6.307 -8.898 1.00 51.34 5 LYS A O 20
ATOM 19840 N N . GLU A 1 6 ? 12.556 -4.122 -8.359 1.00 22.02 6 GLU A N 20
ATOM 19841 C CA . GLU A 1 6 ? 13.988 -4.093 -8.085 1.00 1.10 6 GLU A CA 20
ATOM 19842 C C . GLU A 1 6 ? 14.274 -4.498 -6.642 1.00 4.33 6 GLU A C 20
ATOM 19843 O O . GLU A 1 6 ? 15.374 -4.947 -6.319 1.00 54.22 6 GLU A O 20
ATOM 19855 N N . GLU A 1 7 ? 13.277 -4.334 -5.778 1.00 72.14 7 GLU A N 20
ATOM 19856 C CA . GLU A 1 7 ? 13.422 -4.681 -4.370 1.00 1.04 7 GLU A CA 20
ATOM 19857 C C . GLU A 1 7 ? 13.127 -6.160 -4.140 1.00 74.53 7 GLU A C 20
ATOM 19858 O O . GLU A 1 7 ? 13.571 -6.748 -3.154 1.00 23.55 7 GLU A O 20
ATOM 19870 N N . LEU A 1 8 ? 12.373 -6.756 -5.058 1.00 30.11 8 LEU A N 20
ATOM 19871 C CA . LEU A 1 8 ? 12.017 -8.167 -4.957 1.00 34.12 8 LEU A CA 20
ATOM 19872 C C . LEU A 1 8 ? 13.250 -9.052 -5.105 1.00 70.22 8 LEU A C 20
ATOM 19873 O O . LEU A 1 8 ? 13.386 -10.064 -4.416 1.00 44.24 8 LEU A O 20
ATOM 19889 N N . ILE A 1 9 ? 14.146 -8.664 -6.006 1.00 51.52 9 ILE A N 20
ATOM 19890 C CA . ILE A 1 9 ? 15.369 -9.420 -6.242 1.00 23.01 9 ILE A CA 20
ATOM 19891 C C . ILE A 1 9 ? 16.353 -9.248 -5.089 1.00 51.54 9 ILE A C 20
ATOM 19892 O O . ILE A 1 9 ? 17.250 -10.068 -4.897 1.00 61.44 9 ILE A O 20
ATOM 19908 N N . ASP A 1 10 ? 16.177 -8.176 -4.324 1.00 50.03 10 ASP A N 20
ATOM 19909 C CA . ASP A 1 10 ? 17.047 -7.897 -3.188 1.00 2.31 10 ASP A CA 20
ATOM 19910 C C . ASP A 1 10 ? 16.486 -8.511 -1.909 1.00 55.24 10 ASP A C 20
ATOM 19911 O O . ASP A 1 10 ? 17.216 -9.118 -1.126 1.00 61.23 10 ASP A O 20
ATOM 19920 N N . LYS A 1 11 ? 15.183 -8.348 -1.703 1.00 41.54 11 LYS A N 20
ATOM 19921 C CA . LYS A 1 11 ? 14.522 -8.885 -0.520 1.00 72.35 11 LYS A CA 20
ATOM 19922 C C . LYS A 1 11 ? 14.830 -10.370 -0.352 1.00 42.32 11 LYS A C 20
ATOM 19923 O O . LYS A 1 11 ? 15.061 -10.843 0.761 1.00 41.30 11 LYS A O 20
ATOM 19942 N N . ILE A 1 12 ? 14.834 -11.098 -1.463 1.00 74.24 12 ILE A N 20
ATOM 19943 C CA . ILE A 1 12 ? 15.116 -12.528 -1.438 1.00 44.10 12 ILE A CA 20
ATOM 19944 C C . ILE A 1 12 ? 16.500 -12.804 -0.859 1.00 72.41 12 ILE A C 20
ATOM 19945 O O . ILE A 1 12 ? 16.693 -13.765 -0.113 1.00 15.40 12 ILE A O 20
ATOM 19961 N N . LYS A 1 13 ? 17.461 -11.955 -1.207 1.00 31.35 13 LYS A N 20
ATOM 19962 C CA . LYS A 1 13 ? 18.827 -12.105 -0.720 1.00 2.42 13 LYS A CA 20
ATOM 19963 C C . LYS A 1 13 ? 18.863 -12.121 0.805 1.00 11.41 13 LYS A C 20
ATOM 19964 O O . LYS A 1 13 ? 19.460 -13.009 1.412 1.00 44.20 13 LYS A O 20
ATOM 19983 N N . ALA A 1 14 ? 18.218 -11.133 1.418 1.00 62.11 14 ALA A N 20
ATOM 19984 C CA . ALA A 1 14 ? 18.174 -11.036 2.872 1.00 75.34 14 ALA A CA 20
ATOM 19985 C C . ALA A 1 14 ? 17.187 -12.040 3.459 1.00 63.44 14 ALA A C 20
ATOM 19986 O O . ALA A 1 14 ? 17.368 -12.521 4.576 1.00 22.24 14 ALA A O 20
ATOM 19993 N N . ASN A 1 15 ? 16.143 -12.352 2.697 1.00 4.13 15 ASN A N 20
ATOM 19994 C CA . ASN A 1 15 ? 15.127 -13.298 3.143 1.00 24.34 15 ASN A CA 20
ATOM 19995 C C . ASN A 1 15 ? 15.630 -14.734 3.023 1.00 45.44 15 ASN A C 20
ATOM 19996 O O . ASN A 1 15 ? 15.116 -15.639 3.676 1.00 34.55 15 ASN A O 20
ATOM 20007 N N . ASN A 1 16 ? 16.641 -14.932 2.182 1.00 55.02 16 ASN A N 20
ATOM 20008 C CA . ASN A 1 16 ? 17.214 -16.257 1.975 1.00 12.01 16 ASN A CA 20
ATOM 20009 C C . ASN A 1 16 ? 18.173 -16.617 3.105 1.00 4.12 16 ASN A C 20
ATOM 20010 O O . ASN A 1 16 ? 18.023 -17.652 3.755 1.00 11.52 16 ASN A O 20
ATOM 20021 N N . ARG A 1 17 ? 19.159 -15.755 3.334 1.00 63.51 17 ARG A N 20
ATOM 20022 C CA . ARG A 1 17 ? 20.144 -15.983 4.385 1.00 51.41 17 ARG A CA 20
ATOM 20023 C C . ARG A 1 17 ? 19.488 -15.946 5.762 1.00 55.11 17 ARG A C 20
ATOM 20024 O O . ARG A 1 17 ? 20.143 -16.169 6.780 1.00 23.43 17 ARG A O 20
ATOM 20045 N N . LEU A 1 18 ? 18.190 -15.662 5.785 1.00 30.15 18 LEU A N 20
ATOM 20046 C CA . LEU A 1 18 ? 17.444 -15.595 7.037 1.00 21.54 18 LEU A CA 20
ATOM 20047 C C . LEU A 1 18 ? 17.694 -16.837 7.887 1.00 21.40 18 LEU A C 20
ATOM 20048 O O . LEU A 1 18 ? 17.626 -16.786 9.116 1.00 72.21 18 LEU A O 20
ATOM 20064 N N . LEU A 1 19 ? 17.986 -17.952 7.225 1.00 12.41 19 LEU A N 20
ATOM 20065 C CA . LEU A 1 19 ? 18.249 -19.207 7.919 1.00 32.35 19 LEU A CA 20
ATOM 20066 C C . LEU A 1 19 ? 19.474 -19.085 8.820 1.00 70.41 19 LEU A C 20
ATOM 20067 O O . LEU A 1 19 ? 19.361 -19.113 10.045 1.00 44.44 19 LEU A O 20
ATOM 20083 N N . ASN A 1 20 ? 20.644 -18.949 8.204 1.00 54.13 20 ASN A N 20
ATOM 20084 C CA . ASN A 1 20 ? 21.890 -18.821 8.950 1.00 42.22 20 ASN A CA 20
ATOM 20085 C C . ASN A 1 20 ? 22.129 -20.048 9.824 1.00 2.14 20 ASN A C 20
ATOM 20086 O O . ASN A 1 20 ? 22.179 -19.949 11.050 1.00 43.20 20 ASN A O 20
ATOM 20097 N N . ALA A 1 21 ? 22.277 -21.204 9.185 1.00 14.32 21 ALA A N 20
ATOM 20098 C CA . ALA A 1 21 ? 22.513 -22.449 9.904 1.00 20.42 21 ALA A CA 20
ATOM 20099 C C . ALA A 1 21 ? 23.817 -23.102 9.458 1.00 40.11 21 ALA A C 20
ATOM 20100 O O . ALA A 1 21 ? 24.749 -23.255 10.248 1.00 34.11 21 ALA A O 20
ATOM 20107 N N . VAL A 1 22 ? 23.877 -23.485 8.186 1.00 33.45 22 VAL A N 20
ATOM 20108 C CA . VAL A 1 22 ? 25.067 -24.121 7.635 1.00 62.31 22 VAL A CA 20
ATOM 20109 C C . VAL A 1 22 ? 25.924 -23.116 6.873 1.00 20.41 22 VAL A C 20
ATOM 20110 O O . VAL A 1 22 ? 27.130 -23.014 7.101 1.00 55.53 22 VAL A O 20
ATOM 20123 N N . VAL A 1 23 ? 25.293 -22.376 5.967 1.00 3.33 23 VAL A N 20
ATOM 20124 C CA . VAL A 1 23 ? 25.997 -21.377 5.172 1.00 3.21 23 VAL A CA 20
ATOM 20125 C C . VAL A 1 23 ? 25.944 -20.007 5.838 1.00 12.43 23 VAL A C 20
ATOM 20126 O O . VAL A 1 23 ? 26.110 -18.980 5.181 1.00 54.42 23 VAL A O 20
ATOM 20139 N N . GLN A 1 24 ? 25.712 -20.000 7.147 1.00 54.30 24 GLN A N 20
ATOM 20140 C CA . GLN A 1 24 ? 25.636 -18.755 7.902 1.00 0.23 24 GLN A CA 20
ATOM 20141 C C . GLN A 1 24 ? 26.979 -18.033 7.897 1.00 4.34 24 GLN A C 20
ATOM 20142 O O . GLN A 1 24 ? 27.042 -16.819 8.090 1.00 24.14 24 GLN A O 20
ATOM 20156 N N . GLU A 1 25 ? 28.051 -18.788 7.676 1.00 52.22 25 GLU A N 20
ATOM 20157 C CA . GLU A 1 25 ? 29.393 -18.219 7.647 1.00 0.43 25 GLU A CA 20
ATOM 20158 C C . GLU A 1 25 ? 29.808 -17.876 6.219 1.00 4.15 25 GLU A C 20
ATOM 20159 O O . GLU A 1 25 ? 30.620 -16.978 5.997 1.00 61.13 25 GLU A O 20
ATOM 20171 N N . MET A 1 26 ? 29.246 -18.598 5.256 1.00 31.43 26 MET A N 20
ATOM 20172 C CA . MET A 1 26 ? 29.557 -18.371 3.850 1.00 41.21 26 MET A CA 20
ATOM 20173 C C . MET A 1 26 ? 28.676 -17.269 3.270 1.00 43.14 26 MET A C 20
ATOM 20174 O O . MET A 1 26 ? 29.176 -16.271 2.749 1.00 70.43 26 MET A O 20
ATOM 20188 N N . TYR A 1 27 ? 27.365 -17.456 3.363 1.00 55.23 27 TYR A N 20
ATOM 20189 C CA . TYR A 1 27 ? 26.415 -16.479 2.844 1.00 14.44 27 TYR A CA 20
ATOM 20190 C C . TYR A 1 27 ? 26.584 -15.132 3.541 1.00 40.34 27 TYR A C 20
ATOM 20191 O O . TYR A 1 27 ? 26.084 -14.109 3.071 1.00 54.14 27 TYR A O 20
ATOM 20209 N N . LEU A 1 28 ? 27.294 -15.139 4.664 1.00 54.15 28 LEU A N 20
ATOM 20210 C CA . LEU A 1 28 ? 27.531 -13.918 5.426 1.00 23.33 28 LEU A CA 20
ATOM 20211 C C . LEU A 1 28 ? 28.655 -13.096 4.802 1.00 34.44 28 LEU A C 20
ATOM 20212 O O . LEU A 1 28 ? 28.811 -11.912 5.102 1.00 70.52 28 LEU A O 20
ATOM 20228 N N . ASP A 1 29 ? 29.432 -13.731 3.933 1.00 64.43 29 ASP A N 20
ATOM 20229 C CA . ASP A 1 29 ? 30.539 -13.058 3.263 1.00 25.35 29 ASP A CA 20
ATOM 20230 C C . ASP A 1 29 ? 30.024 -12.022 2.270 1.00 44.14 29 ASP A C 20
ATOM 20231 O O . ASP A 1 29 ? 29.972 -12.274 1.067 1.00 53.23 29 ASP A O 20
ATOM 20240 N N . ASN A 1 30 ? 29.644 -10.856 2.782 1.00 44.21 30 ASN A N 20
ATOM 20241 C CA . ASN A 1 30 ? 29.132 -9.782 1.939 1.00 14.54 30 ASN A CA 20
ATOM 20242 C C . ASN A 1 30 ? 30.190 -9.320 0.942 1.00 1.34 30 ASN A C 20
ATOM 20243 O O . ASN A 1 30 ? 29.867 -8.795 -0.123 1.00 50.02 30 ASN A O 20
ATOM 20254 N N . SER A 1 31 ? 31.456 -9.519 1.296 1.00 33.34 31 SER A N 20
ATOM 20255 C CA . SER A 1 31 ? 32.562 -9.121 0.435 1.00 44.34 31 SER A CA 20
ATOM 20256 C C . SER A 1 31 ? 33.019 -10.286 -0.438 1.00 33.22 31 SER A C 20
ATOM 20257 O O . SER A 1 31 ? 34.187 -10.373 -0.817 1.00 43.22 31 SER A O 20
ATOM 20265 N N . LEU A 1 32 ? 32.088 -11.181 -0.752 1.00 44.24 32 LEU A N 20
ATOM 20266 C CA . LEU A 1 32 ? 32.393 -12.343 -1.581 1.00 1.55 32 LEU A CA 20
ATOM 20267 C C . LEU A 1 32 ? 31.448 -12.423 -2.775 1.00 41.31 32 LEU A C 20
ATOM 20268 O O . LEU A 1 32 ? 30.382 -11.807 -2.778 1.00 72.32 32 LEU A O 20
ATOM 20284 N N . ASP A 1 33 ? 31.845 -13.186 -3.787 1.00 24.42 33 ASP A N 20
ATOM 20285 C CA . ASP A 1 33 ? 31.032 -13.350 -4.986 1.00 65.24 33 ASP A CA 20
ATOM 20286 C C . ASP A 1 33 ? 29.746 -14.107 -4.672 1.00 13.34 33 ASP A C 20
ATOM 20287 O O . ASP A 1 33 ? 29.781 -15.212 -4.129 1.00 53.41 33 ASP A O 20
ATOM 20296 N N . ILE A 1 34 ? 28.612 -13.504 -5.014 1.00 62.05 34 ILE A N 20
ATOM 20297 C CA . ILE A 1 34 ? 27.315 -14.121 -4.768 1.00 72.13 34 ILE A CA 20
ATOM 20298 C C . ILE A 1 34 ? 27.333 -15.603 -5.129 1.00 5.34 34 ILE A C 20
ATOM 20299 O O . ILE A 1 34 ? 26.780 -16.435 -4.410 1.00 24.24 34 ILE A O 20
ATOM 20315 N N . LYS A 1 35 ? 27.975 -15.926 -6.246 1.00 62.12 35 LYS A N 20
ATOM 20316 C CA . LYS A 1 35 ? 28.070 -17.308 -6.702 1.00 41.22 35 LYS A CA 20
ATOM 20317 C C . LYS A 1 35 ? 28.947 -18.131 -5.764 1.00 62.24 35 LYS A C 20
ATOM 20318 O O . LYS A 1 35 ? 28.650 -19.291 -5.477 1.00 35.10 35 LYS A O 20
ATOM 20337 N N . THR A 1 36 ? 30.030 -17.524 -5.288 1.00 51.13 36 THR A N 20
ATOM 20338 C CA . THR A 1 36 ? 30.950 -18.201 -4.383 1.00 12.51 36 THR A CA 20
ATOM 20339 C C . THR A 1 36 ? 30.205 -18.830 -3.212 1.00 33.34 36 THR A C 20
ATOM 20340 O O . THR A 1 36 ? 30.298 -20.036 -2.980 1.00 43.12 36 THR A O 20
ATOM 20351 N N . ARG A 1 37 ? 29.465 -18.007 -2.476 1.00 35.51 37 ARG A N 20
ATOM 20352 C CA . ARG A 1 37 ? 28.703 -18.485 -1.328 1.00 4.23 37 ARG A CA 20
ATOM 20353 C C . ARG A 1 37 ? 27.486 -19.286 -1.778 1.00 34.42 37 ARG A C 20
ATOM 20354 O O . ARG A 1 37 ? 27.062 -20.223 -1.101 1.00 32.32 37 ARG A O 20
ATOM 20375 N N . ASP A 1 38 ? 26.928 -18.911 -2.924 1.00 33.44 38 ASP A N 20
ATOM 20376 C CA . ASP A 1 38 ? 25.759 -19.595 -3.465 1.00 31.42 38 ASP A CA 20
ATOM 20377 C C . ASP A 1 38 ? 26.025 -21.090 -3.616 1.00 4.12 38 ASP A C 20
ATOM 20378 O O . ASP A 1 38 ? 25.161 -21.917 -3.325 1.00 24.34 38 ASP A O 20
ATOM 20387 N N . TYR A 1 39 ? 27.226 -21.428 -4.073 1.00 74.15 39 TYR A N 20
ATOM 20388 C CA . TYR A 1 39 ? 27.605 -22.823 -4.267 1.00 13.33 39 TYR A CA 20
ATOM 20389 C C . TYR A 1 39 ? 27.344 -23.638 -3.004 1.00 75.31 39 TYR A C 20
ATOM 20390 O O . TYR A 1 39 ? 26.560 -24.588 -3.016 1.00 25.41 39 TYR A O 20
ATOM 20408 N N . TYR A 1 40 ? 28.005 -23.260 -1.916 1.00 53.51 40 TYR A N 20
ATOM 20409 C CA . TYR A 1 40 ? 27.847 -23.956 -0.645 1.00 13.43 40 TYR A CA 20
ATOM 20410 C C . TYR A 1 40 ? 26.428 -23.793 -0.107 1.00 61.12 40 TYR A C 20
ATOM 20411 O O . TYR A 1 40 ? 26.019 -24.493 0.818 1.00 20.42 40 TYR A O 20
ATOM 20429 N N . ALA A 1 41 ? 25.682 -22.864 -0.696 1.00 3.22 41 ALA A N 20
ATOM 20430 C CA . ALA A 1 41 ? 24.309 -22.610 -0.279 1.00 52.13 41 ALA A CA 20
ATOM 20431 C C . ALA A 1 41 ? 23.340 -23.559 -0.976 1.00 34.02 41 ALA A C 20
ATOM 20432 O O . ALA A 1 41 ? 22.195 -23.200 -1.252 1.00 32.24 41 ALA A O 20
ATOM 20439 N N . SER A 1 42 ? 23.806 -24.771 -1.258 1.00 72.33 42 SER A N 20
ATOM 20440 C CA . SER A 1 42 ? 22.981 -25.771 -1.927 1.00 42.21 42 SER A CA 20
ATOM 20441 C C . SER A 1 42 ? 22.333 -26.708 -0.912 1.00 51.53 42 SER A C 20
ATOM 20442 O O . SER A 1 42 ? 21.331 -27.359 -1.204 1.00 61.14 42 SER A O 20
ATOM 20450 N N . ASN A 1 43 ? 22.913 -26.769 0.282 1.00 41.21 43 ASN A N 20
ATOM 20451 C CA . ASN A 1 43 ? 22.393 -27.626 1.341 1.00 1.11 43 ASN A CA 20
ATOM 20452 C C . ASN A 1 43 ? 21.237 -26.948 2.071 1.00 62.41 43 ASN A C 20
ATOM 20453 O O . ASN A 1 43 ? 20.258 -27.597 2.440 1.00 32.01 43 ASN A O 20
ATOM 20464 N N . ILE A 1 44 ? 21.358 -25.641 2.275 1.00 64.04 44 ILE A N 20
ATOM 20465 C CA . ILE A 1 44 ? 20.323 -24.876 2.958 1.00 4.32 44 ILE A CA 20
ATOM 20466 C C . ILE A 1 44 ? 19.265 -24.383 1.977 1.00 61.31 44 ILE A C 20
ATOM 20467 O O . ILE A 1 44 ? 18.423 -23.552 2.319 1.00 61.20 44 ILE A O 20
ATOM 20483 N N . THR A 1 45 ? 19.312 -24.903 0.754 1.00 22.01 45 THR A N 20
ATOM 20484 C CA . THR A 1 45 ? 18.358 -24.517 -0.277 1.00 74.45 45 THR A CA 20
ATOM 20485 C C . THR A 1 45 ? 16.932 -24.524 0.262 1.00 1.04 45 THR A C 20
ATOM 20486 O O . THR A 1 45 ? 16.074 -23.781 -0.214 1.00 42.13 45 THR A O 20
ATOM 20497 N N . SER A 1 46 ? 16.686 -25.367 1.260 1.00 11.01 46 SER A N 20
ATOM 20498 C CA . SER A 1 46 ? 15.362 -25.472 1.863 1.00 23.11 46 SER A CA 20
ATOM 20499 C C . SER A 1 46 ? 14.827 -24.095 2.242 1.00 51.43 46 SER A C 20
ATOM 20500 O O . SER A 1 46 ? 13.616 -23.885 2.316 1.00 70.24 46 SER A O 20
ATOM 20508 N N . VAL A 1 47 ? 15.739 -23.157 2.481 1.00 72.42 47 VAL A N 20
ATOM 20509 C CA . VAL A 1 47 ? 15.360 -21.799 2.851 1.00 40.11 47 VAL A CA 20
ATOM 20510 C C . VAL A 1 47 ? 15.553 -20.837 1.684 1.00 64.31 47 VAL A C 20
ATOM 20511 O O . VAL A 1 47 ? 14.916 -19.786 1.621 1.00 43.33 47 VAL A O 20
ATOM 20524 N N . ARG A 1 48 ? 16.436 -21.205 0.761 1.00 23.12 48 ARG A N 20
ATOM 20525 C CA . ARG A 1 48 ? 16.714 -20.375 -0.404 1.00 44.43 48 ARG A CA 20
ATOM 20526 C C . ARG A 1 48 ? 15.522 -20.357 -1.356 1.00 61.14 48 ARG A C 20
ATOM 20527 O O . ARG A 1 48 ? 15.110 -19.299 -1.830 1.00 43.42 48 ARG A O 20
ATOM 20548 N N . GLN A 1 49 ? 14.974 -21.536 -1.631 1.00 72.25 49 GLN A N 20
ATOM 20549 C CA . GLN A 1 49 ? 13.830 -21.656 -2.528 1.00 10.41 49 GLN A CA 20
ATOM 20550 C C . GLN A 1 49 ? 12.696 -20.735 -2.089 1.00 31.11 49 GLN A C 20
ATOM 20551 O O . GLN A 1 49 ? 11.979 -20.179 -2.919 1.00 52.42 49 GLN A O 20
ATOM 20565 N N . ASN A 1 50 ? 12.540 -20.580 -0.778 1.00 72.12 50 ASN A N 20
ATOM 20566 C CA . ASN A 1 50 ? 11.492 -19.727 -0.229 1.00 31.52 50 ASN A CA 20
ATOM 20567 C C . ASN A 1 50 ? 11.500 -18.356 -0.897 1.00 44.01 50 ASN A C 20
ATOM 20568 O O . ASN A 1 50 ? 10.472 -17.881 -1.377 1.00 71.43 50 ASN A O 20
ATOM 20579 N N . GLY A 1 51 ? 12.670 -17.724 -0.924 1.00 51.04 51 GLY A N 20
ATOM 20580 C CA . GLY A 1 51 ? 12.791 -16.414 -1.536 1.00 50.42 51 GLY A CA 20
ATOM 20581 C C . GLY A 1 51 ? 12.915 -16.488 -3.045 1.00 42.41 51 GLY A C 20
ATOM 20582 O O . GLY A 1 51 ? 12.167 -15.831 -3.769 1.00 40.43 51 GLY A O 20
ATOM 20586 N N . ASP A 1 52 ? 13.863 -17.288 -3.521 1.00 0.35 52 ASP A N 20
ATOM 20587 C CA . ASP A 1 52 ? 14.083 -17.445 -4.953 1.00 44.35 52 ASP A CA 20
ATOM 20588 C C . ASP A 1 52 ? 12.771 -17.727 -5.677 1.00 73.34 52 ASP A C 20
ATOM 20589 O O . ASP A 1 52 ? 12.581 -17.315 -6.821 1.00 41.52 52 ASP A O 20
ATOM 20598 N N . GLN A 1 53 ? 11.869 -18.434 -5.003 1.00 42.12 53 GLN A N 20
ATOM 20599 C CA . GLN A 1 53 ? 10.575 -18.773 -5.584 1.00 3.23 53 GLN A CA 20
ATOM 20600 C C . GLN A 1 53 ? 9.741 -17.519 -5.824 1.00 42.23 53 GLN A C 20
ATOM 20601 O O . GLN A 1 53 ? 9.027 -17.419 -6.822 1.00 41.14 53 GLN A O 20
ATOM 20615 N N . ILE A 1 54 ? 9.836 -16.565 -4.904 1.00 25.43 54 ILE A N 20
ATOM 20616 C CA . ILE A 1 54 ? 9.091 -15.318 -5.017 1.00 1.12 54 ILE A CA 20
ATOM 20617 C C . ILE A 1 54 ? 9.683 -14.420 -6.098 1.00 72.12 54 ILE A C 20
ATOM 20618 O O . ILE A 1 54 ? 8.979 -13.606 -6.697 1.00 71.41 54 ILE A O 20
ATOM 20634 N N . ILE A 1 55 ? 10.979 -14.575 -6.344 1.00 63.21 55 ILE A N 20
ATOM 20635 C CA . ILE A 1 55 ? 11.665 -13.781 -7.356 1.00 12.43 55 ILE A CA 20
ATOM 20636 C C . ILE A 1 55 ? 10.880 -13.760 -8.663 1.00 41.40 55 ILE A C 20
ATOM 20637 O O . ILE A 1 55 ? 10.891 -12.765 -9.388 1.00 71.42 55 ILE A O 20
ATOM 20653 N N . GLN A 1 56 ? 10.199 -14.863 -8.956 1.00 2.21 56 GLN A N 20
ATOM 20654 C CA . GLN A 1 56 ? 9.408 -14.970 -10.176 1.00 33.22 56 GLN A CA 20
ATOM 20655 C C . GLN A 1 56 ? 8.006 -14.408 -9.966 1.00 74.12 56 GLN A C 20
ATOM 20656 O O . GLN A 1 56 ? 7.422 -13.814 -10.874 1.00 25.32 56 GLN A O 20
ATOM 20670 N N . ILE A 1 57 ? 7.470 -14.600 -8.765 1.00 43.42 57 ILE A N 20
ATOM 20671 C CA . ILE A 1 57 ? 6.137 -14.111 -8.437 1.00 52.11 57 ILE A CA 20
ATOM 20672 C C . ILE A 1 57 ? 6.094 -12.587 -8.438 1.00 4.43 57 ILE A C 20
ATOM 20673 O O . ILE A 1 57 ? 5.236 -11.979 -9.079 1.00 43.40 57 ILE A O 20
ATOM 20689 N N . LEU A 1 58 ? 7.027 -11.974 -7.716 1.00 72.25 58 LEU A N 20
ATOM 20690 C CA . LEU A 1 58 ? 7.098 -10.519 -7.635 1.00 21.43 58 LEU A CA 20
ATOM 20691 C C . LEU A 1 58 ? 7.512 -9.918 -8.974 1.00 60.31 58 LEU A C 20
ATOM 20692 O O . LEU A 1 58 ? 7.157 -8.784 -9.293 1.00 55.40 58 LEU A O 20
ATOM 20708 N N . ASP A 1 59 ? 8.263 -10.687 -9.755 1.00 21.22 59 ASP A N 20
ATOM 20709 C CA . ASP A 1 59 ? 8.723 -10.232 -11.062 1.00 32.22 59 ASP A CA 20
ATOM 20710 C C . ASP A 1 59 ? 7.601 -10.317 -12.092 1.00 60.12 59 ASP A C 20
ATOM 20711 O O . ASP A 1 59 ? 7.470 -9.448 -12.953 1.00 40.03 59 ASP A O 20
ATOM 20720 N N . GLU A 1 60 ? 6.796 -11.371 -11.997 1.00 53.54 60 GLU A N 20
ATOM 20721 C CA . GLU A 1 60 ? 5.687 -11.569 -12.923 1.00 73.11 60 GLU A CA 20
ATOM 20722 C C . GLU A 1 60 ? 4.498 -10.689 -12.545 1.00 65.23 60 GLU A C 20
ATOM 20723 O O . GLU A 1 60 ? 3.724 -10.272 -13.406 1.00 21.22 60 GLU A O 20
ATOM 20735 N N . GLU A 1 61 ? 4.362 -10.412 -11.252 1.00 61.32 61 GLU A N 20
ATOM 20736 C CA . GLU A 1 61 ? 3.268 -9.584 -10.761 1.00 13.55 61 GLU A CA 20
ATOM 20737 C C . GLU A 1 61 ? 3.551 -9.094 -9.343 1.00 55.22 61 GLU A C 20
ATOM 20738 O O . GLU A 1 61 ? 2.849 -9.453 -8.399 1.00 32.41 61 GLU A O 20
ATOM 20750 N N . GLY A 1 62 ? 4.585 -8.271 -9.203 1.00 42.50 62 GLY A N 20
ATOM 20751 C CA . GLY A 1 62 ? 4.944 -7.745 -7.899 1.00 32.14 62 GLY A CA 20
ATOM 20752 C C . GLY A 1 62 ? 5.675 -6.420 -7.988 1.00 74.12 62 GLY A C 20
ATOM 20753 O O . GLY A 1 62 ? 6.508 -6.105 -7.138 1.00 15.41 62 GLY A O 20
ATOM 20757 N N . ILE A 1 63 ? 5.364 -5.644 -9.021 1.00 1.33 63 ILE A N 20
ATOM 20758 C CA . ILE A 1 63 ? 5.998 -4.346 -9.218 1.00 21.11 63 ILE A CA 20
ATOM 20759 C C . ILE A 1 63 ? 5.117 -3.218 -8.692 1.00 73.15 63 ILE A C 20
ATOM 20760 O O . ILE A 1 63 ? 3.891 -3.328 -8.682 1.00 41.34 63 ILE A O 20
ATOM 20776 N N . ALA A 1 64 ? 5.750 -2.133 -8.258 1.00 73.31 64 ALA A N 20
ATOM 20777 C CA . ALA A 1 64 ? 5.023 -0.983 -7.735 1.00 22.01 64 ALA A CA 20
ATOM 20778 C C . ALA A 1 64 ? 4.737 0.033 -8.836 1.00 22.32 64 ALA A C 20
ATOM 20779 O O . ALA A 1 64 ? 5.593 0.848 -9.177 1.00 51.23 64 ALA A O 20
ATOM 20786 N N . GLU A 1 65 ? 3.529 -0.024 -9.387 1.00 51.34 65 GLU A N 20
ATOM 20787 C CA . GLU A 1 65 ? 3.132 0.891 -10.451 1.00 41.31 65 GLU A CA 20
ATOM 20788 C C . GLU A 1 65 ? 1.721 1.423 -10.214 1.00 25.25 65 GLU A C 20
ATOM 20789 O O . GLU A 1 65 ? 0.855 1.320 -11.081 1.00 51.10 65 GLU A O 20
#

Radius of gyration: 12.42 Å; Cα contacts (8 Å, |Δi|>4): 58; chains: 1; bounding box: 32×28×24 Å

Sequence (65 aa):
GSMKKEELIDKIKANNRLLNAVVQEMYLDNSLDIKTRDYYASNITSVRQNGDQIIQILDEEGIAEGSMKKEELIDKIKANNRLLNAVVQEMYLDNSLDIKTRDYYASNITSVRQNGDQIIQILDEEGIAEGSMKKEELIDKIKANNRLLNAVVQEMYLDNSLDIKTRDYYASNITSVRQNGDQIIQILDEEGIAEGSMKKEELIDKIKANNRLLNAVVQEMYLDNSLDIKTRDYYASNITSVRQNGDQIIQILDEEGIAEGSMKKEELIDKIKANNRLLNAVVQEMYLDNSLDIKTRDYYASNITSVRQNGDQIIQILDEEGIAEGSMKKEELIDKIKANNRLLNAVVQEMYLDNSLDIKTRDYYASNITSVRQNGDQIIQILDEEGIAEGSMKKEELIDKIKANNRLLNAVVQEMYLDNSLDIKTRDYYASNITSVRQNGDQIIQILDEEGIAEGSMKKEELIDKIKANNRLLNAVVQEMYLDNSLDIKTRDYYASNITSVRQNGDQIIQILDEEGIAEGSMKKEELIDKIKANNRLLNAVVQEMYLDNSLDIKTRDYYASNITSVRQNGDQIIQILDEEGIAEGSMKKEELIDKIKANNRLLNAVVQEMYLDNSLDIKTRDYYASNITSVRQNGDQIIQILDEEGIAEGSMKKEELIDKIKANNRLLNAVVQEMYLDNSLDIKTRDYYASNITSVRQNGDQIIQILDEEGIAEGSMKKEELIDKIKANNRLLNAVVQEMYLDNSLDIKTRDYYASNITSVRQNGDQIIQILDEEGIAEGSMKKEELIDKIKANNRLLNAVVQEMYLDNSLDIKTRDYYASNITSVRQNGDQIIQILDEEGIAEGSMKKEELIDKIKANNRLLNAVVQEMYLDNSLDIKTRDYYASNITSVRQNGDQIIQILDEEGIAEGSMKKEELIDKIKANNRLLNAVVQEMYLDNSLDIKTRDYYASNITSVRQNGDQIIQILDEEGIAEGSMKKEELIDKIKANNRLLNAVVQEMYLDNSLDIKTRDYYASNITSVRQNGDQIIQILDEEGIAEGSMKKEELIDKIKANNRLLNAVVQEMYLDNSLDIKTRDYYASNITSVRQNGDQIIQILDEEGIAEGSMKKEELIDKIKANNRLLNAVVQEMYLDNSLDIKTRDYYASNITSVRQNGDQIIQILDEEGIAEGSMKKEELIDKIKANNRLLNAVVQEMYLDNSLDIKTRDYYASNITSVRQNGDQIIQILDEEGIAEGSMKKEELIDKIKANNRLLNAVVQEMYLDNSLDIKTRDYYASNITSVRQNGDQIIQILDEEGIAE

B-factor: mean 37.9, std 23.18, range [0.01, 75.53]

Foldseek 3Di:
DFQALVNLVVVLLCQQLVVLDQLVVPSVPPVDDNVRSVVVCPVSVVRSCVSVVCNCVCNVPNHDD

Secondary structure (DSSP, 8-state):
----HHHHHHHHHHHHTT--SSTTTTTT-TTS-HHHHHHHTTTTHHHHHHHHHHHHHHHHH----

Organism: NCBI:txid148814